Protein AF-A0A418M451-F1 (afdb_monomer)

pLDDT: mean 75.5, std 25.46, range [21.94, 98.69]

Radius of gyration: 44.1 Å; Cα contacts (8 Å, |Δi|>4): 1538; chains: 1; bounding box: 99×135×110 Å

Structure (mmCIF, N/CA/C/O backbone):
data_AF-A0A418M451-F1
#
_entry.id   AF-A0A418M451-F1
#
loop_
_atom_site.group_PDB
_atom_site.id
_atom_site.type_symbol
_atom_site.label_atom_id
_atom_site.label_alt_id
_atom_site.label_comp_id
_atom_site.label_asym_id
_atom_site.label_entity_id
_atom_site.label_seq_id
_atom_site.pdbx_PDB_ins_code
_atom_site.Cartn_x
_atom_site.Cartn_y
_atom_site.Cartn_z
_atom_site.occupancy
_atom_site.B_iso_or_equiv
_atom_site.auth_seq_id
_atom_site.auth_comp_id
_atom_site.auth_asym_id
_atom_site.auth_atom_id
_atom_site.pdbx_PDB_model_num
ATOM 1 N N . MET A 1 1 ? 26.261 6.433 -18.625 1.00 61.38 1 MET A N 1
ATOM 2 C CA . MET A 1 1 ? 25.448 7.580 -18.159 1.00 61.38 1 MET A CA 1
ATOM 3 C C . MET A 1 1 ? 24.841 7.175 -16.823 1.00 61.38 1 MET A C 1
ATOM 5 O O . MET A 1 1 ? 24.803 5.980 -16.575 1.00 61.38 1 MET A O 1
ATOM 9 N N . PRO A 1 2 ? 24.452 8.095 -15.932 1.00 84.25 2 PRO A N 1
ATOM 10 C CA . PRO A 1 2 ? 23.838 7.691 -14.668 1.00 84.25 2 PRO A CA 1
ATOM 11 C C . PRO A 1 2 ? 22.486 6.997 -14.896 1.00 84.25 2 PRO A C 1
ATOM 13 O O . PRO A 1 2 ? 21.772 7.359 -15.830 1.00 84.25 2 PRO A O 1
ATOM 16 N N . VAL A 1 3 ? 22.143 6.040 -14.025 1.00 96.12 3 VAL A N 1
ATOM 17 C CA . VAL A 1 3 ? 20.768 5.531 -13.883 1.00 96.12 3 VAL A CA 1
ATOM 18 C C . VAL A 1 3 ? 19.834 6.716 -13.652 1.00 96.12 3 VAL A C 1
ATOM 20 O O . VAL A 1 3 ? 20.155 7.600 -12.860 1.00 96.12 3 VAL A O 1
ATOM 23 N N . THR A 1 4 ? 18.686 6.740 -14.318 1.00 96.81 4 THR A N 1
ATOM 24 C CA . THR A 1 4 ? 17.632 7.728 -14.075 1.00 96.81 4 THR A CA 1
ATOM 25 C C . THR A 1 4 ? 16.431 7.056 -13.424 1.00 96.81 4 THR A C 1
ATOM 27 O O . THR A 1 4 ? 16.099 5.912 -13.729 1.00 96.81 4 THR A O 1
ATOM 30 N N . VAL A 1 5 ? 15.767 7.751 -12.502 1.00 97.31 5 VAL A N 1
ATOM 31 C CA . VAL A 1 5 ? 14.495 7.280 -11.941 1.00 97.31 5 VAL A CA 1
ATOM 32 C C . VAL A 1 5 ? 13.379 7.733 -12.874 1.00 97.31 5 VAL A C 1
ATOM 34 O O . VAL A 1 5 ? 13.174 8.931 -13.047 1.00 97.31 5 VAL A O 1
ATOM 37 N N . VAL A 1 6 ? 12.690 6.778 -13.493 1.00 97.38 6 VAL A N 1
ATOM 38 C CA . VAL A 1 6 ? 11.566 7.011 -14.413 1.00 97.38 6 VAL A CA 1
ATOM 39 C C . VAL A 1 6 ? 10.290 7.290 -13.631 1.00 97.38 6 VAL A C 1
ATOM 41 O O . VAL A 1 6 ? 9.563 8.227 -13.943 1.00 97.38 6 VAL A O 1
ATOM 44 N N . SER A 1 7 ? 10.032 6.492 -12.593 1.00 96.75 7 SER A N 1
ATOM 45 C CA . SER A 1 7 ? 8.900 6.687 -11.692 1.00 96.75 7 SER A CA 1
ATOM 46 C C . SER A 1 7 ? 9.326 6.454 -10.251 1.00 96.75 7 SER A C 1
ATOM 48 O O . SER A 1 7 ? 10.097 5.540 -9.946 1.00 96.75 7 SER A O 1
ATOM 50 N N . THR A 1 8 ? 8.811 7.285 -9.354 1.00 97.06 8 THR A N 1
ATOM 51 C CA . THR A 1 8 ? 9.012 7.143 -7.913 1.00 97.06 8 THR A CA 1
ATOM 52 C C . THR A 1 8 ? 7.708 6.760 -7.223 1.00 97.06 8 THR A C 1
ATOM 54 O O . THR A 1 8 ? 6.654 7.177 -7.701 1.00 97.06 8 THR A O 1
ATOM 57 N N . PRO A 1 9 ? 7.774 6.087 -6.062 1.00 96.69 9 PRO A N 1
ATOM 58 C CA . PRO A 1 9 ? 6.640 5.953 -5.155 1.00 96.69 9 PRO A CA 1
ATOM 59 C C . PRO A 1 9 ? 6.001 7.288 -4.787 1.00 96.69 9 PRO A C 1
ATOM 61 O O . PRO A 1 9 ? 6.642 8.335 -4.906 1.00 96.69 9 PRO A O 1
ATOM 64 N N . ASP A 1 10 ? 4.807 7.248 -4.206 1.00 97.25 10 ASP A N 1
ATOM 65 C CA . ASP A 1 10 ? 4.225 8.428 -3.564 1.00 97.25 10 ASP A CA 1
ATOM 66 C C . ASP A 1 10 ? 5.082 8.872 -2.368 1.00 97.25 10 ASP A C 1
ATOM 68 O O . ASP A 1 10 ? 5.897 8.123 -1.813 1.00 97.25 10 ASP A O 1
ATOM 72 N N . ARG A 1 11 ? 4.963 10.144 -1.971 1.00 97.12 11 ARG A N 1
ATOM 73 C CA . ARG A 1 11 ? 5.702 10.663 -0.805 1.00 97.12 11 ARG A CA 1
ATOM 74 C C . ARG A 1 11 ? 5.238 10.000 0.495 1.00 97.12 11 ARG A C 1
ATOM 76 O O . ARG A 1 11 ? 6.062 9.746 1.379 1.00 97.12 11 ARG A O 1
ATOM 83 N N . TYR A 1 12 ? 3.939 9.719 0.566 1.00 97.44 12 TYR A N 1
ATOM 84 C CA . TYR A 1 12 ? 3.255 9.048 1.662 1.00 97.44 12 TYR A CA 1
ATOM 85 C C . TYR A 1 12 ? 2.510 7.847 1.091 1.00 97.44 12 TYR A C 1
ATOM 87 O O . TYR A 1 12 ? 1.574 8.027 0.319 1.00 97.44 12 TYR A O 1
ATOM 95 N N . ALA A 1 13 ? 2.924 6.632 1.441 1.00 97.44 13 ALA A N 1
ATOM 96 C CA . ALA A 1 13 ? 2.337 5.427 0.861 1.00 97.44 13 ALA A CA 1
ATOM 97 C C . ALA A 1 13 ? 2.087 4.344 1.912 1.00 97.44 13 ALA A C 1
ATOM 99 O O . ALA A 1 13 ? 2.890 4.153 2.829 1.00 97.44 13 ALA A O 1
ATOM 100 N N . LEU A 1 14 ? 0.981 3.613 1.748 1.00 97.75 14 LEU A N 1
ATOM 101 C CA . LEU A 1 14 ? 0.717 2.386 2.498 1.00 97.75 14 LEU A CA 1
ATOM 102 C C . LEU A 1 14 ? 1.612 1.255 1.976 1.00 97.75 14 LEU A C 1
ATOM 104 O O . LEU A 1 14 ? 1.769 1.072 0.771 1.00 97.75 14 LEU A O 1
ATOM 108 N N . THR A 1 15 ? 2.163 0.465 2.892 1.00 97.38 15 THR A N 1
ATOM 109 C CA . THR A 1 15 ? 3.136 -0.600 2.585 1.00 97.38 15 THR A CA 1
ATOM 110 C C . THR A 1 15 ? 2.572 -1.800 1.830 1.00 97.38 15 THR A C 1
ATOM 112 O O . THR A 1 15 ? 3.328 -2.503 1.163 1.00 97.38 15 THR A O 1
ATOM 115 N N . LYS A 1 16 ? 1.260 -2.048 1.882 1.00 95.25 16 LYS A N 1
ATOM 116 C CA . LYS A 1 16 ? 0.590 -3.046 1.037 1.00 95.25 16 LYS A CA 1
ATOM 117 C C . LYS A 1 16 ? -0.401 -2.352 0.104 1.00 95.25 16 LYS A C 1
ATOM 119 O O . LYS A 1 16 ? -1.303 -1.664 0.554 1.00 95.25 16 LYS A O 1
ATOM 124 N N . GLY A 1 17 ? -0.251 -2.523 -1.207 1.00 88.44 17 GLY A N 1
ATOM 125 C CA . GLY A 1 17 ? -1.197 -1.979 -2.195 1.00 88.44 17 GLY A CA 1
ATOM 126 C C . GLY A 1 17 ? -1.186 -0.450 -2.369 1.00 88.44 17 GLY A C 1
ATOM 127 O O . GLY A 1 17 ? -1.946 0.061 -3.188 1.00 88.44 17 GLY A O 1
ATOM 128 N N . GLY A 1 18 ? -0.330 0.281 -1.645 1.00 92.19 18 GLY A N 1
ATOM 129 C CA . GLY A 1 18 ? 0.005 1.666 -1.974 1.00 92.19 18 GLY A CA 1
ATOM 130 C C . GLY A 1 18 ? 1.012 1.753 -3.125 1.00 92.19 18 GLY A C 1
ATOM 131 O O . GLY A 1 18 ? 1.606 0.751 -3.531 1.00 92.19 18 GLY A O 1
ATOM 132 N N . ARG A 1 19 ? 1.235 2.965 -3.640 1.00 94.62 19 ARG A N 1
ATOM 133 C CA . ARG A 1 19 ? 2.155 3.218 -4.762 1.00 94.62 19 ARG A CA 1
ATOM 134 C C . ARG A 1 19 ? 3.614 3.219 -4.298 1.00 94.62 19 ARG A C 1
ATOM 136 O O . ARG A 1 19 ? 4.198 4.277 -4.076 1.00 94.62 19 ARG A O 1
ATOM 143 N N . MET A 1 20 ? 4.197 2.032 -4.103 1.00 96.06 20 MET A N 1
ATOM 144 C CA . MET A 1 20 ? 5.559 1.842 -3.562 1.00 96.06 20 MET A CA 1
ATOM 145 C C . MET A 1 20 ? 6.593 1.300 -4.562 1.00 96.06 20 MET A C 1
ATOM 147 O O . MET A 1 20 ? 7.683 0.886 -4.165 1.00 96.06 20 MET A O 1
ATOM 151 N N . SER A 1 21 ? 6.297 1.358 -5.863 1.00 96.00 21 SER A N 1
ATOM 152 C CA . SER A 1 21 ? 7.219 0.905 -6.910 1.00 96.00 21 SER A CA 1
ATOM 153 C C . SER A 1 21 ? 8.152 2.015 -7.394 1.00 96.00 21 SER A C 1
ATOM 155 O O . SER A 1 21 ? 7.707 3.097 -7.777 1.00 96.00 21 SER A O 1
ATOM 157 N N . PHE A 1 22 ? 9.449 1.721 -7.455 1.00 97.56 22 PHE A N 1
ATOM 158 C CA . PHE A 1 22 ? 10.409 2.491 -8.243 1.00 97.56 22 PHE A CA 1
ATOM 159 C C . PHE A 1 22 ? 10.547 1.877 -9.631 1.00 97.56 22 PHE A C 1
ATOM 161 O O . PHE A 1 22 ? 10.624 0.655 -9.759 1.00 97.56 22 PHE A O 1
ATOM 168 N N . THR A 1 23 ? 10.639 2.731 -10.647 1.00 97.88 23 THR A N 1
ATOM 169 C CA . THR A 1 23 ? 11.089 2.342 -11.986 1.00 97.88 23 THR A CA 1
ATOM 170 C C . THR A 1 23 ? 12.353 3.116 -12.303 1.00 97.88 23 THR A C 1
ATOM 172 O O . THR A 1 23 ? 12.372 4.344 -12.222 1.00 97.88 23 THR A O 1
ATOM 175 N N . PHE A 1 24 ? 13.404 2.404 -12.673 1.00 98.06 24 PHE A N 1
ATOM 176 C CA . PHE A 1 24 ? 14.688 2.960 -13.067 1.00 98.06 24 PHE A CA 1
ATOM 177 C C . PHE A 1 24 ? 14.929 2.702 -14.550 1.00 98.06 24 PHE A C 1
ATOM 179 O O . PHE A 1 24 ? 14.430 1.718 -15.080 1.00 98.06 24 PHE A O 1
ATOM 186 N N . SER A 1 25 ? 15.718 3.555 -15.195 1.00 97.38 25 SER A N 1
ATOM 187 C CA . SER A 1 25 ? 16.203 3.379 -16.562 1.00 97.38 25 SER A CA 1
ATOM 188 C C . SER A 1 25 ? 17.721 3.481 -16.565 1.00 97.38 25 SER A C 1
ATOM 190 O O . SER A 1 25 ? 18.296 4.462 -16.088 1.00 97.38 25 SER A O 1
ATOM 192 N N . GLY A 1 26 ? 18.378 2.467 -17.114 1.00 95.12 26 GLY A N 1
ATOM 193 C CA . GLY A 1 26 ? 19.825 2.380 -17.227 1.00 95.12 26 GLY A CA 1
ATOM 194 C C . GLY A 1 26 ? 20.256 2.269 -18.684 1.00 95.12 26 GLY A C 1
ATOM 195 O O . GLY A 1 26 ? 19.939 1.297 -19.361 1.00 95.12 26 GLY A O 1
ATOM 196 N N . SER A 1 27 ? 21.014 3.249 -19.182 1.00 91.50 27 SER A N 1
ATOM 197 C CA . SER A 1 27 ? 21.536 3.223 -20.559 1.00 91.50 27 SER A CA 1
ATOM 198 C C . SER A 1 27 ? 22.949 2.646 -20.672 1.00 91.50 27 SER A C 1
ATOM 200 O O . SER A 1 27 ? 23.436 2.417 -21.778 1.00 91.50 27 SER A O 1
ATOM 202 N N . GLY A 1 28 ? 23.625 2.367 -19.551 1.00 92.19 28 GLY A N 1
ATOM 203 C CA . GLY A 1 28 ? 24.959 1.760 -19.531 1.00 92.19 28 GLY A CA 1
ATOM 204 C C . GLY A 1 28 ? 24.997 0.280 -19.911 1.00 92.19 28 GLY A C 1
ATOM 205 O O . GLY A 1 28 ? 26.078 -0.309 -19.898 1.00 92.19 28 GLY A O 1
ATOM 206 N N . ARG A 1 29 ? 23.854 -0.321 -20.270 1.00 92.94 29 ARG A N 1
ATOM 207 C CA . ARG A 1 29 ? 23.762 -1.705 -20.753 1.00 92.94 29 ARG A CA 1
ATOM 208 C C . ARG A 1 29 ? 24.625 -1.934 -21.994 1.00 92.94 29 ARG A C 1
ATOM 210 O O . ARG A 1 29 ? 25.222 -2.998 -22.141 1.00 92.94 29 ARG A O 1
ATOM 217 N N . LEU A 1 30 ? 24.708 -0.933 -22.870 1.00 92.81 30 LEU A N 1
ATOM 218 C CA . LEU A 1 30 ? 25.452 -0.987 -24.125 1.00 92.81 30 LEU A CA 1
ATOM 219 C C . LEU A 1 30 ? 26.903 -0.528 -23.915 1.00 92.81 30 LEU A C 1
ATOM 221 O O . LEU A 1 30 ? 27.163 0.587 -23.465 1.00 92.81 30 LEU A O 1
ATOM 225 N N . ILE A 1 31 ? 27.861 -1.386 -24.264 1.00 92.94 31 ILE A N 1
ATOM 226 C CA . ILE A 1 31 ? 29.283 -1.037 -24.418 1.00 92.94 31 ILE A CA 1
ATOM 227 C C . ILE A 1 31 ? 29.455 -0.235 -25.709 1.00 92.94 31 ILE A C 1
ATOM 229 O O . ILE A 1 31 ? 30.099 0.813 -25.720 1.00 92.94 31 ILE A O 1
ATOM 233 N N . THR A 1 32 ? 28.837 -0.720 -26.785 1.00 92.19 32 THR A N 1
ATOM 234 C CA . THR A 1 32 ? 28.723 -0.040 -28.073 1.00 92.19 32 THR A CA 1
ATOM 235 C C . THR A 1 32 ? 27.266 -0.113 -28.515 1.00 92.19 32 THR A C 1
ATOM 237 O O . THR A 1 32 ? 26.621 -1.152 -28.390 1.00 92.19 32 THR A O 1
ATOM 240 N N . THR A 1 33 ? 26.724 0.988 -29.032 1.00 90.62 33 THR A N 1
ATOM 241 C CA . THR A 1 33 ? 25.330 1.059 -29.511 1.00 90.62 33 THR A CA 1
ATOM 242 C C . THR A 1 33 ? 25.089 0.260 -30.792 1.00 90.62 33 THR A C 1
ATOM 244 O O . THR A 1 33 ? 23.956 0.165 -31.255 1.00 90.62 33 THR A O 1
ATOM 247 N N . GLY A 1 34 ? 26.154 -0.284 -31.384 1.00 94.31 34 GLY A N 1
ATOM 248 C CA . GLY A 1 34 ? 26.144 -0.766 -32.753 1.00 94.31 34 GLY A CA 1
ATOM 249 C C . GLY A 1 34 ? 26.037 0.381 -33.760 1.00 94.31 34 GLY A C 1
ATOM 250 O O . GLY A 1 34 ? 26.023 1.566 -33.409 1.00 94.31 34 GLY A O 1
ATOM 251 N N . SER A 1 35 ? 25.972 0.016 -35.033 1.00 96.75 35 SER A N 1
ATOM 252 C CA . SER A 1 35 ? 25.729 0.933 -36.145 1.00 96.75 35 SER A CA 1
ATOM 253 C C . SER A 1 35 ? 24.732 0.301 -37.111 1.00 96.75 35 SER A C 1
ATOM 255 O O . SER A 1 35 ? 24.754 -0.914 -37.324 1.00 96.75 35 SER A O 1
ATOM 257 N N . SER A 1 36 ? 23.843 1.116 -37.679 1.00 97.62 36 SER A N 1
ATOM 258 C CA . SER A 1 36 ? 22.933 0.675 -38.740 1.00 97.62 36 SER A CA 1
ATOM 259 C C . SER A 1 36 ? 23.718 0.298 -39.988 1.00 97.62 36 SER A C 1
ATOM 261 O O . SER A 1 36 ? 24.638 1.020 -40.387 1.00 97.62 36 SER A O 1
ATOM 263 N N . ALA A 1 37 ? 23.338 -0.811 -40.617 1.00 97.75 37 ALA A N 1
ATOM 264 C CA . ALA A 1 37 ? 23.861 -1.171 -41.924 1.00 97.75 37 ALA A CA 1
ATOM 265 C C . ALA A 1 37 ? 23.380 -0.167 -42.984 1.00 97.75 37 ALA A C 1
ATOM 267 O O . ALA A 1 37 ? 22.233 0.285 -42.948 1.00 97.75 37 ALA A O 1
ATOM 268 N N . ILE A 1 38 ? 24.268 0.192 -43.909 1.00 98.00 38 ILE A N 1
ATOM 269 C CA . ILE A 1 38 ? 23.964 1.026 -45.070 1.00 98.00 38 ILE A CA 1
ATOM 270 C C . ILE A 1 38 ? 24.408 0.261 -46.306 1.00 98.00 38 ILE A C 1
ATOM 272 O O . ILE A 1 38 ? 25.604 0.157 -46.596 1.00 98.00 38 ILE A O 1
ATOM 276 N N . SER A 1 39 ? 23.431 -0.259 -47.037 1.00 98.06 39 SER A N 1
ATOM 277 C CA . SER A 1 39 ? 23.642 -1.010 -48.270 1.00 98.06 39 SER A CA 1
ATOM 278 C C . SER A 1 39 ? 23.220 -0.171 -49.474 1.00 98.06 39 SER A C 1
ATOM 280 O O . SER A 1 39 ? 22.267 0.600 -49.402 1.00 98.06 39 SER A O 1
ATOM 282 N N . LEU A 1 40 ? 23.935 -0.307 -50.585 1.00 97.69 40 LEU A N 1
ATOM 283 C CA . LEU A 1 40 ? 23.710 0.441 -51.816 1.00 97.69 40 LEU A CA 1
ATOM 284 C C . LEU A 1 40 ? 23.403 -0.544 -52.945 1.00 97.69 40 LEU A C 1
ATOM 286 O O . LEU A 1 40 ? 24.225 -1.403 -53.256 1.00 97.69 40 LEU A O 1
ATOM 290 N N . LEU A 1 41 ? 22.243 -0.414 -53.584 1.00 97.50 41 LEU A N 1
ATOM 291 C CA . LEU A 1 41 ? 21.955 -1.063 -54.865 1.00 97.50 41 LEU A CA 1
ATOM 292 C C . LEU A 1 41 ? 22.451 -0.148 -55.977 1.00 97.50 41 LEU A C 1
ATOM 294 O O . LEU A 1 41 ? 21.764 0.799 -56.352 1.00 97.50 41 LEU A O 1
ATOM 298 N N . GLU A 1 42 ? 23.666 -0.401 -56.457 1.00 97.38 42 GLU A N 1
ATOM 299 C CA . GLU A 1 42 ? 24.289 0.364 -57.532 1.00 97.38 42 GLU A CA 1
ATOM 300 C C . GLU A 1 42 ? 23.767 -0.102 -58.888 1.00 97.38 42 GLU A C 1
ATOM 302 O O . GLU A 1 42 ? 23.893 -1.276 -59.239 1.00 97.38 42 GLU A O 1
ATOM 307 N N . LEU A 1 43 ? 23.239 0.837 -59.669 1.00 96.69 43 LEU A N 1
ATOM 308 C CA . LEU A 1 43 ? 22.840 0.643 -61.056 1.00 96.69 43 LEU A CA 1
ATOM 309 C C . LEU A 1 43 ? 23.971 1.156 -61.956 1.00 96.69 43 LEU A C 1
ATOM 311 O O . LEU A 1 43 ? 24.292 2.346 -61.959 1.00 96.69 43 LEU A O 1
ATOM 315 N N . SER A 1 44 ? 24.605 0.245 -62.694 1.00 94.69 44 SER A N 1
ATOM 316 C CA . SER A 1 44 ? 25.699 0.533 -63.634 1.00 94.69 44 SER A CA 1
ATOM 317 C C . SER A 1 44 ? 25.258 0.503 -65.102 1.00 94.69 44 SER A C 1
ATOM 319 O O . SER A 1 44 ? 26.041 0.866 -65.979 1.00 94.69 44 SER A O 1
ATOM 321 N N . GLY A 1 45 ? 24.014 0.103 -65.380 1.00 94.44 45 GLY A N 1
ATOM 322 C CA . GLY A 1 45 ? 23.429 0.097 -66.718 1.00 94.44 45 GLY A CA 1
ATOM 323 C C . GLY A 1 45 ? 21.967 -0.368 -66.727 1.00 94.44 45 GLY A C 1
ATOM 324 O O . GLY A 1 45 ? 21.358 -0.491 -65.661 1.00 94.44 45 GLY A O 1
ATOM 325 N N . PRO A 1 46 ? 21.406 -0.670 -67.912 1.00 96.00 46 PRO A N 1
ATOM 326 C CA . PRO A 1 46 ? 20.007 -1.059 -68.053 1.00 96.00 46 PRO A CA 1
ATOM 327 C C . PRO A 1 46 ? 19.642 -2.344 -67.302 1.00 96.00 46 PRO A C 1
ATOM 329 O O . PRO A 1 46 ? 20.368 -3.343 -67.355 1.00 96.00 46 PRO A O 1
ATOM 332 N N . LEU A 1 47 ? 18.476 -2.341 -66.662 1.00 97.31 47 LEU A N 1
ATOM 333 C CA . LEU A 1 47 ? 17.829 -3.518 -66.093 1.00 97.31 47 LEU A CA 1
ATOM 334 C C . LEU A 1 47 ? 16.762 -4.016 -67.068 1.00 97.31 47 LEU A C 1
ATOM 336 O O . LEU A 1 47 ? 15.658 -3.480 -67.119 1.00 97.31 47 LEU A O 1
ATOM 340 N N . ALA A 1 48 ? 17.118 -5.029 -67.859 1.00 96.44 48 ALA A N 1
ATOM 341 C CA . ALA A 1 48 ? 16.216 -5.645 -68.828 1.00 96.44 48 ALA A CA 1
ATOM 342 C C . ALA A 1 48 ? 15.163 -6.530 -68.142 1.00 96.44 48 ALA A C 1
ATOM 344 O O . ALA A 1 48 ? 15.425 -7.094 -67.069 1.00 96.44 48 ALA A O 1
ATOM 345 N N . GLU A 1 49 ? 14.007 -6.699 -68.793 1.00 97.06 49 GLU A N 1
ATOM 346 C CA . GLU A 1 49 ? 12.977 -7.648 -68.368 1.00 97.06 49 GLU A CA 1
ATOM 347 C C . GLU A 1 49 ? 13.575 -9.042 -68.101 1.00 97.06 49 GLU A C 1
ATOM 349 O O . GLU A 1 49 ? 14.423 -9.546 -68.839 1.00 97.06 49 GLU A O 1
ATOM 354 N N . GLY A 1 50 ? 13.128 -9.669 -67.013 1.00 95.06 50 GLY A N 1
ATOM 355 C CA . GLY A 1 50 ? 13.576 -10.988 -66.582 1.00 95.06 50 GLY A CA 1
ATOM 356 C C . GLY A 1 50 ? 14.841 -10.971 -65.724 1.00 95.06 50 GLY A C 1
ATOM 357 O O . GLY A 1 50 ? 15.224 -12.023 -65.211 1.00 95.06 50 GLY A O 1
ATOM 358 N N . THR A 1 51 ? 15.473 -9.809 -65.507 1.00 97.19 51 THR A N 1
ATOM 359 C CA . THR A 1 51 ? 16.570 -9.688 -64.535 1.00 97.19 51 THR A CA 1
ATOM 360 C C . THR A 1 51 ? 16.060 -10.030 -63.134 1.00 97.19 51 THR A C 1
ATOM 362 O O . THR A 1 51 ? 15.042 -9.503 -62.692 1.00 97.19 51 THR A O 1
ATOM 365 N N . VAL A 1 52 ? 16.776 -10.902 -62.422 1.00 97.00 52 VAL A N 1
ATOM 366 C CA . VAL A 1 52 ? 16.450 -11.293 -61.048 1.00 97.00 52 VAL A CA 1
ATOM 367 C C . VAL A 1 52 ? 17.504 -10.734 -60.098 1.00 97.00 52 VAL A C 1
ATOM 369 O O . VAL A 1 52 ? 18.705 -10.942 -60.291 1.00 97.00 52 VAL A O 1
ATOM 372 N N . ILE A 1 53 ? 17.043 -10.048 -59.055 1.00 97.31 53 ILE A N 1
ATOM 373 C CA . ILE A 1 53 ? 17.862 -9.504 -57.972 1.00 97.31 53 ILE A CA 1
ATOM 374 C C . ILE A 1 53 ? 17.469 -10.250 -56.696 1.00 97.31 53 ILE A C 1
ATOM 376 O O . ILE A 1 53 ? 16.354 -10.097 -56.204 1.00 97.31 53 ILE A O 1
ATOM 380 N N . ASN A 1 54 ? 18.374 -11.069 -56.163 1.00 97.12 54 ASN A N 1
ATOM 381 C CA . ASN A 1 54 ? 18.172 -11.732 -54.878 1.00 97.12 54 ASN A CA 1
ATOM 382 C C . ASN A 1 54 ? 18.907 -10.943 -53.798 1.00 97.12 54 ASN A C 1
ATOM 384 O O . ASN A 1 54 ? 20.134 -10.841 -53.844 1.00 97.12 54 ASN A O 1
ATOM 388 N N . LEU A 1 55 ? 18.164 -10.409 -52.835 1.00 97.62 55 LEU A N 1
ATOM 389 C CA . LEU A 1 55 ? 18.665 -9.634 -51.705 1.00 97.62 55 LEU A CA 1
ATOM 390 C C . LEU A 1 55 ? 18.464 -10.437 -50.420 1.00 97.62 55 LEU A C 1
ATOM 392 O O . LEU A 1 55 ? 17.406 -11.014 -50.209 1.00 97.62 55 LEU A O 1
ATOM 396 N N . ARG A 1 56 ? 19.482 -10.514 -49.568 1.00 97.50 56 ARG A N 1
ATOM 397 C CA . ARG A 1 56 ? 19.494 -11.334 -48.358 1.00 97.50 56 ARG A CA 1
ATOM 398 C C . ARG A 1 56 ? 20.013 -10.539 -47.170 1.00 97.50 56 ARG A C 1
ATOM 400 O O . ARG A 1 56 ? 21.153 -10.080 -47.187 1.00 97.50 56 ARG A O 1
ATOM 407 N N . TRP A 1 57 ? 19.204 -10.460 -46.123 1.00 98.06 57 TRP A N 1
ATOM 408 C CA . TRP A 1 57 ? 19.535 -9.875 -44.822 1.00 98.06 57 TRP A CA 1
ATOM 409 C C . TRP A 1 57 ? 18.716 -10.584 -43.740 1.00 98.06 57 TRP A C 1
ATOM 411 O O . TRP A 1 57 ? 17.684 -11.181 -44.026 1.00 98.06 57 TRP A O 1
ATOM 421 N N . ASN A 1 58 ? 19.187 -10.559 -42.498 1.00 96.56 58 ASN A N 1
ATOM 422 C CA . ASN A 1 58 ? 18.496 -11.063 -41.309 1.00 96.56 58 ASN A CA 1
ATOM 423 C C . ASN A 1 58 ? 17.906 -12.481 -41.483 1.00 96.56 58 ASN A C 1
ATOM 425 O O . ASN A 1 58 ? 16.782 -12.773 -41.086 1.00 96.56 58 ASN A O 1
ATOM 429 N N . GLY A 1 59 ? 18.640 -13.360 -42.178 1.00 95.69 59 GLY A N 1
ATOM 430 C CA . GLY A 1 59 ? 18.195 -14.720 -42.510 1.00 95.69 59 GLY A CA 1
ATOM 431 C C . GLY A 1 59 ? 17.121 -14.828 -43.607 1.00 95.69 59 GLY A C 1
ATOM 432 O O . GLY A 1 59 ? 16.868 -15.936 -44.075 1.00 95.69 59 GLY A O 1
ATOM 433 N N . ARG A 1 60 ? 16.539 -13.715 -44.069 1.00 96.12 60 ARG A N 1
ATOM 434 C CA . ARG A 1 60 ? 15.525 -13.637 -45.134 1.00 96.12 60 ARG A CA 1
ATOM 435 C C . ARG A 1 60 ? 16.171 -13.444 -46.505 1.00 96.12 60 ARG A C 1
ATOM 437 O O . ARG A 1 60 ? 17.240 -12.852 -46.608 1.00 96.12 60 ARG A O 1
ATOM 444 N N . THR A 1 61 ? 15.528 -13.956 -47.557 1.00 97.38 61 THR A N 1
ATOM 445 C CA . THR A 1 61 ? 15.927 -13.734 -48.959 1.00 97.38 61 THR A CA 1
ATOM 446 C C . THR A 1 61 ? 14.733 -13.198 -49.740 1.00 97.38 61 THR A C 1
ATOM 448 O O . THR A 1 61 ? 13.744 -13.905 -49.904 1.00 97.38 61 THR A O 1
ATOM 451 N N . GLU A 1 62 ? 14.842 -11.972 -50.235 1.00 97.69 62 GLU A N 1
ATOM 452 C CA . GLU A 1 62 ? 13.861 -11.312 -51.088 1.00 97.69 62 GLU A CA 1
ATOM 453 C C . GLU A 1 62 ? 14.291 -11.391 -52.550 1.00 97.69 62 GLU A C 1
ATOM 455 O O . GLU A 1 62 ? 15.419 -11.046 -52.910 1.00 97.69 62 GLU A O 1
ATOM 460 N N . LYS A 1 63 ? 13.377 -11.851 -53.404 1.00 97.75 63 LYS A N 1
ATOM 461 C CA . LYS A 1 63 ? 13.612 -12.008 -54.840 1.00 97.75 63 LYS A CA 1
ATOM 462 C C . LYS A 1 63 ? 12.821 -10.958 -55.602 1.00 97.75 63 LYS A C 1
ATOM 464 O O . LYS A 1 63 ? 11.605 -11.093 -55.732 1.00 97.75 63 LYS A O 1
ATOM 469 N N . LEU A 1 64 ? 13.521 -9.982 -56.169 1.00 97.94 64 LEU A N 1
ATOM 470 C CA . LEU A 1 64 ? 12.938 -8.973 -57.046 1.00 97.94 64 LEU A CA 1
ATOM 471 C C . LEU A 1 64 ? 13.104 -9.382 -58.509 1.00 97.94 64 LEU A C 1
ATOM 473 O O . LEU A 1 64 ? 14.187 -9.813 -58.918 1.00 97.94 64 LEU A O 1
ATOM 477 N N . VAL A 1 65 ? 12.040 -9.259 -59.299 1.00 97.81 65 VAL A N 1
ATOM 478 C CA . VAL A 1 65 ? 12.047 -9.589 -60.731 1.00 97.81 65 VAL A CA 1
ATOM 479 C C . VAL A 1 65 ? 11.756 -8.333 -61.542 1.00 97.81 65 VAL A C 1
ATOM 481 O O . VAL A 1 65 ? 10.757 -7.660 -61.329 1.00 97.81 65 VAL A O 1
ATOM 484 N N . VAL A 1 66 ? 12.629 -8.006 -62.486 1.00 98.00 66 VAL A N 1
ATOM 485 C CA . VAL A 1 66 ? 12.456 -6.841 -63.357 1.00 98.00 66 VAL A CA 1
ATOM 486 C C . VAL A 1 66 ? 11.451 -7.169 -64.463 1.00 98.00 66 VAL A C 1
ATOM 488 O O . VAL A 1 66 ? 11.606 -8.180 -65.154 1.00 98.00 66 VAL A O 1
ATOM 491 N N . ARG A 1 67 ? 10.437 -6.322 -64.653 1.00 97.94 67 ARG A N 1
ATOM 492 C CA . ARG A 1 67 ? 9.372 -6.466 -65.659 1.00 97.94 67 ARG A CA 1
ATOM 493 C C . ARG A 1 67 ? 9.064 -5.138 -66.324 1.00 97.94 67 ARG A C 1
ATOM 495 O O . ARG A 1 67 ? 9.038 -4.120 -65.653 1.00 97.94 67 ARG A O 1
ATOM 502 N N . ASP A 1 68 ? 8.716 -5.153 -67.606 1.00 97.19 68 ASP A N 1
ATOM 503 C CA . ASP A 1 68 ? 8.235 -3.939 -68.285 1.00 97.19 68 ASP A CA 1
ATOM 504 C C . ASP A 1 68 ? 6.902 -3.444 -67.694 1.00 97.19 68 ASP A C 1
ATOM 506 O O . ASP A 1 68 ? 6.652 -2.246 -67.618 1.00 97.19 68 ASP A O 1
ATOM 510 N N . ASN A 1 69 ? 6.061 -4.376 -67.227 1.00 96.25 69 ASN A N 1
ATOM 511 C CA . ASN A 1 69 ? 4.786 -4.103 -66.564 1.00 96.25 69 ASN A CA 1
ATOM 512 C C . ASN A 1 69 ? 4.711 -4.913 -65.256 1.00 96.25 69 ASN A C 1
ATOM 514 O O . ASN A 1 69 ? 4.229 -6.046 -65.289 1.00 96.25 69 ASN A O 1
ATOM 518 N N . PRO A 1 70 ? 5.235 -4.401 -64.127 1.00 96.31 70 PRO A N 1
ATOM 519 C CA . PRO A 1 70 ? 5.220 -5.121 -62.855 1.00 96.31 70 PRO A CA 1
ATOM 520 C C . PRO A 1 70 ? 3.781 -5.295 -62.345 1.00 96.31 70 PRO A C 1
ATOM 522 O O . PRO A 1 70 ? 3.039 -4.322 -62.216 1.00 96.31 70 PRO A O 1
ATOM 525 N N . VAL A 1 71 ? 3.379 -6.539 -62.072 1.00 95.75 71 VAL A N 1
ATOM 526 C CA . VAL A 1 71 ? 2.030 -6.897 -61.584 1.00 95.75 71 VAL A CA 1
ATOM 527 C C . VAL A 1 71 ? 2.099 -7.516 -60.190 1.00 95.75 71 VAL A C 1
ATOM 529 O O . VAL A 1 71 ? 1.174 -7.363 -59.392 1.00 95.75 71 VAL A O 1
ATOM 532 N N . GLN A 1 72 ? 3.182 -8.232 -59.887 1.00 96.25 72 GLN A N 1
ATOM 533 C CA . GLN A 1 72 ? 3.391 -8.844 -58.579 1.00 96.25 72 GLN A CA 1
ATOM 534 C C . GLN A 1 72 ? 4.096 -7.873 -57.619 1.00 96.25 72 GLN A C 1
ATOM 536 O O . GLN A 1 72 ? 4.895 -7.047 -58.056 1.00 96.25 72 GLN A O 1
ATOM 541 N N . PRO A 1 73 ? 3.870 -7.990 -56.297 1.00 95.56 73 PRO A N 1
ATOM 542 C CA . PRO A 1 73 ? 4.495 -7.104 -55.313 1.00 95.56 73 PRO A CA 1
ATOM 543 C C . PRO A 1 73 ? 6.027 -7.104 -55.338 1.00 95.56 73 PRO A C 1
ATOM 545 O O . PRO A 1 73 ? 6.639 -6.120 -54.951 1.00 95.56 73 PRO A O 1
ATOM 548 N N . ASN A 1 74 ? 6.652 -8.202 -55.770 1.00 96.62 74 ASN A N 1
ATOM 549 C CA . ASN A 1 74 ? 8.103 -8.351 -55.863 1.00 96.62 74 ASN A CA 1
ATOM 550 C C . ASN A 1 74 ? 8.647 -8.052 -57.273 1.00 96.62 74 ASN A C 1
ATOM 552 O O . ASN A 1 74 ? 9.780 -8.421 -57.591 1.00 96.62 74 ASN A O 1
ATOM 556 N N . GLU A 1 75 ? 7.851 -7.428 -58.139 1.00 98.06 75 GLU A N 1
ATOM 557 C CA . GLU A 1 75 ? 8.280 -7.008 -59.469 1.00 98.06 75 GLU A CA 1
ATOM 558 C C . GLU A 1 75 ? 8.593 -5.509 -59.492 1.00 98.06 75 GLU A C 1
ATOM 560 O O . GLU A 1 75 ? 7.819 -4.697 -58.992 1.00 98.06 75 GLU A O 1
ATOM 565 N N . ILE A 1 76 ? 9.725 -5.139 -60.094 1.00 97.94 76 ILE A N 1
ATOM 566 C CA . ILE A 1 76 ? 10.122 -3.737 -60.314 1.00 97.94 76 ILE A CA 1
ATOM 567 C C . ILE A 1 76 ? 10.078 -3.409 -61.811 1.00 97.94 76 ILE A C 1
ATOM 569 O O . ILE A 1 76 ? 10.325 -4.312 -62.618 1.00 97.94 76 ILE A O 1
ATOM 573 N N . PRO A 1 77 ? 9.770 -2.157 -62.207 1.00 97.56 77 PRO A N 1
ATOM 574 C CA . PRO A 1 77 ? 9.760 -1.774 -63.617 1.00 97.56 77 PRO A CA 1
ATOM 575 C C . PRO A 1 77 ? 11.146 -1.979 -64.241 1.00 97.56 77 PRO A C 1
ATOM 577 O O . PRO A 1 77 ? 12.146 -1.839 -63.547 1.00 97.56 77 PRO A O 1
ATOM 580 N N . SER A 1 78 ? 11.227 -2.312 -65.529 1.00 97.69 78 SER A N 1
ATOM 581 C CA . SER A 1 78 ? 12.483 -2.277 -66.287 1.00 97.69 78 SER A CA 1
ATOM 582 C C . SER A 1 78 ? 12.922 -0.836 -66.548 1.00 97.69 78 SER A C 1
ATOM 584 O O . SER A 1 78 ? 12.121 0.099 -66.504 1.00 97.69 78 SER A O 1
ATOM 586 N N . GLY A 1 79 ? 14.214 -0.630 -66.805 1.00 96.25 79 GLY A N 1
ATOM 587 C CA . GLY A 1 79 ? 14.721 0.715 -67.057 1.00 96.25 79 GLY A CA 1
ATOM 588 C C . GLY A 1 79 ? 16.165 0.773 -67.512 1.00 96.25 79 GLY A C 1
ATOM 589 O O . GLY A 1 79 ? 16.875 -0.229 -67.571 1.00 96.25 79 GLY A O 1
ATOM 590 N N . ASP A 1 80 ? 16.610 1.976 -67.851 1.00 96.06 80 ASP A N 1
ATOM 591 C CA . ASP A 1 80 ? 17.905 2.241 -68.482 1.00 96.06 80 ASP A CA 1
ATOM 592 C C . ASP A 1 80 ? 19.074 2.381 -67.488 1.00 96.06 80 ASP A C 1
ATOM 594 O O . ASP A 1 80 ? 20.224 2.518 -67.904 1.00 96.06 80 ASP A O 1
ATOM 598 N N . GLY A 1 81 ? 18.801 2.319 -66.181 1.00 94.19 81 GLY A N 1
ATOM 599 C CA . GLY A 1 81 ? 19.807 2.535 -65.135 1.00 94.19 81 GLY A CA 1
ATOM 600 C C . GLY A 1 81 ? 20.147 4.012 -64.901 1.00 94.19 81 GLY A C 1
ATOM 601 O O . GLY A 1 81 ? 21.123 4.311 -64.212 1.00 94.19 81 GLY A O 1
ATOM 602 N N . SER A 1 82 ? 19.377 4.944 -65.472 1.00 96.19 82 SER A N 1
ATOM 603 C CA . SER A 1 82 ? 19.570 6.384 -65.291 1.00 96.19 82 SER A CA 1
ATOM 604 C C . SER A 1 82 ? 19.261 6.858 -63.864 1.00 96.19 82 SER A C 1
ATOM 606 O O . SER A 1 82 ? 18.754 6.124 -63.014 1.00 96.19 82 SER A O 1
ATOM 608 N N . ALA A 1 83 ? 19.580 8.127 -63.593 1.00 95.94 83 ALA A N 1
ATOM 609 C CA . ALA A 1 83 ? 19.215 8.782 -62.337 1.00 95.94 83 ALA A CA 1
ATOM 610 C C . ALA A 1 83 ? 17.694 8.827 -62.136 1.00 95.94 83 ALA A C 1
ATOM 612 O O . ALA A 1 83 ? 17.218 8.491 -61.056 1.00 95.94 83 ALA A O 1
ATOM 613 N N . ASP A 1 84 ? 16.949 9.191 -63.181 1.00 96.94 84 ASP A N 1
ATOM 614 C CA . ASP A 1 84 ? 15.489 9.284 -63.134 1.00 96.94 84 ASP A CA 1
ATOM 615 C C . ASP A 1 84 ? 14.863 7.910 -62.890 1.00 96.94 84 ASP A C 1
ATOM 617 O O . ASP A 1 84 ? 13.935 7.778 -62.094 1.00 96.94 84 ASP A O 1
ATOM 621 N N . TYR A 1 85 ? 15.433 6.864 -63.495 1.00 97.38 85 TYR A N 1
ATOM 622 C CA . TYR A 1 85 ? 15.020 5.496 -63.222 1.00 97.38 85 TYR A CA 1
ATOM 623 C C . TYR A 1 85 ? 15.285 5.092 -61.763 1.00 97.38 85 TYR A C 1
ATOM 625 O O . TYR A 1 85 ? 14.379 4.583 -61.106 1.00 97.38 85 TYR A O 1
ATOM 633 N N . ALA A 1 86 ? 16.466 5.380 -61.202 1.00 96.75 86 ALA A N 1
ATOM 634 C CA . ALA A 1 86 ? 16.732 5.126 -59.781 1.00 96.75 86 ALA A CA 1
ATOM 635 C C . ALA A 1 86 ? 15.736 5.867 -58.865 1.00 96.75 86 ALA A C 1
ATOM 637 O O . ALA A 1 86 ? 15.185 5.274 -57.941 1.00 96.75 86 ALA A O 1
ATOM 638 N N . ILE A 1 87 ? 15.436 7.135 -59.160 1.00 97.38 87 ILE A N 1
ATOM 639 C CA . ILE A 1 87 ? 14.430 7.917 -58.424 1.00 97.38 87 ILE A CA 1
ATOM 640 C C . ILE A 1 87 ? 13.042 7.269 -58.540 1.00 97.38 87 ILE A C 1
ATOM 642 O O . ILE A 1 87 ? 12.315 7.198 -57.552 1.00 97.38 87 ILE A O 1
ATOM 646 N N . SER A 1 88 ? 12.685 6.731 -59.709 1.00 97.25 88 SER A N 1
ATOM 647 C CA . SER A 1 88 ? 11.400 6.049 -59.914 1.00 97.25 88 SER A CA 1
ATOM 648 C C . SER A 1 88 ? 11.246 4.747 -59.115 1.00 97.25 88 SER A C 1
ATOM 650 O O . SER A 1 88 ? 10.121 4.343 -58.829 1.00 97.25 88 SER A O 1
ATOM 652 N N . LEU A 1 89 ? 12.353 4.107 -58.713 1.00 97.56 89 LEU A N 1
ATOM 653 C CA . LEU A 1 89 ? 12.336 2.895 -57.887 1.00 97.56 89 LEU A CA 1
ATOM 654 C C . LEU A 1 89 ? 12.176 3.188 -56.387 1.00 97.56 89 LEU A C 1
ATOM 656 O O . LEU A 1 89 ? 11.783 2.302 -55.630 1.00 97.56 89 LEU A O 1
ATOM 660 N N . GLU A 1 90 ? 12.472 4.405 -55.926 1.00 97.69 90 GLU A N 1
ATOM 661 C CA . GLU A 1 90 ? 12.411 4.749 -54.501 1.00 97.69 90 GLU A CA 1
ATOM 662 C C . GLU A 1 90 ? 11.020 4.526 -53.867 1.00 97.69 90 GLU A C 1
ATOM 664 O O . GLU A 1 90 ? 10.972 3.902 -52.801 1.00 97.69 90 GLU A O 1
ATOM 669 N N . PRO A 1 91 ? 9.892 4.961 -54.474 1.00 97.94 91 PRO A N 1
ATOM 670 C CA . PRO A 1 91 ? 8.560 4.706 -53.925 1.00 97.94 91 PRO A CA 1
ATOM 671 C C . PRO A 1 91 ? 8.275 3.215 -53.737 1.00 97.94 91 PRO A C 1
ATOM 673 O O . PRO A 1 91 ? 7.794 2.818 -52.680 1.00 97.94 91 PRO A O 1
ATOM 676 N N . PHE A 1 92 ? 8.669 2.379 -54.705 1.00 97.69 92 PHE A N 1
ATOM 677 C CA . PHE A 1 92 ? 8.516 0.927 -54.608 1.00 97.69 92 PHE A CA 1
ATOM 678 C C . PHE A 1 92 ? 9.220 0.371 -53.364 1.00 97.69 92 PHE A C 1
ATOM 680 O O . PHE A 1 92 ? 8.608 -0.338 -52.570 1.00 97.69 92 PHE A O 1
ATOM 687 N N . PHE A 1 93 ? 10.490 0.728 -53.145 1.00 97.75 93 PHE A N 1
ATOM 688 C CA . PHE A 1 93 ? 11.252 0.229 -51.996 1.00 97.75 93 PHE A CA 1
ATOM 689 C C . PHE A 1 93 ? 10.737 0.761 -50.652 1.00 97.75 93 PHE A C 1
ATOM 691 O O . PHE A 1 93 ? 10.831 0.065 -49.644 1.00 97.75 93 PHE A O 1
ATOM 698 N N . LYS A 1 94 ? 10.167 1.971 -50.622 1.00 97.50 94 LYS A N 1
ATOM 699 C CA . LYS A 1 94 ? 9.501 2.511 -49.426 1.00 97.50 94 LYS A CA 1
ATOM 700 C C . LYS A 1 94 ? 8.182 1.803 -49.110 1.00 97.50 94 LYS A C 1
ATOM 702 O O . LYS A 1 94 ? 7.811 1.711 -47.940 1.00 97.50 94 LYS A O 1
ATOM 707 N N . GLU A 1 95 ? 7.468 1.335 -50.130 1.00 96.56 95 GLU A N 1
ATOM 708 C CA . GLU A 1 95 ? 6.150 0.708 -49.989 1.00 96.56 95 GLU A CA 1
ATOM 709 C C . GLU A 1 95 ? 6.216 -0.817 -49.817 1.00 96.56 95 GLU A C 1
ATOM 711 O O . GLU A 1 95 ? 5.359 -1.390 -49.140 1.00 96.56 95 GLU A O 1
ATOM 716 N N . TYR A 1 96 ? 7.239 -1.481 -50.364 1.00 97.69 96 TYR A N 1
ATOM 717 C CA . TYR A 1 96 ? 7.390 -2.932 -50.273 1.00 97.69 96 TYR A CA 1
ATOM 718 C C . TYR A 1 96 ? 7.643 -3.383 -48.829 1.00 97.69 96 TYR A C 1
ATOM 720 O O . TYR A 1 96 ? 8.625 -2.987 -48.196 1.00 97.69 96 TYR A O 1
ATOM 728 N N . PHE A 1 97 ? 6.755 -4.244 -48.318 1.00 96.81 97 PHE A N 1
ATOM 729 C CA . PHE A 1 97 ? 6.668 -4.620 -46.902 1.00 96.81 97 PHE A CA 1
ATOM 730 C C . PHE A 1 97 ? 8.016 -5.022 -46.289 1.00 96.81 97 PHE A C 1
ATOM 732 O O . PHE A 1 97 ? 8.396 -4.466 -45.259 1.00 96.81 97 PHE A O 1
ATOM 739 N N . SER A 1 98 ? 8.766 -5.916 -46.943 1.00 97.00 98 SER A N 1
ATOM 740 C CA . SER A 1 98 ? 10.030 -6.427 -46.401 1.00 97.00 98 SER A CA 1
ATOM 741 C C . SER A 1 98 ? 11.104 -5.345 -46.256 1.00 97.00 98 SER A C 1
ATOM 743 O O . SER A 1 98 ? 11.898 -5.402 -45.324 1.00 97.00 98 SER A O 1
ATOM 745 N N . PHE A 1 99 ? 11.134 -4.340 -47.140 1.00 97.50 99 PHE A N 1
ATOM 746 C CA . PHE A 1 99 ? 12.080 -3.225 -47.012 1.00 97.50 99 PHE A CA 1
ATOM 747 C C . PHE A 1 99 ? 11.588 -2.181 -46.018 1.00 97.50 99 PHE A C 1
ATOM 749 O O . PHE A 1 99 ? 12.383 -1.690 -45.226 1.00 97.50 99 PHE A O 1
ATOM 756 N N . ARG A 1 100 ? 10.286 -1.877 -46.007 1.00 97.25 100 ARG A N 1
ATOM 757 C CA . ARG A 1 100 ? 9.683 -0.913 -45.078 1.00 97.25 100 ARG A CA 1
ATOM 758 C C . ARG A 1 100 ? 9.851 -1.311 -43.608 1.00 97.25 100 ARG A C 1
ATOM 760 O O . ARG A 1 100 ? 9.988 -0.434 -42.760 1.00 97.25 100 ARG A O 1
ATOM 767 N N . GLU A 1 101 ? 9.790 -2.607 -43.305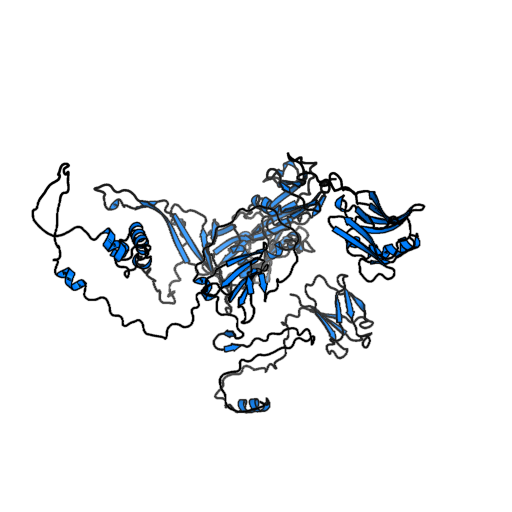 1.00 97.19 101 GLU A N 1
ATOM 768 C CA . GLU A 1 101 ? 9.942 -3.130 -41.940 1.00 97.19 101 GLU A CA 1
ATOM 769 C C . GLU A 1 101 ? 11.358 -2.899 -41.384 1.00 97.19 101 GLU A C 1
ATOM 771 O O . GLU A 1 101 ? 11.513 -2.577 -40.204 1.00 97.19 101 GLU A O 1
ATOM 776 N N . ASP A 1 102 ? 12.375 -3.024 -42.242 1.00 97.88 102 ASP A N 1
ATOM 777 C CA . ASP A 1 102 ? 13.776 -3.112 -41.822 1.00 97.88 102 ASP A CA 1
ATOM 778 C C . ASP A 1 102 ? 14.636 -1.902 -42.238 1.00 97.88 102 ASP A C 1
ATOM 780 O O . ASP A 1 102 ? 15.684 -1.670 -41.632 1.00 97.88 102 ASP A O 1
ATOM 784 N N . PHE A 1 103 ? 14.224 -1.103 -43.230 1.00 98.31 103 PHE A N 1
ATOM 785 C CA . PHE A 1 103 ? 15.054 -0.060 -43.844 1.00 98.31 103 PHE A CA 1
ATOM 786 C C . PHE A 1 103 ? 14.298 1.238 -44.149 1.00 98.31 103 PHE A C 1
ATOM 788 O O . PHE A 1 103 ? 13.127 1.263 -44.520 1.00 98.31 103 PHE A O 1
ATOM 795 N N . THR A 1 104 ? 15.039 2.343 -44.107 1.00 98.00 104 THR A N 1
ATOM 796 C CA . THR A 1 104 ? 14.690 3.569 -44.832 1.00 98.00 104 THR A CA 1
ATOM 797 C C . THR A 1 104 ? 15.387 3.556 -46.187 1.00 98.00 104 THR A C 1
ATOM 799 O O . THR A 1 104 ? 16.600 3.352 -46.268 1.00 98.00 104 THR A O 1
ATOM 802 N N . CYS A 1 105 ? 14.616 3.758 -47.254 1.00 98.12 105 CYS A N 1
ATOM 803 C CA . CYS A 1 105 ? 15.110 3.696 -48.628 1.00 98.12 105 CYS A CA 1
ATOM 804 C C . CYS A 1 105 ? 15.119 5.094 -49.254 1.00 98.12 105 CYS A C 1
ATOM 806 O O . CYS A 1 105 ? 14.146 5.832 -49.095 1.00 98.12 105 CYS A O 1
ATOM 808 N N . HIS A 1 106 ? 16.185 5.465 -49.963 1.00 97.81 106 HIS A N 1
ATOM 809 C CA . HIS A 1 106 ? 16.235 6.697 -50.762 1.00 97.81 106 HIS A CA 1
ATOM 810 C C . HIS A 1 106 ? 17.126 6.525 -51.992 1.00 97.81 106 HIS A C 1
ATOM 812 O O . HIS A 1 106 ? 18.152 5.849 -51.925 1.00 97.81 106 HIS A O 1
ATOM 818 N N . ALA A 1 107 ? 16.760 7.137 -53.115 1.00 97.56 107 ALA A N 1
ATOM 819 C CA . ALA A 1 107 ? 17.642 7.204 -54.268 1.00 97.56 107 ALA A CA 1
ATOM 820 C C . ALA A 1 107 ? 18.757 8.229 -54.011 1.00 97.56 107 ALA A C 1
ATOM 822 O O . ALA A 1 107 ? 18.515 9.329 -53.510 1.00 97.56 107 ALA A O 1
ATOM 823 N N . ALA A 1 108 ? 19.992 7.884 -54.364 1.00 96.81 108 ALA A N 1
ATOM 824 C CA . ALA A 1 108 ? 21.132 8.782 -54.278 1.00 96.81 108 ALA A CA 1
ATOM 825 C C . ALA A 1 108 ? 21.954 8.756 -55.569 1.00 96.81 108 ALA A C 1
ATOM 827 O O . ALA A 1 108 ? 22.027 7.767 -56.302 1.00 96.81 108 ALA A O 1
ATOM 828 N N . ILE A 1 109 ? 22.588 9.892 -55.851 1.00 94.69 109 ILE A N 1
ATOM 829 C CA . ILE A 1 109 ? 23.429 10.080 -57.027 1.00 94.69 109 ILE A CA 1
ATOM 830 C C . ILE A 1 109 ? 24.825 10.471 -56.550 1.00 94.69 109 ILE A C 1
ATOM 832 O O . ILE A 1 109 ? 25.037 11.582 -56.068 1.00 94.69 109 ILE A O 1
ATOM 836 N N . MET A 1 110 ? 25.788 9.560 -56.696 1.00 90.31 110 MET A N 1
ATOM 837 C CA . MET A 1 110 ? 27.176 9.765 -56.270 1.00 90.31 110 MET A CA 1
ATOM 838 C C . MET A 1 110 ? 28.093 9.756 -57.497 1.00 90.31 110 MET A C 1
ATOM 840 O O . MET A 1 110 ? 28.606 8.723 -57.928 1.00 90.31 110 MET A O 1
ATOM 844 N N . GLY A 1 111 ? 28.267 10.929 -58.110 1.00 89.12 111 GLY A N 1
ATOM 845 C CA . GLY A 1 111 ? 29.034 11.073 -59.349 1.00 89.12 111 GLY A CA 1
ATOM 846 C C . GLY A 1 111 ? 28.329 10.405 -60.533 1.00 89.12 111 GLY A C 1
ATOM 847 O O . GLY A 1 111 ? 27.236 10.819 -60.915 1.00 89.12 111 GLY A O 1
ATOM 848 N N . ALA A 1 112 ? 28.956 9.385 -61.126 1.00 89.19 112 ALA A N 1
ATOM 849 C CA . ALA A 1 112 ? 28.366 8.585 -62.205 1.00 89.19 112 ALA A CA 1
ATOM 850 C C . ALA A 1 112 ? 27.539 7.390 -61.695 1.00 89.19 112 ALA A C 1
ATOM 852 O O . ALA A 1 112 ? 26.801 6.793 -62.472 1.00 89.19 112 ALA A O 1
ATOM 853 N N . VAL A 1 113 ? 27.635 7.053 -60.405 1.00 90.19 113 VAL A N 1
ATOM 854 C CA . VAL A 1 113 ? 26.928 5.910 -59.817 1.00 90.19 113 VAL A CA 1
ATOM 855 C C . VAL A 1 113 ? 25.521 6.344 -59.405 1.00 90.19 113 VAL A C 1
ATOM 857 O O . VAL A 1 113 ? 25.342 7.389 -58.770 1.00 90.19 113 VAL A O 1
ATOM 860 N N . ARG A 1 114 ? 24.517 5.560 -59.801 1.00 96.62 114 ARG A N 1
ATOM 861 C CA . ARG A 1 114 ? 23.111 5.727 -59.410 1.00 96.62 114 ARG A CA 1
ATOM 862 C C . ARG A 1 114 ? 22.788 4.642 -58.398 1.00 96.62 114 ARG A C 1
ATOM 864 O O . ARG A 1 114 ? 23.040 3.474 -58.687 1.00 96.62 114 ARG A O 1
ATOM 871 N N . THR A 1 115 ? 22.303 5.003 -57.215 1.00 97.38 115 THR A N 1
ATOM 872 C CA . THR A 1 115 ? 22.100 4.033 -56.135 1.00 97.38 115 THR A CA 1
ATOM 873 C C . THR A 1 115 ? 20.729 4.154 -55.497 1.00 97.38 115 THR A C 1
ATOM 875 O O . THR A 1 115 ? 20.173 5.245 -55.400 1.00 97.38 115 THR A O 1
ATOM 878 N N . ILE A 1 116 ? 20.203 3.027 -55.020 1.00 97.94 116 ILE A N 1
ATOM 879 C CA . ILE A 1 116 ? 19.188 3.015 -53.962 1.00 97.94 116 ILE A CA 1
ATOM 880 C C . ILE A 1 116 ? 19.910 2.709 -52.657 1.00 97.94 116 ILE A C 1
ATOM 882 O O . ILE A 1 116 ? 20.581 1.682 -52.542 1.00 97.94 116 ILE A O 1
ATOM 886 N N . VAL A 1 117 ? 19.813 3.621 -51.700 1.00 98.19 117 VAL A N 1
ATOM 887 C CA . VAL A 1 117 ? 20.436 3.515 -50.384 1.00 98.19 117 VAL A CA 1
ATOM 888 C C . VAL A 1 117 ? 19.429 2.925 -49.410 1.00 98.19 117 VAL A C 1
ATOM 890 O O . VAL A 1 117 ? 18.353 3.488 -49.212 1.00 98.19 117 VAL A O 1
ATOM 893 N N . PHE A 1 118 ? 19.807 1.818 -48.783 1.00 98.31 118 PHE A N 1
ATOM 894 C CA . PHE A 1 118 ? 19.060 1.140 -47.732 1.00 98.31 118 PHE A CA 1
ATOM 895 C C . PHE A 1 118 ? 19.765 1.390 -46.404 1.00 98.31 118 PHE A C 1
ATOM 897 O O . PHE A 1 118 ? 20.832 0.828 -46.160 1.00 98.31 118 PHE A O 1
ATOM 904 N N . THR A 1 119 ? 19.178 2.221 -45.547 1.00 98.31 119 THR A N 1
ATOM 905 C CA . THR A 1 119 ? 19.682 2.459 -44.189 1.00 98.31 119 THR A CA 1
ATOM 906 C C . THR A 1 119 ? 18.825 1.684 -43.200 1.00 98.31 119 THR A C 1
ATOM 908 O O . THR A 1 119 ? 17.635 1.975 -43.061 1.00 98.31 119 THR A O 1
ATOM 911 N N . ALA A 1 120 ? 19.419 0.708 -42.514 1.00 98.19 120 ALA A N 1
ATOM 912 C CA . ALA A 1 120 ? 18.711 -0.151 -41.571 1.00 98.19 120 ALA A CA 1
ATOM 913 C C . ALA A 1 120 ? 18.105 0.653 -40.409 1.00 98.19 120 ALA A C 1
ATOM 915 O O . ALA A 1 120 ? 18.772 1.498 -39.801 1.00 98.19 120 ALA A O 1
ATOM 916 N N . LEU A 1 121 ? 16.849 0.356 -40.073 1.00 97.31 121 LEU A N 1
ATOM 917 C CA . LEU A 1 121 ? 16.124 0.951 -38.947 1.00 97.31 121 LEU A CA 1
ATOM 918 C C . LEU A 1 121 ? 16.678 0.497 -37.592 1.00 97.31 121 LEU A C 1
ATOM 920 O O . LEU A 1 121 ? 16.495 1.184 -36.590 1.00 97.31 121 LEU A O 1
ATOM 924 N N . ARG A 1 122 ? 17.363 -0.650 -37.562 1.00 95.38 122 ARG A N 1
ATOM 925 C CA . ARG A 1 122 ? 17.977 -1.230 -36.364 1.00 95.38 122 ARG A CA 1
ATOM 926 C C . ARG A 1 122 ? 19.481 -1.432 -36.587 1.00 95.38 122 ARG A C 1
ATOM 928 O O . ARG A 1 122 ? 19.888 -1.752 -37.708 1.00 95.38 122 ARG A O 1
ATOM 935 N N . PRO A 1 123 ? 20.319 -1.255 -35.552 1.00 96.19 123 PRO A N 1
ATOM 936 C CA . PRO A 1 123 ? 21.736 -1.576 -35.646 1.00 96.19 123 PRO A CA 1
ATOM 937 C C . PRO A 1 123 ? 21.939 -3.090 -35.760 1.00 96.19 123 PRO A C 1
ATOM 939 O O . PRO A 1 123 ? 21.174 -3.871 -35.194 1.00 96.19 123 PRO A O 1
ATOM 942 N N . GLY A 1 124 ? 22.990 -3.503 -36.467 1.00 95.88 124 GLY A N 1
ATOM 943 C CA . GLY A 1 124 ? 23.409 -4.904 -36.506 1.00 95.88 124 GLY A CA 1
ATOM 944 C C . GLY A 1 124 ? 23.939 -5.370 -37.853 1.00 95.88 124 GLY A C 1
ATOM 945 O O . GLY A 1 124 ? 23.504 -4.911 -38.910 1.00 95.88 124 GLY A O 1
ATOM 946 N N . LYS A 1 125 ? 24.857 -6.339 -37.809 1.00 96.19 125 LYS A N 1
ATOM 947 C CA . LYS A 1 125 ? 25.430 -6.980 -39.002 1.00 96.19 125 LYS A CA 1
ATOM 948 C C . LYS A 1 125 ? 24.402 -7.805 -39.757 1.00 96.19 125 LYS A C 1
ATOM 950 O O . LYS A 1 125 ? 24.497 -7.946 -40.972 1.00 96.19 125 LYS A O 1
ATOM 955 N N . ALA A 1 126 ? 23.401 -8.327 -39.048 1.00 96.50 126 ALA A N 1
ATOM 956 C CA . ALA A 1 126 ? 22.304 -9.071 -39.653 1.00 96.50 126 ALA A CA 1
ATOM 957 C C . ALA A 1 126 ? 21.573 -8.251 -40.730 1.00 96.50 126 ALA A C 1
ATOM 959 O O . ALA A 1 126 ? 21.111 -8.825 -41.708 1.00 96.50 126 ALA A O 1
ATOM 960 N N . PHE A 1 127 ? 21.518 -6.922 -40.605 1.00 97.62 127 PHE A N 1
ATOM 961 C CA . PHE A 1 127 ? 20.820 -6.050 -41.552 1.00 97.62 127 PHE A CA 1
ATOM 962 C C . PHE A 1 127 ? 21.679 -5.608 -42.746 1.00 97.62 127 PHE A C 1
ATOM 964 O O . PHE A 1 127 ? 21.200 -4.865 -43.598 1.00 97.62 127 PHE A O 1
ATOM 971 N N . SER A 1 128 ? 22.922 -6.082 -42.859 1.00 97.38 128 SER A N 1
ATOM 972 C CA . SER A 1 128 ? 23.701 -5.908 -44.086 1.00 97.38 128 SER A CA 1
ATOM 973 C C . SER A 1 128 ? 23.086 -6.692 -45.235 1.00 97.38 128 SER A C 1
ATOM 975 O O . SER A 1 128 ? 23.104 -7.925 -45.240 1.00 97.38 128 SER A O 1
ATOM 977 N N . ILE A 1 129 ? 22.578 -5.982 -46.244 1.00 97.56 129 ILE A N 1
ATOM 978 C CA . ILE A 1 129 ? 22.040 -6.609 -47.451 1.00 97.56 129 ILE A CA 1
ATOM 979 C C . ILE A 1 129 ? 23.181 -7.235 -48.263 1.00 97.56 129 ILE A C 1
ATOM 981 O O . ILE A 1 129 ? 23.969 -6.562 -48.916 1.00 97.56 129 ILE A O 1
ATOM 985 N N . SER A 1 130 ? 23.263 -8.554 -48.280 1.00 96.56 130 SER A N 1
ATOM 986 C CA . SER A 1 130 ? 24.044 -9.275 -49.287 1.00 96.56 130 SER A CA 1
ATOM 987 C C . SER A 1 130 ? 23.158 -9.556 -50.495 1.00 96.56 130 SER A C 1
ATOM 989 O O . SER A 1 130 ? 21.950 -9.706 -50.350 1.00 96.56 130 SER A O 1
ATOM 991 N N . GLY A 1 131 ? 23.706 -9.624 -51.704 1.00 90.75 131 GLY A N 1
ATOM 992 C CA . GLY A 1 131 ? 22.867 -9.915 -52.860 1.00 90.75 131 GLY A CA 1
ATOM 993 C C . GLY A 1 131 ? 23.620 -10.494 -54.038 1.00 90.75 131 GLY A C 1
ATOM 994 O O . GLY A 1 131 ? 24.818 -10.273 -54.198 1.00 90.75 131 GLY A O 1
ATOM 995 N N . THR A 1 132 ? 22.893 -11.242 -54.862 1.00 89.81 132 THR A N 1
ATOM 996 C CA . THR A 1 132 ? 23.363 -11.712 -56.168 1.00 89.81 132 THR A CA 1
ATOM 997 C C . THR A 1 132 ? 22.373 -11.277 -57.234 1.00 89.81 132 THR A C 1
ATOM 999 O O . THR A 1 132 ? 21.156 -11.333 -57.042 1.00 89.81 132 THR A O 1
ATOM 1002 N N . THR A 1 133 ? 22.902 -10.824 -58.360 1.00 84.94 133 THR A N 1
ATOM 1003 C CA . THR A 1 133 ? 22.127 -10.365 -59.509 1.00 84.94 133 THR A CA 1
ATOM 1004 C C . THR A 1 133 ? 22.426 -11.268 -60.695 1.00 84.94 133 THR A C 1
ATOM 1006 O O . THR A 1 133 ? 23.555 -11.723 -60.880 1.00 84.94 133 THR A O 1
ATOM 1009 N N . THR A 1 134 ? 21.422 -11.540 -61.528 1.00 83.56 134 THR A N 1
ATOM 1010 C CA . THR A 1 134 ? 21.646 -12.250 -62.801 1.00 83.56 134 THR A CA 1
ATOM 1011 C C . THR A 1 134 ? 22.249 -11.346 -63.882 1.00 83.56 134 THR A C 1
ATOM 1013 O O . THR A 1 134 ? 22.546 -11.819 -64.974 1.00 83.56 134 THR A O 1
ATOM 1016 N N . SER A 1 135 ? 22.419 -10.051 -63.596 1.00 87.44 135 SER A N 1
ATOM 1017 C CA . SER A 1 135 ? 22.935 -9.029 -64.508 1.00 87.44 135 SER A CA 1
ATOM 1018 C C . SER A 1 135 ? 24.102 -8.275 -63.874 1.00 87.44 135 SER A C 1
ATOM 1020 O O . SER A 1 135 ? 24.021 -7.869 -62.719 1.00 87.44 135 SER A O 1
ATOM 1022 N N . SER A 1 136 ? 25.156 -8.007 -64.650 1.00 90.44 136 SER A N 1
ATOM 1023 C CA . SER A 1 136 ? 26.288 -7.162 -64.236 1.00 90.44 136 SER A CA 1
ATOM 1024 C C . SER A 1 136 ? 25.944 -5.671 -64.135 1.00 90.44 136 SER A C 1
ATOM 1026 O O . SER A 1 136 ? 26.763 -4.889 -63.651 1.00 90.44 136 SER A O 1
ATOM 1028 N N . ASN A 1 137 ? 24.755 -5.272 -64.600 1.00 94.94 137 ASN A N 1
ATOM 1029 C CA . ASN A 1 137 ? 24.292 -3.880 -64.605 1.00 94.94 137 ASN A CA 1
ATOM 1030 C C . ASN A 1 137 ? 23.741 -3.421 -63.249 1.00 94.94 137 ASN A C 1
ATOM 1032 O O . ASN A 1 137 ? 23.338 -2.270 -63.094 1.00 94.94 137 ASN A O 1
ATOM 1036 N N . CYS A 1 138 ? 23.699 -4.323 -62.272 1.00 94.75 138 CYS A N 1
ATOM 1037 C CA . CYS A 1 138 ? 23.339 -4.004 -60.908 1.00 94.75 138 CYS A CA 1
ATOM 1038 C C . CYS A 1 138 ? 24.164 -4.839 -59.936 1.00 94.75 138 CYS A C 1
ATOM 1040 O O . CYS A 1 138 ? 24.384 -6.032 -60.157 1.00 94.75 138 CYS A O 1
ATOM 1042 N N . LYS A 1 139 ? 24.626 -4.208 -58.859 1.00 95.69 139 LYS A N 1
ATOM 1043 C CA . LYS A 1 139 ? 25.332 -4.878 -57.766 1.00 95.69 139 LYS A CA 1
ATOM 1044 C C . LYS A 1 139 ? 24.946 -4.251 -56.435 1.00 95.69 139 LYS A C 1
ATOM 1046 O O . LYS A 1 139 ? 24.630 -3.067 -56.362 1.00 95.69 139 LYS A O 1
ATOM 1051 N N . ILE A 1 140 ? 25.030 -5.047 -55.379 1.00 97.12 140 ILE A N 1
ATOM 1052 C CA . ILE A 1 140 ? 24.904 -4.559 -54.011 1.00 97.12 140 ILE A CA 1
ATOM 1053 C C . ILE A 1 140 ? 26.298 -4.298 -53.454 1.00 97.12 140 ILE A C 1
ATOM 1055 O O . ILE A 1 140 ? 27.162 -5.174 -53.512 1.00 97.12 140 ILE A O 1
ATOM 1059 N N . THR A 1 141 ? 26.514 -3.111 -52.902 1.00 96.56 141 THR A N 1
ATOM 1060 C CA . THR A 1 141 ? 27.721 -2.764 -52.149 1.00 96.56 141 THR A CA 1
ATOM 1061 C C . THR A 1 141 ? 27.350 -2.336 -50.732 1.00 96.56 141 THR A C 1
ATOM 1063 O O . THR A 1 141 ? 26.245 -1.861 -50.475 1.00 96.56 141 THR A O 1
ATOM 1066 N N . GLN A 1 142 ? 28.256 -2.550 -49.780 1.00 96.75 142 GLN A N 1
ATOM 1067 C CA . GLN A 1 142 ? 28.081 -2.101 -48.400 1.00 96.75 142 GLN A CA 1
ATOM 1068 C C . GLN A 1 142 ? 28.845 -0.799 -48.204 1.00 96.75 142 GLN A C 1
ATOM 1070 O O . GLN A 1 142 ? 30.069 -0.776 -48.322 1.00 96.75 142 GLN A O 1
ATOM 1075 N N . SER A 1 143 ? 28.130 0.280 -47.892 1.00 96.62 143 SER A N 1
ATOM 1076 C CA . SER A 1 143 ? 28.764 1.515 -47.427 1.00 96.62 143 SER A CA 1
ATOM 1077 C C . SER A 1 143 ? 29.123 1.422 -45.944 1.00 96.62 143 SER A C 1
ATOM 1079 O O . SER A 1 143 ? 30.104 2.025 -45.516 1.00 96.62 143 SER A O 1
ATOM 1081 N N . ASN A 1 144 ? 28.323 0.694 -45.161 1.00 96.88 144 ASN A N 1
ATOM 1082 C CA . ASN A 1 144 ? 28.573 0.385 -43.759 1.00 96.88 144 ASN A CA 1
ATOM 1083 C C . ASN A 1 144 ? 27.944 -0.979 -43.451 1.00 96.88 144 ASN A C 1
ATOM 1085 O O . ASN A 1 144 ? 26.733 -1.116 -43.575 1.00 96.88 144 ASN A O 1
ATOM 1089 N N . GLU A 1 145 ? 28.726 -1.971 -43.021 1.00 94.81 145 GLU A N 1
ATOM 1090 C CA . GLU A 1 145 ? 28.209 -3.329 -42.755 1.00 94.81 145 GLU A CA 1
ATOM 1091 C C . GLU A 1 145 ? 27.305 -3.416 -41.505 1.00 94.81 145 GLU A C 1
ATOM 1093 O O . GLU A 1 145 ? 26.776 -4.475 -41.156 1.00 94.81 145 GLU A O 1
ATOM 1098 N N . GLY A 1 146 ? 27.118 -2.300 -40.803 1.00 96.31 146 GLY A N 1
ATOM 1099 C CA . GLY A 1 146 ? 26.486 -2.296 -39.498 1.00 96.31 146 GLY A CA 1
ATOM 1100 C C . GLY A 1 146 ? 27.345 -3.029 -38.466 1.00 96.31 146 GLY A C 1
ATOM 1101 O O . GLY A 1 146 ? 28.285 -3.768 -38.765 1.00 96.31 146 GLY A O 1
ATOM 1102 N N . SER A 1 147 ? 27.059 -2.796 -37.199 1.00 96.62 147 SER A N 1
ATOM 1103 C CA . SER A 1 147 ? 27.712 -3.514 -36.108 1.00 96.62 147 SER A CA 1
ATOM 1104 C C . SER A 1 147 ? 26.685 -3.845 -35.048 1.00 96.62 147 SER A C 1
ATOM 1106 O O . SER A 1 147 ? 25.816 -3.022 -34.757 1.00 96.62 147 SER A O 1
ATOM 1108 N N . ASP A 1 148 ? 26.760 -5.065 -34.519 1.00 95.44 148 ASP A N 1
ATOM 1109 C CA . ASP A 1 148 ? 25.844 -5.511 -33.477 1.00 95.44 148 ASP A CA 1
ATOM 1110 C C . ASP A 1 148 ? 26.116 -4.735 -32.182 1.00 95.44 148 ASP A C 1
ATOM 1112 O O . ASP A 1 148 ? 27.287 -4.500 -31.846 1.00 95.44 148 ASP A O 1
ATOM 1116 N N . PRO A 1 149 ? 25.066 -4.324 -31.452 1.00 93.75 149 PRO A N 1
ATOM 1117 C CA . PRO A 1 149 ? 25.238 -3.746 -30.131 1.00 93.75 149 PRO A CA 1
ATOM 1118 C C . PRO A 1 149 ? 25.950 -4.746 -29.213 1.00 93.75 149 PRO A C 1
ATOM 1120 O O . PRO A 1 149 ? 25.568 -5.913 -29.119 1.00 93.75 149 PRO A O 1
ATOM 1123 N N . GLN A 1 150 ? 26.997 -4.292 -28.523 1.00 94.94 150 GLN A N 1
ATOM 1124 C CA . GLN A 1 150 ? 27.669 -5.104 -27.510 1.00 94.94 150 GLN A CA 1
ATOM 1125 C C . GLN A 1 150 ? 27.095 -4.779 -26.139 1.00 94.94 150 GLN A C 1
ATOM 1127 O O . GLN A 1 150 ? 27.166 -3.637 -25.688 1.00 94.94 150 GLN A O 1
ATOM 1132 N N . TYR A 1 151 ? 26.558 -5.787 -25.459 1.00 93.50 151 TYR A N 1
ATOM 1133 C CA . TYR A 1 151 ? 25.963 -5.637 -24.136 1.00 93.50 151 TYR A CA 1
ATOM 1134 C C . TYR A 1 151 ? 26.968 -5.983 -23.037 1.00 93.50 151 TYR A C 1
ATOM 1136 O O . TYR A 1 151 ? 27.770 -6.909 -23.170 1.00 93.50 151 TYR A O 1
ATOM 1144 N N . ARG A 1 152 ? 26.908 -5.257 -21.919 1.00 95.00 152 ARG A N 1
ATOM 1145 C CA . ARG A 1 152 ? 27.614 -5.645 -20.696 1.00 95.00 152 ARG A CA 1
ATOM 1146 C C . ARG A 1 152 ? 26.998 -6.928 -20.147 1.00 95.00 152 ARG A C 1
ATOM 1148 O O . ARG A 1 152 ? 25.781 -7.047 -20.034 1.00 95.00 152 ARG A O 1
ATOM 1155 N N . THR A 1 153 ? 27.847 -7.879 -19.777 1.00 95.88 153 THR A N 1
ATOM 1156 C CA . THR A 1 153 ? 27.421 -9.134 -19.150 1.00 95.88 153 THR A CA 1
ATOM 1157 C C . THR A 1 153 ? 26.746 -8.855 -17.808 1.00 95.88 153 THR A C 1
ATOM 1159 O O . THR A 1 153 ? 27.327 -8.143 -16.986 1.00 95.88 153 THR A O 1
ATOM 1162 N N . GLN A 1 154 ? 25.565 -9.437 -17.576 1.00 94.44 154 GLN A N 1
ATOM 1163 C CA . GLN A 1 154 ? 24.791 -9.290 -16.331 1.00 94.44 154 GLN A CA 1
ATOM 1164 C C . GLN A 1 154 ? 24.536 -7.831 -15.923 1.00 94.44 154 GLN A C 1
ATOM 1166 O O . GLN A 1 154 ? 24.672 -7.461 -14.756 1.00 94.44 154 GLN A O 1
ATOM 1171 N N . TYR A 1 155 ? 24.218 -6.976 -16.896 1.00 96.75 155 TYR A N 1
ATOM 1172 C CA . TYR A 1 155 ? 23.818 -5.611 -16.587 1.00 96.75 155 TYR A CA 1
ATOM 1173 C C . TYR A 1 155 ? 22.527 -5.603 -15.761 1.00 96.75 155 TYR A C 1
ATOM 1175 O O . TYR A 1 155 ? 21.536 -6.233 -16.122 1.00 96.75 155 TYR A O 1
ATOM 1183 N N . SER A 1 156 ? 22.562 -4.884 -14.648 1.00 97.44 156 SER A N 1
ATOM 1184 C CA . SER A 1 156 ? 21.466 -4.739 -13.700 1.00 97.44 156 SER A CA 1
ATOM 1185 C C . SER A 1 156 ? 21.515 -3.353 -13.060 1.00 97.44 156 SER A C 1
ATOM 1187 O O . SER A 1 156 ? 22.509 -2.625 -13.154 1.00 97.44 156 SER A O 1
ATOM 1189 N N . ILE A 1 157 ? 20.434 -2.978 -12.390 1.00 97.94 157 ILE A N 1
ATOM 1190 C CA . ILE A 1 157 ? 20.387 -1.810 -11.518 1.00 97.94 157 ILE A CA 1
ATOM 1191 C C . ILE A 1 157 ? 20.464 -2.323 -10.086 1.00 97.94 157 ILE A C 1
ATOM 1193 O O . ILE A 1 157 ? 19.558 -2.991 -9.594 1.00 97.94 157 ILE A O 1
ATOM 1197 N N . TYR A 1 158 ? 21.580 -2.039 -9.423 1.00 97.94 158 TYR A N 1
ATOM 1198 C CA . TYR A 1 158 ? 21.789 -2.391 -8.029 1.00 97.94 158 TYR A CA 1
ATOM 1199 C C . TYR A 1 158 ? 21.101 -1.365 -7.137 1.00 97.94 158 TYR A C 1
ATOM 1201 O O . TYR A 1 158 ? 21.308 -0.159 -7.286 1.00 97.94 158 TYR A O 1
ATOM 1209 N N . THR A 1 159 ? 20.281 -1.846 -6.210 1.00 98.12 159 THR A N 1
ATOM 1210 C CA . THR A 1 159 ? 19.497 -1.010 -5.299 1.00 98.12 159 THR A CA 1
ATOM 1211 C C . THR A 1 159 ? 19.752 -1.386 -3.847 1.00 98.12 159 THR A C 1
ATOM 1213 O O . THR A 1 159 ? 19.909 -2.552 -3.505 1.00 98.12 159 THR A O 1
ATOM 1216 N N . GLU A 1 160 ? 19.776 -0.396 -2.964 1.00 98.12 160 GLU A N 1
ATOM 1217 C CA . GLU A 1 160 ? 19.841 -0.562 -1.519 1.00 98.12 160 GLU A CA 1
ATOM 1218 C C . GLU A 1 160 ? 18.699 0.216 -0.884 1.00 98.12 160 GLU A C 1
ATOM 1220 O O . GLU A 1 160 ? 18.525 1.409 -1.139 1.00 98.12 160 GLU A O 1
ATOM 1225 N N . ILE A 1 161 ? 17.932 -0.448 -0.028 1.00 98.31 161 ILE A N 1
ATOM 1226 C CA . ILE A 1 161 ? 16.834 0.184 0.698 1.00 98.31 161 ILE A CA 1
ATOM 1227 C C . ILE A 1 161 ? 17.371 0.602 2.062 1.00 98.31 161 ILE A C 1
ATOM 1229 O O . ILE A 1 161 ? 17.905 -0.223 2.801 1.00 98.31 161 ILE A O 1
ATOM 1233 N N . TRP A 1 162 ? 17.230 1.879 2.393 1.00 98.44 162 TRP A N 1
ATOM 1234 C CA . TRP A 1 162 ? 17.670 2.450 3.659 1.00 98.44 162 TRP A CA 1
ATOM 1235 C C . TRP A 1 162 ? 16.454 2.923 4.447 1.00 98.44 162 TRP A C 1
ATOM 1237 O O . TRP A 1 162 ? 15.683 3.744 3.951 1.00 98.44 162 TRP A O 1
ATOM 1247 N N . VAL A 1 163 ? 16.275 2.415 5.665 1.00 98.31 163 VAL A N 1
ATOM 1248 C CA . VAL A 1 163 ? 15.127 2.716 6.533 1.00 98.31 163 VAL A CA 1
ATOM 1249 C C . VAL A 1 163 ? 15.573 3.473 7.776 1.00 98.31 163 VAL A C 1
ATOM 1251 O O . VAL A 1 163 ? 16.674 3.278 8.280 1.00 98.31 163 VAL A O 1
ATOM 1254 N N . GLN A 1 164 ? 14.727 4.372 8.259 1.00 98.12 164 GLN A N 1
ATOM 1255 C CA . GLN A 1 164 ? 14.938 5.119 9.491 1.00 98.12 164 GLN A CA 1
ATOM 1256 C C . GLN A 1 164 ? 15.082 4.171 10.690 1.00 98.12 164 GLN A C 1
ATOM 1258 O O . GLN A 1 164 ? 14.209 3.342 10.942 1.00 98.12 164 GLN A O 1
ATOM 1263 N N . LYS A 1 165 ? 16.139 4.351 11.481 1.00 96.81 165 LYS A N 1
ATOM 1264 C CA . LYS A 1 165 ? 16.339 3.659 12.757 1.00 96.81 165 LYS A CA 1
ATOM 1265 C C . LYS A 1 165 ? 15.272 4.085 13.759 1.00 96.81 165 LYS A C 1
ATOM 1267 O O . LYS A 1 165 ? 14.929 5.271 13.845 1.00 96.81 165 LYS A O 1
ATOM 1272 N N . ALA A 1 166 ? 14.792 3.140 14.561 1.00 92.94 166 ALA A N 1
ATOM 1273 C CA . ALA A 1 166 ? 13.839 3.425 15.629 1.00 92.94 166 ALA A CA 1
ATOM 1274 C C . ALA A 1 166 ? 14.354 4.543 16.562 1.00 92.94 166 ALA A C 1
ATOM 1276 O O . ALA A 1 166 ? 15.527 4.568 16.931 1.00 92.94 166 ALA A O 1
ATOM 1277 N N . GLY A 1 167 ? 13.477 5.485 16.920 1.00 90.44 167 GLY A N 1
ATOM 1278 C CA . GLY A 1 167 ? 13.791 6.597 17.830 1.00 90.44 167 GLY A CA 1
ATOM 1279 C C . GLY A 1 167 ? 14.541 7.789 17.216 1.00 90.44 167 GLY A C 1
ATOM 1280 O O . GLY A 1 167 ? 14.770 8.772 17.912 1.00 90.44 167 GLY A O 1
ATOM 1281 N N . THR A 1 168 ? 14.905 7.746 15.932 1.00 95.12 168 THR A N 1
ATOM 1282 C CA . THR A 1 168 ? 15.514 8.891 15.223 1.00 95.12 168 THR A CA 1
ATOM 1283 C C . THR A 1 168 ? 14.457 9.701 14.463 1.00 95.12 168 THR A C 1
ATOM 1285 O O . THR A 1 168 ? 13.329 9.243 14.320 1.00 95.12 168 THR A O 1
ATOM 1288 N N . ASP A 1 169 ? 14.783 10.886 13.935 1.00 92.81 169 ASP A N 1
ATOM 1289 C CA . ASP A 1 169 ? 13.849 11.737 13.163 1.00 92.81 169 ASP A CA 1
ATOM 1290 C C . ASP A 1 169 ? 13.912 11.514 11.630 1.00 92.81 169 ASP A C 1
ATOM 1292 O O . ASP A 1 169 ? 13.105 12.070 10.873 1.00 92.81 169 ASP A O 1
ATOM 1296 N N . GLY A 1 170 ? 14.885 10.719 11.163 1.00 94.62 170 GLY A N 1
ATOM 1297 C CA . GLY A 1 170 ? 15.161 10.465 9.748 1.00 94.62 170 GLY A CA 1
ATOM 1298 C C . GLY A 1 170 ? 15.553 11.702 8.925 1.00 94.62 170 GLY A C 1
ATOM 1299 O O . GLY A 1 170 ? 15.224 11.753 7.742 1.00 94.62 170 GLY A O 1
ATOM 1300 N N . THR A 1 171 ? 16.193 12.718 9.520 1.00 94.50 171 THR A N 1
ATOM 1301 C CA . THR A 1 171 ? 16.670 13.923 8.804 1.00 94.50 171 THR A CA 1
ATOM 1302 C C . THR A 1 171 ? 18.109 13.820 8.288 1.00 94.50 171 THR A C 1
ATOM 1304 O O . THR A 1 171 ? 18.465 14.524 7.346 1.00 94.50 171 THR A O 1
ATOM 1307 N N . GLN A 1 172 ? 18.929 12.932 8.859 1.00 96.62 172 GLN A N 1
ATOM 1308 C CA . GLN A 1 172 ? 20.348 12.762 8.524 1.00 96.62 172 GLN A CA 1
ATOM 1309 C C . GLN A 1 172 ? 20.654 11.329 8.085 1.00 96.62 172 GLN A C 1
ATOM 1311 O O . GLN A 1 172 ? 20.004 10.394 8.540 1.00 96.62 172 GLN A O 1
ATOM 1316 N N . ASP A 1 173 ? 21.693 11.125 7.274 1.00 96.00 173 ASP A N 1
ATOM 1317 C CA . ASP A 1 173 ? 22.071 9.793 6.768 1.00 96.00 173 ASP A CA 1
ATOM 1318 C C . ASP A 1 173 ? 22.397 8.791 7.887 1.00 96.00 173 ASP A C 1
ATOM 1320 O O . ASP A 1 173 ? 22.033 7.621 7.798 1.00 96.00 173 ASP A O 1
ATOM 1324 N N . ALA A 1 174 ? 22.998 9.252 8.991 1.00 97.56 174 ALA A N 1
ATOM 1325 C CA . ALA A 1 174 ? 23.300 8.414 10.156 1.00 97.56 174 ALA A CA 1
ATOM 1326 C C . ALA A 1 174 ? 22.043 7.829 10.836 1.00 97.56 174 ALA A C 1
ATOM 1328 O O . ALA A 1 174 ? 22.135 6.826 11.558 1.00 97.56 174 ALA A O 1
ATOM 1329 N N . HIS A 1 175 ? 20.876 8.438 10.596 1.00 97.94 175 HIS A N 1
ATOM 1330 C CA . HIS A 1 175 ? 19.581 8.004 11.121 1.00 97.94 175 HIS A CA 1
ATOM 1331 C C . HIS A 1 175 ? 18.981 6.847 10.326 1.00 97.94 175 HIS A C 1
ATOM 1333 O O . HIS A 1 175 ? 17.937 6.338 10.715 1.00 97.94 175 HIS A O 1
ATOM 1339 N N . PHE A 1 176 ? 19.623 6.416 9.241 1.00 98.50 176 PHE A N 1
ATOM 1340 C CA . PHE A 1 176 ? 19.160 5.300 8.434 1.00 98.50 176 PHE A CA 1
ATOM 1341 C C . PHE A 1 176 ? 20.060 4.078 8.607 1.00 98.50 176 PHE A C 1
ATOM 1343 O O . PHE A 1 176 ? 21.254 4.177 8.905 1.00 98.50 176 PHE A O 1
ATOM 1350 N N . GLU A 1 177 ? 19.469 2.907 8.427 1.00 97.81 177 GLU A N 1
ATOM 1351 C CA . GLU A 1 177 ? 20.156 1.628 8.327 1.00 97.81 177 GLU A CA 1
ATOM 1352 C C . GLU A 1 177 ? 19.771 0.920 7.032 1.00 97.81 177 GLU A C 1
ATOM 1354 O O . GLU A 1 177 ? 18.650 1.052 6.535 1.00 97.81 177 GLU A O 1
ATOM 1359 N N . ARG A 1 178 ? 20.729 0.193 6.458 1.00 98.00 178 ARG A N 1
ATOM 1360 C CA . ARG A 1 178 ? 20.528 -0.536 5.211 1.00 98.00 178 ARG A CA 1
ATOM 1361 C C . ARG A 1 178 ? 19.791 -1.843 5.483 1.00 98.00 178 ARG A C 1
ATOM 1363 O O . ARG A 1 178 ? 20.228 -2.642 6.309 1.00 98.00 178 ARG A O 1
ATOM 1370 N N . LEU A 1 179 ? 18.727 -2.095 4.729 1.00 96.75 179 LEU A N 1
ATOM 1371 C CA . LEU A 1 179 ? 18.001 -3.359 4.737 1.00 96.75 179 LEU A CA 1
ATOM 1372 C C . LEU A 1 179 ? 18.643 -4.341 3.748 1.00 96.75 179 LEU A C 1
ATOM 1374 O O . LEU A 1 179 ? 18.458 -4.238 2.534 1.00 96.75 179 LEU A O 1
ATOM 1378 N N . GLY A 1 180 ? 19.389 -5.312 4.276 1.00 93.00 180 GLY A N 1
ATOM 1379 C CA . GLY A 1 180 ? 20.008 -6.387 3.494 1.00 93.00 180 GLY A CA 1
ATOM 1380 C C . GLY A 1 180 ? 21.305 -5.994 2.771 1.00 93.00 180 GLY A C 1
ATOM 1381 O O . GLY A 1 180 ? 21.938 -4.978 3.070 1.00 93.00 180 GLY A O 1
ATOM 1382 N N . ASN A 1 181 ? 21.718 -6.839 1.821 1.00 89.44 181 ASN A N 1
ATOM 1383 C CA . ASN A 1 181 ? 22.976 -6.720 1.066 1.00 89.44 181 ASN A CA 1
ATOM 1384 C C . ASN A 1 181 ? 22.792 -6.101 -0.332 1.00 89.44 181 ASN A C 1
ATOM 1386 O O . ASN A 1 181 ? 23.594 -6.358 -1.225 1.00 89.44 181 ASN A O 1
ATOM 1390 N N . GLY A 1 182 ? 21.743 -5.292 -0.499 1.00 90.19 182 GLY A N 1
ATOM 1391 C CA . GLY A 1 182 ? 21.328 -4.746 -1.787 1.00 90.19 182 GLY A CA 1
ATOM 1392 C C . GLY A 1 182 ? 20.742 -5.795 -2.735 1.00 90.19 182 GLY A C 1
ATOM 1393 O O . GLY A 1 182 ? 20.850 -7.001 -2.516 1.00 90.19 182 GLY A O 1
ATOM 1394 N N . TYR A 1 183 ? 20.076 -5.313 -3.777 1.00 92.94 183 TYR A N 1
ATOM 1395 C CA . TYR A 1 183 ? 19.306 -6.114 -4.720 1.00 92.94 183 TYR A CA 1
ATOM 1396 C C . TYR A 1 183 ? 19.709 -5.711 -6.145 1.00 92.94 183 TYR A C 1
ATOM 1398 O O . TYR A 1 183 ? 19.367 -4.601 -6.570 1.00 92.94 183 TYR A O 1
ATOM 1406 N N . PRO A 1 184 ? 20.462 -6.550 -6.882 1.00 96.75 184 PRO A N 1
ATOM 1407 C CA . PRO A 1 184 ? 20.634 -6.363 -8.315 1.00 96.75 184 PRO A CA 1
ATOM 1408 C C . PRO A 1 184 ? 19.317 -6.711 -9.012 1.00 96.75 184 PRO A C 1
ATOM 1410 O O . PRO A 1 184 ? 18.830 -7.834 -8.905 1.00 96.75 184 PRO A O 1
ATOM 1413 N N . ILE A 1 185 ? 18.731 -5.738 -9.701 1.00 97.31 185 ILE A N 1
ATOM 1414 C CA . ILE A 1 185 ? 17.503 -5.920 -10.472 1.00 97.31 185 ILE A CA 1
ATOM 1415 C C . ILE A 1 185 ? 17.894 -5.952 -11.941 1.00 97.31 185 ILE A C 1
ATOM 1417 O O . ILE A 1 185 ? 18.460 -4.985 -12.456 1.00 97.31 185 ILE A O 1
ATOM 1421 N N . GLU A 1 186 ? 17.625 -7.064 -12.610 1.00 96.06 186 GLU A N 1
ATOM 1422 C CA . GLU A 1 186 ? 17.866 -7.172 -14.045 1.00 96.06 186 GLU A CA 1
ATOM 1423 C C . GLU A 1 186 ? 17.002 -6.164 -14.804 1.00 96.06 186 GLU A C 1
ATOM 1425 O O . GLU A 1 186 ? 15.857 -5.891 -14.434 1.00 96.06 186 GLU A O 1
ATOM 1430 N N . THR A 1 187 ? 17.582 -5.567 -15.842 1.00 96.62 187 THR A N 1
ATOM 1431 C CA . THR A 1 187 ? 16.848 -4.646 -16.707 1.00 96.62 187 THR A CA 1
ATOM 1432 C C . THR A 1 187 ? 16.193 -5.396 -17.854 1.00 96.62 187 THR A C 1
ATOM 1434 O O . THR A 1 187 ? 16.790 -6.332 -18.388 1.00 96.62 187 THR A O 1
ATOM 1437 N N . ASP A 1 188 ? 15.035 -4.925 -18.299 1.00 95.75 188 ASP A N 1
ATOM 1438 C CA . ASP A 1 188 ? 14.409 -5.394 -19.533 1.00 95.75 188 ASP A CA 1
ATOM 1439 C C . ASP A 1 188 ? 15.180 -4.952 -20.799 1.00 95.75 188 ASP A C 1
ATOM 1441 O O . ASP A 1 188 ? 16.303 -4.426 -20.747 1.00 95.75 188 ASP A O 1
ATOM 1445 N N . GLU A 1 189 ? 14.592 -5.207 -21.972 1.00 92.31 189 GLU A N 1
ATOM 1446 C CA . GLU A 1 189 ? 15.205 -4.867 -23.256 1.00 92.31 189 GLU A CA 1
ATOM 1447 C C . GLU A 1 189 ? 15.441 -3.360 -23.433 1.00 92.31 189 GLU A C 1
ATOM 1449 O O . GLU A 1 189 ? 16.457 -2.973 -24.021 1.00 92.31 189 GLU A O 1
ATOM 1454 N N . ASP A 1 190 ? 14.580 -2.536 -22.837 1.00 92.75 190 ASP A N 1
ATOM 1455 C CA . ASP A 1 190 ? 14.640 -1.074 -22.863 1.00 92.75 190 ASP A CA 1
ATOM 1456 C C . ASP A 1 190 ? 15.577 -0.501 -21.785 1.00 92.75 190 ASP A C 1
ATOM 1458 O O . ASP A 1 190 ? 15.814 0.708 -21.723 1.00 92.75 190 ASP A O 1
ATOM 1462 N N . GLY A 1 191 ? 16.157 -1.362 -20.945 1.00 94.31 191 GLY A N 1
ATOM 1463 C CA . GLY A 1 191 ? 17.020 -0.948 -19.845 1.00 94.31 191 GLY A CA 1
ATOM 1464 C C . GLY A 1 191 ? 16.242 -0.505 -18.604 1.00 94.31 191 GLY A C 1
ATOM 1465 O O . GLY A 1 191 ? 16.819 0.165 -17.743 1.00 94.31 191 GLY A O 1
ATOM 1466 N N . LEU A 1 192 ? 14.957 -0.853 -18.490 1.00 97.44 192 LEU A N 1
ATOM 1467 C CA . LEU A 1 192 ? 14.132 -0.531 -17.332 1.00 97.44 192 LEU A CA 1
ATOM 1468 C C . LEU A 1 192 ? 14.238 -1.611 -16.255 1.00 97.44 192 LEU A C 1
ATOM 1470 O O . LEU A 1 192 ? 14.204 -2.803 -16.542 1.00 97.44 192 LEU A O 1
ATOM 1474 N N . ALA A 1 193 ? 14.308 -1.194 -14.994 1.00 97.56 193 ALA A N 1
ATOM 1475 C CA . ALA A 1 193 ? 14.208 -2.079 -13.835 1.00 97.56 193 ALA A CA 1
ATOM 1476 C C . ALA A 1 193 ? 13.114 -1.585 -12.891 1.00 97.56 193 ALA A C 1
ATOM 1478 O O . ALA A 1 193 ? 12.975 -0.377 -12.680 1.00 97.56 193 ALA A O 1
ATOM 1479 N N . ARG A 1 194 ? 12.360 -2.507 -12.286 1.00 97.12 194 ARG A N 1
ATOM 1480 C CA . ARG A 1 194 ? 11.274 -2.183 -11.350 1.00 97.12 194 ARG A CA 1
ATOM 1481 C C . ARG A 1 194 ? 11.466 -2.895 -10.018 1.00 97.12 194 ARG A C 1
ATOM 1483 O O . ARG A 1 194 ? 11.822 -4.068 -9.991 1.00 97.12 194 ARG A O 1
ATOM 1490 N N . ILE A 1 195 ? 11.198 -2.193 -8.921 1.00 96.94 195 ILE A N 1
ATOM 1491 C CA . ILE A 1 195 ? 11.186 -2.769 -7.570 1.00 96.94 195 ILE A CA 1
ATOM 1492 C C . ILE A 1 195 ? 10.064 -2.162 -6.739 1.00 96.94 195 ILE A C 1
ATOM 1494 O O . ILE A 1 195 ? 9.984 -0.944 -6.583 1.00 96.94 195 ILE A O 1
ATOM 1498 N N . ASP A 1 196 ? 9.229 -3.027 -6.169 1.00 95.88 196 ASP A N 1
ATOM 1499 C CA . ASP A 1 196 ? 8.257 -2.662 -5.142 1.00 95.88 196 ASP A CA 1
ATOM 1500 C C . ASP A 1 196 ? 8.882 -2.863 -3.758 1.00 95.88 196 ASP A C 1
ATOM 1502 O O . ASP A 1 196 ? 9.128 -3.988 -3.317 1.00 95.88 196 ASP A O 1
ATOM 1506 N N . VAL A 1 197 ? 9.146 -1.755 -3.066 1.00 97.56 197 VAL A N 1
ATOM 1507 C CA . VAL A 1 197 ? 9.758 -1.780 -1.730 1.00 97.56 197 VAL A C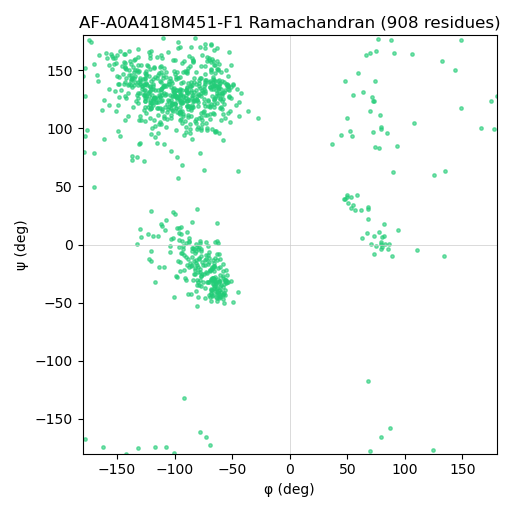A 1
ATOM 1508 C C . VAL A 1 197 ? 8.732 -1.986 -0.610 1.00 97.56 197 VAL A C 1
ATOM 1510 O O . VAL A 1 197 ? 9.118 -2.135 0.550 1.00 97.56 197 VAL A O 1
ATOM 1513 N N . GLY A 1 198 ? 7.432 -2.009 -0.924 1.00 96.56 198 GLY A N 1
ATOM 1514 C CA . GLY A 1 198 ? 6.351 -2.038 0.060 1.00 96.56 198 GLY A CA 1
ATOM 1515 C C . GLY A 1 198 ? 6.384 -3.271 0.960 1.00 96.56 198 GLY A C 1
ATOM 1516 O O . GLY A 1 198 ? 6.319 -3.139 2.180 1.00 96.56 198 GLY A O 1
ATOM 1517 N N . SER A 1 199 ? 6.575 -4.464 0.388 1.00 94.50 199 SER A N 1
ATOM 1518 C CA . SER A 1 199 ? 6.633 -5.722 1.154 1.00 94.50 199 SER A CA 1
ATOM 1519 C C . SER A 1 199 ? 7.831 -5.791 2.110 1.00 94.50 199 SER A C 1
ATOM 1521 O O . SER A 1 199 ? 7.679 -6.224 3.253 1.00 94.50 199 SER A O 1
ATOM 1523 N N . ILE A 1 200 ? 8.994 -5.299 1.668 1.00 96.69 200 ILE A N 1
ATOM 1524 C CA . ILE A 1 200 ? 10.234 -5.240 2.454 1.00 96.69 200 ILE A CA 1
ATOM 1525 C C . ILE A 1 200 ? 10.076 -4.250 3.610 1.00 96.69 200 ILE A C 1
ATOM 1527 O O . ILE A 1 200 ? 10.455 -4.543 4.741 1.00 96.69 200 ILE A O 1
ATOM 1531 N N . LEU A 1 201 ? 9.490 -3.079 3.346 1.00 97.50 201 LEU A N 1
ATOM 1532 C CA . LEU A 1 201 ? 9.259 -2.063 4.371 1.00 97.50 201 LEU A CA 1
ATOM 1533 C C . LEU A 1 201 ? 8.144 -2.469 5.339 1.00 97.50 201 LEU A C 1
ATOM 1535 O O . LEU A 1 201 ? 8.236 -2.150 6.520 1.00 97.50 201 LEU A O 1
ATOM 1539 N N . HIS A 1 202 ? 7.131 -3.216 4.886 1.00 97.44 202 HIS A N 1
ATOM 1540 C CA . HIS A 1 202 ? 6.036 -3.687 5.736 1.00 97.44 202 HIS A CA 1
ATOM 1541 C C . HIS A 1 202 ? 6.539 -4.499 6.933 1.00 97.44 202 HIS A C 1
ATOM 1543 O O . HIS A 1 202 ? 6.016 -4.345 8.032 1.00 97.44 202 HIS A O 1
ATOM 1549 N N . SER A 1 203 ? 7.568 -5.335 6.748 1.00 96.44 203 SER A N 1
ATOM 1550 C CA . SER A 1 203 ? 8.124 -6.153 7.835 1.00 96.44 203 SER A CA 1
ATOM 1551 C C . SER A 1 203 ? 8.884 -5.340 8.888 1.00 96.44 203 SER A C 1
ATOM 1553 O O . SER A 1 203 ? 9.185 -5.868 9.953 1.00 96.44 203 SER A O 1
ATOM 1555 N N . GLN A 1 204 ? 9.228 -4.084 8.587 1.00 97.06 204 GLN A N 1
ATOM 1556 C CA . GLN A 1 204 ? 9.934 -3.171 9.495 1.00 97.06 204 GLN A CA 1
ATOM 1557 C C . GLN A 1 204 ? 8.977 -2.293 10.312 1.00 97.06 204 GLN A C 1
ATOM 1559 O O . GLN A 1 204 ? 9.421 -1.500 11.146 1.00 97.06 204 GLN A O 1
ATOM 1564 N N . LEU A 1 205 ? 7.671 -2.393 10.051 1.00 97.00 205 LEU A N 1
ATOM 1565 C CA . LEU A 1 205 ? 6.638 -1.607 10.712 1.00 97.00 205 LEU A CA 1
ATOM 1566 C C . LEU A 1 205 ? 5.839 -2.473 11.687 1.00 97.00 205 LEU A C 1
ATOM 1568 O O . LEU A 1 205 ? 5.618 -3.660 11.463 1.00 97.00 205 LEU A O 1
ATOM 1572 N N . GLN A 1 206 ? 5.370 -1.852 12.765 1.00 96.06 206 GLN A N 1
ATOM 1573 C CA . GLN A 1 206 ? 4.499 -2.471 13.767 1.00 96.06 206 GLN A CA 1
ATOM 1574 C C . GLN A 1 206 ? 3.311 -1.547 14.068 1.00 96.06 206 GLN A C 1
ATOM 1576 O O . GLN A 1 206 ? 3.419 -0.338 13.858 1.00 96.06 206 GLN A O 1
ATOM 1581 N N . PRO A 1 207 ? 2.161 -2.073 14.524 1.00 94.75 207 PRO A N 1
ATOM 1582 C CA . PRO A 1 207 ? 1.030 -1.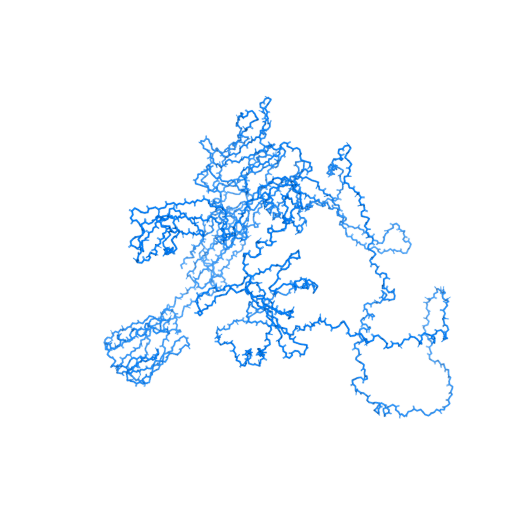236 14.917 1.00 94.75 207 PRO A CA 1
ATOM 1583 C C . PRO A 1 207 ? 1.413 -0.266 16.040 1.00 94.75 207 PRO A C 1
ATOM 1585 O O . PRO A 1 207 ? 2.113 -0.634 16.982 1.00 94.75 207 PRO A O 1
ATOM 1588 N N . ASP A 1 208 ? 0.905 0.964 15.958 1.00 91.75 208 ASP A N 1
ATOM 1589 C CA . ASP A 1 208 ? 0.930 1.905 17.076 1.00 91.75 208 ASP A CA 1
ATOM 1590 C C . ASP A 1 208 ? -0.389 1.797 17.831 1.00 91.75 208 ASP A C 1
ATOM 1592 O O . ASP A 1 208 ? -1.434 2.232 17.345 1.00 91.75 208 ASP A O 1
ATOM 1596 N N . TRP A 1 209 ? -0.340 1.206 19.019 1.00 91.00 209 TRP A N 1
ATOM 1597 C CA . TRP A 1 209 ? -1.493 1.155 19.904 1.00 91.00 209 TRP A CA 1
ATOM 1598 C C . TRP A 1 209 ? -1.603 2.450 20.711 1.00 91.00 209 TRP A C 1
ATOM 1600 O O . TRP A 1 209 ? -0.579 2.973 21.161 1.00 91.00 209 TRP A O 1
ATOM 1610 N N . PRO A 1 210 ? -2.820 2.980 20.922 1.00 86.62 210 PRO A N 1
ATOM 1611 C CA . PRO A 1 210 ? -3.018 4.063 21.870 1.00 86.62 210 PRO A CA 1
ATOM 1612 C C . PRO A 1 210 ? -2.633 3.585 23.273 1.00 86.62 210 PRO A C 1
ATOM 1614 O O . PRO A 1 210 ? -2.764 2.407 23.608 1.00 86.62 210 PRO A O 1
ATOM 1617 N N . THR A 1 211 ? -2.174 4.505 24.114 1.00 81.81 211 THR A N 1
ATOM 1618 C CA . THR A 1 211 ? -1.952 4.195 25.525 1.00 81.81 211 THR A CA 1
ATOM 1619 C C . THR A 1 211 ? -3.309 4.157 26.223 1.00 81.81 211 THR A C 1
ATOM 1621 O O . THR A 1 211 ? -3.901 5.191 26.502 1.00 81.81 211 THR A O 1
ATOM 1624 N N . TRP A 1 212 ? -3.808 2.959 26.511 1.00 80.12 212 TRP A N 1
ATOM 1625 C CA . TRP A 1 212 ? -5.188 2.691 26.949 1.00 80.12 212 TRP A CA 1
ATOM 1626 C C . TRP A 1 212 ? -5.633 3.350 28.262 1.00 80.12 212 TRP A C 1
ATOM 1628 O O . TRP A 1 212 ? -6.821 3.365 28.558 1.00 80.12 212 TRP A O 1
ATOM 1638 N N . GLY A 1 213 ? -4.702 3.903 29.040 1.00 73.25 213 GLY A N 1
ATOM 1639 C CA . GLY A 1 213 ? -4.989 4.657 30.263 1.00 73.25 213 GLY A CA 1
ATOM 1640 C C . GLY A 1 213 ? -4.434 6.079 30.263 1.00 73.25 213 GLY A C 1
ATOM 1641 O O . GLY A 1 213 ? -4.421 6.715 31.312 1.00 73.25 213 GLY A O 1
ATOM 1642 N N . PHE A 1 214 ? -3.917 6.570 29.133 1.00 69.25 214 PHE A N 1
ATOM 1643 C CA . PHE A 1 214 ? -3.285 7.882 29.067 1.00 69.25 214 PHE A CA 1
ATOM 1644 C C . PHE A 1 214 ? -3.926 8.734 27.984 1.00 69.25 214 PHE A C 1
ATOM 1646 O O . PHE A 1 214 ? -4.032 8.331 26.830 1.00 69.25 214 PHE A O 1
ATOM 1653 N N . LEU A 1 215 ? -4.335 9.932 28.385 1.00 70.50 215 LEU A N 1
ATOM 1654 C CA . LEU A 1 215 ? -5.083 10.849 27.543 1.00 70.50 215 LEU A CA 1
ATOM 1655 C C . LEU A 1 215 ? -4.217 11.510 26.466 1.00 70.50 215 LEU A C 1
ATOM 1657 O O . LEU A 1 215 ? -4.757 12.006 25.489 1.00 70.50 215 LEU A O 1
ATOM 1661 N N . ASN A 1 216 ? -2.887 11.505 26.569 1.00 84.25 216 ASN A N 1
ATOM 1662 C CA . ASN A 1 216 ? -2.101 12.267 25.600 1.00 84.25 216 ASN A CA 1
ATOM 1663 C C . ASN A 1 216 ? -2.183 11.669 24.185 1.00 84.25 216 ASN A C 1
ATOM 1665 O O . ASN A 1 216 ? -2.021 10.453 24.029 1.00 84.25 216 ASN A O 1
ATOM 1669 N N . PRO A 1 217 ? -2.356 12.520 23.153 1.00 88.31 217 PRO A N 1
ATOM 1670 C CA . PRO A 1 217 ? -2.271 12.098 21.763 1.00 88.31 217 PRO A CA 1
ATOM 1671 C C . PRO A 1 217 ? -0.972 11.328 21.530 1.00 88.31 217 PRO A C 1
ATOM 1673 O O . PRO A 1 217 ? 0.115 11.806 21.867 1.00 88.31 217 PRO A O 1
ATOM 1676 N N . SER A 1 218 ? -1.070 10.119 20.980 1.00 84.19 218 SER A N 1
ATOM 1677 C CA . SER A 1 218 ? 0.110 9.298 20.731 1.00 84.19 218 SER A CA 1
ATOM 1678 C C . SER A 1 218 ? 0.616 9.527 19.311 1.00 84.19 218 SER A C 1
ATOM 1680 O O . SER A 1 218 ? -0.092 9.333 18.316 1.00 84.19 218 SER A O 1
ATOM 1682 N N . GLY A 1 219 ? 1.875 9.957 19.213 1.00 83.44 219 GLY A N 1
ATOM 1683 C CA . GLY A 1 219 ? 2.607 9.937 17.955 1.00 83.44 219 GLY A CA 1
ATOM 1684 C C . GLY A 1 219 ? 2.783 8.496 17.486 1.00 83.44 219 GLY A C 1
ATOM 1685 O O . GLY A 1 219 ? 3.108 7.607 18.272 1.00 83.44 219 GLY A O 1
ATOM 1686 N N . SER A 1 220 ? 2.561 8.260 16.198 1.00 84.19 220 SER A N 1
ATOM 1687 C CA . SER A 1 220 ? 2.794 6.955 15.591 1.00 84.19 220 SER A CA 1
ATOM 1688 C C . SER A 1 220 ? 4.283 6.796 15.315 1.00 84.19 220 SER A C 1
ATOM 1690 O O . SER A 1 220 ? 4.794 7.377 14.360 1.00 84.19 220 SER A O 1
ATOM 1692 N N . PHE A 1 221 ? 5.017 6.071 16.153 1.00 89.62 221 PHE A N 1
ATOM 1693 C CA . PHE A 1 221 ? 6.447 5.865 15.921 1.00 89.62 221 PHE A CA 1
ATOM 1694 C C . PHE A 1 221 ? 6.727 4.532 15.253 1.00 89.62 221 PHE A C 1
ATOM 1696 O O . PHE A 1 221 ? 7.721 4.440 14.554 1.00 89.62 221 PHE A O 1
ATOM 1703 N N . ASN A 1 222 ? 5.902 3.506 15.426 1.00 94.56 222 ASN A N 1
ATOM 1704 C CA . ASN A 1 222 ? 6.202 2.161 14.935 1.00 94.56 222 ASN A CA 1
ATOM 1705 C C . ASN A 1 222 ? 5.523 1.836 13.604 1.00 94.56 222 ASN A C 1
ATOM 1707 O O . ASN A 1 222 ? 6.044 1.049 12.815 1.00 94.56 222 ASN A O 1
ATOM 1711 N N . SER A 1 223 ? 4.392 2.476 13.328 1.00 96.38 223 SER A N 1
ATOM 1712 C CA . SER A 1 223 ? 3.568 2.240 12.141 1.00 96.38 223 SER A CA 1
ATOM 1713 C C . SER A 1 223 ? 3.887 3.191 10.989 1.00 96.38 223 SER A C 1
ATOM 1715 O O . SER A 1 223 ? 3.167 3.218 9.990 1.00 96.38 223 SER A O 1
ATOM 1717 N N . GLN A 1 224 ? 4.964 3.968 11.118 1.00 96.75 224 GLN A N 1
ATOM 1718 C CA . GLN A 1 224 ? 5.546 4.765 10.046 1.00 96.75 224 GLN A CA 1
ATOM 1719 C C . GLN A 1 224 ? 7.075 4.768 10.135 1.00 96.75 224 GLN A C 1
ATOM 1721 O O . GLN A 1 224 ? 7.649 4.817 11.226 1.00 96.75 224 GLN A O 1
ATOM 1726 N N . ARG A 1 225 ? 7.747 4.755 8.983 1.00 97.25 225 ARG A N 1
ATOM 1727 C CA . ARG A 1 225 ? 9.202 4.938 8.878 1.00 97.25 225 ARG A CA 1
ATOM 1728 C C . ARG A 1 225 ? 9.535 5.745 7.637 1.00 97.25 225 ARG A C 1
ATOM 1730 O O . ARG A 1 225 ? 8.974 5.516 6.565 1.00 97.25 225 ARG A O 1
ATOM 1737 N N . LYS A 1 226 ? 10.493 6.656 7.769 1.00 97.88 226 LYS A N 1
ATOM 1738 C CA . LYS A 1 226 ? 11.136 7.284 6.619 1.00 97.88 226 LYS A CA 1
ATOM 1739 C C . LYS A 1 226 ? 12.082 6.292 5.952 1.00 97.88 226 LYS A C 1
ATOM 1741 O O . LYS A 1 226 ? 12.705 5.473 6.625 1.00 97.88 226 LYS A O 1
ATOM 1746 N N . TYR A 1 227 ? 12.214 6.375 4.638 1.00 98.44 227 TYR A N 1
ATOM 1747 C CA . TYR A 1 227 ? 13.128 5.541 3.871 1.00 98.44 227 TYR A CA 1
ATOM 1748 C C . TYR A 1 227 ? 13.629 6.274 2.626 1.00 98.44 227 TYR A C 1
ATOM 1750 O O . TYR A 1 227 ? 13.039 7.261 2.187 1.00 98.44 227 TYR A O 1
ATOM 1758 N N . PHE A 1 228 ? 14.714 5.781 2.044 1.00 98.38 228 PHE A N 1
ATOM 1759 C CA . PHE A 1 228 ? 15.155 6.148 0.702 1.00 98.38 228 PHE A CA 1
ATOM 1760 C C . PHE A 1 228 ? 15.767 4.926 0.011 1.00 98.38 228 PHE A C 1
ATOM 1762 O O . PHE A 1 228 ? 16.114 3.939 0.663 1.00 98.38 228 PHE A O 1
ATOM 1769 N N . VAL A 1 229 ? 15.907 4.992 -1.310 1.00 98.31 229 VAL A N 1
ATOM 1770 C CA . VAL A 1 229 ? 16.605 3.975 -2.100 1.00 98.31 229 VAL A CA 1
ATOM 1771 C C . VAL A 1 229 ? 17.896 4.578 -2.631 1.00 98.31 229 VAL A C 1
ATOM 1773 O O . VAL A 1 229 ? 17.881 5.621 -3.287 1.00 98.31 229 VAL A O 1
ATOM 1776 N N . ALA A 1 230 ? 19.023 3.938 -2.331 1.00 98.12 230 ALA A N 1
ATOM 1777 C CA . ALA A 1 230 ? 20.269 4.197 -3.035 1.00 98.12 230 ALA A CA 1
ATOM 1778 C C . ALA A 1 230 ? 20.348 3.258 -4.242 1.00 98.12 230 ALA A C 1
ATOM 1780 O O . ALA A 1 230 ? 20.040 2.079 -4.115 1.00 98.12 230 ALA A O 1
ATOM 1781 N N . TYR A 1 231 ? 20.725 3.753 -5.414 1.00 98.25 231 TYR A N 1
ATOM 1782 C CA . TYR A 1 231 ? 20.705 2.969 -6.649 1.00 98.25 231 TYR A CA 1
ATOM 1783 C C . TYR A 1 231 ? 21.882 3.306 -7.561 1.00 98.25 231 TYR A C 1
ATOM 1785 O O . TYR A 1 231 ? 22.386 4.427 -7.550 1.00 98.25 231 TYR A O 1
ATOM 1793 N N . GLY A 1 232 ? 22.322 2.350 -8.370 1.00 97.75 232 GLY A N 1
ATOM 1794 C CA . GLY A 1 232 ? 23.414 2.531 -9.321 1.00 97.75 232 GLY A CA 1
ATOM 1795 C C . GLY A 1 232 ? 23.462 1.405 -10.346 1.00 97.75 232 GLY A C 1
ATOM 1796 O O . GLY A 1 232 ? 22.857 0.354 -10.163 1.00 97.75 232 GLY A O 1
ATOM 1797 N N . GLU A 1 233 ? 24.171 1.627 -11.449 1.00 97.31 233 GLU A N 1
ATOM 1798 C CA . GLU A 1 233 ? 24.404 0.570 -12.440 1.00 97.31 233 GLU A CA 1
ATOM 1799 C C . GLU A 1 233 ? 25.281 -0.528 -11.834 1.00 97.31 233 GLU A C 1
ATOM 1801 O O . GLU A 1 233 ? 26.216 -0.223 -11.094 1.00 97.31 233 GLU A O 1
ATOM 1806 N N . ALA A 1 234 ? 25.038 -1.785 -12.190 1.00 97.31 234 ALA A N 1
ATOM 1807 C CA . ALA A 1 234 ? 25.913 -2.895 -11.845 1.00 97.31 234 ALA A CA 1
ATOM 1808 C C . ALA A 1 234 ? 26.065 -3.873 -13.018 1.00 97.31 234 ALA A C 1
ATOM 1810 O O . ALA A 1 234 ? 25.150 -4.038 -13.821 1.00 97.31 234 ALA A O 1
ATOM 1811 N N . TRP A 1 235 ? 27.243 -4.482 -13.169 1.00 97.19 235 TRP A N 1
ATOM 1812 C CA . TRP A 1 235 ? 27.520 -5.443 -14.247 1.00 97.19 235 TRP A CA 1
ATOM 1813 C C . TRP A 1 235 ? 28.714 -6.354 -13.925 1.00 97.19 235 TRP A C 1
ATOM 1815 O O . TRP A 1 235 ? 29.533 -6.037 -13.067 1.00 97.19 235 TRP A O 1
ATOM 1825 N N . GLY A 1 236 ? 28.869 -7.447 -14.675 1.00 96.44 236 GLY A N 1
ATOM 1826 C CA . GLY A 1 236 ? 30.054 -8.315 -14.645 1.00 96.44 236 GLY A CA 1
ATOM 1827 C C . GLY A 1 236 ? 30.032 -9.439 -13.603 1.00 96.44 236 GLY A C 1
ATOM 1828 O O . GLY A 1 236 ? 29.113 -9.552 -12.798 1.00 96.44 236 GLY A O 1
ATOM 1829 N N . GLN A 1 237 ? 31.074 -10.279 -13.641 1.00 95.25 237 GLN A N 1
ATOM 1830 C CA . GLN A 1 237 ? 31.341 -11.357 -12.682 1.00 95.25 237 GLN A CA 1
ATOM 1831 C C . GLN A 1 237 ? 32.803 -11.266 -12.198 1.00 95.25 237 GLN A C 1
ATOM 1833 O O . GLN A 1 237 ? 33.709 -11.521 -12.995 1.00 95.25 237 GLN A O 1
ATOM 1838 N N . PRO A 1 238 ? 33.074 -10.895 -10.930 1.00 94.81 238 PRO A N 1
ATOM 1839 C CA . PRO A 1 238 ? 32.107 -10.532 -9.889 1.00 94.81 238 PRO A CA 1
ATOM 1840 C C . PRO A 1 238 ? 31.359 -9.228 -10.211 1.00 94.81 238 PRO A C 1
ATOM 1842 O O . PRO A 1 238 ? 31.852 -8.403 -10.980 1.00 94.81 238 PRO A O 1
ATOM 1845 N N . LEU A 1 239 ? 30.182 -9.051 -9.601 1.00 96.50 239 LEU A N 1
ATOM 1846 C CA . LEU A 1 239 ? 29.332 -7.879 -9.808 1.00 96.50 239 LEU A CA 1
ATOM 1847 C C . LEU A 1 239 ? 30.083 -6.593 -9.423 1.00 96.50 239 LEU A C 1
ATOM 1849 O O . LEU A 1 239 ? 30.453 -6.395 -8.266 1.00 96.50 239 LEU A O 1
ATOM 1853 N N . GLN A 1 240 ? 30.306 -5.717 -10.399 1.00 96.69 240 GLN A N 1
ATOM 1854 C CA . GLN A 1 240 ? 30.907 -4.400 -10.219 1.00 96.69 240 GLN A CA 1
ATOM 1855 C C . GLN A 1 240 ? 29.796 -3.368 -10.072 1.00 96.69 240 GLN A C 1
ATOM 1857 O O . GLN A 1 240 ? 29.040 -3.134 -11.012 1.00 96.69 240 GLN A O 1
ATOM 1862 N N . ILE A 1 241 ? 29.705 -2.748 -8.897 1.00 97.00 241 ILE A N 1
ATOM 1863 C CA . ILE A 1 241 ? 28.717 -1.705 -8.616 1.00 97.00 241 ILE A CA 1
ATOM 1864 C C . ILE A 1 241 ? 29.317 -0.355 -9.016 1.00 97.00 241 ILE A C 1
ATOM 1866 O O . ILE A 1 241 ? 30.409 0.017 -8.583 1.00 97.00 241 ILE A O 1
ATOM 1870 N N . GLY A 1 242 ? 28.605 0.367 -9.875 1.00 95.31 242 GLY A N 1
ATOM 1871 C CA . GLY A 1 242 ? 28.945 1.709 -10.315 1.00 95.31 242 GLY A CA 1
ATOM 1872 C C . GLY A 1 242 ? 28.719 2.765 -9.230 1.00 95.31 242 GLY A C 1
ATOM 1873 O O . GLY A 1 242 ? 28.543 2.485 -8.045 1.00 95.31 242 GLY A O 1
ATOM 1874 N N . ARG A 1 243 ? 28.722 4.037 -9.638 1.00 96.31 243 ARG A N 1
ATOM 1875 C CA . ARG A 1 243 ? 28.469 5.143 -8.709 1.00 96.31 243 ARG A CA 1
ATOM 1876 C C . ARG A 1 243 ? 27.008 5.121 -8.254 1.00 96.31 243 ARG A C 1
ATOM 1878 O O . ARG A 1 243 ? 26.113 5.318 -9.070 1.00 96.31 243 ARG A O 1
ATOM 1885 N N . MET A 1 244 ? 26.803 4.965 -6.950 1.00 97.38 244 MET A N 1
ATOM 1886 C CA . MET A 1 244 ? 25.481 5.028 -6.332 1.00 97.38 244 MET A CA 1
ATOM 1887 C C . MET A 1 244 ? 24.961 6.470 -6.266 1.00 97.38 244 MET A C 1
ATOM 1889 O O . MET A 1 244 ? 25.706 7.419 -6.003 1.00 97.38 244 MET A O 1
ATOM 1893 N N . GLN A 1 245 ? 23.664 6.616 -6.491 1.00 97.44 245 GLN A N 1
ATOM 1894 C CA . GLN A 1 245 ? 22.861 7.813 -6.294 1.00 97.44 245 GLN A CA 1
ATOM 1895 C C . GLN A 1 245 ? 21.837 7.551 -5.194 1.00 97.44 245 GLN A C 1
ATOM 1897 O O . GLN A 1 245 ? 21.560 6.405 -4.857 1.00 97.44 245 GLN A O 1
ATOM 1902 N N . LYS A 1 246 ? 21.280 8.617 -4.625 1.00 97.38 246 LYS A N 1
ATOM 1903 C CA . LYS A 1 246 ? 20.310 8.548 -3.532 1.00 97.38 246 LYS A CA 1
ATOM 1904 C C . LYS A 1 246 ? 18.981 9.133 -3.998 1.00 97.38 246 LYS A C 1
ATOM 1906 O O . LYS A 1 246 ? 18.971 10.214 -4.584 1.00 97.38 246 LYS A O 1
ATOM 1911 N N . SER A 1 247 ? 17.873 8.440 -3.743 1.00 97.88 247 SER A N 1
ATOM 1912 C CA . SER A 1 247 ? 16.534 8.997 -3.941 1.00 97.88 247 SER A CA 1
ATOM 1913 C C . SER A 1 247 ? 16.186 10.027 -2.863 1.00 97.88 247 SER A C 1
ATOM 1915 O O . SER A 1 247 ? 16.834 10.123 -1.820 1.00 97.88 247 SER A O 1
ATOM 1917 N N . GLU A 1 248 ? 15.092 10.753 -3.074 1.00 97.38 248 GLU A N 1
ATOM 1918 C CA . GLU A 1 248 ? 14.469 11.540 -2.010 1.00 97.38 248 GLU A CA 1
ATOM 1919 C C . GLU A 1 248 ? 13.987 10.649 -0.856 1.00 97.38 248 GLU A C 1
ATOM 1921 O O . GLU A 1 248 ? 13.703 9.459 -1.045 1.00 97.38 248 GLU A O 1
ATOM 1926 N N . ILE A 1 249 ? 13.891 11.246 0.335 1.00 97.69 249 ILE A N 1
ATOM 1927 C CA . ILE A 1 249 ? 13.347 10.595 1.528 1.00 97.69 249 ILE A CA 1
ATOM 1928 C C . ILE A 1 249 ? 11.820 10.568 1.425 1.00 97.69 249 ILE A C 1
ATOM 1930 O O . ILE A 1 249 ? 11.176 11.601 1.235 1.00 97.69 249 ILE A O 1
ATOM 1934 N N . ARG A 1 250 ? 11.246 9.382 1.601 1.00 97.94 250 ARG A N 1
ATOM 1935 C CA . ARG A 1 250 ? 9.805 9.103 1.567 1.00 97.94 250 ARG A CA 1
ATOM 1936 C C . ARG A 1 250 ? 9.356 8.508 2.891 1.00 97.94 250 ARG A C 1
ATOM 1938 O O . ARG A 1 250 ? 10.198 8.093 3.683 1.00 97.94 250 ARG A O 1
ATOM 1945 N N . THR A 1 251 ? 8.050 8.454 3.137 1.00 98.00 251 THR A N 1
ATOM 1946 C CA . THR A 1 251 ? 7.501 7.848 4.360 1.00 98.00 251 THR A CA 1
ATOM 1947 C C . THR A 1 251 ? 6.599 6.675 4.009 1.00 98.00 251 THR A C 1
ATOM 1949 O O . THR A 1 251 ? 5.660 6.805 3.224 1.00 98.00 251 THR A O 1
ATOM 1952 N N . ALA A 1 252 ? 6.913 5.522 4.589 1.00 98.00 252 ALA A N 1
ATOM 1953 C CA . ALA A 1 252 ? 6.120 4.311 4.498 1.00 98.00 252 ALA A CA 1
ATOM 1954 C C . ALA A 1 252 ? 5.208 4.214 5.721 1.00 98.00 252 ALA A C 1
ATOM 1956 O O . ALA A 1 252 ? 5.681 4.373 6.848 1.00 98.00 252 ALA A O 1
ATOM 1957 N N . TYR A 1 253 ? 3.930 3.921 5.495 1.00 98.12 253 TYR A N 1
ATOM 1958 C CA . TYR A 1 253 ? 2.937 3.706 6.541 1.00 98.12 253 TYR A CA 1
ATOM 1959 C C . TYR A 1 253 ? 2.502 2.246 6.552 1.00 98.12 253 TYR A C 1
ATOM 1961 O O . TYR A 1 253 ? 2.308 1.608 5.511 1.00 98.12 253 TYR A O 1
ATOM 1969 N N . LEU A 1 254 ? 2.336 1.698 7.749 1.00 97.81 254 LEU A N 1
ATOM 1970 C CA . LEU A 1 254 ? 1.707 0.401 7.920 1.00 97.81 254 LEU A CA 1
ATOM 1971 C C . LEU A 1 254 ? 0.272 0.520 7.404 1.00 97.81 254 LEU A C 1
ATOM 1973 O O . LEU A 1 254 ? -0.374 1.525 7.673 1.00 97.81 254 LEU A O 1
ATOM 1977 N N . GLY A 1 255 ? -0.190 -0.456 6.631 1.00 96.44 255 GLY A N 1
ATOM 1978 C CA . GLY A 1 255 ? -1.522 -0.458 6.030 1.00 96.44 255 GLY A CA 1
ATOM 1979 C C . GLY A 1 255 ? -1.546 -1.186 4.689 1.00 96.44 255 GLY A C 1
ATOM 1980 O O . GLY A 1 255 ? -0.514 -1.667 4.213 1.00 96.44 255 GLY A O 1
ATOM 1981 N N . GLY A 1 256 ? -2.740 -1.297 4.124 1.00 93.75 256 GLY A N 1
ATOM 1982 C CA . GLY A 1 256 ? -3.124 -2.145 3.012 1.00 93.75 256 GLY A CA 1
ATOM 1983 C C . GLY A 1 256 ? -4.232 -1.524 2.163 1.00 93.75 256 GLY A C 1
ATOM 1984 O O . GLY A 1 256 ? -5.202 -1.008 2.705 1.00 93.75 256 GLY A O 1
ATOM 1985 N N . ALA A 1 257 ? -4.127 -1.624 0.843 1.00 90.12 257 ALA A N 1
ATOM 1986 C CA . ALA A 1 257 ? -5.254 -1.439 -0.066 1.00 90.12 257 ALA A CA 1
ATOM 1987 C C . ALA A 1 257 ? -5.823 -2.794 -0.509 1.00 90.12 257 ALA A C 1
ATOM 1989 O O . ALA A 1 257 ? -5.142 -3.824 -0.432 1.00 90.12 257 ALA A O 1
ATOM 1990 N N . ASP A 1 258 ? -7.073 -2.798 -0.971 1.00 87.56 258 ASP A N 1
ATOM 1991 C CA . ASP A 1 258 ? -7.673 -3.994 -1.556 1.00 87.56 258 ASP A CA 1
ATOM 1992 C C . ASP A 1 258 ? -7.026 -4.363 -2.908 1.00 87.56 258 ASP A C 1
ATOM 1994 O O . ASP A 1 258 ? -6.183 -3.649 -3.456 1.00 87.56 258 ASP A O 1
ATOM 1998 N N . TYR A 1 259 ? -7.407 -5.525 -3.444 1.00 83.25 259 TYR A N 1
ATOM 1999 C CA . TYR A 1 259 ? -6.838 -6.032 -4.692 1.00 83.25 259 TYR A CA 1
ATOM 2000 C C . TYR A 1 259 ? -7.152 -5.137 -5.900 1.00 83.25 259 TYR A C 1
ATOM 2002 O O . TYR A 1 259 ? -6.307 -4.997 -6.778 1.00 83.25 259 TYR A O 1
ATOM 2010 N N . VAL A 1 260 ? -8.332 -4.510 -5.933 1.00 82.94 260 VAL A N 1
ATOM 2011 C CA . VAL A 1 260 ? -8.765 -3.662 -7.054 1.00 82.94 260 VAL A CA 1
ATOM 2012 C C . VAL A 1 260 ? -7.918 -2.397 -7.110 1.00 82.94 260 VAL A C 1
ATOM 2014 O O . VAL A 1 260 ? -7.346 -2.087 -8.150 1.00 82.94 260 VAL A O 1
ATOM 2017 N N . HIS A 1 261 ? -7.751 -1.720 -5.975 1.00 81.69 261 HIS A N 1
ATOM 2018 C CA . HIS A 1 261 ? -6.894 -0.542 -5.882 1.00 81.69 261 HIS A CA 1
ATOM 2019 C C . HIS A 1 261 ? -5.421 -0.892 -6.111 1.00 81.69 261 HIS A C 1
ATOM 2021 O O . HIS A 1 261 ? -4.678 -0.063 -6.630 1.00 81.69 261 HIS A O 1
ATOM 2027 N N . LYS A 1 262 ? -4.990 -2.114 -5.767 1.00 81.94 262 LYS A N 1
ATOM 2028 C CA . LYS A 1 262 ? -3.634 -2.603 -6.054 1.00 81.94 262 LYS A CA 1
ATOM 2029 C C . LYS A 1 262 ? -3.390 -2.880 -7.546 1.00 81.94 262 LYS A C 1
ATOM 2031 O O . LYS A 1 262 ? -2.248 -2.761 -7.976 1.00 81.94 262 LYS A O 1
ATOM 2036 N N . ALA A 1 263 ? -4.408 -3.299 -8.299 1.00 77.25 263 ALA A N 1
ATOM 2037 C CA . ALA A 1 263 ? -4.261 -3.720 -9.695 1.00 77.25 263 ALA A CA 1
ATOM 2038 C C . ALA A 1 263 ? -4.050 -2.555 -10.676 1.00 77.25 263 ALA A C 1
ATOM 2040 O O . ALA A 1 263 ? -3.473 -2.763 -11.740 1.00 77.25 263 ALA A O 1
ATOM 2041 N N . ASP A 1 264 ? -4.514 -1.357 -10.323 1.00 80.44 264 ASP A N 1
ATOM 2042 C CA . ASP A 1 264 ? -4.337 -0.147 -11.126 1.00 80.44 264 ASP A CA 1
ATOM 2043 C C . ASP A 1 264 ? -3.055 0.610 -10.712 1.00 80.44 264 ASP A C 1
ATOM 2045 O O . ASP A 1 264 ? -1.993 0.008 -10.543 1.00 80.44 264 ASP A O 1
ATOM 2049 N N . ALA A 1 265 ? -3.114 1.927 -10.499 1.00 84.88 265 ALA A N 1
ATOM 2050 C CA . ALA A 1 265 ? -1.954 2.715 -10.098 1.00 84.88 265 ALA A CA 1
ATOM 2051 C C . ALA A 1 265 ? -1.525 2.488 -8.635 1.00 84.88 265 ALA A C 1
ATOM 2053 O O . ALA A 1 265 ? -0.479 2.993 -8.237 1.00 84.88 265 ALA A O 1
ATOM 2054 N N . GLY A 1 266 ? -2.312 1.775 -7.823 1.00 89.44 266 GLY A N 1
ATOM 2055 C CA . GLY A 1 266 ? -2.157 1.686 -6.367 1.00 89.44 266 GLY A CA 1
ATOM 2056 C C . GLY A 1 266 ? -2.956 2.762 -5.619 1.00 89.44 266 GLY A C 1
ATOM 2057 O O . GLY A 1 266 ? -3.394 3.758 -6.203 1.00 89.44 266 GLY A O 1
ATOM 2058 N N . PHE A 1 267 ? -3.135 2.570 -4.308 1.00 94.19 267 PHE A N 1
ATOM 2059 C CA . PHE A 1 267 ? -3.884 3.491 -3.444 1.00 94.19 267 PHE A CA 1
ATOM 2060 C C . PHE A 1 267 ? -3.102 4.772 -3.130 1.00 94.19 267 PHE A C 1
ATOM 2062 O O . PHE A 1 267 ? -1.997 4.713 -2.581 1.00 94.19 267 PHE A O 1
ATOM 2069 N N . ASP A 1 268 ? -3.714 5.919 -3.428 1.00 95.50 268 ASP A N 1
ATOM 2070 C CA . ASP A 1 268 ? -3.168 7.252 -3.171 1.00 95.50 268 ASP A CA 1
ATOM 2071 C C . ASP A 1 268 ? -3.582 7.749 -1.778 1.00 95.50 268 ASP A C 1
ATOM 2073 O O . ASP A 1 268 ? -4.686 8.259 -1.558 1.00 95.50 268 ASP A O 1
ATOM 2077 N N . LEU A 1 269 ? -2.685 7.567 -0.808 1.00 96.38 269 LEU A N 1
ATOM 2078 C CA . LEU A 1 269 ? -2.936 7.954 0.580 1.00 96.38 269 LEU A CA 1
ATOM 2079 C C . LEU A 1 269 ? -3.055 9.473 0.741 1.00 96.38 269 LEU A C 1
ATOM 2081 O O . LEU A 1 269 ? -3.827 9.944 1.579 1.00 96.38 269 LEU A O 1
ATOM 2085 N N . GLN A 1 270 ? -2.301 10.243 -0.046 1.00 96.12 270 GLN A N 1
ATOM 2086 C CA . GLN A 1 270 ? -2.326 11.695 0.050 1.00 96.12 270 GLN A CA 1
ATOM 2087 C C . GLN A 1 270 ? -3.667 12.238 -0.437 1.00 96.12 270 GLN A C 1
ATOM 2089 O O . GLN A 1 270 ? -4.261 13.043 0.270 1.00 96.12 270 GLN A O 1
ATOM 2094 N N . LEU A 1 271 ? -4.179 11.756 -1.572 1.00 95.31 271 LEU A N 1
ATOM 2095 C CA . LEU A 1 271 ? -5.493 12.141 -2.094 1.00 95.31 271 LEU A CA 1
ATOM 2096 C C . LEU A 1 271 ? -6.648 11.695 -1.183 1.00 95.31 271 LEU A C 1
ATOM 2098 O O . LEU A 1 271 ? -7.691 12.349 -1.109 1.00 95.31 271 LEU A O 1
ATOM 2102 N N . PHE A 1 272 ? -6.482 10.575 -0.473 1.00 96.06 272 PHE A N 1
ATOM 2103 C CA . PHE A 1 272 ? -7.476 10.120 0.496 1.00 96.06 272 PHE A CA 1
ATOM 2104 C C . PHE A 1 272 ? -7.641 11.119 1.655 1.00 96.06 272 PHE A C 1
ATOM 2106 O O . PHE A 1 272 ? -8.777 11.494 1.984 1.00 96.06 272 PHE A O 1
ATOM 2113 N N . VAL A 1 273 ? -6.511 11.542 2.239 1.00 96.50 273 VAL A N 1
ATOM 2114 C CA . VAL A 1 273 ? -6.427 12.405 3.431 1.00 96.50 273 VAL A CA 1
ATOM 2115 C C . VAL A 1 273 ? -6.619 13.880 3.092 1.00 96.50 273 VAL A C 1
ATOM 2117 O O . VAL A 1 273 ? -7.451 14.543 3.709 1.00 96.50 273 VAL A O 1
ATOM 2120 N N . GLN A 1 274 ? -5.840 14.384 2.135 1.00 96.56 274 GLN A N 1
ATOM 2121 C CA . GLN A 1 274 ? -5.731 15.801 1.818 1.00 96.56 274 GLN A CA 1
ATOM 2122 C C . GLN A 1 274 ? -6.870 16.235 0.897 1.00 96.56 274 GLN A C 1
ATOM 2124 O O . GLN A 1 274 ? -7.041 15.694 -0.196 1.00 96.56 274 GLN A O 1
ATOM 2129 N N . ARG A 1 275 ? -7.627 17.245 1.324 1.00 95.88 275 ARG A N 1
ATOM 2130 C CA . ARG A 1 275 ? -8.659 17.903 0.511 1.00 95.88 275 ARG A CA 1
ATOM 2131 C C . ARG A 1 275 ? -8.208 19.299 0.089 1.00 95.88 275 ARG A C 1
ATOM 2133 O O . ARG A 1 275 ? -7.058 19.693 0.305 1.00 95.88 275 ARG A O 1
ATOM 2140 N N . ASP A 1 276 ? -9.099 20.048 -0.548 1.00 96.19 276 ASP A N 1
ATOM 2141 C CA . ASP A 1 276 ? -8.779 21.377 -1.072 1.00 96.19 276 ASP A CA 1
ATOM 2142 C C . ASP A 1 276 ? -8.338 22.335 0.047 1.00 96.19 276 ASP A C 1
ATOM 2144 O O . ASP A 1 276 ? -7.362 23.073 -0.114 1.00 96.19 276 ASP A O 1
ATOM 2148 N N . SER A 1 277 ? -8.977 22.258 1.221 1.00 97.12 277 SER A N 1
ATOM 2149 C CA . SER A 1 277 ? -8.633 23.053 2.404 1.00 97.12 277 SER A CA 1
ATOM 2150 C C . SER A 1 277 ? -8.201 22.179 3.596 1.00 97.12 277 SER A C 1
ATOM 2152 O O . SER A 1 277 ? -8.669 21.047 3.713 1.00 97.12 277 SER A O 1
ATOM 2154 N N . PRO A 1 278 ? -7.338 22.677 4.511 1.00 97.06 278 PRO A N 1
ATOM 2155 C CA . PRO A 1 278 ? -7.001 21.954 5.743 1.00 97.06 278 PRO A CA 1
ATOM 2156 C C . PRO A 1 278 ? -8.228 21.615 6.601 1.00 97.06 278 PRO A C 1
ATOM 2158 O O . PRO A 1 278 ? -8.278 20.554 7.208 1.00 97.06 278 PRO A O 1
ATOM 2161 N N . ALA A 1 279 ? -9.251 22.475 6.608 1.00 97.50 279 ALA A N 1
ATOM 2162 C CA . ALA A 1 279 ? -10.496 22.246 7.342 1.00 97.50 279 ALA A CA 1
ATOM 2163 C C . ALA A 1 279 ? -11.321 21.063 6.796 1.00 97.50 279 ALA A C 1
ATOM 2165 O O . ALA A 1 279 ? -12.238 20.600 7.469 1.00 97.50 279 ALA A O 1
ATOM 2166 N N . ASP A 1 280 ? -10.993 20.565 5.601 1.00 97.31 280 ASP A N 1
ATOM 2167 C CA . ASP A 1 280 ? -11.643 19.416 4.969 1.00 97.31 280 ASP A CA 1
ATOM 2168 C C . ASP A 1 280 ? -10.788 18.137 5.039 1.00 97.31 280 ASP A C 1
ATOM 2170 O O . ASP A 1 280 ? -11.220 17.082 4.564 1.00 97.31 280 ASP A O 1
ATOM 2174 N N . ASP A 1 281 ? -9.579 18.198 5.609 1.00 97.62 281 ASP A N 1
ATOM 2175 C CA . ASP A 1 281 ? -8.699 17.033 5.707 1.00 97.62 281 ASP A CA 1
ATOM 2176 C C . ASP A 1 281 ? -9.321 15.951 6.606 1.00 97.62 281 ASP A C 1
ATOM 2178 O O . ASP A 1 281 ? -9.946 16.229 7.639 1.00 97.62 281 ASP A O 1
ATOM 2182 N N . LYS A 1 282 ? -9.154 14.691 6.191 1.00 97.75 282 LYS A N 1
ATOM 2183 C CA . LYS A 1 282 ? -9.826 13.534 6.798 1.00 97.75 282 LYS A CA 1
ATOM 2184 C C . LYS A 1 282 ? -8.931 12.776 7.772 1.00 97.75 282 LYS A C 1
ATOM 2186 O O . LYS A 1 282 ? -7.732 12.609 7.551 1.00 97.75 282 LYS A O 1
ATOM 2191 N N . ALA A 1 283 ? -9.541 12.214 8.810 1.00 97.75 283 ALA A N 1
ATOM 2192 C CA . ALA A 1 283 ? -8.949 11.127 9.574 1.00 97.75 283 ALA A CA 1
ATOM 2193 C C . ALA A 1 283 ? -8.815 9.867 8.700 1.00 97.75 283 ALA A C 1
ATOM 2195 O O . ALA A 1 283 ? -9.578 9.640 7.759 1.00 97.75 283 ALA A O 1
ATOM 2196 N N . LEU A 1 284 ? -7.865 9.005 9.053 1.00 97.31 284 LEU A N 1
ATOM 2197 C CA . LEU A 1 284 ? -7.619 7.710 8.423 1.00 97.31 284 LEU A CA 1
ATOM 2198 C C . LEU A 1 284 ? -8.689 6.682 8.822 1.00 97.31 284 LEU A C 1
ATOM 2200 O O . LEU A 1 284 ? -8.407 5.681 9.470 1.00 97.31 284 LEU A O 1
ATOM 2204 N N . ARG A 1 285 ? -9.944 6.922 8.447 1.00 95.81 285 ARG A N 1
ATOM 2205 C CA . ARG A 1 285 ? -11.082 6.083 8.827 1.00 95.81 285 ARG A CA 1
ATOM 2206 C C . ARG A 1 285 ? -11.991 5.794 7.639 1.00 95.81 285 ARG A C 1
ATOM 2208 O O . ARG A 1 285 ? -12.208 6.658 6.792 1.00 95.81 285 ARG A O 1
ATOM 2215 N N . PHE A 1 286 ? -12.566 4.593 7.612 1.00 95.00 286 PHE A N 1
ATOM 2216 C CA . PHE A 1 286 ? -13.612 4.233 6.659 1.00 95.00 286 PHE A CA 1
ATOM 2217 C C . PHE A 1 286 ? -15.020 4.462 7.221 1.00 95.00 286 PHE A C 1
ATOM 2219 O O . PHE A 1 286 ? -15.258 4.431 8.428 1.00 95.00 286 PHE A O 1
ATOM 2226 N N . GLY A 1 287 ? -15.982 4.642 6.316 1.00 94.31 287 GLY A N 1
ATOM 2227 C CA . GLY A 1 287 ? -17.395 4.764 6.659 1.00 94.31 287 GLY A CA 1
ATOM 2228 C C . GLY A 1 287 ? -17.841 6.187 6.995 1.00 94.31 287 GLY A C 1
ATOM 2229 O O . GLY A 1 287 ? -17.253 7.177 6.562 1.00 94.31 287 GLY A O 1
ATOM 2230 N N . SER A 1 288 ? -18.949 6.279 7.729 1.00 95.31 288 SER A N 1
ATOM 2231 C CA . SER A 1 288 ? -19.592 7.553 8.052 1.00 95.31 288 SER A CA 1
ATOM 2232 C C . SER A 1 288 ? -18.803 8.361 9.086 1.00 95.31 288 SER A C 1
ATOM 2234 O O . SER A 1 288 ? -18.321 7.830 10.090 1.00 95.31 288 SER A O 1
ATOM 2236 N N . LYS A 1 289 ? -18.778 9.685 8.892 1.00 96.69 289 LYS A N 1
ATOM 2237 C CA . LYS A 1 289 ? -18.292 10.659 9.886 1.00 96.69 289 LYS A CA 1
ATOM 2238 C C . LYS A 1 289 ? -19.187 10.733 11.123 1.00 96.69 289 LYS A C 1
ATOM 2240 O O . LYS A 1 289 ? -18.761 11.251 12.150 1.00 96.69 289 LYS A O 1
ATOM 2245 N N . THR A 1 290 ? -20.432 10.264 11.009 1.00 97.44 290 THR A N 1
ATOM 2246 C CA . THR A 1 290 ? -21.382 10.177 12.121 1.00 97.44 290 THR A CA 1
ATOM 2247 C C . THR A 1 290 ? -21.386 8.763 12.682 1.00 97.44 290 THR A C 1
ATOM 2249 O O . THR A 1 290 ? -21.596 7.807 11.936 1.00 97.44 290 THR A O 1
ATOM 2252 N N . ARG A 1 291 ? -21.194 8.628 13.995 1.00 96.50 291 ARG A N 1
ATOM 2253 C CA . ARG A 1 291 ? -21.216 7.340 14.695 1.00 96.50 291 ARG A CA 1
ATOM 2254 C C . ARG A 1 291 ? -22.093 7.414 15.941 1.00 96.50 291 ARG A C 1
ATOM 2256 O O . ARG A 1 291 ? -22.042 8.392 16.680 1.00 96.50 291 ARG A O 1
ATOM 2263 N N . TYR A 1 292 ? -22.852 6.355 16.193 1.00 96.75 292 TYR A N 1
ATOM 2264 C CA . TYR A 1 292 ? -23.503 6.135 17.481 1.00 96.75 292 TYR A CA 1
ATOM 2265 C C . TYR A 1 292 ? -22.508 5.479 18.431 1.00 96.75 292 TYR A C 1
ATOM 2267 O O . TYR A 1 292 ? -21.942 4.439 18.095 1.00 96.75 292 TYR A O 1
ATOM 2275 N N . VAL A 1 293 ? -22.275 6.099 19.584 1.00 97.56 293 VAL A N 1
ATOM 2276 C CA . VAL A 1 293 ? -21.298 5.629 20.572 1.00 97.56 293 VAL A CA 1
ATOM 2277 C C . VAL A 1 293 ? -21.929 5.492 21.939 1.00 97.56 293 VAL A C 1
ATOM 2279 O O . VAL A 1 293 ? -22.765 6.303 22.338 1.00 97.56 293 VAL A O 1
ATOM 2282 N N . ARG A 1 294 ? -21.525 4.466 22.679 1.00 96.25 294 ARG A N 1
ATOM 2283 C CA . ARG A 1 294 ? -21.973 4.283 24.064 1.00 96.25 294 ARG A CA 1
ATOM 2284 C C . ARG A 1 294 ? -21.118 5.114 25.029 1.00 96.25 294 ARG A C 1
ATOM 2286 O O . ARG A 1 294 ? -19.972 5.413 24.701 1.00 96.25 294 ARG A O 1
ATOM 2293 N N . PRO A 1 295 ? -21.629 5.449 26.229 1.00 96.31 295 PRO A N 1
ATOM 2294 C CA . PRO A 1 295 ? -20.872 6.222 27.220 1.00 96.31 295 PRO A CA 1
ATOM 2295 C C . PRO A 1 295 ? -19.501 5.627 27.582 1.00 96.31 295 PRO A C 1
ATOM 2297 O O . PRO A 1 295 ? -18.561 6.360 27.859 1.00 96.31 295 PRO A O 1
ATOM 2300 N N . ASP A 1 296 ? -19.389 4.303 27.548 1.00 94.25 296 ASP A N 1
ATOM 2301 C CA . ASP A 1 296 ? -18.192 3.524 27.864 1.00 94.25 296 ASP A CA 1
ATOM 2302 C C . ASP A 1 296 ? -17.432 3.030 26.617 1.00 94.25 296 ASP A C 1
ATOM 2304 O O . ASP A 1 296 ? -16.481 2.264 26.744 1.00 94.25 296 ASP A O 1
ATOM 2308 N N . GLU A 1 297 ? -17.839 3.429 25.405 1.00 95.81 297 GLU A N 1
ATOM 2309 C CA . GLU A 1 297 ? -17.218 2.950 24.166 1.00 95.81 297 GLU A CA 1
ATOM 2310 C C . GLU A 1 297 ? -15.897 3.683 23.872 1.00 95.81 297 GLU A C 1
ATOM 2312 O O . GLU A 1 297 ? -15.897 4.895 23.625 1.00 95.81 297 GLU A O 1
ATOM 2317 N N . PRO A 1 298 ? -14.760 2.971 23.811 1.00 95.25 298 PRO A N 1
ATOM 2318 C CA . PRO A 1 298 ? -13.498 3.574 23.416 1.00 95.25 298 PRO A CA 1
ATOM 2319 C C . PRO A 1 298 ? -13.548 3.924 21.928 1.00 95.25 298 PRO A C 1
ATOM 2321 O O . PRO A 1 298 ? -13.989 3.116 21.114 1.00 95.25 298 PRO A O 1
ATOM 2324 N N . GLN A 1 299 ? -13.086 5.112 21.549 1.00 96.12 299 GLN A N 1
ATOM 2325 C CA . GLN A 1 299 ? -12.983 5.541 20.153 1.00 96.12 299 GLN A CA 1
ATOM 2326 C C . GLN A 1 299 ? -11.632 6.182 19.902 1.00 96.12 299 GLN A C 1
ATOM 2328 O O . GLN A 1 299 ? -11.072 6.821 20.792 1.00 96.12 299 GLN A O 1
ATOM 2333 N N . PHE A 1 300 ? -11.159 6.049 18.668 1.00 96.25 300 PHE A N 1
ATOM 2334 C CA . PHE A 1 300 ? -9.892 6.602 18.223 1.00 96.25 300 PHE A CA 1
ATOM 2335 C C . PHE A 1 300 ? -10.081 7.276 16.869 1.00 96.25 300 PHE A C 1
ATOM 2337 O O . PHE A 1 300 ? -10.806 6.770 16.011 1.00 96.25 300 PHE A O 1
ATOM 2344 N N . LEU A 1 301 ? -9.441 8.428 16.692 1.00 97.12 301 LEU A N 1
ATOM 2345 C CA . LEU A 1 301 ? -9.289 9.070 15.393 1.00 97.12 301 LEU A CA 1
ATOM 2346 C C . LEU A 1 301 ? -7.812 9.330 15.164 1.00 97.12 301 LEU A C 1
ATOM 2348 O O . LEU A 1 301 ? -7.151 9.992 15.963 1.00 97.12 301 LEU A O 1
ATOM 2352 N N . THR A 1 302 ? -7.304 8.796 14.062 1.00 97.31 302 THR A N 1
ATOM 2353 C CA . THR A 1 302 ? -5.919 8.983 13.657 1.00 97.31 302 THR A CA 1
ATOM 2354 C C . THR A 1 302 ? -5.875 9.873 12.438 1.00 97.31 302 THR A C 1
ATOM 2356 O O . THR A 1 302 ? -6.557 9.611 11.450 1.00 97.31 302 THR A O 1
ATOM 2359 N N . PHE A 1 303 ? -5.040 10.897 12.488 1.00 97.38 303 PHE A N 1
ATOM 2360 C CA . PHE A 1 303 ? -4.857 11.823 11.388 1.00 97.38 303 PHE A CA 1
ATOM 2361 C C . PHE A 1 303 ? -3.416 11.762 10.884 1.00 97.38 303 PHE A C 1
ATOM 2363 O O . PHE A 1 303 ? -2.490 11.459 11.642 1.00 97.38 303 PHE A O 1
ATOM 2370 N N . LEU A 1 304 ? -3.224 12.081 9.605 1.00 97.56 304 LEU A N 1
ATOM 2371 C CA . LEU A 1 304 ? -1.918 12.154 8.955 1.00 97.56 304 LEU A CA 1
ATOM 2372 C C . LEU A 1 304 ? -1.676 13.572 8.433 1.00 97.56 304 LEU A C 1
ATOM 2374 O O . LEU A 1 304 ? -2.436 14.042 7.593 1.00 97.56 304 LEU A O 1
ATOM 2378 N N . ASN A 1 305 ? -0.601 14.232 8.873 1.00 97.31 305 ASN A N 1
ATOM 2379 C CA . ASN A 1 305 ? -0.240 15.531 8.311 1.00 97.31 305 ASN A CA 1
ATOM 2380 C C . ASN A 1 305 ? 0.511 15.342 6.992 1.00 97.31 305 ASN A C 1
ATOM 2382 O O . ASN A 1 305 ? 1.691 14.998 6.986 1.00 97.31 305 ASN A O 1
ATOM 2386 N N . THR A 1 306 ? -0.148 15.585 5.866 1.00 97.00 306 THR A N 1
ATOM 2387 C CA . THR A 1 306 ? 0.503 15.608 4.545 1.00 97.00 306 THR A CA 1
ATOM 2388 C C . THR A 1 306 ? 0.983 17.009 4.148 1.00 97.00 306 THR A C 1
ATOM 2390 O O . THR A 1 306 ? 1.722 17.147 3.167 1.00 97.00 306 THR A O 1
ATOM 2393 N N . ARG A 1 307 ? 0.605 18.036 4.921 1.00 96.19 307 ARG A N 1
ATOM 2394 C CA . ARG A 1 307 ? 0.931 19.455 4.732 1.00 96.19 307 ARG A CA 1
ATOM 2395 C C . ARG A 1 307 ? 2.131 19.864 5.587 1.00 96.19 307 ARG A C 1
ATOM 2397 O O . ARG A 1 307 ? 2.661 19.081 6.370 1.00 96.19 307 ARG A O 1
ATOM 2404 N N . ALA A 1 308 ? 2.595 21.102 5.408 1.00 96.75 308 ALA A N 1
ATOM 2405 C CA . ALA A 1 308 ? 3.705 21.655 6.184 1.00 96.75 308 ALA A CA 1
ATOM 2406 C C . ALA A 1 308 ? 3.495 21.478 7.702 1.00 96.75 308 ALA A C 1
ATOM 2408 O O . ALA A 1 308 ? 2.365 21.372 8.174 1.00 96.75 308 ALA A O 1
ATOM 2409 N N . THR A 1 309 ? 4.594 21.443 8.458 1.00 96.56 309 THR A N 1
ATOM 2410 C CA . THR A 1 309 ? 4.549 21.346 9.922 1.00 96.56 309 THR A CA 1
ATOM 2411 C C . THR A 1 309 ? 3.678 22.454 10.514 1.00 96.56 309 THR A C 1
ATOM 2413 O O . THR A 1 309 ? 3.825 23.615 10.133 1.00 96.56 309 THR A O 1
ATOM 2416 N N . VAL A 1 310 ? 2.806 22.088 11.454 1.00 96.06 310 VAL A N 1
ATOM 2417 C CA . VAL A 1 310 ? 1.904 23.010 12.159 1.00 96.06 310 VAL A CA 1
ATOM 2418 C C . VAL A 1 310 ? 2.165 22.956 13.658 1.00 96.06 310 VAL A C 1
ATOM 2420 O O . VAL A 1 310 ? 2.420 21.889 14.211 1.00 96.06 310 VAL A O 1
ATOM 2423 N N . GLU A 1 311 ? 2.109 24.108 14.314 1.00 96.12 311 GLU A N 1
ATOM 2424 C CA . GLU A 1 311 ? 2.211 24.261 15.768 1.00 96.12 311 GLU A CA 1
ATOM 2425 C C . GLU A 1 311 ? 0.863 24.715 16.344 1.00 96.12 311 GLU A C 1
ATOM 2427 O O . GLU A 1 311 ? 0.005 25.194 15.602 1.00 96.12 311 GLU A O 1
ATOM 2432 N N . GLY A 1 312 ? 0.671 24.564 17.658 1.00 94.75 312 GLY A N 1
ATOM 2433 C CA . GLY A 1 312 ? -0.564 24.998 18.323 1.00 94.75 312 GLY A CA 1
ATOM 2434 C C . GLY A 1 312 ? -1.787 24.168 17.928 1.00 94.75 312 GLY A C 1
ATOM 2435 O O . GLY A 1 312 ? -2.890 24.697 17.834 1.00 94.75 312 GLY A O 1
ATOM 2436 N N . LEU A 1 313 ? -1.585 22.887 17.609 1.00 95.31 313 LEU A N 1
ATOM 2437 C CA . LEU A 1 313 ? -2.655 22.001 17.180 1.00 95.31 313 LEU A CA 1
ATOM 2438 C C . LEU A 1 313 ? -3.451 21.502 18.384 1.00 95.31 313 LEU A C 1
ATOM 2440 O O . LEU A 1 313 ? -2.895 20.839 19.259 1.00 95.31 313 LEU A O 1
ATOM 2444 N N . GLN A 1 314 ? -4.752 21.742 18.388 1.00 95.88 314 GLN A N 1
ATOM 2445 C CA . GLN A 1 314 ? -5.641 21.364 19.473 1.00 95.88 314 GLN A CA 1
ATOM 2446 C C . GLN A 1 314 ? -6.795 20.502 18.958 1.00 95.88 314 GLN A C 1
ATOM 2448 O O . GLN A 1 314 ? -7.269 20.663 17.831 1.00 95.88 314 GLN A O 1
ATOM 2453 N N . LEU A 1 315 ? -7.247 19.561 19.788 1.00 96.94 315 LEU A N 1
ATOM 2454 C CA . LEU A 1 315 ? -8.483 18.831 19.538 1.00 96.94 315 LEU A CA 1
ATOM 2455 C C . LEU A 1 315 ? -9.632 19.546 20.248 1.00 96.94 315 LEU A C 1
ATOM 2457 O O . LEU A 1 315 ? -9.700 19.534 21.477 1.00 96.94 315 LEU A O 1
ATOM 2461 N N . ASP A 1 316 ? -10.544 20.112 19.471 1.00 97.25 316 ASP A N 1
ATOM 2462 C CA . ASP A 1 316 ? -11.747 20.748 19.990 1.00 97.25 316 ASP A CA 1
ATOM 2463 C C . ASP A 1 316 ? -12.911 19.760 20.005 1.00 97.25 316 ASP A C 1
ATOM 2465 O O . ASP A 1 316 ? -13.204 19.084 19.011 1.00 97.25 316 ASP A O 1
ATOM 2469 N N . VAL A 1 317 ? -13.610 19.725 21.138 1.00 98.00 317 VAL A N 1
ATOM 2470 C CA . VAL A 1 317 ? -14.793 18.903 21.370 1.00 98.00 317 VAL A CA 1
ATOM 2471 C C . VAL A 1 317 ? -15.984 19.817 21.621 1.00 98.00 317 VAL A C 1
ATOM 2473 O O . VAL A 1 317 ? -16.163 20.360 22.710 1.00 98.00 317 VAL A O 1
ATOM 2476 N N . PHE A 1 318 ? -16.819 19.985 20.603 1.00 98.06 318 PHE A N 1
ATOM 2477 C CA . PHE A 1 318 ? -18.062 20.741 20.708 1.00 98.06 318 PHE A CA 1
ATOM 2478 C C . PHE A 1 318 ? -19.174 19.824 21.216 1.00 98.06 318 PHE A C 1
ATOM 2480 O O . PHE A 1 318 ? -19.514 18.845 20.550 1.00 98.06 318 PHE A O 1
ATOM 2487 N N . ARG A 1 319 ? -19.747 20.123 22.383 1.00 98.31 319 ARG A N 1
ATOM 2488 C CA . ARG A 1 319 ? -20.797 19.312 23.014 1.00 98.31 319 ARG A CA 1
ATOM 2489 C C . ARG A 1 319 ? -22.156 19.962 22.798 1.00 98.31 319 ARG A C 1
ATOM 2491 O O . ARG A 1 319 ? -22.291 21.178 22.914 1.00 98.31 319 ARG A O 1
ATOM 2498 N N . LYS A 1 320 ? -23.170 19.147 22.514 1.00 98.44 320 LYS A N 1
ATOM 2499 C CA . LYS A 1 320 ? -24.563 19.580 22.379 1.00 98.44 320 LYS A CA 1
ATOM 2500 C C . LYS A 1 320 ? -25.446 18.827 23.365 1.00 98.44 320 LYS A C 1
ATOM 2502 O O . LYS A 1 320 ? -25.442 17.593 23.408 1.00 98.44 320 LYS A O 1
ATOM 2507 N N . PHE A 1 321 ? -26.220 19.584 24.127 1.00 98.44 321 PHE A N 1
ATOM 2508 C CA . PHE A 1 321 ? -27.108 19.071 25.160 1.00 98.44 321 PHE A CA 1
ATOM 2509 C C . PHE A 1 321 ? -28.551 18.922 24.653 1.00 98.44 321 PHE A C 1
ATOM 2511 O O . PHE A 1 321 ? -28.911 19.377 23.565 1.00 98.44 321 PHE A O 1
ATOM 2518 N N . ASP A 1 322 ? -29.377 18.250 25.444 1.00 98.00 322 ASP A N 1
ATOM 2519 C CA . ASP A 1 322 ? -30.792 17.977 25.182 1.00 98.00 322 ASP A CA 1
ATOM 2520 C C . ASP A 1 322 ? -31.680 19.226 25.137 1.00 98.00 322 ASP A C 1
ATOM 2522 O O . ASP A 1 322 ? -32.658 19.247 24.392 1.00 98.00 322 ASP A O 1
ATOM 2526 N N . ASP A 1 323 ? -31.305 20.291 25.844 1.00 97.56 323 ASP A N 1
ATOM 2527 C CA . ASP A 1 323 ? -31.945 21.612 25.756 1.00 97.56 323 ASP A CA 1
ATOM 2528 C C . ASP A 1 323 ? -31.526 22.425 24.512 1.00 97.56 323 ASP A C 1
ATOM 2530 O O . ASP A 1 323 ? -31.946 23.570 24.336 1.00 97.56 323 ASP A O 1
ATOM 2534 N N . GLY A 1 324 ? -30.678 21.853 23.650 1.00 97.38 324 GLY A N 1
ATOM 2535 C CA . GLY A 1 324 ? -30.130 22.500 22.460 1.00 97.38 324 GLY A CA 1
ATOM 2536 C C . GLY A 1 324 ? -28.970 23.459 22.733 1.00 97.38 324 GLY A C 1
ATOM 2537 O O . GLY A 1 324 ? -28.384 23.965 21.774 1.00 97.38 324 GLY A O 1
ATOM 2538 N N . SER A 1 325 ? -28.607 23.695 23.999 1.00 97.75 325 SER A N 1
ATOM 2539 C CA . SER A 1 325 ? -27.417 24.470 24.346 1.00 97.75 325 SER A CA 1
ATOM 2540 C C . SER A 1 325 ? -26.137 23.707 24.013 1.00 97.75 325 SER A C 1
ATOM 2542 O O . SER A 1 325 ? -26.133 22.485 23.830 1.00 97.75 325 SER A O 1
ATOM 2544 N N . THR A 1 326 ? -25.038 24.449 23.904 1.00 97.88 326 THR A N 1
ATOM 2545 C CA . THR A 1 326 ? -23.756 23.919 23.443 1.00 97.88 326 THR A CA 1
ATOM 2546 C C . THR A 1 326 ? -22.608 24.540 24.215 1.00 97.88 326 THR A C 1
ATOM 2548 O O . THR A 1 326 ? -22.690 25.704 24.609 1.00 97.88 326 THR A O 1
ATOM 2551 N N . ASP A 1 327 ? -21.517 23.803 24.360 1.00 97.31 327 ASP A N 1
ATOM 2552 C CA . ASP A 1 327 ? -20.238 24.342 24.811 1.00 97.31 327 ASP A CA 1
ATOM 2553 C C . ASP A 1 327 ? -19.073 23.680 24.059 1.00 97.31 327 ASP A C 1
ATOM 2555 O O . ASP A 1 327 ? -19.267 22.882 23.136 1.00 97.31 327 ASP A O 1
ATOM 2559 N N . THR A 1 328 ? -17.845 24.077 24.375 1.00 96.94 328 THR A N 1
ATOM 2560 C CA . THR A 1 328 ? -16.640 23.492 23.784 1.00 96.94 328 THR A CA 1
ATOM 2561 C C . THR A 1 328 ? -15.611 23.272 24.871 1.00 96.94 328 THR A C 1
ATOM 2563 O O . THR A 1 328 ? -15.395 24.142 25.713 1.00 96.94 328 THR A O 1
ATOM 2566 N N . ILE A 1 329 ? -14.992 22.100 24.837 1.00 96.25 329 ILE A N 1
ATOM 2567 C CA . ILE A 1 329 ? -13.841 21.753 25.661 1.00 96.25 329 ILE A CA 1
ATOM 2568 C C . ILE A 1 329 ? -12.707 21.314 24.744 1.00 96.25 329 ILE A C 1
ATOM 2570 O O . ILE A 1 329 ? -12.949 20.802 23.651 1.00 96.25 329 ILE A O 1
ATOM 2574 N N . SER A 1 330 ? -11.481 21.468 25.219 1.00 95.44 330 SER A N 1
ATOM 2575 C CA . SER A 1 330 ? -10.295 21.055 24.481 1.00 95.44 330 SER A CA 1
ATOM 2576 C C . SER A 1 330 ? -9.427 20.221 25.426 1.00 95.44 330 SER A C 1
ATOM 2578 O O . SER A 1 330 ? -8.610 20.772 26.165 1.00 95.44 330 SER A O 1
ATOM 2580 N N . PRO A 1 331 ? -9.676 18.899 25.504 1.00 93.25 331 PRO A N 1
ATOM 2581 C CA . PRO A 1 331 ? -9.163 18.057 26.588 1.00 93.25 331 PRO A CA 1
ATOM 2582 C C . PRO A 1 331 ? -7.659 17.786 26.490 1.00 93.25 331 PRO A C 1
ATOM 2584 O O . PRO A 1 331 ? -7.053 17.304 27.445 1.00 93.2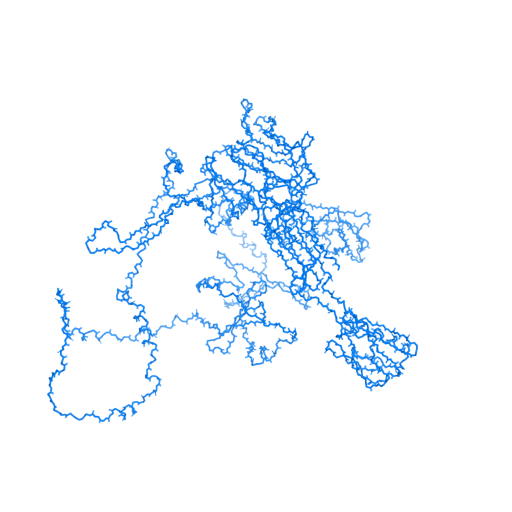5 331 PRO A O 1
ATOM 2587 N N . TYR A 1 332 ? -7.043 18.098 25.350 1.00 92.88 332 TYR A N 1
ATOM 2588 C CA . TYR A 1 332 ? -5.622 17.885 25.112 1.00 92.88 332 TYR A CA 1
ATOM 2589 C C . TYR A 1 332 ? -4.858 19.201 25.053 1.00 92.88 332 TYR A C 1
ATOM 2591 O O . TYR A 1 332 ? -5.357 20.209 24.552 1.00 92.88 332 TYR A O 1
ATOM 2599 N N . ALA A 1 333 ? -3.618 19.154 25.541 1.00 92.81 333 ALA A N 1
ATOM 2600 C CA . ALA A 1 333 ? -2.656 20.230 25.356 1.00 92.81 333 ALA A CA 1
ATOM 2601 C C . ALA A 1 333 ? -2.296 20.391 23.873 1.00 92.81 333 ALA A C 1
ATOM 2603 O O . ALA A 1 333 ? -2.336 19.417 23.113 1.00 92.81 333 ALA A O 1
ATOM 2604 N N . ASP A 1 334 ? -1.878 21.596 23.501 1.00 93.56 334 ASP A N 1
ATOM 2605 C CA . ASP A 1 334 ? -1.422 21.913 22.152 1.00 93.56 334 ASP A CA 1
ATOM 2606 C C . ASP A 1 334 ? -0.297 20.975 21.704 1.00 93.56 334 ASP A C 1
ATOM 2608 O O . ASP A 1 334 ? 0.638 20.672 22.451 1.00 93.56 334 ASP A O 1
ATOM 2612 N N . GLN A 1 335 ? -0.390 20.516 20.461 1.00 94.25 335 GLN A N 1
ATOM 2613 C CA . GLN A 1 335 ? 0.570 19.620 19.836 1.00 94.25 335 GLN A CA 1
ATOM 2614 C C . GLN A 1 335 ? 1.297 20.329 18.690 1.00 94.25 335 GLN A C 1
ATOM 2616 O O . GLN A 1 335 ? 0.731 21.153 17.969 1.00 94.25 335 GLN A O 1
ATOM 2621 N N . THR A 1 336 ? 2.557 19.961 18.473 1.00 94.69 336 THR A N 1
ATOM 2622 C CA . THR A 1 336 ? 3.238 20.212 17.199 1.00 94.69 336 THR A CA 1
ATOM 2623 C C . THR A 1 336 ? 3.005 19.013 16.296 1.00 94.69 336 THR A C 1
ATOM 2625 O O . THR A 1 336 ? 3.206 17.871 16.712 1.00 94.69 336 THR A O 1
ATOM 2628 N N . TRP A 1 337 ? 2.624 19.259 15.046 1.00 94.19 337 TRP A N 1
ATOM 2629 C CA . TRP A 1 337 ? 2.330 18.225 14.066 1.00 94.19 337 TRP A CA 1
ATOM 2630 C C . TRP A 1 337 ? 3.297 18.293 12.877 1.00 94.19 337 TRP A C 1
ATOM 2632 O O . TRP A 1 337 ? 3.054 19.027 11.914 1.00 94.19 337 TRP A O 1
ATOM 2642 N N . PRO A 1 338 ? 4.419 17.547 12.917 1.00 95.38 338 PRO A N 1
ATOM 2643 C CA . PRO A 1 338 ? 5.401 17.544 11.837 1.00 95.38 338 PRO A CA 1
ATOM 2644 C C . PRO A 1 338 ? 4.835 17.039 10.504 1.00 95.38 338 PRO A C 1
ATOM 2646 O O . PRO A 1 338 ? 3.971 16.163 10.481 1.00 95.38 338 PRO A O 1
ATOM 2649 N N . LEU A 1 339 ? 5.390 17.526 9.390 1.00 96.12 339 LEU A N 1
ATOM 2650 C CA . LEU A 1 339 ? 5.130 16.990 8.047 1.00 96.12 339 LEU A CA 1
ATOM 2651 C C . LEU A 1 339 ? 5.363 15.469 8.004 1.00 96.12 339 LEU A C 1
ATOM 2653 O O . LEU A 1 339 ? 6.442 14.978 8.346 1.00 96.12 339 LEU A O 1
ATOM 2657 N N . GLY A 1 340 ? 4.359 14.733 7.536 1.00 96.25 340 GLY A N 1
ATOM 2658 C CA . GLY A 1 340 ? 4.347 13.277 7.439 1.00 96.25 340 GLY A CA 1
ATOM 2659 C C . GLY A 1 340 ? 4.054 12.556 8.754 1.00 96.25 340 GLY A C 1
ATOM 2660 O O . GLY A 1 340 ? 4.040 11.329 8.759 1.00 96.25 340 GLY A O 1
ATOM 2661 N N . ALA A 1 341 ? 3.832 13.254 9.870 1.00 95.69 341 ALA A N 1
ATOM 2662 C CA . ALA A 1 341 ? 3.550 12.595 11.138 1.00 95.69 341 ALA A CA 1
ATOM 2663 C C . ALA A 1 341 ? 2.094 12.119 11.221 1.00 95.69 341 ALA A C 1
ATOM 2665 O O . ALA A 1 341 ? 1.154 12.835 10.868 1.00 95.69 341 ALA A O 1
ATOM 2666 N N . LYS A 1 342 ? 1.915 10.916 11.765 1.00 95.38 342 LYS A N 1
ATOM 2667 C CA . LYS A 1 342 ? 0.616 10.342 12.107 1.00 95.38 342 LYS A CA 1
ATOM 2668 C C . LYS A 1 342 ? 0.362 10.458 13.618 1.00 95.38 342 LYS A C 1
ATOM 2670 O O . LYS A 1 342 ? 1.223 10.064 14.408 1.00 95.38 342 LYS A O 1
ATOM 2675 N N . ILE A 1 343 ? -0.785 11.013 14.018 1.00 95.00 343 ILE A N 1
ATOM 2676 C CA . ILE A 1 343 ? -1.172 11.228 15.428 1.00 95.00 343 ILE A CA 1
ATOM 2677 C C . ILE A 1 343 ? -2.538 10.599 15.683 1.00 95.00 343 ILE A C 1
ATOM 2679 O O . ILE A 1 343 ? -3.472 10.816 14.912 1.00 95.00 343 ILE A O 1
ATOM 2683 N N . THR A 1 344 ? -2.653 9.842 16.774 1.00 95.62 344 THR A N 1
ATOM 2684 C CA . THR A 1 344 ? -3.905 9.213 17.209 1.00 95.62 344 THR A CA 1
ATOM 2685 C C . THR A 1 344 ? -4.449 9.901 18.455 1.00 95.62 344 THR A C 1
ATOM 2687 O O . THR A 1 344 ? -3.747 10.030 19.456 1.00 95.62 344 THR A O 1
ATOM 2690 N N . PHE A 1 345 ? -5.720 10.292 18.402 1.00 95.75 345 PHE A N 1
ATOM 2691 C CA . PHE A 1 345 ? -6.471 10.869 19.513 1.00 95.75 345 PHE A CA 1
ATOM 2692 C C . PHE A 1 345 ? -7.493 9.862 20.047 1.00 95.75 345 PHE A C 1
ATOM 2694 O O . PHE A 1 345 ? -8.202 9.223 19.264 1.00 95.75 345 PHE A O 1
ATOM 2701 N N . ALA A 1 346 ? -7.601 9.741 21.372 1.00 95.56 346 ALA A N 1
ATOM 2702 C CA . ALA A 1 346 ? -8.602 8.906 22.030 1.00 95.56 346 ALA A CA 1
ATOM 2703 C C . ALA A 1 346 ? -9.919 9.681 22.192 1.00 95.56 346 ALA A C 1
ATOM 2705 O O . ALA A 1 346 ? -10.161 10.355 23.181 1.00 95.56 346 ALA A O 1
ATOM 2706 N N . VAL A 1 347 ? -10.808 9.584 21.211 1.00 96.88 347 VAL A N 1
ATOM 2707 C CA . VAL A 1 347 ? -12.025 10.409 21.133 1.00 96.88 347 VAL A CA 1
ATOM 2708 C C . VAL A 1 347 ? -13.277 9.758 21.735 1.00 96.88 347 VAL A C 1
ATOM 2710 O O . VAL A 1 347 ? -14.405 10.168 21.449 1.00 96.88 347 VAL A O 1
ATOM 2713 N N . GLY A 1 348 ? -13.098 8.695 22.523 1.00 96.00 348 GLY A N 1
ATOM 2714 C CA . GLY A 1 348 ? -14.204 8.014 23.209 1.00 96.00 348 GLY A CA 1
ATOM 2715 C C . GLY A 1 348 ? -14.812 8.902 24.300 1.00 96.00 348 GLY A C 1
ATOM 2716 O O . GLY A 1 348 ? -14.074 9.695 24.884 1.00 96.00 348 GLY A O 1
ATOM 2717 N N . PRO A 1 349 ? -16.111 8.772 24.632 1.00 96.38 349 PRO A N 1
ATOM 2718 C CA . PRO A 1 349 ? -16.749 9.660 25.604 1.00 96.38 349 PRO A CA 1
ATOM 2719 C C . PRO A 1 349 ? -16.043 9.675 26.969 1.00 96.38 349 PRO A C 1
ATOM 2721 O O . PRO A 1 349 ? -15.785 10.745 27.510 1.00 96.38 349 PRO A O 1
ATOM 2724 N N . GLY A 1 350 ? -15.658 8.500 27.480 1.00 93.56 350 GLY A N 1
ATOM 2725 C CA . GLY A 1 350 ? -14.894 8.381 28.726 1.00 93.56 350 GLY A CA 1
ATOM 2726 C C . GLY A 1 350 ? -13.416 8.787 28.636 1.00 93.56 350 GLY A C 1
ATOM 2727 O O . GLY A 1 350 ? -12.788 8.928 29.669 1.00 93.56 350 GLY A O 1
ATOM 2728 N N . HIS A 1 351 ? -12.846 8.962 27.438 1.00 93.44 351 HIS A N 1
ATOM 2729 C CA . HIS A 1 351 ? -11.474 9.474 27.272 1.00 93.44 351 HIS A CA 1
ATOM 2730 C C . HIS A 1 351 ? -11.437 11.000 27.150 1.00 93.44 351 HIS A C 1
ATOM 2732 O O . HIS A 1 351 ? -10.452 11.639 27.483 1.00 93.44 351 HIS A O 1
ATOM 2738 N N . LEU A 1 352 ? -12.493 11.592 26.605 1.00 95.06 352 LEU A N 1
ATOM 2739 C CA . LEU A 1 352 ? -12.601 13.039 26.443 1.00 95.06 352 LEU A CA 1
ATOM 2740 C C . LEU A 1 352 ? -13.247 13.710 27.664 1.00 95.06 352 LEU A C 1
ATOM 2742 O O . LEU A 1 352 ? -13.500 14.912 27.611 1.00 95.06 352 LEU A O 1
ATOM 2746 N N . ASP A 1 353 ? -13.589 12.931 28.697 1.00 94.06 353 ASP A N 1
ATOM 2747 C CA . ASP A 1 353 ? -14.336 13.368 29.877 1.00 94.06 353 ASP A CA 1
ATOM 2748 C C . ASP A 1 353 ? -15.573 14.205 29.499 1.00 94.06 353 ASP A C 1
ATOM 2750 O O . ASP A 1 353 ? -15.920 15.197 30.138 1.00 94.06 353 ASP A O 1
ATOM 2754 N N . VAL A 1 354 ? -16.281 13.827 28.422 1.00 96.00 354 VAL A N 1
ATOM 2755 C CA . VAL A 1 354 ? -17.396 14.652 27.901 1.00 96.00 354 VAL A CA 1
ATOM 2756 C C . VAL A 1 354 ? -18.569 14.739 28.870 1.00 96.00 354 VAL A C 1
ATOM 2758 O O . VAL A 1 354 ? -19.394 15.649 28.746 1.00 96.00 354 VAL A O 1
ATOM 2761 N N . PHE A 1 355 ? -18.642 13.800 29.816 1.00 96.19 355 PHE A N 1
ATOM 2762 C CA . PHE A 1 355 ? -19.633 13.778 30.884 1.00 96.19 355 PHE A CA 1
ATOM 2763 C C . PHE A 1 355 ? -19.238 14.617 32.103 1.00 96.19 355 PHE A C 1
ATOM 2765 O O . PHE A 1 355 ? -20.095 14.887 32.948 1.00 96.19 355 PHE A O 1
ATOM 2772 N N . ASP A 1 356 ? -17.995 15.089 32.166 1.00 93.69 356 ASP A N 1
ATOM 2773 C CA . ASP A 1 356 ? -17.536 15.936 33.252 1.00 93.69 356 ASP A CA 1
ATOM 2774 C C . ASP A 1 356 ? -18.012 17.373 33.050 1.00 93.6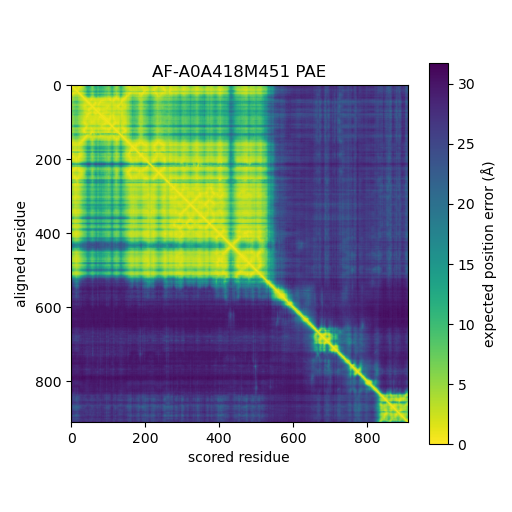9 356 ASP A C 1
ATOM 2776 O O . ASP A 1 356 ? -18.052 17.923 31.941 1.00 93.69 356 ASP A O 1
ATOM 2780 N N . ASN A 1 357 ? -18.387 18.000 34.165 1.00 90.75 357 ASN A N 1
ATOM 2781 C CA . ASN A 1 357 ? -18.885 19.372 34.206 1.00 90.75 357 ASN A CA 1
ATOM 2782 C C . ASN A 1 357 ? -20.115 19.617 33.309 1.00 90.75 357 ASN A C 1
ATOM 2784 O O . ASN A 1 357 ? -20.310 20.736 32.831 1.00 90.75 357 ASN A O 1
ATOM 2788 N N . ILE A 1 358 ? -20.961 18.601 33.082 1.00 94.31 358 ILE A N 1
ATOM 2789 C CA . ILE A 1 358 ? -22.268 18.821 32.449 1.00 94.31 358 ILE A CA 1
ATOM 2790 C C . ILE A 1 358 ? -23.078 19.777 33.343 1.00 94.31 358 ILE A C 1
ATOM 2792 O O . ILE A 1 358 ? -23.250 19.493 34.534 1.00 94.31 358 ILE A O 1
ATOM 2796 N N . PRO A 1 359 ? -23.601 20.897 32.806 1.00 93.88 359 PRO A N 1
ATOM 2797 C CA . PRO A 1 359 ? -24.445 21.799 33.578 1.00 93.88 359 PRO A CA 1
ATOM 2798 C C . PRO A 1 359 ? -25.640 21.061 34.193 1.00 93.88 359 PRO A C 1
ATOM 2800 O O . PRO A 1 359 ? -26.279 20.235 33.539 1.00 93.88 359 PRO A O 1
ATOM 2803 N N . GLY A 1 360 ? -25.962 21.370 35.451 1.00 95.00 360 GLY A N 1
ATOM 2804 C CA . GLY A 1 360 ? -27.019 20.676 36.187 1.00 95.00 360 GLY A CA 1
ATOM 2805 C C . GLY A 1 360 ? -28.354 20.650 35.432 1.00 95.00 360 GLY A C 1
ATOM 2806 O O . GLY A 1 360 ? -28.809 21.673 34.924 1.00 95.00 360 GLY A O 1
ATOM 2807 N N . GLY A 1 361 ? -28.978 19.470 35.371 1.00 95.00 361 GLY A N 1
ATOM 2808 C CA . GLY A 1 361 ? -30.264 19.258 34.698 1.00 95.00 361 GLY A CA 1
ATOM 2809 C C . GLY A 1 361 ? -30.185 19.053 33.183 1.00 95.00 361 GLY A C 1
ATOM 2810 O O . GLY A 1 361 ? -31.229 18.848 32.573 1.00 95.00 361 GLY A O 1
ATOM 2811 N N . LYS A 1 362 ? -28.987 19.078 32.586 1.00 97.19 362 LYS A N 1
ATOM 2812 C CA . LYS A 1 362 ? -28.780 18.803 31.159 1.00 97.19 362 LYS A CA 1
ATOM 2813 C C . LYS A 1 362 ? -28.248 17.399 30.927 1.00 97.19 362 LYS A C 1
ATOM 2815 O O . LYS A 1 362 ? -27.623 16.797 31.802 1.00 97.19 362 LYS A O 1
ATOM 2820 N N . ARG A 1 363 ? -28.435 16.900 29.710 1.00 97.00 363 ARG A N 1
ATOM 2821 C CA . ARG A 1 363 ? -27.876 15.627 29.251 1.00 97.00 363 ARG A CA 1
ATOM 2822 C C . ARG A 1 363 ? -27.147 15.818 27.933 1.00 97.00 363 ARG A C 1
ATOM 2824 O O . ARG A 1 363 ? -27.673 16.431 27.010 1.00 97.00 363 ARG A O 1
ATOM 2831 N N . LEU A 1 364 ? -25.943 15.262 27.827 1.00 98.06 364 LEU A N 1
ATOM 2832 C CA . LEU A 1 364 ? -25.189 15.257 26.576 1.00 98.06 364 LEU A CA 1
ATOM 2833 C C . LEU A 1 364 ? -25.919 14.408 25.527 1.00 98.06 364 LEU A C 1
ATOM 2835 O O . LEU A 1 364 ? -26.192 13.241 25.769 1.00 98.06 364 LEU A O 1
ATOM 2839 N N . VAL A 1 365 ? -26.224 14.966 24.358 1.00 98.31 365 VAL A N 1
ATOM 2840 C CA . VAL A 1 365 ? -26.884 14.225 23.266 1.00 98.31 365 VAL A CA 1
ATOM 2841 C C . VAL A 1 365 ? -25.871 13.788 22.221 1.00 98.31 365 VAL A C 1
ATOM 2843 O O . VAL A 1 365 ? -25.880 12.644 21.768 1.00 98.31 365 VAL A O 1
ATOM 2846 N N . GLU A 1 366 ? -24.981 14.695 21.842 1.00 98.50 366 GLU A N 1
ATOM 2847 C CA . GLU A 1 366 ? -23.948 14.449 20.847 1.00 98.50 366 GLU A CA 1
ATOM 2848 C C . GLU A 1 366 ? -22.748 15.359 21.081 1.00 98.50 366 GLU A C 1
ATOM 2850 O O . GLU A 1 366 ? -22.851 16.402 21.731 1.00 98.50 366 GLU A O 1
ATOM 2855 N N . TYR A 1 367 ? -21.611 14.971 20.524 1.00 98.69 367 TYR A N 1
ATOM 2856 C CA . TYR A 1 367 ? -20.421 15.800 20.479 1.00 98.69 367 TYR A CA 1
ATOM 2857 C C . TYR A 1 367 ? -19.747 15.704 19.111 1.00 98.69 367 TYR A C 1
ATOM 2859 O O . TYR A 1 367 ? -19.918 14.731 18.373 1.00 98.69 367 TYR A O 1
ATOM 2867 N N . TYR A 1 368 ? -19.003 16.743 18.760 1.00 98.44 368 TYR A N 1
ATOM 2868 C CA . TYR A 1 368 ? -18.263 16.849 17.513 1.00 98.44 368 TYR A CA 1
ATOM 2869 C C . TYR A 1 368 ? -16.799 17.020 17.853 1.00 98.44 368 TYR A C 1
ATOM 2871 O O . TYR A 1 368 ? -16.457 17.838 18.702 1.00 98.44 368 TYR A O 1
ATOM 2879 N N . VAL A 1 369 ? -15.954 16.266 17.170 1.00 98.25 369 VAL A N 1
ATOM 2880 C CA . VAL A 1 369 ? -14.511 16.326 17.343 1.00 98.25 369 VAL A CA 1
ATOM 2881 C C . VAL A 1 369 ? -13.895 16.855 16.064 1.00 98.25 369 VAL A C 1
ATOM 2883 O O . VAL A 1 369 ? -14.183 16.339 14.982 1.00 98.25 369 VAL A O 1
ATOM 2886 N N . LYS A 1 370 ? -13.049 17.874 16.185 1.00 97.75 370 LYS A N 1
ATOM 2887 C CA . LYS A 1 370 ? -12.239 18.381 15.078 1.00 97.75 370 LYS A CA 1
ATOM 2888 C C . LYS A 1 370 ? -10.892 18.874 15.572 1.00 97.75 370 LYS A C 1
ATOM 2890 O O . LYS A 1 370 ? -10.754 19.291 16.719 1.00 97.75 370 LYS A O 1
ATOM 2895 N N . ILE A 1 371 ? -9.914 18.840 14.683 1.00 97.75 371 ILE A N 1
ATOM 2896 C CA . ILE A 1 371 ? -8.618 19.456 14.908 1.00 97.75 371 ILE A CA 1
ATOM 2897 C C . ILE A 1 371 ? -8.710 20.932 14.524 1.00 97.75 371 ILE A C 1
ATOM 2899 O O . ILE A 1 371 ? -9.277 21.276 13.484 1.00 97.75 371 ILE A O 1
ATOM 2903 N N . LYS A 1 372 ? -8.131 21.799 15.350 1.00 97.12 372 LYS A N 1
ATOM 2904 C CA . LYS A 1 372 ? -7.948 23.219 15.060 1.00 97.12 372 LYS A CA 1
ATOM 2905 C C . LYS A 1 372 ? -6.527 23.674 15.352 1.00 97.12 372 LYS A C 1
ATOM 2907 O O . LYS A 1 372 ? -5.789 23.026 16.090 1.00 97.12 372 LYS A O 1
ATOM 2912 N N . THR A 1 373 ? -6.170 24.810 14.779 1.00 96.06 373 THR A N 1
ATOM 2913 C CA . THR A 1 373 ? -5.098 25.677 15.269 1.00 96.06 373 THR A CA 1
ATOM 2914 C C . THR A 1 373 ? -5.708 26.840 16.055 1.00 96.06 373 THR A C 1
ATOM 2916 O O . THR A 1 373 ? -6.931 26.946 16.159 1.00 96.06 373 THR A O 1
ATOM 2919 N N . SER A 1 374 ? -4.877 27.752 16.566 1.00 90.69 374 SER A N 1
ATOM 2920 C CA . SER A 1 374 ? -5.338 28.992 17.214 1.00 90.69 374 SER A CA 1
ATOM 2921 C C . SER A 1 374 ? -6.346 29.791 16.381 1.00 90.69 374 SER A C 1
ATOM 2923 O O . SER A 1 374 ? -7.224 30.441 16.944 1.00 90.69 374 SER A O 1
ATOM 2925 N N . ASP A 1 375 ? -6.234 29.730 15.050 1.00 89.81 375 ASP A N 1
ATOM 2926 C CA . ASP A 1 375 ? -6.923 30.653 14.144 1.00 89.81 375 ASP A CA 1
ATOM 2927 C C . ASP A 1 375 ? -7.836 29.966 13.114 1.00 89.81 375 ASP A C 1
ATOM 2929 O O . ASP A 1 375 ? -8.622 30.647 12.452 1.00 89.81 375 ASP A O 1
ATOM 2933 N N . ALA A 1 376 ? -7.748 28.641 12.936 1.00 95.25 376 ALA A N 1
ATOM 2934 C CA . ALA A 1 376 ? -8.474 27.944 11.874 1.00 95.25 376 ALA A CA 1
ATOM 2935 C C . ALA A 1 376 ? -8.790 26.475 12.190 1.00 95.25 376 ALA A C 1
ATOM 2937 O O . ALA A 1 376 ? -8.088 25.802 12.941 1.00 95.25 376 ALA A O 1
ATOM 2938 N N . ASP A 1 377 ? -9.834 25.958 11.541 1.00 96.88 377 ASP A N 1
ATOM 2939 C CA . ASP A 1 377 ? -10.107 24.522 11.496 1.00 96.88 377 ASP A CA 1
ATOM 2940 C C . ASP A 1 377 ? -9.045 23.805 10.641 1.00 96.88 377 ASP A C 1
ATOM 2942 O O . ASP A 1 377 ? -8.615 24.310 9.602 1.00 96.88 377 ASP A O 1
ATOM 2946 N N . TYR A 1 378 ? -8.628 22.619 11.084 1.00 96.62 378 TYR A N 1
ATOM 2947 C CA . TYR A 1 378 ? -7.563 21.822 10.462 1.00 96.62 378 TYR A CA 1
ATOM 2948 C C . TYR A 1 378 ? -7.977 20.361 10.206 1.00 96.62 378 TYR A C 1
ATOM 2950 O O . TYR A 1 378 ? -7.168 19.519 9.826 1.00 96.62 378 TYR A O 1
ATOM 2958 N N . SER A 1 379 ? -9.244 20.034 10.437 1.00 98.06 379 SER A N 1
ATOM 2959 C CA . SER A 1 379 ? -9.840 18.793 9.962 1.00 98.06 379 SER A CA 1
ATOM 2960 C C . SER A 1 379 ? -11.340 18.953 9.812 1.00 98.06 379 SER A C 1
ATOM 2962 O O . SER A 1 379 ? -11.962 19.794 10.471 1.00 98.06 379 SER A O 1
ATOM 2964 N N . GLU A 1 380 ? -11.940 18.043 9.054 1.00 97.56 380 GLU A N 1
ATOM 2965 C CA . GLU A 1 380 ? -13.391 17.921 9.039 1.00 97.56 380 GLU A CA 1
ATOM 2966 C C . GLU A 1 380 ? -13.926 17.505 10.430 1.00 97.56 380 GLU A C 1
ATOM 2968 O O . GLU A 1 380 ? -13.224 16.825 11.192 1.00 97.56 380 GLU A O 1
ATOM 2973 N N . PRO A 1 381 ? -15.165 17.887 10.793 1.00 98.12 381 PRO A N 1
ATOM 2974 C CA . PRO A 1 381 ? -15.767 17.475 12.055 1.00 98.12 381 PRO A CA 1
ATOM 2975 C C . PRO A 1 381 ? -16.296 16.034 12.000 1.00 98.12 381 PRO A C 1
ATOM 2977 O O . PRO A 1 381 ? -17.023 15.648 11.079 1.00 98.12 381 PRO A O 1
ATOM 2980 N N . TYR A 1 382 ? -16.004 15.264 13.048 1.00 98.50 382 TYR A N 1
ATOM 2981 C CA . TYR A 1 382 ? -16.532 13.918 13.285 1.00 98.50 382 TYR A CA 1
ATOM 2982 C C . TYR A 1 382 ? -17.617 13.965 14.354 1.00 98.50 382 TYR A C 1
ATOM 2984 O O . TYR A 1 382 ? -17.379 14.448 15.459 1.00 98.50 382 TYR A O 1
ATOM 2992 N N . ARG A 1 383 ? -18.813 13.470 14.029 1.00 98.56 383 ARG A N 1
ATOM 2993 C CA . ARG A 1 383 ? -19.999 13.556 14.886 1.00 98.56 383 ARG A CA 1
ATOM 2994 C C . ARG A 1 383 ? -20.217 12.249 15.637 1.00 98.56 383 ARG A C 1
ATOM 2996 O O . ARG A 1 383 ? -20.333 11.183 15.035 1.00 98.56 383 ARG A O 1
ATOM 3003 N N . PHE A 1 384 ? -20.369 12.345 16.946 1.00 98.56 384 PHE A N 1
ATOM 3004 C CA . PHE A 1 384 ? -20.613 11.219 17.832 1.00 98.56 384 PHE A CA 1
ATOM 3005 C C . PHE A 1 384 ? -21.927 11.430 18.581 1.00 98.56 384 PHE A C 1
ATOM 3007 O O . PHE A 1 384 ? -22.073 12.380 19.345 1.00 98.56 384 PHE A O 1
ATOM 3014 N N . ILE A 1 385 ? -22.900 10.552 18.347 1.00 98.50 385 ILE A N 1
ATOM 3015 C CA . ILE A 1 385 ? -24.221 10.597 18.985 1.00 98.50 385 ILE A CA 1
ATOM 3016 C C . ILE A 1 385 ? -24.215 9.621 20.159 1.00 98.50 385 ILE A C 1
ATOM 3018 O O . ILE A 1 385 ? -23.927 8.438 19.968 1.00 98.50 385 ILE A O 1
ATOM 3022 N N . ILE A 1 386 ? -24.550 10.093 21.363 1.00 98.31 386 ILE A N 1
ATOM 3023 C CA . ILE A 1 386 ? -24.531 9.247 22.557 1.00 98.31 386 ILE A CA 1
ATOM 3024 C C . ILE A 1 386 ? -25.734 8.301 22.549 1.00 98.31 386 ILE A C 1
ATOM 3026 O O . ILE A 1 386 ? -26.892 8.701 22.689 1.00 98.31 386 ILE A O 1
ATOM 3030 N N . TRP A 1 387 ? -25.450 7.011 22.425 1.00 96.94 387 TRP A N 1
ATOM 3031 C CA . TRP A 1 387 ? -26.429 5.939 22.470 1.00 96.94 387 TRP A CA 1
ATOM 3032 C C . TRP A 1 387 ? -26.578 5.418 23.897 1.00 96.94 387 TRP A C 1
ATOM 3034 O O . TRP A 1 387 ? -25.839 4.553 24.362 1.00 96.94 387 TRP A O 1
ATOM 3044 N N . TYR A 1 388 ? -27.561 5.958 24.610 1.00 96.00 388 TYR A N 1
ATOM 3045 C CA . TYR A 1 388 ? -27.832 5.594 26.003 1.00 96.00 388 TYR A CA 1
ATOM 3046 C C . TYR A 1 388 ? -28.671 4.329 26.185 1.00 96.00 388 TYR A C 1
ATOM 3048 O O . TYR A 1 388 ? -28.948 3.933 27.319 1.00 96.00 388 TYR A O 1
ATOM 3056 N N . ARG A 1 389 ? -29.142 3.718 25.096 1.00 94.06 389 ARG A N 1
ATOM 3057 C CA . ARG A 1 389 ? -29.926 2.490 25.191 1.00 94.06 389 ARG A CA 1
ATOM 3058 C C . ARG A 1 389 ? -29.044 1.389 25.777 1.00 94.06 389 ARG A C 1
ATOM 3060 O O . ARG A 1 389 ? -27.955 1.124 25.274 1.00 94.06 389 ARG A O 1
ATOM 3067 N N . HIS A 1 390 ? -29.536 0.733 26.824 1.00 90.31 390 HIS A N 1
ATOM 3068 C CA . HIS A 1 390 ? -28.874 -0.446 27.359 1.00 90.31 390 HIS A CA 1
ATOM 3069 C C . HIS A 1 390 ? -28.987 -1.595 26.352 1.00 90.31 390 HIS A C 1
ATOM 3071 O O . HIS A 1 390 ? -30.083 -2.018 25.985 1.00 90.31 390 HIS A O 1
ATOM 3077 N N . GLU A 1 391 ? -27.840 -2.092 25.912 1.00 91.44 391 GLU A N 1
ATOM 3078 C CA . GLU A 1 391 ? -27.713 -3.264 25.056 1.00 91.44 391 GLU A CA 1
ATOM 3079 C C . GLU A 1 391 ? -26.905 -4.285 25.856 1.00 91.44 391 GLU A C 1
ATOM 3081 O O . GLU A 1 391 ? -25.811 -3.947 26.294 1.00 91.44 391 GLU A O 1
ATOM 3086 N N . PRO A 1 392 ? -27.426 -5.483 26.146 1.00 88.56 392 PRO A N 1
ATOM 3087 C CA . PRO A 1 392 ? -26.714 -6.448 26.977 1.00 88.56 392 PRO A CA 1
ATOM 3088 C C . PRO A 1 392 ? -25.583 -7.145 26.197 1.00 88.56 392 PRO A C 1
ATOM 3090 O O . PRO A 1 392 ? -25.565 -7.136 24.961 1.00 88.56 392 PRO A O 1
ATOM 3093 N N . TYR A 1 393 ? -24.657 -7.780 26.927 1.00 91.19 393 TYR A N 1
ATOM 3094 C CA . TYR A 1 393 ? -23.555 -8.595 26.375 1.00 91.19 393 TYR A CA 1
ATOM 3095 C C . TYR A 1 393 ? -22.633 -7.831 25.412 1.00 91.19 393 TYR A C 1
ATOM 3097 O O . TYR A 1 393 ? -22.275 -8.296 24.329 1.00 91.19 393 TYR A O 1
ATOM 3105 N N . ARG A 1 394 ? -22.292 -6.600 25.790 1.00 94.44 394 ARG A N 1
ATOM 3106 C CA . ARG A 1 394 ? -21.478 -5.696 24.974 1.00 94.44 394 ARG A CA 1
ATOM 3107 C C . ARG A 1 394 ? -20.028 -6.137 25.001 1.00 94.44 394 ARG A C 1
ATOM 3109 O O . ARG A 1 394 ? -19.484 -6.366 26.076 1.00 94.44 394 ARG A O 1
ATOM 3116 N N . ARG A 1 395 ? -19.397 -6.181 23.833 1.00 96.25 395 ARG A N 1
ATOM 3117 C CA . ARG A 1 395 ? -17.955 -6.402 23.718 1.00 96.25 395 ARG A CA 1
ATOM 3118 C C . ARG A 1 395 ? -17.345 -5.323 22.836 1.00 96.25 395 ARG A C 1
ATOM 3120 O O . ARG A 1 395 ? -17.919 -4.946 21.809 1.00 96.25 395 ARG A O 1
ATOM 3127 N N . TYR A 1 396 ? -16.203 -4.811 23.278 1.00 97.00 396 TYR A N 1
ATOM 3128 C CA . TYR A 1 396 ? -15.421 -3.809 22.569 1.00 97.00 396 TYR A CA 1
ATOM 3129 C C . TYR A 1 396 ? -14.197 -4.498 21.986 1.00 97.00 396 TYR A C 1
ATOM 3131 O O . TYR A 1 396 ? -13.353 -5.011 22.716 1.00 97.00 396 TYR A O 1
ATOM 3139 N N . PHE A 1 397 ? -14.110 -4.511 20.666 1.00 97.81 397 PHE A N 1
ATOM 3140 C CA . PHE A 1 397 ? -12.946 -4.989 19.945 1.00 97.81 397 PHE A CA 1
ATOM 3141 C C . PHE A 1 397 ? -12.192 -3.793 19.406 1.00 97.81 397 PHE A C 1
ATOM 3143 O O . PHE A 1 397 ? -12.796 -2.869 18.867 1.00 97.81 397 PHE A O 1
ATOM 3150 N N . VAL A 1 398 ? -10.875 -3.821 19.506 1.00 97.12 398 VAL A N 1
ATOM 3151 C CA . VAL A 1 398 ? -10.022 -2.841 18.852 1.00 97.12 398 VAL A CA 1
ATOM 3152 C C . VAL A 1 398 ? -9.078 -3.554 17.914 1.00 97.12 398 VAL A C 1
ATOM 3154 O O . VAL A 1 398 ? -8.527 -4.598 18.243 1.00 97.12 398 VAL A O 1
ATOM 3157 N N . TYR A 1 399 ? -8.922 -3.018 16.717 1.00 97.94 399 TYR A N 1
ATOM 3158 C CA . TYR A 1 399 ? -8.135 -3.640 15.672 1.00 97.94 399 TYR A CA 1
ATOM 3159 C C . TYR A 1 399 ? -7.395 -2.593 14.859 1.00 97.94 399 TYR A C 1
ATOM 3161 O O . TYR A 1 399 ? -7.716 -1.404 14.913 1.00 97.94 399 TYR A O 1
ATOM 3169 N N . GLN A 1 400 ? -6.400 -3.045 14.102 1.00 97.44 400 GLN A N 1
ATOM 3170 C CA . GLN A 1 400 ? -5.771 -2.200 13.100 1.00 97.44 400 GLN A CA 1
ATOM 3171 C C . GLN A 1 400 ? -6.526 -2.324 11.777 1.00 97.44 400 GLN A C 1
ATOM 3173 O O . GLN A 1 400 ? -6.576 -3.405 11.190 1.00 97.44 400 GLN A O 1
ATOM 3178 N N . ASN A 1 401 ? -7.107 -1.225 11.319 1.00 97.25 401 ASN A N 1
ATOM 3179 C CA . ASN A 1 401 ? -7.833 -1.150 10.060 1.00 97.25 401 ASN A CA 1
ATOM 3180 C C . ASN A 1 401 ? -6.863 -1.178 8.855 1.00 97.25 401 ASN A C 1
ATOM 3182 O O . ASN A 1 401 ? -5.638 -1.118 9.013 1.00 97.25 401 ASN A O 1
ATOM 3186 N N . SER A 1 402 ? -7.384 -1.265 7.633 1.00 97.00 402 SER A N 1
ATOM 3187 C CA . SER A 1 402 ? -6.575 -1.351 6.412 1.00 97.00 402 SER A CA 1
ATOM 3188 C C . SER A 1 402 ? -5.795 -0.059 6.135 1.00 97.00 402 SER A C 1
ATOM 3190 O O . SER A 1 402 ? -4.741 -0.109 5.517 1.00 97.00 402 SER A O 1
ATOM 3192 N N . LEU A 1 403 ? -6.188 1.092 6.687 1.00 97.06 403 LEU A N 1
ATOM 3193 C CA . LEU A 1 403 ? -5.367 2.319 6.655 1.00 97.06 403 LEU A CA 1
ATOM 3194 C C . LEU A 1 403 ? -4.222 2.294 7.684 1.00 97.06 403 LEU A C 1
ATOM 3196 O O . LEU A 1 403 ? -3.480 3.265 7.834 1.00 97.06 403 LEU A O 1
ATOM 3200 N N . GLY A 1 404 ? -4.081 1.178 8.402 1.00 96.44 404 GLY A N 1
ATOM 3201 C CA . GLY A 1 404 ? -3.059 0.941 9.403 1.00 96.44 404 GLY A CA 1
ATOM 3202 C C . GLY A 1 404 ? -3.206 1.803 10.642 1.00 96.44 404 GLY A C 1
ATOM 3203 O O . GLY A 1 404 ? -2.195 2.156 11.265 1.00 96.44 404 GLY A O 1
ATOM 3204 N N . VAL A 1 405 ? -4.439 2.137 11.006 1.00 96.62 405 VAL A N 1
ATOM 3205 C CA . VAL A 1 405 ? -4.749 2.865 12.234 1.00 96.62 405 VAL A CA 1
ATOM 3206 C C . VAL A 1 405 ? -5.701 2.084 13.115 1.00 96.62 405 VAL A C 1
ATOM 3208 O O . VAL A 1 405 ? -6.286 1.086 12.702 1.00 96.62 405 VAL A O 1
ATOM 3211 N N . VAL A 1 406 ? -5.807 2.518 14.361 1.00 95.94 406 VAL A N 1
ATOM 3212 C CA . VAL A 1 406 ? -6.580 1.820 15.378 1.00 95.94 406 VAL A CA 1
ATOM 3213 C C . VAL A 1 406 ? -8.046 2.221 15.275 1.00 95.94 406 VAL A C 1
ATOM 3215 O O . VAL A 1 406 ? -8.370 3.406 15.275 1.00 95.94 406 VAL A O 1
ATOM 3218 N N . GLU A 1 407 ? -8.934 1.234 15.215 1.00 96.56 407 GLU A N 1
ATOM 3219 C CA . GLU A 1 407 ? -10.378 1.442 15.153 1.00 96.56 407 GLU A CA 1
ATOM 3220 C C . GLU A 1 407 ? -11.110 0.503 16.115 1.00 96.56 407 GLU A C 1
ATOM 3222 O O . GLU A 1 407 ? -10.673 -0.617 16.382 1.00 96.56 407 GLU A O 1
ATOM 3227 N N . THR A 1 408 ? -12.241 0.967 16.648 1.00 96.88 408 THR A N 1
ATOM 3228 C CA . THR A 1 408 ? -13.074 0.182 17.564 1.00 96.88 408 THR A CA 1
ATOM 3229 C C . THR A 1 408 ? -14.266 -0.409 16.827 1.00 96.88 408 THR A C 1
ATOM 3231 O O . THR A 1 408 ? -15.025 0.309 16.167 1.00 96.88 408 THR A O 1
ATOM 3234 N N . LEU A 1 409 ? -14.493 -1.701 17.019 1.00 97.12 409 LEU A N 1
ATOM 3235 C CA . LEU A 1 409 ? -15.693 -2.428 16.638 1.00 97.12 409 LEU A CA 1
ATOM 3236 C C . LEU A 1 409 ? -16.475 -2.814 17.893 1.00 97.12 409 LEU A C 1
ATOM 3238 O O . LEU A 1 409 ? -15.915 -3.266 18.887 1.00 97.12 409 LEU A O 1
ATOM 3242 N N . VAL A 1 410 ? -17.791 -2.635 17.840 1.00 97.19 410 VAL A N 1
ATOM 3243 C CA . VAL A 1 410 ? -18.677 -2.928 18.968 1.00 97.19 410 VAL A CA 1
ATOM 3244 C C . VAL A 1 410 ? -19.662 -4.000 18.582 1.00 97.19 410 VAL A C 1
ATOM 3246 O O . VAL A 1 410 ? -20.300 -3.921 17.533 1.00 97.19 410 VAL A O 1
ATOM 3249 N N . THR A 1 411 ? -19.828 -4.971 19.463 1.00 97.31 411 THR A N 1
ATOM 3250 C CA . THR A 1 411 ? -20.855 -5.995 19.328 1.00 97.31 411 THR A CA 1
ATOM 3251 C C . THR A 1 411 ? -21.778 -5.989 20.539 1.00 97.31 411 THR A C 1
ATOM 3253 O O . THR A 1 411 ? -21.498 -5.369 21.575 1.00 97.31 411 THR A O 1
ATOM 3256 N N . TRP A 1 412 ? -22.934 -6.620 20.379 1.00 95.38 412 TRP A N 1
ATOM 3257 C CA . TRP A 1 412 ? -23.890 -6.864 21.450 1.00 95.38 412 TRP A CA 1
ATOM 3258 C C . TRP A 1 412 ? -24.813 -8.006 21.074 1.00 95.38 412 TRP A C 1
ATOM 3260 O O . TRP A 1 412 ? -25.013 -8.296 19.897 1.00 95.38 412 TRP A O 1
ATOM 3270 N N . GLY A 1 413 ? -25.443 -8.585 22.087 1.00 92.25 413 GLY A N 1
ATOM 3271 C CA . GLY A 1 413 ? -26.269 -9.769 21.933 1.00 92.25 413 GLY A CA 1
ATOM 3272 C C . GLY A 1 413 ? -25.583 -11.005 22.493 1.00 92.25 413 GLY A C 1
ATOM 3273 O O . GLY A 1 413 ? -24.390 -11.010 22.794 1.00 92.25 413 GLY A O 1
ATOM 3274 N N . LYS A 1 414 ? -26.389 -12.044 22.689 1.00 90.69 414 LYS A N 1
ATOM 3275 C CA . LYS A 1 414 ? -25.954 -13.270 23.352 1.00 90.69 414 LYS A CA 1
ATOM 3276 C C . LYS A 1 414 ? -24.836 -13.933 22.552 1.00 90.69 414 LYS A C 1
ATOM 3278 O O . LYS A 1 414 ? -24.935 -14.049 21.331 1.00 90.69 414 LYS A O 1
ATOM 3283 N N . GLY A 1 415 ? -23.802 -14.337 23.271 1.00 90.19 415 GLY A N 1
ATOM 3284 C CA . GLY A 1 415 ? -22.761 -15.225 22.782 1.00 90.19 415 GLY A CA 1
ATOM 3285 C C . GLY A 1 415 ? -22.865 -16.578 23.469 1.00 90.19 415 GLY A C 1
ATOM 3286 O O . GLY A 1 415 ? -23.706 -16.769 24.347 1.00 90.19 415 GLY A O 1
ATOM 3287 N N . SER A 1 416 ? -21.997 -17.497 23.087 1.00 92.00 416 SER A N 1
ATOM 3288 C CA . SER A 1 416 ? -21.721 -18.718 23.840 1.00 92.00 416 SER A CA 1
ATOM 3289 C C . SER A 1 416 ? -20.224 -18.789 24.102 1.00 92.00 416 SER A C 1
ATOM 3291 O O . SER A 1 416 ? -19.427 -18.274 23.318 1.00 92.00 416 SER A O 1
ATOM 3293 N N . SER A 1 417 ? -19.837 -19.398 25.215 1.00 91.25 417 SER A N 1
ATOM 3294 C CA . SER A 1 417 ? -18.449 -19.733 25.501 1.00 91.25 417 SER A CA 1
ATOM 3295 C C . SER A 1 417 ? -18.298 -21.250 25.530 1.00 91.25 417 SER A C 1
ATOM 3297 O O . SER A 1 417 ? -19.100 -21.963 26.131 1.00 91.25 417 SER A O 1
ATOM 3299 N N . GLU A 1 418 ? -17.278 -21.745 24.845 1.00 91.62 418 GLU A N 1
ATOM 3300 C CA . GLU A 1 418 ? -16.929 -23.155 24.757 1.00 91.62 418 GLU A CA 1
ATOM 3301 C C . GLU A 1 418 ? -15.485 -23.329 25.232 1.00 91.62 418 GLU A C 1
ATOM 3303 O O . GLU A 1 418 ? -14.585 -22.600 24.814 1.00 91.62 418 GLU A O 1
ATOM 3308 N N . LEU A 1 419 ? -15.253 -24.283 26.135 1.00 90.50 419 LEU A N 1
ATOM 3309 C CA . LEU A 1 419 ? -13.911 -24.625 26.597 1.00 90.50 419 LEU A CA 1
ATOM 3310 C C . LEU A 1 419 ? -13.369 -25.782 25.763 1.00 90.50 419 LEU A C 1
ATOM 3312 O O . LEU A 1 419 ? -13.868 -26.904 25.838 1.00 90.50 419 LEU A O 1
ATOM 3316 N N . GLN A 1 420 ? -12.308 -25.514 25.010 1.00 89.88 420 GLN A N 1
ATOM 3317 C CA . GLN A 1 420 ? -11.563 -26.529 24.278 1.00 89.88 420 GLN A CA 1
ATOM 3318 C C . GLN A 1 420 ? -10.366 -26.979 25.111 1.00 89.88 420 GLN A C 1
ATOM 3320 O O . GLN A 1 420 ? -9.521 -26.176 25.508 1.00 89.88 420 GLN A O 1
ATOM 3325 N N . ARG A 1 421 ? -10.300 -28.284 25.393 1.00 91.06 421 ARG A N 1
ATOM 3326 C CA . ARG A 1 421 ? -9.185 -28.911 26.109 1.00 91.06 421 ARG A CA 1
ATOM 3327 C C . ARG A 1 421 ? -8.208 -29.506 25.104 1.00 91.06 421 ARG A C 1
ATOM 3329 O O . ARG A 1 421 ? -8.527 -30.494 24.448 1.00 91.06 421 ARG A O 1
ATOM 3336 N N . PHE A 1 422 ? -7.010 -28.940 25.038 1.00 89.06 422 PHE A N 1
ATOM 3337 C CA . PHE A 1 422 ? -5.884 -29.500 24.300 1.00 89.06 422 PHE A CA 1
ATOM 3338 C C . PHE A 1 422 ? -4.980 -30.244 25.276 1.00 89.06 422 PHE A C 1
ATOM 3340 O O . PHE A 1 422 ? -4.689 -29.747 26.361 1.00 89.06 422 PHE A O 1
ATOM 3347 N N . TYR A 1 423 ? -4.567 -31.453 24.925 1.00 91.81 423 TYR A N 1
ATOM 3348 C CA . TYR A 1 423 ? -3.631 -32.240 25.719 1.00 91.81 423 TYR A CA 1
ATOM 3349 C C . TYR A 1 423 ? -2.892 -33.209 24.806 1.00 91.81 423 TYR A C 1
ATOM 3351 O O . TYR A 1 423 ? -3.429 -33.643 23.784 1.00 91.81 423 TYR A O 1
ATOM 3359 N N . GLU A 1 424 ? -1.669 -33.550 25.186 1.00 92.56 424 GLU A N 1
ATOM 3360 C CA . GLU A 1 424 ? -0.957 -34.685 24.616 1.00 92.56 424 GLU A CA 1
ATOM 3361 C C . GLU A 1 424 ? -1.109 -35.881 25.558 1.00 92.56 424 GLU A C 1
ATOM 3363 O O . GLU A 1 424 ? -1.240 -35.719 26.771 1.00 92.56 424 GLU A O 1
ATOM 3368 N N . GLN A 1 425 ? -1.131 -37.093 25.009 1.00 95.38 425 GLN A N 1
ATOM 3369 C CA . GLN A 1 425 ? -1.316 -38.312 25.790 1.00 95.38 425 GLN A CA 1
ATOM 3370 C C . GLN A 1 425 ? -0.124 -39.243 25.581 1.00 95.38 425 GLN A C 1
ATOM 3372 O O . GLN A 1 425 ? 0.181 -39.631 24.454 1.00 95.38 425 GLN A O 1
ATOM 3377 N N . ALA A 1 426 ? 0.545 -39.607 26.675 1.00 92.44 426 ALA A N 1
ATOM 3378 C CA . ALA A 1 426 ? 1.627 -40.585 26.684 1.00 92.44 426 ALA A CA 1
ATOM 3379 C C . ALA A 1 426 ? 1.142 -41.918 27.254 1.00 92.44 426 ALA A C 1
ATOM 3381 O O . ALA A 1 426 ? 0.385 -41.960 28.225 1.00 92.44 426 ALA A O 1
ATOM 3382 N N . GLU A 1 427 ? 1.637 -43.013 26.685 1.00 95.81 427 GLU A N 1
ATOM 3383 C CA . GLU A 1 427 ? 1.445 -44.355 27.223 1.00 95.81 427 GLU A CA 1
ATOM 3384 C C . GLU A 1 427 ? 2.610 -44.721 28.157 1.00 95.81 427 GLU A C 1
ATOM 3386 O O . GLU A 1 427 ? 3.780 -44.683 27.770 1.00 95.81 427 GLU A O 1
ATOM 3391 N N . ARG A 1 428 ? 2.300 -45.093 29.401 1.00 91.75 428 ARG A N 1
ATOM 3392 C CA . ARG A 1 428 ? 3.252 -45.597 30.392 1.00 91.75 428 ARG A CA 1
ATOM 3393 C C . ARG A 1 428 ? 3.195 -47.119 30.428 1.00 91.75 428 ARG A C 1
ATOM 3395 O O . ARG A 1 428 ? 2.143 -47.706 30.662 1.00 91.75 428 ARG A O 1
ATOM 3402 N N . TYR A 1 429 ? 4.350 -47.768 30.301 1.00 93.00 429 TYR A N 1
ATOM 3403 C CA . TYR A 1 429 ? 4.448 -49.206 30.544 1.00 93.00 429 TYR A CA 1
ATOM 3404 C C . TYR A 1 429 ? 4.179 -49.512 32.026 1.00 93.00 429 TYR A C 1
ATOM 3406 O O . TYR A 1 429 ? 4.908 -49.047 32.908 1.00 93.00 429 TYR A O 1
ATOM 3414 N N . LEU A 1 430 ? 3.129 -50.289 32.303 1.00 93.31 430 LEU A N 1
ATOM 3415 C CA . LEU A 1 430 ? 2.754 -50.681 33.660 1.00 93.31 430 LEU A CA 1
ATOM 3416 C C . LEU A 1 430 ? 3.406 -52.027 34.032 1.00 93.31 430 LEU A C 1
ATOM 3418 O O . LEU A 1 430 ? 3.199 -53.019 33.332 1.00 93.31 430 LEU A O 1
ATOM 3422 N N . PRO A 1 431 ? 4.196 -52.103 35.120 1.00 89.94 431 PRO A N 1
ATOM 3423 C CA . PRO A 1 431 ? 4.811 -53.353 35.555 1.00 89.94 431 PRO A CA 1
ATOM 3424 C C . PRO A 1 431 ? 3.780 -54.320 36.159 1.00 89.94 431 PRO A C 1
ATOM 3426 O O . PRO A 1 431 ? 2.696 -53.930 36.594 1.00 89.94 431 PRO A O 1
ATOM 3429 N N . VAL A 1 432 ? 4.134 -55.606 36.240 1.00 88.44 432 VAL A N 1
ATOM 3430 C CA . VAL A 1 432 ? 3.304 -56.621 36.910 1.00 88.44 432 VAL A CA 1
ATOM 3431 C C . VAL A 1 432 ? 3.133 -56.246 38.388 1.00 88.44 432 VAL A C 1
ATOM 3433 O O . VAL A 1 432 ? 4.120 -56.040 39.090 1.00 88.44 432 VAL A O 1
ATOM 3436 N N . GLY A 1 433 ? 1.883 -56.158 38.853 1.00 90.00 433 GLY A N 1
ATOM 3437 C CA . GLY A 1 433 ? 1.541 -55.688 40.203 1.00 90.00 433 GLY A CA 1
ATOM 3438 C C . GLY A 1 433 ? 1.210 -54.193 40.307 1.00 90.00 433 GLY A C 1
ATOM 3439 O O . GLY A 1 433 ? 1.142 -53.681 41.424 1.00 90.00 433 GLY A O 1
ATOM 3440 N N . TYR A 1 434 ? 1.011 -53.496 39.179 1.00 87.88 434 TYR A N 1
ATOM 3441 C CA . TYR A 1 434 ? 0.551 -52.103 39.165 1.00 87.88 434 TYR A CA 1
ATOM 3442 C C . TYR A 1 434 ? -0.771 -51.916 39.929 1.00 87.88 434 TYR A C 1
ATOM 3444 O O . TYR A 1 434 ? -1.611 -52.818 39.993 1.00 87.88 434 TYR A O 1
ATOM 3452 N N . GLN A 1 435 ? -0.965 -50.728 40.502 1.00 89.12 435 GLN A N 1
ATOM 3453 C CA . GLN A 1 435 ? -2.237 -50.352 41.112 1.00 89.12 435 GLN A CA 1
ATOM 3454 C C . GLN A 1 435 ? -3.149 -49.795 40.023 1.00 89.12 435 GLN A C 1
ATOM 3456 O O . GLN A 1 435 ? -2.709 -49.015 39.191 1.00 89.12 435 GLN A O 1
ATOM 3461 N N . VAL A 1 436 ? -4.443 -50.116 40.031 1.00 84.88 436 VAL A N 1
ATOM 3462 C CA . VAL A 1 436 ? -5.395 -49.616 39.009 1.00 84.88 436 VAL A CA 1
ATOM 3463 C C . VAL A 1 436 ? -5.390 -48.077 38.896 1.00 84.88 436 VAL A C 1
ATOM 3465 O O . VAL A 1 436 ? -5.658 -47.533 37.831 1.00 84.88 436 VAL A O 1
ATOM 3468 N N . GLN A 1 437 ? -5.022 -47.385 39.978 1.00 90.31 437 GLN A N 1
ATOM 3469 C CA . GLN A 1 437 ? -4.894 -45.926 40.064 1.00 90.31 437 GLN A CA 1
ATOM 3470 C C . GLN A 1 437 ? -3.751 -45.352 39.211 1.00 90.31 437 GLN A C 1
ATOM 3472 O O . GLN A 1 437 ? -3.757 -44.163 38.919 1.00 90.31 437 GLN A O 1
ATOM 3477 N N . ASP A 1 438 ? -2.774 -46.179 38.832 1.00 86.69 438 ASP A N 1
ATOM 3478 C CA . ASP A 1 438 ? -1.568 -45.743 38.131 1.00 86.69 438 ASP A CA 1
ATOM 3479 C C . ASP A 1 438 ? -1.842 -45.212 36.721 1.00 86.69 438 ASP A C 1
ATOM 3481 O O . ASP A 1 438 ? -1.087 -44.359 36.264 1.00 86.69 438 ASP A O 1
ATOM 3485 N N . GLY A 1 439 ? -2.897 -45.701 36.056 1.00 89.94 439 GLY A N 1
ATOM 3486 C CA . GLY A 1 439 ? -3.257 -45.328 34.686 1.00 89.94 439 GLY A CA 1
ATOM 3487 C C . GLY A 1 439 ? -2.203 -45.730 33.641 1.00 89.94 439 GLY A C 1
ATOM 3488 O O . GLY A 1 439 ? -1.012 -45.471 33.779 1.00 89.94 439 GLY A O 1
ATOM 3489 N N . GLN A 1 440 ? -2.622 -46.376 32.551 1.00 93.81 440 GLN A N 1
ATOM 3490 C CA . GLN A 1 440 ? -1.700 -46.663 31.439 1.00 93.81 440 GLN A CA 1
ATOM 3491 C C . GLN A 1 440 ? -1.449 -45.422 30.577 1.00 93.81 440 GLN A C 1
ATOM 3493 O O . GLN A 1 440 ? -0.385 -45.296 29.984 1.00 93.81 440 GLN A O 1
ATOM 3498 N N . PHE A 1 441 ? -2.401 -44.492 30.535 1.00 93.19 441 PHE A N 1
ATOM 3499 C CA . PHE A 1 441 ? -2.288 -43.245 29.791 1.00 93.19 441 PHE A CA 1
ATOM 3500 C C . PHE A 1 441 ? -2.177 -42.073 30.757 1.00 93.19 441 PHE A C 1
ATOM 3502 O O . PHE A 1 441 ? -2.925 -41.996 31.733 1.00 93.19 441 PHE A O 1
ATOM 3509 N N . VAL A 1 442 ? -1.242 -41.174 30.475 1.00 93.38 442 VAL A N 1
ATOM 3510 C CA . VAL A 1 442 ? -1.052 -39.928 31.211 1.00 93.38 442 VAL A CA 1
ATOM 3511 C C . VAL A 1 442 ? -1.203 -38.785 30.221 1.00 93.38 442 VAL A C 1
ATOM 3513 O O . VAL A 1 442 ? -0.453 -38.698 29.249 1.00 93.38 442 VAL A O 1
ATOM 3516 N N . ASP A 1 443 ? -2.174 -37.917 30.484 1.00 94.25 443 ASP A N 1
ATOM 3517 C CA . ASP A 1 443 ? -2.312 -36.657 29.766 1.00 94.25 443 ASP A CA 1
ATOM 3518 C C . ASP A 1 443 ? -1.263 -35.671 30.30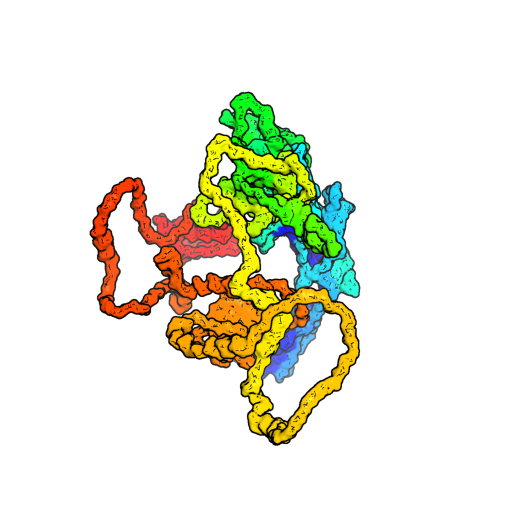6 1.00 94.25 443 ASP A C 1
ATOM 3520 O O . ASP A 1 443 ? -1.143 -35.483 31.520 1.00 94.25 443 ASP A O 1
ATOM 3524 N N . TYR A 1 444 ? -0.511 -35.028 29.421 1.00 91.12 444 TYR A N 1
ATOM 3525 C CA . TYR A 1 444 ? 0.447 -33.973 29.748 1.00 91.12 444 TYR A CA 1
ATOM 3526 C C . TYR A 1 444 ? 0.249 -32.771 28.811 1.00 91.12 444 TYR A C 1
ATOM 3528 O O . TYR A 1 444 ? -0.536 -32.831 27.864 1.00 91.12 444 TYR A O 1
ATOM 3536 N N . ASP A 1 445 ? 0.877 -31.637 29.141 1.00 89.44 445 ASP A N 1
ATOM 3537 C CA . ASP A 1 445 ? 0.687 -30.358 28.434 1.00 89.44 445 ASP A CA 1
ATOM 3538 C C . ASP A 1 445 ? -0.789 -29.952 28.265 1.00 89.44 445 ASP A C 1
ATOM 3540 O O . ASP A 1 445 ? -1.200 -29.355 27.268 1.00 89.44 445 ASP A O 1
ATOM 3544 N N . ILE A 1 446 ? -1.602 -30.260 29.280 1.00 90.00 446 ILE A N 1
ATOM 3545 C CA . ILE A 1 446 ? -3.020 -29.916 29.290 1.00 90.00 446 ILE A CA 1
ATOM 3546 C C . ILE A 1 446 ? -3.151 -28.393 29.274 1.00 90.00 446 ILE A C 1
ATOM 3548 O O . ILE A 1 446 ? -2.669 -27.699 30.167 1.00 90.00 446 ILE A O 1
ATOM 3552 N N . THR A 1 447 ? -3.841 -27.879 28.266 1.00 89.81 447 THR A N 1
ATOM 3553 C CA . THR A 1 447 ? -4.183 -26.468 28.128 1.00 89.81 447 THR A CA 1
ATOM 3554 C C . THR A 1 447 ? -5.669 -26.335 27.843 1.00 89.81 447 THR A C 1
ATOM 3556 O O . THR A 1 447 ? -6.271 -27.150 27.140 1.00 89.81 447 THR A O 1
ATOM 3559 N N . LEU A 1 448 ? -6.281 -25.315 28.434 1.00 90.31 448 LEU A N 1
ATOM 3560 C CA . LEU A 1 448 ? -7.660 -24.940 28.159 1.00 90.31 448 LEU A CA 1
ATOM 3561 C C . LEU A 1 448 ? -7.643 -23.651 27.348 1.00 90.31 448 LEU A C 1
ATOM 3563 O O . LEU A 1 448 ? -6.993 -22.681 27.736 1.00 90.31 448 LEU A O 1
ATOM 3567 N N . GLN A 1 449 ? -8.368 -23.640 26.236 1.00 91.38 449 GLN A N 1
ATOM 3568 C CA . GLN A 1 449 ? -8.614 -22.436 25.458 1.00 91.38 449 GLN A CA 1
ATOM 3569 C C . GLN A 1 449 ? -10.112 -22.174 25.412 1.00 91.38 449 GLN A C 1
ATOM 3571 O O . GLN A 1 449 ? -10.899 -23.057 25.076 1.00 91.38 449 GLN A O 1
ATOM 3576 N N . GLN A 1 450 ? -10.508 -20.953 25.750 1.00 91.81 450 GLN A N 1
ATOM 3577 C CA . GLN A 1 450 ? -11.895 -20.530 25.656 1.00 91.81 450 GLN A CA 1
ATOM 3578 C C . GLN A 1 450 ? -12.161 -19.968 24.257 1.00 91.81 450 GLN A C 1
ATOM 3580 O O . GLN A 1 450 ? -11.540 -18.987 23.842 1.00 91.81 450 GLN A O 1
ATOM 3585 N N . GLN A 1 451 ? -13.085 -20.598 23.540 1.00 95.38 451 GLN A N 1
ATOM 3586 C CA . GLN A 1 451 ? -13.658 -20.099 22.298 1.00 95.38 451 GLN A CA 1
ATOM 3587 C C . GLN A 1 451 ? -14.972 -19.382 22.616 1.00 95.38 451 GLN A C 1
ATOM 3589 O O . GLN A 1 451 ? -15.804 -19.903 23.353 1.00 95.38 451 GLN A O 1
ATOM 3594 N N . VAL A 1 452 ? -15.164 -18.178 22.082 1.00 95.75 452 VAL A N 1
ATOM 3595 C CA . VAL A 1 452 ? -16.347 -17.350 22.358 1.00 95.75 452 VAL A CA 1
ATOM 3596 C C . VAL A 1 452 ? -17.054 -17.001 21.050 1.00 95.75 452 VAL A C 1
ATOM 3598 O O . VAL A 1 452 ? -16.473 -16.319 20.204 1.00 95.75 452 VAL A O 1
ATOM 3601 N N . GLU A 1 453 ? -18.312 -17.428 20.892 1.00 97.06 453 GLU A N 1
ATOM 3602 C CA . GLU A 1 453 ? -19.214 -16.974 19.824 1.00 97.06 453 GLU A CA 1
ATOM 3603 C C . GLU A 1 453 ? -19.735 -15.574 20.157 1.00 97.06 453 GLU A C 1
ATOM 3605 O O . GLU A 1 453 ? -20.217 -15.301 21.257 1.00 97.06 453 GLU A O 1
ATOM 3610 N N . VAL A 1 454 ? -19.691 -14.678 19.177 1.00 96.88 454 VAL A N 1
ATOM 3611 C CA . VAL A 1 454 ? -20.193 -13.311 19.274 1.00 96.88 454 VAL A CA 1
ATOM 3612 C C . VAL A 1 454 ? -21.090 -13.000 18.089 1.00 96.88 454 VAL A C 1
ATOM 3614 O O . VAL A 1 454 ? -20.777 -13.300 16.937 1.00 96.88 454 VAL A O 1
ATOM 3617 N N . THR A 1 455 ? -22.195 -12.313 18.368 1.00 96.81 455 THR A N 1
ATOM 3618 C CA . THR A 1 455 ? -23.043 -11.695 17.348 1.00 96.81 455 THR A CA 1
ATOM 3619 C C . THR A 1 455 ? -22.810 -10.189 17.292 1.00 96.81 455 THR A C 1
ATOM 3621 O O . THR A 1 455 ? -22.647 -9.539 18.321 1.00 96.81 455 THR A O 1
ATOM 3624 N N . SER A 1 456 ? -22.797 -9.607 16.091 1.00 96.56 456 SER A N 1
ATOM 3625 C CA . SER A 1 456 ? -22.631 -8.160 15.888 1.00 96.56 456 SER A CA 1
ATOM 3626 C C . SER A 1 456 ? -23.789 -7.317 16.429 1.00 96.56 456 SER A C 1
ATOM 3628 O O . SER A 1 456 ? -23.647 -6.096 16.523 1.00 96.56 456 SER A O 1
ATOM 3630 N N . GLY A 1 457 ? -24.933 -7.950 16.707 1.00 95.12 457 GLY A N 1
ATOM 3631 C CA . GLY A 1 457 ? -26.227 -7.286 16.801 1.00 95.12 457 GLY A CA 1
ATOM 3632 C C . GLY A 1 457 ? -26.779 -6.910 15.422 1.00 95.12 457 GLY A C 1
ATOM 3633 O O . GLY A 1 457 ? -26.060 -6.957 14.417 1.00 95.12 457 GLY A O 1
ATOM 3634 N N . PHE A 1 458 ? -28.066 -6.555 15.368 1.00 94.88 458 PHE A N 1
ATOM 3635 C CA . PHE A 1 458 ? -28.700 -6.097 14.131 1.00 94.88 458 PHE A CA 1
ATOM 3636 C C . PHE A 1 458 ? -28.201 -4.705 13.748 1.00 94.88 458 PHE A C 1
ATOM 3638 O O . PHE A 1 458 ? -28.295 -3.771 14.546 1.00 94.88 458 PHE A O 1
ATOM 3645 N N . ARG A 1 459 ? -27.678 -4.573 12.528 1.00 94.50 459 ARG A N 1
ATOM 3646 C CA . ARG A 1 459 ? -27.066 -3.344 12.009 1.00 94.50 459 ARG A CA 1
ATOM 3647 C C . ARG A 1 459 ? -27.443 -3.113 10.552 1.00 94.50 459 ARG A C 1
ATOM 3649 O O . ARG A 1 459 ? -27.953 -4.004 9.874 1.00 94.50 459 ARG A O 1
ATOM 3656 N N . ARG A 1 460 ? -27.176 -1.901 10.066 1.00 92.94 460 ARG A N 1
ATOM 3657 C CA . ARG A 1 460 ? -27.287 -1.596 8.638 1.00 92.94 460 ARG A CA 1
ATOM 3658 C C . ARG A 1 460 ? -26.198 -2.335 7.856 1.00 92.94 460 ARG A C 1
ATOM 3660 O O . ARG A 1 460 ? -25.110 -2.599 8.371 1.00 92.94 460 ARG A O 1
ATOM 3667 N N . LEU A 1 461 ? -26.503 -2.676 6.607 1.00 93.69 461 LEU A N 1
ATOM 3668 C CA . LEU A 1 461 ? -25.613 -3.470 5.759 1.00 93.69 461 LEU A CA 1
ATOM 3669 C C . LEU A 1 461 ? -24.281 -2.760 5.469 1.00 93.69 461 LEU A C 1
ATOM 3671 O O . LEU A 1 461 ? -23.237 -3.402 5.416 1.00 93.69 461 LEU A O 1
ATOM 3675 N N . ASP A 1 462 ? -24.303 -1.442 5.287 1.00 93.44 462 ASP A N 1
ATOM 3676 C CA . ASP A 1 462 ? -23.113 -0.615 5.080 1.00 93.44 462 ASP A CA 1
ATOM 3677 C C . ASP A 1 462 ? -22.163 -0.646 6.287 1.00 93.44 462 ASP A C 1
ATOM 3679 O O . ASP A 1 462 ? -20.959 -0.813 6.104 1.00 93.44 462 ASP A O 1
ATOM 3683 N N . GLU A 1 463 ? -22.686 -0.592 7.516 1.00 93.38 463 GLU A N 1
ATOM 3684 C CA . GLU A 1 463 ? -21.880 -0.763 8.733 1.00 93.38 463 GLU A CA 1
ATOM 3685 C C . GLU A 1 463 ? -21.255 -2.160 8.820 1.00 93.38 463 GLU A C 1
ATOM 3687 O O . GLU A 1 463 ? -20.080 -2.299 9.157 1.00 93.38 463 GLU A O 1
ATOM 3692 N N . LEU A 1 464 ? -22.020 -3.206 8.494 1.00 95.44 464 LEU A N 1
ATOM 3693 C CA . LEU A 1 464 ? -21.521 -4.583 8.523 1.00 95.44 464 LEU A CA 1
ATOM 3694 C C . LEU A 1 464 ? -20.466 -4.849 7.449 1.00 95.44 464 LEU A C 1
ATOM 3696 O O . LEU A 1 464 ? -19.539 -5.621 7.686 1.00 95.44 464 LEU A O 1
ATOM 3700 N N . LYS A 1 465 ? -20.532 -4.177 6.295 1.00 95.19 465 LYS A N 1
ATOM 3701 C CA . LYS A 1 465 ? -19.469 -4.251 5.281 1.00 95.19 465 LYS A CA 1
ATOM 3702 C C . LYS A 1 465 ? -18.126 -3.746 5.813 1.00 95.19 465 LYS A C 1
ATOM 3704 O O . LYS A 1 465 ? -17.095 -4.281 5.410 1.00 95.19 465 LYS A O 1
ATOM 3709 N N . LEU A 1 466 ? -18.119 -2.786 6.743 1.00 94.88 466 LEU A N 1
ATOM 3710 C CA . LEU A 1 466 ? -16.887 -2.304 7.381 1.00 94.88 466 LEU A CA 1
ATOM 3711 C C . LEU A 1 466 ? -16.257 -3.358 8.307 1.00 94.88 466 LEU A C 1
ATOM 3713 O O . LEU A 1 466 ? -15.048 -3.336 8.519 1.00 94.88 466 LEU A O 1
ATOM 3717 N N . PHE A 1 467 ? -17.026 -4.343 8.793 1.00 96.94 467 PHE A N 1
ATOM 3718 C CA . PHE A 1 467 ? -16.482 -5.432 9.620 1.00 96.94 467 PHE A CA 1
ATOM 3719 C C . PHE A 1 467 ? -15.508 -6.318 8.833 1.00 96.94 467 PHE A C 1
ATOM 3721 O O . PHE A 1 467 ? -14.683 -7.000 9.436 1.00 96.94 467 PHE A O 1
ATOM 3728 N N . ASN A 1 468 ? -15.546 -6.280 7.495 1.00 96.44 468 ASN A N 1
ATOM 3729 C CA . ASN A 1 468 ? -14.563 -6.967 6.657 1.00 96.44 468 ASN A CA 1
ATOM 3730 C C . ASN A 1 468 ? -13.127 -6.560 6.987 1.00 96.44 468 ASN A C 1
ATOM 3732 O O . ASN A 1 468 ? -12.226 -7.393 6.894 1.00 96.44 468 ASN A O 1
ATOM 3736 N N . ASP A 1 469 ? -12.919 -5.310 7.395 1.00 96.38 469 ASP A N 1
ATOM 3737 C CA . ASP A 1 469 ? -11.601 -4.832 7.781 1.00 96.38 469 ASP A CA 1
ATOM 3738 C C . ASP A 1 469 ? -11.144 -5.463 9.107 1.00 96.38 469 ASP A C 1
ATOM 3740 O O . ASP A 1 469 ? -10.049 -6.012 9.203 1.00 96.38 469 ASP A O 1
ATOM 3744 N N . PHE A 1 470 ? -12.042 -5.537 10.096 1.00 97.69 470 PHE A N 1
ATOM 3745 C CA . PHE A 1 470 ? -11.803 -6.266 11.346 1.00 97.69 470 PHE A CA 1
ATOM 3746 C C . PHE A 1 470 ? -11.494 -7.750 11.112 1.00 97.69 470 PHE A C 1
ATOM 3748 O O . PHE A 1 470 ? -10.567 -8.294 11.714 1.00 97.69 470 PHE A O 1
ATOM 3755 N N . TYR A 1 471 ? -12.225 -8.411 10.212 1.00 97.50 471 TYR A N 1
ATOM 3756 C CA . TYR A 1 471 ? -12.000 -9.825 9.907 1.00 97.50 471 TYR A CA 1
ATOM 3757 C C . TYR A 1 471 ? -10.648 -10.087 9.236 1.00 97.50 471 TYR A C 1
ATOM 3759 O O . TYR A 1 471 ? -10.039 -11.128 9.483 1.00 97.50 471 TYR A O 1
ATOM 3767 N N . ARG A 1 472 ? -10.165 -9.140 8.423 1.00 95.81 472 ARG A N 1
ATOM 3768 C CA . ARG A 1 472 ? -8.872 -9.216 7.724 1.00 95.81 472 ARG A CA 1
ATOM 3769 C C . ARG A 1 472 ? -7.700 -8.698 8.552 1.00 95.81 472 ARG A C 1
ATOM 3771 O O . ARG A 1 472 ? -6.553 -8.979 8.209 1.00 95.81 472 ARG A O 1
ATOM 3778 N N . SER A 1 473 ? -7.973 -7.959 9.622 1.00 96.94 473 SER A N 1
ATOM 3779 C CA . SER A 1 473 ? -6.938 -7.399 10.477 1.00 96.94 473 SER A CA 1
ATOM 3780 C C . SER A 1 473 ? -6.142 -8.508 11.174 1.00 96.94 473 SER A C 1
ATOM 3782 O O . SER A 1 473 ? -6.732 -9.348 11.864 1.00 96.94 473 SER A O 1
ATOM 3784 N N . PRO A 1 474 ? -4.803 -8.520 11.052 1.00 95.44 474 PRO A N 1
ATOM 3785 C CA . PRO A 1 474 ? -3.983 -9.472 11.789 1.00 95.44 474 PRO A CA 1
ATOM 3786 C C . PRO A 1 474 ? -3.777 -9.043 13.250 1.00 95.44 474 PRO A C 1
ATOM 3788 O O . PRO A 1 474 ? -3.341 -9.854 14.063 1.00 95.44 474 PRO A O 1
ATOM 3791 N N . TRP A 1 475 ? -4.133 -7.805 13.605 1.00 97.06 475 TRP A N 1
ATOM 3792 C CA . TRP A 1 475 ? -3.967 -7.243 14.941 1.00 97.06 475 TRP A CA 1
ATOM 3793 C C . TRP A 1 475 ? -5.319 -6.888 15.546 1.00 97.06 475 TRP A C 1
ATOM 3795 O O . TRP A 1 475 ? -5.950 -5.911 15.145 1.00 97.06 475 TRP A O 1
ATOM 3805 N N . ARG A 1 476 ? -5.762 -7.685 16.519 1.00 97.81 476 ARG A N 1
ATOM 3806 C CA . ARG A 1 476 ? -7.075 -7.557 17.159 1.00 97.81 476 ARG A CA 1
ATOM 3807 C C . ARG A 1 476 ? -6.939 -7.745 18.663 1.00 97.81 476 ARG A C 1
ATOM 3809 O O . ARG A 1 476 ? -6.242 -8.650 19.118 1.00 97.81 476 ARG A O 1
ATOM 3816 N N . LEU A 1 477 ? -7.633 -6.904 19.409 1.00 97.38 477 LEU A N 1
ATOM 3817 C CA . LEU A 1 477 ? -7.664 -6.864 20.860 1.00 97.38 477 LEU A CA 1
ATOM 3818 C C . LEU A 1 477 ? -9.126 -6.873 21.317 1.00 97.38 477 LEU A C 1
ATOM 3820 O O . LEU A 1 477 ? -9.957 -6.152 20.768 1.00 97.38 477 LEU A O 1
ATOM 3824 N N . LEU A 1 478 ? -9.439 -7.661 22.336 1.00 96.69 478 LEU A N 1
ATOM 3825 C CA . LEU A 1 478 ? -10.652 -7.536 23.131 1.00 96.69 478 LEU A CA 1
ATOM 3826 C C . LEU A 1 478 ? -10.360 -6.592 24.299 1.00 96.69 478 LEU A C 1
ATOM 3828 O O . LEU A 1 478 ? -9.391 -6.792 25.032 1.00 96.69 478 LEU A O 1
ATOM 3832 N N . LEU A 1 479 ? -11.196 -5.575 24.487 1.00 94.12 479 LEU A N 1
ATOM 3833 C CA . LEU A 1 479 ? -11.118 -4.698 25.649 1.00 94.12 479 LEU A CA 1
ATOM 3834 C C . LEU A 1 479 ? -12.086 -5.174 26.730 1.00 94.12 479 LEU A C 1
ATOM 3836 O O . LEU A 1 479 ? -13.302 -5.195 26.523 1.00 94.12 479 LEU A O 1
ATOM 3840 N N . ARG A 1 480 ? -11.539 -5.530 27.894 1.00 89.56 480 ARG A N 1
ATOM 3841 C CA . ARG A 1 480 ? -12.287 -6.047 29.047 1.00 89.56 480 ARG A CA 1
ATOM 3842 C C . ARG A 1 480 ? -11.784 -5.394 30.328 1.00 89.56 480 ARG A C 1
ATOM 3844 O O . ARG A 1 480 ? -10.624 -5.564 30.681 1.00 89.56 480 ARG A O 1
ATOM 3851 N N . ASN A 1 481 ? -12.647 -4.658 31.033 1.00 86.44 481 ASN A N 1
ATOM 3852 C CA . ASN A 1 481 ? -12.326 -4.013 32.319 1.00 86.44 481 ASN A CA 1
ATOM 3853 C C . ASN A 1 481 ? -11.019 -3.192 32.288 1.00 86.44 481 ASN A C 1
ATOM 3855 O O . ASN A 1 481 ? -10.184 -3.297 33.183 1.00 86.44 481 ASN A O 1
ATOM 3859 N N . GLY A 1 482 ? -10.802 -2.429 31.212 1.00 85.06 482 GLY A N 1
ATOM 3860 C CA . GLY A 1 482 ? -9.577 -1.644 31.007 1.00 85.06 482 GLY A CA 1
ATOM 3861 C C . GLY A 1 482 ? -8.334 -2.457 30.615 1.00 85.06 482 GLY A C 1
ATOM 3862 O O . GLY A 1 482 ? -7.283 -1.870 30.379 1.00 85.06 482 GLY A O 1
ATOM 3863 N N . ARG A 1 483 ? -8.430 -3.788 30.510 1.00 89.38 483 ARG A N 1
ATOM 3864 C CA . ARG A 1 483 ? -7.374 -4.662 29.982 1.00 89.38 483 ARG A CA 1
ATOM 3865 C C . ARG A 1 483 ? -7.560 -4.892 28.485 1.00 89.38 483 ARG A C 1
ATOM 3867 O O . ARG A 1 483 ? -8.685 -4.956 27.990 1.00 89.38 483 ARG A O 1
ATOM 3874 N N . GLN A 1 484 ? -6.441 -5.073 27.791 1.00 92.69 484 GLN A N 1
ATOM 3875 C CA . GLN A 1 484 ? -6.383 -5.440 26.378 1.00 92.69 484 GLN A CA 1
ATOM 3876 C C . GLN A 1 484 ? -5.945 -6.901 26.241 1.00 92.69 484 GLN A C 1
ATOM 3878 O O . GLN A 1 484 ? -4.869 -7.285 26.699 1.00 92.69 484 GLN A O 1
ATOM 3883 N N . LEU A 1 485 ? -6.776 -7.723 25.617 1.00 94.50 485 LEU A N 1
ATOM 3884 C CA . LEU A 1 485 ? -6.511 -9.147 25.443 1.00 94.50 485 LEU A CA 1
ATOM 3885 C C . LEU A 1 485 ? -6.341 -9.422 23.948 1.00 94.50 485 LEU A C 1
ATOM 3887 O O . LEU A 1 485 ? -7.274 -9.159 23.191 1.00 94.50 485 LEU A O 1
ATOM 3891 N N . PRO A 1 486 ? -5.174 -9.885 23.472 1.00 96.88 486 PRO A N 1
ATOM 3892 C CA . PRO A 1 486 ? -4.999 -10.202 22.060 1.00 96.88 486 PRO A CA 1
ATOM 3893 C C . PRO A 1 486 ? -5.880 -11.388 21.668 1.00 96.88 486 PRO A C 1
ATOM 3895 O O . PRO A 1 486 ? -5.955 -12.373 22.400 1.00 96.88 486 PRO A O 1
ATOM 3898 N N . ILE A 1 487 ? -6.542 -11.301 20.513 1.00 97.81 487 ILE A N 1
ATOM 3899 C CA . ILE A 1 487 ? -7.485 -12.328 20.051 1.00 97.81 487 ILE A CA 1
ATOM 3900 C C . ILE A 1 487 ? -7.212 -12.789 18.618 1.00 97.81 487 ILE A C 1
ATOM 3902 O O . ILE A 1 487 ? -6.696 -12.054 17.773 1.00 97.81 487 ILE A O 1
ATOM 3906 N N . SER A 1 488 ? -7.629 -14.017 18.324 1.00 97.44 488 SER A N 1
ATOM 3907 C CA . SER A 1 488 ? -7.716 -14.577 16.974 1.00 97.44 488 SER A CA 1
ATOM 3908 C C . SER A 1 488 ? -9.145 -14.949 16.639 1.00 97.44 488 SER A C 1
ATOM 3910 O O . SER A 1 488 ? -9.833 -15.537 17.462 1.00 97.44 488 SER A O 1
ATOM 3912 N N . ILE A 1 489 ? -9.580 -14.644 15.419 1.00 97.88 489 ILE A N 1
ATOM 3913 C CA . ILE A 1 489 ? -10.868 -15.118 14.903 1.00 97.88 489 ILE A CA 1
ATOM 3914 C C . ILE A 1 489 ? -10.676 -16.545 14.393 1.00 97.88 489 ILE A C 1
ATOM 3916 O O . ILE A 1 489 ? -9.796 -16.781 13.564 1.00 97.88 489 ILE A O 1
ATOM 3920 N N . VAL A 1 490 ? -11.489 -17.474 14.895 1.00 97.25 490 VAL A N 1
ATOM 3921 C CA . VAL A 1 490 ? -11.426 -18.907 14.551 1.00 97.25 490 VAL A CA 1
ATOM 3922 C C . VAL A 1 490 ? -12.418 -19.257 13.442 1.00 97.25 490 VAL A C 1
ATOM 3924 O O . VAL A 1 490 ? -12.214 -20.215 12.693 1.00 97.25 490 VAL A O 1
ATOM 3927 N N . SER A 1 491 ? -13.465 -18.446 13.270 1.00 96.56 491 SER A N 1
ATOM 3928 C CA . SER A 1 491 ? -14.458 -18.658 12.219 1.00 96.56 491 SER A CA 1
ATOM 3929 C C . SER A 1 491 ? -13.835 -18.635 10.825 1.00 96.56 491 SER A C 1
ATOM 3931 O O . SER A 1 491 ? -13.328 -17.614 10.363 1.00 96.56 491 SER A O 1
ATOM 3933 N N . LYS A 1 492 ? -13.946 -19.765 10.122 1.00 96.00 492 LYS A N 1
ATOM 3934 C CA . LYS A 1 492 ? -13.472 -19.930 8.737 1.00 96.00 492 LYS A CA 1
ATOM 3935 C C . LYS A 1 492 ? -14.406 -19.304 7.701 1.00 96.00 492 LYS A C 1
ATOM 3937 O O . LYS A 1 492 ? -13.979 -18.991 6.596 1.00 96.00 492 LYS A O 1
ATOM 3942 N N . SER A 1 493 ? -15.680 -19.135 8.047 1.00 95.62 493 SER A N 1
ATOM 3943 C CA . SER A 1 493 ? -16.702 -18.559 7.174 1.00 95.62 493 SER A CA 1
ATOM 3944 C C . SER A 1 493 ? -17.618 -17.644 7.973 1.00 95.62 493 SER A C 1
ATOM 3946 O O . SER A 1 493 ? -18.037 -18.013 9.069 1.00 95.62 493 SER A O 1
ATOM 3948 N N . ILE A 1 494 ? -17.962 -16.486 7.412 1.00 96.06 494 ILE A N 1
ATOM 3949 C CA . ILE A 1 494 ? -18.866 -15.508 8.024 1.00 96.06 494 ILE A CA 1
ATOM 3950 C C . ILE A 1 494 ? -19.973 -15.221 7.016 1.00 96.06 494 ILE A C 1
ATOM 3952 O O . ILE A 1 494 ? -19.709 -14.760 5.905 1.00 96.06 494 ILE A O 1
ATOM 3956 N N . ARG A 1 495 ? -21.219 -15.521 7.388 1.00 93.94 495 ARG A N 1
ATOM 3957 C CA . ARG A 1 495 ? -22.389 -15.260 6.539 1.00 93.94 495 ARG A CA 1
ATOM 3958 C C . ARG A 1 495 ? -22.724 -13.771 6.614 1.00 93.94 495 ARG A C 1
ATOM 3960 O O . ARG A 1 495 ? -23.094 -13.293 7.681 1.00 93.94 495 ARG A O 1
ATOM 3967 N N . GLN A 1 496 ? -22.561 -13.054 5.502 1.00 92.06 496 GLN A N 1
ATOM 3968 C CA . GLN A 1 496 ? -22.781 -11.601 5.459 1.00 92.06 496 GLN A CA 1
ATOM 3969 C C . GLN A 1 496 ? -24.228 -11.224 5.154 1.00 92.06 496 GLN A C 1
ATOM 3971 O O . GLN A 1 496 ? -24.783 -10.307 5.750 1.00 92.06 496 GLN A O 1
ATOM 3976 N N . LEU A 1 497 ? -24.830 -11.935 4.205 1.00 91.56 497 LEU A N 1
ATOM 3977 C CA . LEU A 1 497 ? -26.157 -11.643 3.697 1.00 91.56 497 LEU A CA 1
ATOM 3978 C C . LEU A 1 497 ? -26.868 -12.949 3.367 1.00 91.56 497 LEU A C 1
ATOM 3980 O O . LEU A 1 497 ? -26.244 -13.920 2.930 1.00 91.56 497 LEU A O 1
ATOM 3984 N N . LYS A 1 498 ? -28.181 -12.939 3.559 1.00 91.00 498 LYS A N 1
ATOM 3985 C CA . LYS A 1 498 ? -29.098 -13.915 2.998 1.00 91.00 498 LYS A CA 1
ATOM 3986 C C . LYS A 1 498 ? -30.176 -13.144 2.245 1.00 91.00 498 LYS A C 1
ATOM 3988 O O . LYS A 1 498 ? -30.741 -12.193 2.784 1.00 91.00 498 LYS A O 1
ATOM 3993 N N . ASP A 1 499 ? -30.425 -13.533 1.001 1.00 89.50 499 ASP A N 1
ATOM 3994 C CA . ASP A 1 499 ? -31.423 -12.871 0.165 1.00 89.50 499 ASP A CA 1
ATOM 3995 C C . ASP A 1 499 ? -32.809 -12.943 0.822 1.00 89.50 499 ASP A C 1
ATOM 3997 O O . ASP A 1 499 ? -33.228 -13.998 1.303 1.00 89.50 499 ASP A O 1
ATOM 4001 N N . GLY A 1 500 ? -33.511 -11.807 0.842 1.00 89.75 500 GLY A N 1
ATOM 4002 C CA . GLY A 1 500 ? -34.832 -11.660 1.460 1.00 89.75 500 GLY A CA 1
ATOM 4003 C C . GLY A 1 500 ? -34.824 -11.278 2.944 1.00 89.75 500 GLY A C 1
ATOM 4004 O O . GLY A 1 500 ? -35.874 -10.899 3.459 1.00 89.75 500 GLY A O 1
ATOM 4005 N N . ASP A 1 501 ? -33.673 -11.306 3.624 1.00 90.69 501 ASP A N 1
ATOM 4006 C CA . ASP A 1 501 ? -33.580 -10.843 5.012 1.00 90.69 501 ASP A CA 1
ATOM 4007 C C . ASP A 1 501 ? -33.419 -9.311 5.058 1.00 90.69 501 ASP A C 1
ATOM 4009 O O . ASP A 1 501 ? -32.576 -8.731 4.375 1.00 90.69 501 ASP A O 1
ATOM 4013 N N . THR A 1 502 ? -34.220 -8.637 5.890 1.00 90.12 502 THR A N 1
ATOM 4014 C CA . THR A 1 502 ? -34.148 -7.177 6.119 1.00 90.12 502 THR A CA 1
ATOM 4015 C C . THR A 1 502 ? -33.342 -6.803 7.365 1.00 90.12 502 THR A C 1
ATOM 4017 O O . THR A 1 502 ? -32.980 -5.641 7.555 1.00 90.12 502 THR A O 1
ATOM 4020 N N . LEU A 1 503 ? -33.060 -7.786 8.224 1.00 91.88 503 LEU A N 1
ATOM 4021 C CA . LEU A 1 503 ? -32.293 -7.633 9.453 1.00 91.88 503 LEU A CA 1
ATOM 4022 C C . LEU A 1 503 ? -30.936 -8.314 9.297 1.00 91.88 503 LEU A C 1
ATOM 4024 O O . LEU A 1 503 ? -30.840 -9.539 9.268 1.00 91.88 503 LEU A O 1
ATOM 4028 N N . PHE A 1 504 ? -29.878 -7.512 9.236 1.00 94.88 504 PHE A N 1
ATOM 4029 C CA . PHE A 1 504 ? -28.525 -8.013 9.025 1.00 94.88 504 PHE A CA 1
ATOM 4030 C C . PHE A 1 504 ? -27.780 -8.137 10.351 1.00 94.88 504 PHE A C 1
ATOM 4032 O O . PHE A 1 504 ? -27.777 -7.214 11.167 1.00 94.88 504 PHE A O 1
ATOM 4039 N N . SER A 1 505 ? -27.123 -9.275 10.561 1.00 96.25 505 SER A N 1
ATOM 4040 C CA . SER A 1 505 ? -26.194 -9.485 11.671 1.00 96.25 505 SER A CA 1
ATOM 4041 C C . SER A 1 505 ? -25.124 -10.488 11.258 1.00 96.25 505 SER A C 1
ATOM 4043 O O . SER A 1 505 ? -25.404 -11.425 10.512 1.00 96.25 505 SER A O 1
ATOM 4045 N N . HIS A 1 506 ? -23.904 -10.303 11.747 1.00 97.38 506 HIS A N 1
ATOM 4046 C CA . HIS A 1 506 ? -22.832 -11.276 11.608 1.00 97.38 506 HIS A CA 1
ATOM 4047 C C . HIS A 1 506 ? -22.686 -12.080 12.898 1.00 97.38 506 HIS A C 1
ATOM 4049 O O . HIS A 1 506 ? -22.903 -11.569 14.001 1.00 97.38 506 HIS A O 1
ATOM 4055 N N . LYS A 1 507 ? -22.260 -13.331 12.750 1.00 97.25 507 LYS A N 1
ATOM 4056 C CA . LYS A 1 507 ? -21.783 -14.177 13.842 1.00 97.25 507 LYS A CA 1
ATOM 4057 C C . LYS A 1 507 ? -20.354 -14.604 13.550 1.00 97.25 507 LYS A C 1
ATOM 4059 O O . LYS A 1 507 ? -20.047 -14.941 12.407 1.00 97.25 507 LYS A O 1
ATOM 4064 N N . PHE A 1 508 ? -19.501 -14.558 14.561 1.00 98.06 508 PHE A N 1
ATOM 4065 C CA . PHE A 1 508 ? -18.124 -15.025 14.477 1.00 98.06 508 PHE A CA 1
ATOM 4066 C C . PHE A 1 508 ? -17.640 -15.480 15.851 1.00 98.06 508 PHE A C 1
ATOM 4068 O O . PHE A 1 508 ? -18.184 -15.088 16.877 1.00 98.06 508 PHE A O 1
ATOM 4075 N N . GLU A 1 509 ? -16.592 -16.280 15.856 1.00 97.75 509 GLU A N 1
ATOM 4076 C CA . GLU A 1 509 ? -15.987 -16.876 17.034 1.00 97.75 509 GLU A CA 1
ATOM 4077 C C . GLU A 1 509 ? -14.548 -16.403 17.146 1.00 97.75 509 GLU A C 1
ATOM 4079 O O . GLU A 1 509 ? -13.836 -16.271 16.139 1.00 97.75 509 GLU A O 1
ATOM 4084 N N . PHE A 1 510 ? -14.104 -16.166 18.373 1.00 97.69 510 PHE A N 1
ATOM 4085 C CA . PHE A 1 510 ? -12.724 -15.811 18.651 1.00 97.69 510 PHE A CA 1
ATOM 4086 C C . PHE A 1 510 ? -12.168 -16.608 19.829 1.00 97.69 510 PHE A C 1
ATOM 4088 O O . PHE A 1 510 ? -12.914 -17.127 20.654 1.00 97.69 510 PHE A O 1
ATOM 4095 N N . VAL A 1 511 ? -10.843 -16.674 19.895 1.00 96.44 511 VAL A N 1
ATOM 4096 C CA . VAL A 1 511 ? -10.075 -17.198 21.028 1.00 96.44 511 VAL A CA 1
ATOM 4097 C C . VAL A 1 511 ? -9.064 -16.150 21.469 1.00 96.44 511 VAL A C 1
ATOM 4099 O O . VAL A 1 511 ? -8.541 -15.391 20.647 1.00 96.44 511 VAL A O 1
ATOM 4102 N N . GLU A 1 512 ? -8.769 -16.106 22.762 1.00 95.94 512 GLU A N 1
ATOM 4103 C CA . GLU A 1 512 ? -7.658 -15.310 23.282 1.00 95.94 512 GLU A CA 1
ATOM 4104 C C . GLU A 1 512 ? -6.319 -15.948 22.851 1.00 95.94 512 GLU A C 1
ATOM 4106 O O . GLU A 1 512 ? -6.167 -17.171 22.832 1.00 95.94 512 GLU A O 1
ATOM 4111 N N . GLN A 1 513 ? -5.340 -15.121 22.466 1.00 94.69 513 GLN A N 1
ATOM 4112 C CA . GLN A 1 513 ? -3.978 -15.546 22.092 1.00 94.69 513 GLN A CA 1
ATOM 4113 C C . GLN A 1 513 ? -3.053 -15.704 23.314 1.00 94.69 513 GLN A C 1
ATOM 4115 O O . GLN A 1 513 ? -1.829 -15.666 23.188 1.00 94.69 513 GLN A O 1
ATOM 4120 N N . LEU A 1 514 ? -3.630 -15.842 24.506 1.00 89.12 514 LEU A N 1
ATOM 4121 C CA . LEU A 1 514 ? -2.909 -16.058 25.753 1.00 89.12 514 LEU A CA 1
ATOM 4122 C C . LEU A 1 514 ? -3.028 -17.533 26.142 1.00 89.12 514 LEU A C 1
ATOM 4124 O O . LEU A 1 514 ? -4.106 -18.120 26.063 1.00 89.12 514 LEU A O 1
ATOM 4128 N N . ARG A 1 515 ? -1.911 -18.139 26.553 1.00 83.75 515 ARG A N 1
ATOM 4129 C CA . ARG A 1 515 ? -1.904 -19.481 27.140 1.00 83.75 515 ARG A CA 1
ATOM 4130 C C . ARG A 1 515 ? -2.117 -19.332 28.641 1.00 83.75 515 ARG A C 1
ATOM 4132 O O . ARG A 1 515 ? -1.216 -18.873 29.337 1.00 83.75 515 ARG A O 1
ATOM 4139 N N . ASN A 1 516 ? -3.285 -19.738 29.126 1.00 81.12 516 ASN A N 1
ATOM 4140 C CA . ASN A 1 516 ? -3.546 -19.815 30.558 1.00 81.12 516 ASN A CA 1
ATOM 4141 C C . ASN A 1 516 ? -3.110 -21.195 31.057 1.00 81.12 516 ASN A C 1
ATOM 4143 O O . ASN A 1 516 ? -3.689 -22.214 30.685 1.00 81.12 516 ASN A O 1
ATOM 4147 N N . GLU A 1 517 ? -2.054 -21.229 31.865 1.00 82.56 517 GLU A N 1
ATOM 4148 C CA . GLU A 1 517 ? -1.555 -22.467 32.483 1.00 82.56 517 GLU A CA 1
ATOM 4149 C C . GLU A 1 517 ? -2.321 -22.823 33.760 1.00 82.56 517 GLU A C 1
ATOM 4151 O O . GLU A 1 517 ? -2.408 -23.989 34.137 1.00 82.56 517 GLU A O 1
ATOM 4156 N N . PHE A 1 518 ? -2.903 -21.818 34.414 1.00 81.69 518 PHE A N 1
ATOM 4157 C CA . PHE A 1 518 ? -3.599 -21.962 35.682 1.00 81.69 518 PHE A CA 1
ATOM 4158 C C . PHE A 1 518 ? -4.962 -21.285 35.619 1.00 81.69 518 PHE A C 1
ATOM 4160 O O . PHE A 1 518 ? -5.147 -20.296 34.912 1.00 81.69 518 PHE A O 1
ATOM 4167 N N . TYR A 1 519 ? -5.908 -21.842 36.370 1.00 82.56 519 TYR A N 1
ATOM 4168 C CA . TYR A 1 519 ? -7.218 -21.248 36.588 1.00 82.56 519 TYR A CA 1
ATOM 4169 C C . TYR A 1 519 ? -7.176 -20.322 37.807 1.00 82.56 519 TYR A C 1
ATOM 4171 O O . TYR A 1 519 ? -6.660 -20.693 38.865 1.00 82.56 519 TYR A O 1
ATOM 4179 N N . THR A 1 520 ? -7.771 -19.147 37.657 1.00 79.88 520 THR A N 1
ATOM 4180 C CA . THR A 1 520 ? -7.923 -18.117 38.683 1.00 79.88 520 THR A CA 1
ATOM 4181 C C . THR A 1 520 ? -9.380 -17.670 38.676 1.00 79.88 520 THR A C 1
ATOM 4183 O O . THR A 1 520 ? -9.884 -17.225 37.652 1.00 79.88 520 THR A O 1
ATOM 4186 N N . GLU A 1 521 ? -10.067 -17.791 39.816 1.00 79.00 521 GLU A N 1
ATOM 4187 C CA . GLU A 1 521 ? -11.493 -17.432 39.956 1.00 79.00 521 GLU A CA 1
ATOM 4188 C C . GLU A 1 521 ? -11.759 -15.960 39.592 1.00 79.00 521 GLU A C 1
ATOM 4190 O O . GLU A 1 521 ? -12.811 -15.620 39.064 1.00 79.00 521 GLU A O 1
ATOM 4195 N N . GLU A 1 522 ? -10.769 -15.085 39.790 1.00 74.44 522 GLU A N 1
ATOM 4196 C CA . GLU A 1 522 ? -10.835 -13.668 39.409 1.00 74.44 522 GLU A CA 1
ATOM 4197 C C . GLU A 1 522 ? -10.911 -13.430 37.889 1.00 74.44 522 GLU A C 1
ATOM 4199 O O . GLU A 1 522 ? -11.291 -12.336 37.464 1.00 74.44 522 GLU A O 1
ATOM 4204 N N . ASP A 1 523 ? -10.543 -14.424 37.074 1.00 65.62 523 ASP A N 1
ATOM 4205 C CA . ASP A 1 523 ? -10.553 -14.331 35.613 1.00 65.62 523 ASP A CA 1
ATOM 4206 C C . ASP A 1 523 ? -11.827 -14.897 34.976 1.00 65.62 523 ASP A C 1
ATOM 4208 O O . ASP A 1 523 ? -11.983 -14.776 33.755 1.00 65.62 523 ASP A O 1
ATOM 4212 N N . GLU A 1 524 ? -12.759 -15.453 35.765 1.00 64.00 524 GLU A N 1
ATOM 4213 C CA . GLU A 1 524 ? -14.083 -15.779 35.243 1.00 64.00 524 GLU A CA 1
ATOM 4214 C C . GLU A 1 524 ? -14.744 -14.487 34.747 1.00 64.00 524 GLU A C 1
ATOM 4216 O O . GLU A 1 524 ? -14.979 -13.536 35.500 1.00 64.00 524 GLU A O 1
ATOM 4221 N N . GLU A 1 525 ? -15.026 -14.444 33.436 1.00 63.62 525 GLU A N 1
ATOM 4222 C CA . GLU A 1 525 ? -15.963 -13.480 32.861 1.00 63.62 525 GLU A CA 1
ATOM 4223 C C . GLU A 1 525 ? -17.186 -13.532 33.783 1.00 63.62 525 GLU A C 1
ATOM 4225 O O . GLU A 1 525 ? -17.687 -14.643 33.964 1.00 63.62 525 GLU A O 1
ATOM 4230 N N . PRO A 1 526 ? -17.600 -12.427 34.446 1.00 57.09 526 PRO A N 1
ATOM 4231 C CA . PRO A 1 526 ? -18.681 -12.468 35.423 1.00 57.09 526 PRO A CA 1
ATOM 4232 C C . PRO A 1 526 ? -19.846 -13.141 34.725 1.00 57.09 526 PRO A C 1
ATOM 4234 O O . PRO A 1 526 ? -20.389 -12.558 33.781 1.00 57.09 526 PRO A O 1
ATOM 4237 N N . GLY A 1 527 ? -20.088 -14.405 35.101 1.00 55.12 527 GLY A N 1
ATOM 4238 C CA . GLY A 1 527 ? -20.847 -15.326 34.265 1.00 55.12 527 GLY A CA 1
ATOM 4239 C C . GLY A 1 527 ? -22.136 -14.643 33.872 1.00 55.12 527 GLY A C 1
ATOM 4240 O O . GLY A 1 527 ? -22.697 -13.949 34.727 1.00 55.12 527 GLY A O 1
ATOM 4241 N N . ASP A 1 528 ? -22.517 -14.755 32.588 1.00 58.03 528 ASP A N 1
ATOM 4242 C CA . ASP A 1 528 ? -23.661 -14.057 31.992 1.00 58.03 528 ASP A CA 1
ATOM 4243 C C . ASP A 1 528 ? -24.701 -13.785 33.068 1.00 58.03 528 ASP A C 1
ATOM 4245 O O . ASP A 1 528 ? -25.263 -14.743 33.610 1.00 58.03 528 ASP A O 1
ATOM 4249 N N . ALA A 1 529 ? -24.849 -12.502 33.446 1.00 57.66 529 ALA A N 1
ATOM 4250 C CA . ALA A 1 529 ? -25.636 -12.123 34.613 1.00 57.66 529 ALA A CA 1
ATOM 4251 C C . ALA A 1 529 ? -26.924 -12.937 34.589 1.00 57.66 529 ALA A C 1
ATOM 4253 O O . ALA A 1 529 ? -27.607 -12.931 33.554 1.00 57.66 529 ALA A O 1
ATOM 4254 N N . LEU A 1 530 ? -27.172 -13.692 35.673 1.00 61.03 530 LEU A N 1
ATOM 4255 C CA . LEU A 1 530 ? -28.285 -14.638 35.734 1.00 61.03 530 LEU A CA 1
ATOM 4256 C C . LEU A 1 530 ? -29.505 -13.967 35.106 1.00 61.03 530 LEU A C 1
ATOM 4258 O O . LEU A 1 530 ? -29.770 -12.799 35.429 1.00 61.03 530 LEU A O 1
ATOM 4262 N N . PRO A 1 531 ? -30.203 -14.646 34.174 1.00 61.31 531 PRO A N 1
ATOM 4263 C CA . PRO A 1 531 ? -31.316 -14.033 33.474 1.00 61.31 531 PRO A CA 1
ATOM 4264 C C . PRO A 1 531 ? -32.241 -13.380 34.509 1.00 61.31 531 PRO A C 1
ATOM 4266 O O . PRO A 1 531 ? -32.449 -13.977 35.572 1.00 61.31 531 PRO A O 1
ATOM 4269 N N . PRO A 1 532 ? -32.755 -12.160 34.247 1.00 69.31 532 PRO A N 1
ATOM 4270 C CA . PRO A 1 532 ? -33.560 -11.430 35.216 1.00 69.31 532 PRO A CA 1
ATOM 4271 C C . PRO A 1 532 ? -34.602 -12.345 35.855 1.00 69.31 532 PRO A C 1
ATOM 4273 O O . PRO A 1 532 ? -35.248 -13.132 35.159 1.00 69.31 532 PRO A O 1
ATOM 4276 N N . GLN A 1 533 ? -34.734 -12.275 37.180 1.00 68.12 533 GLN A N 1
ATOM 4277 C CA . GLN A 1 533 ? -35.599 -13.170 37.945 1.00 68.12 533 GLN A CA 1
ATOM 4278 C C . GLN A 1 533 ? -37.020 -13.162 37.339 1.00 68.12 533 GLN A C 1
ATOM 4280 O O . GLN A 1 533 ? -37.675 -12.123 37.309 1.00 68.12 533 GLN A O 1
ATOM 4285 N N . GLY A 1 534 ? -37.468 -14.303 36.793 1.00 75.81 534 GLY A N 1
ATOM 4286 C CA . GLY A 1 534 ? -38.748 -14.434 36.074 1.00 75.81 534 GLY A CA 1
ATOM 4287 C C . GLY A 1 534 ? -38.649 -14.669 34.558 1.00 75.81 534 GLY A C 1
ATOM 4288 O O . GLY A 1 534 ? -39.674 -14.921 33.925 1.00 75.81 534 GLY A O 1
ATOM 4289 N N . PHE A 1 535 ? -37.453 -14.647 33.960 1.00 63.25 535 PHE A N 1
ATOM 4290 C CA . PHE A 1 535 ? -37.278 -15.019 32.553 1.00 63.25 535 PHE A CA 1
ATOM 4291 C C . PHE A 1 535 ? -37.431 -16.540 32.379 1.00 63.25 535 PHE A C 1
ATOM 4293 O O . PHE A 1 535 ? -36.541 -17.314 32.728 1.00 63.25 535 PHE A O 1
ATOM 4300 N N . THR A 1 536 ? -38.568 -16.984 31.844 1.00 73.69 536 THR A N 1
ATOM 4301 C CA . THR A 1 536 ? -38.755 -18.374 31.407 1.00 73.69 536 THR A CA 1
ATOM 4302 C C . THR A 1 536 ? -38.110 -18.536 30.027 1.00 73.69 536 THR A C 1
ATOM 4304 O O . THR A 1 536 ? -38.418 -17.755 29.125 1.00 73.69 536 THR A O 1
ATOM 4307 N N . PRO A 1 537 ? -37.178 -19.487 29.830 1.00 62.06 537 PRO A N 1
ATOM 4308 C CA . PRO A 1 537 ? -36.597 -19.721 28.514 1.00 62.06 537 PRO A CA 1
ATOM 4309 C C . PRO A 1 537 ? -37.710 -20.080 27.523 1.00 62.06 537 PRO A C 1
ATOM 4311 O O . PRO A 1 537 ? -38.490 -21.004 27.747 1.00 62.06 537 PRO A O 1
ATOM 4314 N N . ALA A 1 538 ? -37.811 -19.312 26.438 1.00 55.00 538 ALA A N 1
ATOM 4315 C CA . ALA A 1 538 ? -38.765 -19.573 25.372 1.00 55.00 538 ALA A CA 1
ATOM 4316 C C . ALA A 1 538 ? -38.246 -20.734 24.513 1.00 55.00 538 ALA A C 1
ATOM 4318 O O . ALA A 1 538 ? -37.365 -20.545 23.676 1.00 55.00 538 ALA A O 1
ATOM 4319 N N . GLY A 1 539 ? -38.777 -21.932 24.748 1.00 67.94 539 GLY A N 1
ATOM 4320 C CA . GLY A 1 539 ? -38.477 -23.132 23.969 1.00 67.94 539 GLY A CA 1
ATOM 4321 C C . GLY A 1 539 ? -38.158 -24.346 24.837 1.00 67.94 539 GLY A C 1
ATOM 4322 O O . GLY A 1 539 ? -37.771 -24.226 25.999 1.00 67.94 539 GLY A O 1
ATOM 4323 N N . ASN A 1 540 ? -38.319 -25.535 24.260 1.00 63.12 540 ASN A N 1
ATOM 4324 C CA . ASN A 1 540 ? -37.885 -26.771 24.898 1.00 63.12 540 ASN A CA 1
ATOM 4325 C C . ASN A 1 540 ? -36.352 -26.794 24.922 1.00 63.12 540 ASN A C 1
ATOM 4327 O O . ASN A 1 540 ? -35.715 -26.790 23.868 1.00 63.12 540 ASN A O 1
ATOM 4331 N N . ILE A 1 541 ? -35.761 -26.828 26.119 1.00 48.25 541 ILE A N 1
ATOM 4332 C CA . ILE A 1 541 ? -34.337 -27.126 26.285 1.00 48.25 541 ILE A CA 1
ATOM 4333 C C . ILE A 1 541 ? -34.158 -28.587 25.873 1.00 48.25 541 ILE A C 1
ATOM 4335 O O . ILE A 1 541 ? -34.475 -29.503 26.630 1.00 48.25 541 ILE A O 1
ATOM 4339 N N . THR A 1 542 ? -33.700 -28.802 24.645 1.00 54.44 542 THR A N 1
ATOM 4340 C CA . THR A 1 542 ? -33.342 -30.134 24.167 1.00 54.44 542 THR A CA 1
ATOM 4341 C C . THR A 1 542 ? -31.874 -30.311 24.511 1.00 54.44 542 THR A C 1
ATOM 4343 O O . THR A 1 542 ? -31.009 -29.720 23.873 1.00 54.44 542 THR A O 1
ATOM 4346 N N . ILE A 1 543 ? -31.588 -31.043 25.588 1.00 55.19 543 ILE A N 1
ATOM 4347 C CA . ILE A 1 543 ? -30.221 -31.477 25.872 1.00 55.19 543 ILE A CA 1
ATOM 4348 C C . ILE A 1 543 ? -29.921 -32.547 24.827 1.00 55.19 543 ILE A C 1
ATOM 4350 O O . ILE A 1 543 ? -30.360 -33.690 24.967 1.00 55.19 543 ILE A O 1
ATOM 4354 N N . GLU A 1 544 ? -29.231 -32.170 23.754 1.00 45.00 544 GLU A N 1
ATOM 4355 C CA . GLU A 1 544 ? -28.637 -33.147 22.850 1.00 45.00 544 GLU A CA 1
ATOM 4356 C C . GLU A 1 544 ? -27.566 -33.889 23.650 1.00 45.00 544 GLU A C 1
ATOM 4358 O O . GLU A 1 544 ? -26.466 -33.388 23.879 1.00 45.00 544 GLU A O 1
ATOM 4363 N N . GLN A 1 545 ? -27.915 -35.069 24.171 1.00 49.50 545 GLN A N 1
ATOM 4364 C CA . GLN A 1 545 ? -26.902 -35.964 24.706 1.00 49.50 545 GLN A CA 1
ATOM 4365 C C . GLN A 1 545 ? -25.938 -36.264 23.559 1.00 49.50 545 GLN A C 1
ATOM 4367 O O . GLN A 1 545 ? -26.417 -36.608 22.474 1.00 49.50 545 GLN A O 1
ATOM 4372 N N . PRO A 1 546 ? -24.613 -36.134 23.759 1.00 46.09 546 PRO A N 1
ATOM 4373 C CA . PRO A 1 546 ? -23.659 -36.496 22.730 1.00 46.09 546 PRO A CA 1
ATOM 4374 C C . PRO A 1 546 ? -23.971 -37.928 22.318 1.00 46.09 546 PRO A C 1
ATOM 4376 O O . PRO A 1 546 ? -23.871 -38.856 23.127 1.00 46.09 546 PRO A O 1
ATOM 4379 N N . THR A 1 547 ? -24.432 -38.094 21.079 1.00 49.25 547 THR A N 1
ATOM 4380 C CA . THR A 1 547 ? -24.675 -39.415 20.519 1.00 49.25 547 THR A CA 1
ATOM 4381 C C . THR A 1 547 ? -23.340 -40.125 20.610 1.00 49.25 547 THR A C 1
ATOM 4383 O O . THR A 1 547 ? -22.376 -39.698 19.975 1.00 49.25 547 THR A O 1
ATOM 4386 N N . VAL A 1 548 ? -23.244 -41.147 21.462 1.00 45.00 548 VAL A N 1
ATOM 4387 C CA . VAL A 1 548 ? -22.047 -41.978 21.539 1.00 45.00 548 VAL A CA 1
ATOM 4388 C C . VAL A 1 548 ? -21.920 -42.615 20.166 1.00 45.00 548 VAL A C 1
ATOM 4390 O O . VAL A 1 548 ? -22.598 -43.596 19.863 1.00 45.00 548 VAL A O 1
ATOM 4393 N N . VAL A 1 549 ? -21.102 -42.012 19.304 1.00 45.69 549 VAL A N 1
ATOM 4394 C CA . VAL A 1 549 ? -20.709 -42.614 18.041 1.00 45.69 549 VAL A CA 1
ATOM 4395 C C . VAL A 1 549 ? -19.904 -43.830 18.455 1.00 45.69 549 VAL A C 1
ATOM 4397 O O . VAL A 1 549 ? -18.734 -43.728 18.824 1.00 45.69 549 VAL A O 1
ATOM 4400 N N . GLN A 1 550 ? -20.557 -44.990 18.490 1.00 47.69 550 GLN A N 1
ATOM 4401 C CA . GLN A 1 550 ? -19.837 -46.241 18.591 1.00 47.69 550 GLN A CA 1
ATOM 4402 C C . GLN A 1 550 ? -18.940 -46.281 17.356 1.00 47.69 550 GLN A C 1
ATOM 4404 O O . GLN A 1 550 ? -19.413 -46.486 16.245 1.00 47.69 550 GLN A O 1
ATOM 4409 N N . SER A 1 551 ? -17.633 -46.088 17.540 1.00 57.06 551 SER A N 1
ATOM 4410 C CA . SER A 1 551 ? -16.623 -46.232 16.481 1.00 57.06 551 SER A CA 1
ATOM 4411 C C . SER A 1 551 ? -16.535 -47.667 15.935 1.00 57.06 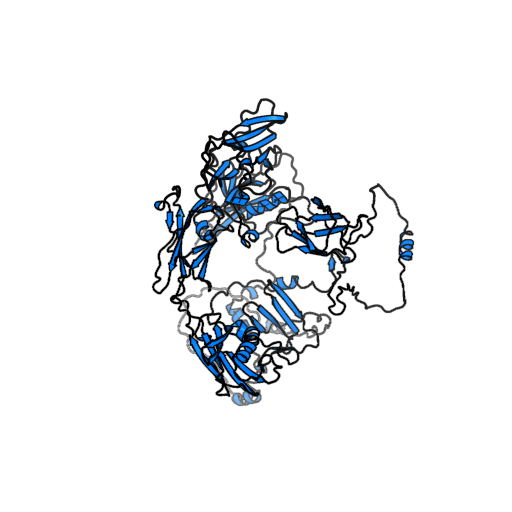551 SER A C 1
ATOM 4413 O O . SER A 1 551 ? -15.696 -47.975 15.091 1.00 57.06 551 SER A O 1
ATOM 4415 N N . ARG A 1 552 ? -17.399 -48.562 16.430 1.00 60.72 552 ARG A N 1
ATOM 4416 C CA . ARG A 1 552 ? -17.572 -49.940 15.999 1.00 60.72 552 ARG A CA 1
ATOM 4417 C C . ARG A 1 552 ? -18.830 -50.042 15.148 1.00 60.72 552 ARG A C 1
ATOM 4419 O O . ARG A 1 552 ? -19.944 -49.996 15.663 1.00 60.72 552 ARG A O 1
ATOM 4426 N N . ASP A 1 553 ? -18.634 -50.237 13.850 1.00 68.81 553 ASP A N 1
ATOM 4427 C CA . ASP A 1 553 ? -19.702 -50.665 12.955 1.00 68.81 553 ASP A CA 1
ATOM 4428 C C . ASP A 1 553 ? -20.041 -52.130 13.245 1.00 68.81 553 ASP A C 1
ATOM 4430 O O . ASP A 1 553 ? -19.339 -53.050 12.814 1.00 68.81 553 ASP A O 1
ATOM 4434 N N . ASN A 1 554 ? -21.117 -52.341 14.003 1.00 77.00 554 ASN A N 1
ATOM 4435 C CA . ASN A 1 554 ? -21.591 -53.651 14.448 1.00 77.00 554 ASN A CA 1
ATOM 4436 C C . ASN A 1 554 ? -22.017 -54.582 13.298 1.00 77.00 554 ASN A C 1
ATOM 4438 O O . ASN A 1 554 ? -22.250 -55.762 13.548 1.00 77.00 554 ASN A O 1
ATOM 4442 N N . THR A 1 555 ? -22.081 -54.089 12.056 1.00 76.00 555 THR A N 1
ATOM 4443 C CA . THR A 1 555 ? -22.384 -54.910 10.877 1.00 76.00 555 THR A CA 1
ATOM 4444 C C . THR A 1 555 ? -21.177 -55.696 10.358 1.00 76.00 555 THR A C 1
ATOM 4446 O O . THR A 1 555 ? -21.360 -56.683 9.648 1.00 76.00 555 THR A O 1
ATOM 4449 N N . VAL A 1 556 ? -19.947 -55.326 10.744 1.00 74.06 556 VAL A N 1
ATOM 4450 C CA . VAL A 1 556 ? -18.726 -56.048 10.354 1.00 74.06 556 VAL A CA 1
ATOM 4451 C C . VAL A 1 556 ? -18.479 -57.229 11.307 1.00 74.06 556 VAL A C 1
ATOM 4453 O O . VAL A 1 556 ? -18.251 -56.993 12.495 1.00 74.06 556 VAL A O 1
ATOM 4456 N N . PRO A 1 557 ? -18.462 -58.490 10.829 1.00 80.12 557 PRO A N 1
ATOM 4457 C CA . PRO A 1 557 ? -18.139 -59.657 11.650 1.00 80.12 557 PRO A CA 1
ATOM 4458 C C . PRO A 1 557 ? -16.763 -59.547 12.319 1.00 80.12 557 PRO A C 1
ATOM 4460 O O . PRO A 1 557 ? -15.790 -59.148 11.678 1.00 80.12 557 PRO A O 1
ATOM 4463 N N . ASP A 1 558 ? -16.647 -59.981 13.577 1.00 75.38 558 ASP A N 1
ATOM 4464 C CA . ASP A 1 558 ? -15.401 -59.888 14.360 1.00 75.38 558 ASP A CA 1
ATOM 4465 C C . ASP A 1 558 ? -14.198 -60.567 13.688 1.00 75.38 558 ASP A C 1
ATOM 4467 O O . ASP A 1 558 ? -13.074 -60.075 13.779 1.00 75.38 558 ASP A O 1
ATOM 4471 N N . ILE A 1 559 ? -14.439 -61.637 12.927 1.00 74.12 559 ILE A N 1
ATOM 4472 C CA . ILE A 1 559 ? -13.412 -62.319 12.129 1.00 74.12 559 ILE A CA 1
ATOM 4473 C C . ILE A 1 559 ? -12.766 -61.384 11.101 1.00 74.12 559 ILE A C 1
ATOM 4475 O O . ILE A 1 559 ? -11.547 -61.407 10.949 1.00 74.12 559 ILE A O 1
ATOM 4479 N N . LEU A 1 560 ? -13.547 -60.525 10.435 1.00 68.94 560 LEU A N 1
ATOM 4480 C CA . LEU A 1 560 ? -13.014 -59.561 9.467 1.00 68.94 560 LEU A CA 1
ATOM 4481 C C . LEU A 1 560 ? -12.260 -58.418 10.154 1.00 68.94 560 LEU A C 1
ATOM 4483 O O . LEU A 1 560 ? -11.358 -57.840 9.555 1.00 68.94 560 LEU A O 1
ATOM 4487 N N . ARG A 1 561 ? -12.571 -58.139 11.425 1.00 71.94 561 ARG A N 1
ATOM 4488 C CA . ARG A 1 561 ? -11.860 -57.140 12.238 1.00 71.94 561 ARG A CA 1
ATOM 4489 C C . ARG A 1 561 ? -10.502 -57.639 12.731 1.00 71.94 561 ARG A C 1
ATOM 4491 O O . ARG A 1 561 ? -9.622 -56.824 12.982 1.00 71.94 561 ARG A O 1
ATOM 4498 N N . SER A 1 562 ? -10.323 -58.956 12.859 1.00 79.38 562 SER A N 1
ATOM 4499 C CA . SER A 1 562 ? -9.033 -59.563 13.216 1.00 79.38 562 SER A CA 1
ATOM 4500 C C . SER A 1 562 ? -8.071 -59.738 12.039 1.00 79.38 562 SER A C 1
ATOM 4502 O O . SER A 1 562 ? -6.920 -60.098 12.268 1.00 79.38 562 SER A O 1
ATOM 4504 N N . VAL A 1 563 ? -8.513 -59.477 10.800 1.00 81.69 563 VAL A N 1
ATOM 4505 C CA . VAL A 1 563 ? -7.659 -59.607 9.612 1.00 81.69 563 VAL A CA 1
ATOM 4506 C C . VAL A 1 563 ? -6.640 -58.474 9.599 1.00 81.69 563 VAL A C 1
ATOM 4508 O O . VAL A 1 563 ? -6.962 -57.304 9.399 1.00 81.69 563 VAL A O 1
ATOM 4511 N N . THR A 1 564 ? -5.382 -58.832 9.797 1.00 83.81 564 THR A N 1
ATOM 4512 C CA . THR A 1 564 ? -4.254 -57.909 9.715 1.00 83.81 564 THR A CA 1
ATOM 4513 C C . THR A 1 564 ? -4.034 -57.441 8.274 1.00 83.81 564 THR A C 1
ATOM 4515 O O . THR A 1 564 ? -4.355 -58.137 7.306 1.00 83.81 564 THR A O 1
ATOM 4518 N N . THR A 1 565 ? -3.392 -56.284 8.091 1.00 77.81 565 THR A N 1
ATOM 4519 C CA . THR A 1 565 ? -2.996 -55.789 6.759 1.00 77.81 565 THR A CA 1
ATOM 4520 C C . THR A 1 565 ? -2.167 -56.821 5.982 1.00 77.81 565 THR A C 1
ATOM 4522 O O . THR A 1 565 ? -2.273 -56.918 4.761 1.00 77.81 565 THR A O 1
ATOM 4525 N N . ALA A 1 566 ? -1.369 -57.635 6.685 1.00 81.88 566 ALA A N 1
ATOM 4526 C CA . ALA A 1 566 ? -0.587 -58.717 6.092 1.00 81.88 566 ALA A CA 1
ATOM 4527 C C . ALA A 1 566 ? -1.474 -59.835 5.522 1.00 81.88 566 ALA A C 1
ATOM 4529 O O . ALA A 1 566 ? -1.242 -60.288 4.402 1.00 81.88 566 ALA A O 1
ATOM 4530 N N . GLU A 1 567 ? -2.515 -60.248 6.245 1.00 81.81 567 GLU A N 1
ATOM 4531 C CA . GLU A 1 567 ? -3.475 -61.255 5.783 1.00 81.81 567 GLU A CA 1
ATOM 4532 C C . GLU A 1 567 ? -4.318 -60.735 4.617 1.00 81.81 567 GLU A C 1
ATOM 4534 O O . GLU A 1 567 ? -4.512 -61.454 3.638 1.00 81.81 567 GLU A O 1
ATOM 4539 N N . PHE A 1 568 ? -4.729 -59.464 4.657 1.00 79.06 568 PHE A N 1
ATOM 4540 C CA . PHE A 1 568 ? -5.459 -58.833 3.556 1.00 79.06 568 PHE A CA 1
ATOM 4541 C C . PHE A 1 568 ? -4.612 -58.752 2.277 1.00 79.06 568 PHE A C 1
ATOM 4543 O O . PHE A 1 568 ? -5.088 -59.059 1.180 1.00 79.06 568 PHE A O 1
ATOM 4550 N N . ASN A 1 569 ? -3.326 -58.417 2.411 1.00 78.38 569 ASN A N 1
ATOM 4551 C CA . ASN A 1 569 ? -2.375 -58.440 1.300 1.00 78.38 569 ASN A CA 1
ATOM 4552 C C . ASN A 1 569 ? -2.144 -59.860 0.770 1.00 78.38 569 ASN A C 1
ATOM 4554 O O . ASN A 1 569 ? -2.025 -60.040 -0.438 1.00 78.38 569 ASN A O 1
ATOM 4558 N N . ASN A 1 570 ? -2.148 -60.874 1.638 1.00 78.56 570 ASN A N 1
ATOM 4559 C CA . ASN A 1 570 ? -2.037 -62.277 1.236 1.00 78.56 570 ASN A CA 1
ATOM 4560 C C . ASN A 1 570 ? -3.281 -62.760 0.472 1.00 78.56 570 ASN A C 1
ATOM 4562 O O . ASN A 1 570 ? -3.160 -63.477 -0.520 1.00 78.56 570 ASN A O 1
ATOM 4566 N N . ILE A 1 571 ? -4.479 -62.339 0.893 1.00 78.44 571 ILE A N 1
ATOM 4567 C CA . ILE A 1 571 ? -5.735 -62.616 0.181 1.00 78.44 571 ILE A CA 1
ATOM 4568 C C . ILE A 1 571 ? -5.724 -61.934 -1.190 1.00 78.44 571 ILE A C 1
ATOM 4570 O O . ILE A 1 571 ? -6.026 -62.587 -2.185 1.00 78.44 571 ILE A O 1
ATOM 4574 N N . ARG A 1 572 ? -5.304 -60.662 -1.274 1.00 78.81 572 ARG A N 1
ATOM 4575 C CA . ARG A 1 572 ? -5.123 -59.961 -2.557 1.00 78.81 572 ARG A CA 1
ATOM 4576 C C . ARG A 1 572 ? -4.098 -60.644 -3.452 1.00 78.81 572 ARG A C 1
ATOM 4578 O O . ARG A 1 572 ? -4.366 -60.809 -4.634 1.00 78.81 572 ARG A O 1
ATOM 4585 N N . ALA A 1 573 ? -2.961 -61.063 -2.900 1.00 80.94 573 ALA A N 1
ATOM 4586 C CA . ALA A 1 573 ? -1.930 -61.765 -3.654 1.00 80.94 573 ALA A CA 1
ATOM 4587 C C . ALA A 1 573 ? -2.460 -63.088 -4.215 1.00 80.94 573 ALA A C 1
ATOM 4589 O O . ALA A 1 573 ? -2.231 -63.370 -5.382 1.00 80.94 573 ALA A O 1
ATOM 4590 N N . LYS A 1 574 ? -3.228 -63.855 -3.429 1.00 76.19 574 LYS A N 1
ATOM 4591 C CA . LYS A 1 574 ? -3.868 -65.099 -3.886 1.00 76.19 574 LYS A CA 1
ATOM 4592 C C . LYS A 1 574 ? -4.984 -64.865 -4.904 1.00 76.19 574 LYS A C 1
ATOM 4594 O O . LYS A 1 574 ? -5.095 -65.638 -5.844 1.00 76.19 574 LYS A O 1
ATOM 4599 N N . ALA A 1 575 ? -5.784 -63.813 -4.738 1.00 76.25 575 ALA A N 1
ATOM 4600 C CA . ALA A 1 575 ? -6.841 -63.445 -5.681 1.00 76.25 575 ALA A CA 1
ATOM 4601 C C . ALA A 1 575 ? -6.291 -62.865 -6.997 1.00 76.25 575 ALA A C 1
ATOM 4603 O O . ALA A 1 575 ? -6.955 -62.943 -8.025 1.00 76.25 575 ALA A O 1
ATOM 4604 N N . ALA A 1 576 ? -5.081 -62.296 -6.969 1.00 76.50 576 ALA A N 1
ATOM 4605 C CA . ALA A 1 576 ? -4.374 -61.795 -8.143 1.00 76.50 576 ALA A CA 1
ATOM 4606 C C . ALA A 1 576 ? -3.645 -62.895 -8.931 1.00 76.50 576 ALA A C 1
ATOM 4608 O O . ALA A 1 576 ? -3.106 -62.598 -9.993 1.00 76.50 576 ALA A O 1
ATOM 4609 N N . ILE A 1 577 ? -3.615 -64.141 -8.439 1.00 72.00 577 ILE A N 1
ATOM 4610 C CA . ILE A 1 577 ? -3.134 -65.279 -9.224 1.00 72.00 577 ILE A CA 1
ATOM 4611 C C . ILE A 1 577 ? -4.219 -65.593 -10.269 1.00 72.00 577 ILE A C 1
ATOM 4613 O O . ILE A 1 577 ? -5.309 -66.020 -9.880 1.00 72.00 577 ILE A O 1
ATOM 4617 N N . PRO A 1 578 ? -3.970 -65.373 -11.573 1.00 67.25 578 PRO A N 1
ATOM 4618 C CA . PRO A 1 578 ? -4.939 -65.705 -12.609 1.00 67.25 578 PRO A CA 1
ATOM 4619 C C . PRO A 1 578 ? -5.221 -67.210 -12.597 1.00 67.25 578 PRO A C 1
ATOM 4621 O O . PRO A 1 578 ? -4.316 -68.019 -12.377 1.00 67.25 578 PRO A O 1
ATOM 4624 N N . ASP A 1 579 ? -6.484 -67.591 -12.814 1.00 63.38 579 ASP A N 1
ATOM 4625 C CA . ASP A 1 579 ? -6.890 -68.997 -12.879 1.00 63.38 579 ASP A CA 1
ATOM 4626 C C . ASP A 1 579 ? -6.059 -69.714 -13.950 1.00 63.38 579 ASP A C 1
ATOM 4628 O O . ASP A 1 579 ? -6.234 -69.501 -15.152 1.00 63.38 579 ASP A O 1
ATOM 4632 N N . HIS A 1 580 ? -5.142 -70.574 -13.504 1.00 61.09 580 HIS A N 1
ATOM 4633 C CA . HIS A 1 580 ? -4.188 -71.285 -14.352 1.00 61.09 580 HIS A CA 1
ATOM 4634 C C . HIS A 1 580 ? -4.863 -72.137 -15.439 1.00 61.09 580 HIS A C 1
ATOM 4636 O O . HIS A 1 580 ? -4.214 -72.520 -16.413 1.00 61.09 580 HIS A O 1
ATOM 4642 N N . ARG A 1 581 ? -6.168 -72.422 -15.303 1.00 55.94 581 ARG A N 1
ATOM 4643 C CA . ARG A 1 581 ? -6.978 -73.089 -16.333 1.00 55.94 581 ARG A CA 1
ATOM 4644 C C . ARG A 1 581 ? -7.141 -72.241 -17.596 1.00 55.94 581 ARG A C 1
ATOM 4646 O O . ARG A 1 581 ? -7.240 -72.806 -18.682 1.00 55.94 581 ARG A O 1
ATOM 4653 N N . ASN A 1 582 ? -7.120 -70.914 -17.471 1.00 60.19 582 ASN A N 1
ATOM 4654 C CA . ASN A 1 582 ? -7.322 -69.983 -18.583 1.00 60.19 582 ASN A CA 1
ATOM 4655 C C . ASN A 1 582 ? -6.018 -69.604 -19.300 1.00 60.19 582 ASN A C 1
ATOM 4657 O O . ASN A 1 582 ? -6.065 -69.158 -20.443 1.00 60.19 582 ASN A O 1
ATOM 4661 N N . GLU A 1 583 ? -4.855 -69.820 -18.679 1.00 59.44 583 GLU A N 1
ATOM 4662 C CA . GLU A 1 583 ? -3.559 -69.419 -19.248 1.00 59.44 583 GLU A CA 1
ATOM 4663 C C . GLU A 1 583 ? -2.851 -70.517 -20.064 1.00 59.44 583 GLU A C 1
ATOM 4665 O O . GLU A 1 583 ? -1.765 -70.306 -20.593 1.00 59.44 583 GLU A O 1
ATOM 4670 N N . GLY A 1 584 ? -3.466 -71.692 -20.239 1.00 58.31 584 GLY A N 1
ATOM 4671 C CA . GLY A 1 584 ? -3.059 -72.661 -21.268 1.00 58.31 584 GLY A CA 1
ATOM 4672 C C . GLY A 1 584 ? -1.687 -73.329 -21.089 1.00 58.31 584 GLY A C 1
ATOM 4673 O O . GLY A 1 584 ? -1.248 -74.040 -21.995 1.00 58.31 584 GLY A O 1
ATOM 4674 N N . TYR A 1 585 ? -1.021 -73.164 -19.942 1.00 57.38 585 TYR A N 1
ATOM 4675 C CA . TYR A 1 585 ? 0.363 -73.618 -19.761 1.00 57.38 585 TYR A CA 1
ATOM 4676 C C . TYR A 1 585 ? 0.549 -75.129 -19.546 1.00 57.38 585 TYR A C 1
ATOM 4678 O O . TYR A 1 585 ? 1.675 -75.601 -19.655 1.00 57.38 585 TYR A O 1
ATOM 4686 N N . LEU A 1 586 ? -0.512 -75.918 -19.336 1.00 56.19 586 LEU A N 1
ATOM 4687 C CA . LEU A 1 586 ? -0.441 -77.387 -19.258 1.00 56.19 586 LEU A CA 1
ATOM 4688 C C . LEU A 1 586 ? -1.752 -78.009 -19.763 1.00 56.19 586 LEU A C 1
ATOM 4690 O O . LEU A 1 586 ? -2.734 -78.111 -19.031 1.00 56.19 586 LEU A O 1
ATOM 4694 N N . LYS A 1 587 ? -1.790 -78.446 -21.027 1.00 66.00 587 LYS A N 1
ATOM 4695 C CA . LYS A 1 587 ? -2.906 -79.269 -21.525 1.00 66.00 587 LYS A CA 1
ATOM 4696 C C . LYS A 1 587 ? -2.877 -80.615 -20.790 1.00 66.00 587 LYS A C 1
ATOM 4698 O O . LYS A 1 587 ? -1.802 -81.191 -20.651 1.00 66.00 587 LYS A O 1
ATOM 4703 N N . GLN A 1 588 ? -4.036 -81.124 -20.358 1.00 59.12 588 GLN A N 1
ATOM 4704 C CA . GLN A 1 588 ? -4.185 -82.377 -19.591 1.00 59.12 588 GLN A CA 1
ATOM 4705 C C . GLN A 1 588 ? -3.337 -83.530 -20.165 1.00 59.12 588 GLN A C 1
ATOM 4707 O O . GLN A 1 588 ? -2.639 -84.208 -19.425 1.00 59.12 588 GLN A O 1
ATOM 4712 N N . GLY A 1 589 ? -3.284 -83.668 -21.497 1.00 67.62 589 GLY A N 1
ATOM 4713 C CA . GLY A 1 589 ? -2.466 -84.692 -22.157 1.00 67.62 589 GLY A CA 1
ATOM 4714 C C . GLY A 1 589 ? -0.953 -84.574 -21.910 1.00 67.62 589 GLY A C 1
ATOM 4715 O O . GLY A 1 589 ? -0.265 -85.588 -21.879 1.00 67.62 589 GLY A O 1
ATOM 4716 N N . THR A 1 590 ? -0.428 -83.366 -21.690 1.00 63.44 590 THR A N 1
ATOM 4717 C CA . THR A 1 590 ? 0.980 -83.128 -21.331 1.00 63.44 590 THR A CA 1
ATOM 4718 C C . THR A 1 590 ? 1.234 -83.422 -19.850 1.00 63.44 590 THR A C 1
ATOM 4720 O O . THR A 1 590 ? 2.288 -83.951 -19.504 1.00 63.44 590 THR A O 1
ATOM 4723 N N . ALA A 1 591 ? 0.263 -83.138 -18.975 1.00 57.75 591 ALA A N 1
ATOM 4724 C CA . ALA A 1 591 ? 0.336 -83.486 -17.555 1.00 57.75 591 ALA A CA 1
ATOM 4725 C C . ALA A 1 591 ? 0.264 -85.010 -17.345 1.00 57.75 591 ALA A C 1
ATOM 4727 O O . ALA A 1 591 ? 1.067 -85.567 -16.600 1.00 57.75 591 ALA A O 1
ATOM 4728 N N . ASP A 1 592 ? -0.608 -85.701 -18.079 1.00 64.19 592 ASP A N 1
ATOM 4729 C CA . ASP A 1 592 ? -0.730 -87.160 -18.032 1.00 64.19 592 ASP A CA 1
ATOM 4730 C C . ASP A 1 592 ? 0.526 -87.858 -18.593 1.00 64.19 592 ASP A C 1
ATOM 4732 O O . ASP A 1 592 ? 0.891 -88.940 -18.137 1.00 64.19 592 ASP A O 1
ATOM 4736 N N . GLN A 1 593 ? 1.250 -87.225 -19.527 1.00 63.38 593 GLN A N 1
ATOM 4737 C CA . GLN A 1 593 ? 2.551 -87.710 -20.011 1.00 63.38 593 GLN A CA 1
ATOM 4738 C C . GLN A 1 593 ? 3.709 -87.444 -19.038 1.00 63.38 593 GLN A C 1
ATOM 4740 O O . GLN A 1 593 ? 4.613 -88.272 -18.943 1.00 63.38 593 GLN A O 1
ATOM 4745 N N . LEU A 1 594 ? 3.698 -86.316 -18.321 1.00 59.44 594 LEU A N 1
ATOM 4746 C CA . LEU A 1 594 ? 4.741 -85.968 -17.347 1.00 59.44 594 LEU A CA 1
ATOM 4747 C C . LEU A 1 594 ? 4.590 -86.719 -16.019 1.00 59.44 594 LEU A C 1
ATOM 4749 O O . LEU A 1 594 ? 5.594 -87.010 -15.372 1.00 59.44 594 LEU A O 1
ATOM 4753 N N . TYR A 1 595 ? 3.359 -87.048 -15.623 1.00 62.12 595 TYR A N 1
ATOM 4754 C CA . TYR A 1 595 ? 3.063 -87.596 -14.295 1.00 62.12 595 TYR A CA 1
ATOM 4755 C C . TYR A 1 595 ? 2.406 -88.984 -14.312 1.00 62.12 595 TYR A C 1
ATOM 4757 O O . TYR A 1 595 ? 2.261 -89.611 -13.263 1.00 62.12 595 TYR A O 1
ATOM 4765 N N . GLY A 1 596 ? 2.054 -89.524 -15.479 1.00 48.72 596 GLY A N 1
ATOM 4766 C CA . GLY A 1 596 ? 1.379 -90.814 -15.596 1.00 48.72 596 GLY A CA 1
ATOM 4767 C C . GLY A 1 596 ? 2.318 -91.995 -15.815 1.00 48.72 596 GLY A C 1
ATOM 4768 O O . GLY A 1 596 ? 2.265 -92.585 -16.892 1.00 48.72 596 GLY A O 1
ATOM 4769 N N . LYS A 1 597 ? 3.139 -92.385 -14.819 1.00 48.38 597 LYS A N 1
ATOM 4770 C CA . LYS A 1 597 ? 3.641 -93.780 -14.724 1.00 48.38 597 LYS A CA 1
ATOM 4771 C C . LYS A 1 597 ? 4.384 -94.191 -13.445 1.00 48.38 597 LYS A C 1
ATOM 4773 O O . LYS A 1 597 ? 5.414 -94.844 -13.541 1.00 48.38 597 LYS A O 1
ATOM 4778 N N . ILE A 1 598 ? 3.864 -93.943 -12.246 1.00 44.25 598 ILE A N 1
ATOM 4779 C CA . ILE A 1 598 ? 4.225 -94.793 -11.095 1.00 44.25 598 ILE A CA 1
ATOM 4780 C C . ILE A 1 598 ? 2.982 -94.955 -10.231 1.00 44.25 598 ILE A C 1
ATOM 4782 O O . ILE A 1 598 ? 2.551 -93.986 -9.630 1.00 44.25 598 ILE A O 1
ATOM 4786 N N . TYR A 1 599 ? 2.381 -96.143 -10.260 1.00 35.09 599 TYR A N 1
ATOM 4787 C CA . TYR A 1 599 ? 1.857 -96.888 -9.107 1.00 35.09 599 TYR A CA 1
ATOM 4788 C C . TYR A 1 599 ? 0.948 -98.009 -9.626 1.00 35.09 599 TYR A C 1
ATOM 4790 O O . TYR A 1 599 ? -0.215 -97.796 -9.958 1.00 35.09 599 TYR A O 1
ATOM 4798 N N . THR A 1 600 ? 1.491 -99.224 -9.679 1.00 35.88 600 THR A N 1
ATOM 4799 C CA . THR A 1 600 ? 0.689 -100.425 -9.423 1.00 35.88 600 THR A CA 1
ATOM 4800 C C . THR A 1 600 ? 0.854 -100.793 -7.947 1.00 35.88 600 THR A C 1
ATOM 4802 O O . THR A 1 600 ? 1.958 -100.646 -7.419 1.00 35.88 600 THR A O 1
ATOM 4805 N N . PRO A 1 601 ? -0.229 -101.204 -7.273 1.00 54.00 601 PRO A N 1
ATOM 4806 C CA . PRO A 1 601 ? -0.294 -101.302 -5.823 1.00 54.00 601 PRO A CA 1
ATOM 4807 C C . PRO A 1 601 ? 0.169 -102.681 -5.358 1.00 54.00 601 PRO A C 1
ATOM 4809 O O . PRO A 1 601 ? -0.332 -103.672 -5.873 1.00 54.00 601 PRO A O 1
ATOM 4812 N N . ASP A 1 602 ? 1.070 -102.749 -4.377 1.00 35.41 602 ASP A N 1
ATOM 4813 C CA . ASP A 1 602 ? 1.120 -103.882 -3.448 1.00 35.41 602 ASP A CA 1
ATOM 4814 C C . ASP A 1 602 ? 2.007 -103.602 -2.221 1.00 35.41 602 ASP A C 1
ATOM 4816 O O . ASP A 1 602 ? 3.098 -103.046 -2.321 1.00 35.41 602 ASP A O 1
ATOM 4820 N N . SER A 1 603 ? 1.527 -104.081 -1.069 1.00 35.38 603 SER A N 1
ATOM 4821 C CA . SER A 1 603 ? 2.230 -104.334 0.206 1.00 35.38 603 SER A CA 1
ATOM 4822 C C . SER A 1 603 ? 2.690 -103.159 1.109 1.00 35.38 603 SER A C 1
ATOM 4824 O O . SER A 1 603 ? 3.771 -102.614 0.964 1.00 35.38 603 SER A O 1
ATOM 4826 N N . ALA A 1 604 ? 1.841 -102.866 2.108 1.00 35.66 604 ALA A N 1
ATOM 4827 C CA . ALA A 1 604 ? 2.064 -102.996 3.566 1.00 35.66 604 ALA A CA 1
ATOM 4828 C C . ALA A 1 604 ? 3.206 -102.252 4.328 1.00 35.66 604 ALA A C 1
ATOM 4830 O O . ALA A 1 604 ? 4.337 -102.175 3.875 1.00 35.66 604 ALA A O 1
ATOM 4831 N N . VAL A 1 605 ? 2.885 -101.917 5.601 1.00 32.09 605 VAL A N 1
ATOM 4832 C CA . VAL A 1 605 ? 3.784 -101.691 6.779 1.00 32.09 605 VAL A CA 1
ATOM 4833 C C . VAL A 1 605 ? 4.378 -100.265 6.892 1.00 32.09 605 VAL A C 1
ATOM 4835 O O . VAL A 1 605 ? 5.206 -99.876 6.084 1.00 32.09 605 VAL A O 1
ATOM 4838 N N . THR A 1 606 ? 3.793 -99.333 7.666 1.00 36.09 606 THR A N 1
ATOM 4839 C CA . THR A 1 606 ? 3.871 -99.019 9.128 1.00 36.09 606 THR A CA 1
ATOM 4840 C C . THR A 1 606 ? 5.157 -98.339 9.643 1.00 36.09 606 THR A C 1
ATOM 4842 O O . THR A 1 606 ? 6.262 -98.736 9.304 1.00 36.09 606 THR A O 1
ATOM 4845 N N . THR A 1 607 ? 4.915 -97.393 10.568 1.00 35.59 607 THR A N 1
ATOM 4846 C CA . THR A 1 607 ? 5.712 -96.960 11.742 1.00 35.59 607 THR A CA 1
ATOM 4847 C C . THR A 1 607 ? 7.015 -96.152 11.590 1.00 35.59 607 THR A C 1
ATOM 4849 O O . THR A 1 607 ? 8.001 -96.598 11.028 1.00 35.59 607 THR A O 1
ATOM 4852 N N . GLU A 1 608 ? 6.980 -94.994 12.266 1.00 35.62 608 GLU A N 1
ATOM 4853 C CA . GLU A 1 608 ? 7.967 -94.486 13.238 1.00 35.62 608 GLU A CA 1
ATOM 4854 C C . GLU A 1 608 ? 9.372 -93.992 12.824 1.00 35.62 608 GLU A C 1
ATOM 4856 O O . GLU A 1 608 ? 10.209 -94.694 12.276 1.00 35.62 608 GLU A O 1
ATOM 4861 N N . GLU A 1 609 ? 9.612 -92.762 13.301 1.00 37.53 609 GLU A N 1
ATOM 4862 C CA . GLU A 1 609 ? 10.841 -92.249 13.922 1.00 37.53 609 GLU A CA 1
ATOM 4863 C C . GLU A 1 609 ? 12.037 -91.823 13.056 1.00 37.53 609 GLU A C 1
ATOM 4865 O O . GLU A 1 609 ? 12.981 -92.563 12.797 1.00 37.53 609 GLU A O 1
ATOM 4870 N N . ILE A 1 610 ? 12.111 -90.500 12.860 1.00 33.22 610 ILE A N 1
ATOM 4871 C CA . ILE A 1 610 ? 13.338 -89.749 13.150 1.00 33.22 610 ILE A CA 1
ATOM 4872 C C . ILE A 1 610 ? 13.023 -88.695 14.228 1.00 33.22 610 ILE A C 1
ATOM 4874 O O . ILE A 1 610 ? 12.471 -87.636 13.948 1.00 33.22 610 ILE A O 1
ATOM 4878 N N . GLY A 1 611 ? 13.382 -89.022 15.474 1.00 33.59 611 GLY A N 1
ATOM 4879 C CA . GLY A 1 611 ? 14.279 -88.190 16.285 1.00 33.59 611 GLY A CA 1
ATOM 4880 C C . GLY A 1 611 ? 13.745 -86.924 16.960 1.00 33.59 611 GLY A C 1
ATOM 4881 O O . GLY A 1 611 ? 14.050 -85.813 16.540 1.00 33.59 611 GLY A O 1
ATOM 4882 N N . LEU A 1 612 ? 13.118 -87.102 18.126 1.00 34.44 612 LEU A N 1
ATOM 4883 C CA . LEU A 1 612 ? 13.215 -86.176 19.259 1.00 34.44 612 LEU A CA 1
ATOM 4884 C C . LEU A 1 612 ? 14.681 -86.009 19.706 1.00 34.44 612 LEU A C 1
ATOM 4886 O O . LEU A 1 612 ? 15.286 -86.985 20.137 1.00 34.44 612 LEU A O 1
ATOM 4890 N N . GLN A 1 613 ? 15.195 -84.779 19.759 1.00 32.41 613 GLN A N 1
ATOM 4891 C CA . GLN A 1 613 ? 16.049 -84.308 20.860 1.00 32.41 613 GLN A CA 1
ATOM 4892 C C . GLN A 1 613 ? 16.117 -82.774 20.853 1.00 32.41 613 GLN A C 1
ATOM 4894 O O . GLN A 1 613 ? 16.600 -82.183 19.893 1.00 32.41 613 GLN A O 1
ATOM 4899 N N . ASN A 1 614 ? 15.591 -82.190 21.939 1.00 34.72 614 ASN A N 1
ATOM 4900 C CA . ASN A 1 614 ? 15.507 -80.778 22.368 1.00 34.72 614 ASN A CA 1
ATOM 4901 C C . ASN A 1 614 ? 14.035 -80.411 22.655 1.00 34.72 614 ASN A C 1
ATOM 4903 O O . ASN A 1 614 ? 13.387 -79.694 21.903 1.00 34.72 614 ASN A O 1
ATOM 4907 N N . LEU A 1 615 ? 13.372 -81.090 23.604 1.00 29.44 615 LEU A N 1
ATOM 4908 C CA . LEU A 1 615 ? 13.282 -80.659 25.018 1.00 29.44 615 LEU A CA 1
ATOM 4909 C C . LEU A 1 615 ? 12.983 -79.152 25.120 1.00 29.44 615 LEU A C 1
ATOM 4911 O O . LEU A 1 615 ? 13.863 -78.323 24.947 1.00 29.44 615 LEU A O 1
ATOM 4915 N N . LYS A 1 616 ? 11.710 -78.763 25.244 1.00 32.19 616 LYS A N 1
ATOM 4916 C CA . LYS A 1 616 ? 10.969 -78.681 26.520 1.00 32.19 616 LYS A CA 1
ATOM 4917 C C . LYS A 1 616 ? 11.710 -77.865 27.584 1.00 32.19 616 LYS A C 1
ATOM 4919 O O . LYS A 1 616 ? 12.437 -78.449 28.378 1.00 32.19 616 LYS A O 1
ATOM 4924 N N . THR A 1 617 ? 11.324 -76.597 27.717 1.00 32.72 617 THR A N 1
ATOM 4925 C CA . THR A 1 617 ? 11.080 -76.013 29.042 1.00 32.72 617 THR A CA 1
ATOM 4926 C C . THR A 1 617 ? 9.856 -75.099 28.969 1.00 32.72 617 THR A C 1
ATOM 4928 O O . THR A 1 617 ? 9.887 -74.044 28.353 1.00 32.72 617 THR A O 1
ATOM 4931 N N . TYR A 1 618 ? 8.790 -75.561 29.624 1.00 25.80 618 TYR A N 1
ATOM 4932 C CA . TYR A 1 618 ? 7.657 -74.803 30.156 1.00 25.80 618 TYR A CA 1
ATOM 4933 C C . TYR A 1 618 ? 6.590 -74.234 29.214 1.00 25.80 618 TYR A C 1
ATOM 4935 O O . TYR A 1 618 ? 6.500 -73.047 28.927 1.00 25.80 618 TYR A O 1
ATOM 4943 N N . ASN A 1 619 ? 5.656 -75.131 28.902 1.00 37.16 619 ASN A N 1
ATOM 4944 C CA . ASN A 1 619 ? 4.232 -74.839 28.892 1.00 37.16 619 ASN A CA 1
ATOM 4945 C C . ASN A 1 619 ? 3.645 -75.385 30.213 1.00 37.16 619 ASN A C 1
ATOM 4947 O O . ASN A 1 619 ? 3.917 -76.538 30.553 1.00 37.16 619 ASN A O 1
ATOM 4951 N N . SER A 1 620 ? 2.855 -74.603 30.950 1.00 34.44 620 SER A N 1
ATOM 4952 C CA . SER A 1 620 ? 1.940 -75.109 31.989 1.00 34.44 620 SER A CA 1
ATOM 4953 C C . SER A 1 620 ? 0.876 -74.047 32.290 1.00 34.44 620 SER A C 1
ATOM 4955 O O . SER A 1 620 ? 1.244 -72.941 32.659 1.00 34.44 620 SER A O 1
ATOM 4957 N N . ALA A 1 621 ? -0.431 -74.283 32.213 1.00 31.84 621 ALA A N 1
ATOM 4958 C CA . ALA A 1 621 ? -1.173 -75.483 31.863 1.00 31.84 621 ALA A CA 1
ATOM 4959 C C . ALA A 1 621 ? -2.663 -75.118 31.637 1.00 31.84 621 ALA A C 1
ATOM 4961 O O . ALA A 1 621 ? -3.191 -74.298 32.377 1.00 31.84 621 ALA A O 1
ATOM 4962 N N . THR A 1 622 ? -3.309 -75.822 30.687 1.00 34.78 622 THR A N 1
ATOM 4963 C CA . THR A 1 622 ? -4.699 -76.379 30.694 1.00 34.78 622 THR A CA 1
ATOM 4964 C C . THR A 1 622 ? -5.900 -75.453 30.963 1.00 34.78 622 THR A C 1
ATOM 4966 O O . THR A 1 622 ? -5.962 -74.793 31.988 1.00 34.78 622 THR A O 1
ATOM 4969 N N . LYS A 1 623 ? -6.958 -75.420 30.138 1.00 30.03 623 LYS A N 1
ATOM 4970 C CA . LYS A 1 623 ? -7.826 -76.497 29.581 1.00 30.03 623 LYS A CA 1
ATOM 4971 C C . LYS A 1 623 ? -8.334 -76.062 28.185 1.00 30.03 623 LYS A C 1
ATOM 4973 O O . LYS A 1 623 ? -8.576 -74.877 28.023 1.00 30.03 623 LYS A O 1
ATOM 4978 N N . LYS A 1 624 ? -8.420 -76.836 27.092 1.00 32.72 624 LYS A N 1
ATOM 4979 C CA . LYS A 1 624 ? -9.003 -78.162 26.767 1.00 32.72 624 LYS A CA 1
ATOM 4980 C C . LYS A 1 624 ? -10.491 -78.301 27.127 1.00 32.72 624 LYS A C 1
ATOM 4982 O O . LYS A 1 624 ? -10.774 -78.631 28.268 1.00 32.72 624 LYS A O 1
ATOM 4987 N N . ASP A 1 625 ? -11.380 -78.026 26.165 1.00 33.06 625 ASP A N 1
ATOM 4988 C CA . ASP A 1 625 ? -12.463 -78.920 25.711 1.00 33.06 625 ASP A CA 1
ATOM 4989 C C . ASP A 1 625 ? -13.143 -78.375 24.428 1.00 33.06 625 ASP A C 1
ATOM 4991 O O . ASP A 1 625 ? -13.088 -77.179 24.162 1.00 33.06 625 ASP A O 1
ATOM 4995 N N . GLU A 1 626 ? -13.741 -79.299 23.657 1.00 34.16 626 GLU A N 1
ATOM 4996 C CA . GLU A 1 626 ? -14.579 -79.157 22.440 1.00 34.16 626 GLU A CA 1
ATOM 4997 C C . GLU A 1 626 ? -13.897 -79.224 21.051 1.00 34.16 626 GLU A C 1
ATOM 4999 O O . GLU A 1 626 ? -13.603 -78.232 20.391 1.00 34.16 626 GLU A O 1
ATOM 5004 N N . LEU A 1 627 ? -13.719 -80.463 20.565 1.00 35.16 627 LEU A N 1
ATOM 5005 C CA . LEU A 1 627 ? -13.538 -80.814 19.150 1.00 35.16 627 LEU A CA 1
ATOM 5006 C C . LEU A 1 627 ? -14.855 -81.404 18.614 1.00 35.16 627 LEU A C 1
ATOM 5008 O O . LEU A 1 627 ? -15.292 -82.458 19.077 1.00 35.16 627 LEU A O 1
ATOM 5012 N N . ALA A 1 628 ? -15.461 -80.733 17.634 1.00 37.12 628 ALA A N 1
ATOM 5013 C CA . ALA A 1 628 ? -16.599 -81.225 16.857 1.00 37.12 628 ALA A CA 1
ATOM 5014 C C . ALA A 1 628 ? -16.206 -82.437 15.986 1.00 37.12 628 ALA A C 1
ATOM 5016 O O . ALA A 1 628 ? -15.099 -82.503 15.445 1.00 37.12 628 ALA A O 1
ATOM 5017 N N . THR A 1 629 ? -17.109 -83.410 15.854 1.00 50.72 629 THR A N 1
ATOM 5018 C CA . THR A 1 629 ? -16.903 -84.655 15.099 1.00 50.72 629 THR A CA 1
ATOM 5019 C C . THR A 1 629 ? -17.029 -84.445 13.585 1.00 50.72 629 THR A C 1
ATOM 5021 O O . THR A 1 629 ? -17.749 -83.569 13.108 1.00 50.72 629 THR A O 1
ATOM 5024 N N . ALA A 1 630 ? -16.360 -85.301 12.803 1.00 38.28 630 ALA A N 1
ATOM 5025 C CA . ALA A 1 630 ? -16.323 -85.260 11.334 1.00 38.28 630 ALA A CA 1
ATOM 5026 C C . ALA A 1 630 ? -17.695 -85.435 10.634 1.00 38.28 630 ALA A C 1
ATOM 5028 O O . ALA A 1 630 ? -17.794 -85.224 9.426 1.00 38.28 630 ALA A O 1
ATOM 5029 N N . GLU A 1 631 ? -18.759 -85.768 11.370 1.00 37.66 631 GLU A N 1
ATOM 5030 C CA . GLU A 1 631 ? -20.137 -85.781 10.865 1.00 37.66 631 GLU A CA 1
ATOM 5031 C C . GLU A 1 631 ? -20.719 -84.358 10.717 1.00 37.66 631 GLU A C 1
ATOM 5033 O O . GLU A 1 631 ? -21.456 -84.097 9.771 1.00 37.66 631 GLU A O 1
ATOM 5038 N N . GLN A 1 632 ? -20.332 -83.402 11.573 1.00 44.31 632 GLN A N 1
ATOM 5039 C CA . GLN A 1 632 ? -20.879 -82.031 11.564 1.00 44.31 632 GLN A CA 1
ATOM 5040 C C . GLN A 1 632 ? -20.322 -81.153 10.430 1.00 44.31 632 GLN A C 1
ATOM 5042 O O . GLN A 1 632 ? -20.901 -80.126 10.089 1.00 44.31 632 GLN A O 1
ATOM 5047 N N . VAL A 1 633 ? -19.232 -81.579 9.787 1.00 43.25 633 VAL A N 1
ATOM 5048 C CA . VAL A 1 633 ? -18.644 -80.892 8.622 1.00 43.25 633 VAL A CA 1
ATOM 5049 C C . VAL A 1 633 ? -19.327 -81.316 7.310 1.00 43.25 633 VAL A C 1
ATOM 5051 O O . VAL A 1 633 ? -19.250 -80.604 6.310 1.00 43.25 633 VAL A O 1
ATOM 5054 N N . LYS A 1 634 ? -20.052 -82.445 7.296 1.00 36.00 634 LYS A N 1
ATOM 5055 C CA . LYS A 1 634 ? -20.686 -82.982 6.080 1.00 36.00 634 LYS A CA 1
ATOM 5056 C C . LYS A 1 634 ? -22.037 -82.345 5.738 1.00 36.00 634 LYS A C 1
ATOM 5058 O O . LYS A 1 634 ? -22.372 -82.287 4.557 1.00 36.00 634 LYS A O 1
ATOM 5063 N N . ASP A 1 635 ? -22.755 -81.797 6.717 1.00 36.75 635 ASP A N 1
ATOM 5064 C CA . ASP A 1 635 ? -24.024 -81.085 6.484 1.00 36.75 635 ASP A CA 1
ATOM 5065 C C . ASP A 1 635 ? -23.834 -79.613 6.069 1.00 36.75 635 ASP A C 1
ATOM 5067 O O . ASP A 1 635 ? -24.740 -79.002 5.505 1.00 36.75 635 ASP A O 1
ATOM 5071 N N . PHE A 1 636 ? -22.631 -79.053 6.241 1.00 37.53 636 PHE A N 1
ATOM 5072 C CA . PHE A 1 636 ? -22.329 -77.659 5.890 1.00 37.53 636 PHE A CA 1
ATOM 5073 C C . PHE A 1 636 ? -22.037 -77.441 4.390 1.00 37.53 636 PHE A C 1
ATOM 5075 O O . PHE A 1 636 ? -22.042 -76.313 3.909 1.00 37.53 636 PHE A O 1
ATOM 5082 N N . LEU A 1 637 ? -21.818 -78.513 3.619 1.00 35.62 637 LEU A N 1
ATOM 5083 C CA . LEU A 1 637 ? -21.457 -78.450 2.193 1.00 35.62 637 LEU A CA 1
ATOM 5084 C C . LEU A 1 637 ? -22.643 -78.653 1.229 1.00 35.62 637 LEU A C 1
ATOM 5086 O O . LEU A 1 637 ? -22.428 -78.880 0.040 1.00 35.62 637 LEU A O 1
ATOM 5090 N N . LYS A 1 638 ? -23.894 -78.577 1.709 1.00 35.75 638 LYS A N 1
ATOM 5091 C CA . LYS A 1 638 ? -25.090 -78.901 0.903 1.00 35.75 638 LYS A CA 1
ATOM 5092 C C . LYS A 1 638 ? -26.048 -77.738 0.590 1.00 35.75 638 LYS A C 1
ATOM 5094 O O . LYS A 1 638 ? -27.087 -77.992 -0.008 1.00 35.75 638 LYS A O 1
ATOM 5099 N N . TYR A 1 639 ? -25.710 -76.485 0.911 1.00 34.75 639 TYR A N 1
ATOM 5100 C CA . TYR A 1 639 ? -26.552 -75.316 0.589 1.00 34.75 639 TYR A CA 1
ATOM 5101 C C . TYR A 1 639 ? -25.760 -74.119 0.053 1.00 34.75 639 TYR A C 1
ATOM 5103 O O . TYR A 1 639 ? -25.559 -73.121 0.738 1.00 34.75 639 TYR A O 1
ATOM 5111 N N . GLY A 1 640 ? -25.349 -74.189 -1.210 1.00 30.52 640 GLY A N 1
ATOM 5112 C CA . GLY A 1 640 ? -24.808 -73.025 -1.901 1.00 30.52 640 GLY A CA 1
ATOM 5113 C C . GLY A 1 640 ? -24.640 -73.278 -3.385 1.00 30.52 640 GLY A C 1
ATOM 5114 O O . GLY A 1 640 ? -23.537 -73.593 -3.789 1.00 30.52 640 GLY A O 1
ATOM 5115 N N . PHE A 1 641 ? -25.734 -73.202 -4.146 1.00 31.84 641 PHE A N 1
ATOM 5116 C CA . PHE A 1 641 ? -25.807 -72.802 -5.560 1.00 31.84 641 PHE A CA 1
ATOM 5117 C C . PHE A 1 641 ? -27.296 -72.823 -5.949 1.00 31.84 641 PHE A C 1
ATOM 5119 O O . PHE A 1 641 ? -27.838 -73.873 -6.285 1.00 31.84 641 PHE A O 1
ATOM 5126 N N . ASP A 1 642 ? -27.969 -71.676 -5.836 1.00 29.75 642 ASP A N 1
ATOM 5127 C CA . ASP A 1 642 ? -29.250 -71.433 -6.509 1.00 29.75 642 ASP A CA 1
ATOM 5128 C C . ASP A 1 642 ? -29.037 -70.284 -7.502 1.00 29.75 642 ASP A C 1
ATOM 5130 O O . ASP A 1 642 ? -28.540 -69.211 -7.157 1.00 29.75 642 ASP A O 1
ATOM 5134 N N . GLU A 1 643 ? -29.339 -70.575 -8.761 1.00 36.66 643 GLU A N 1
ATOM 5135 C CA . GLU A 1 643 ? -28.941 -69.859 -9.975 1.00 36.66 643 GLU A CA 1
ATOM 5136 C C . GLU A 1 643 ? -30.080 -68.969 -10.514 1.00 36.66 643 GLU A C 1
ATOM 5138 O O . GLU A 1 643 ? -30.184 -68.709 -11.710 1.00 36.66 643 GLU A O 1
ATOM 5143 N N . THR A 1 644 ? -30.971 -68.486 -9.644 1.00 34.81 644 THR A N 1
ATOM 5144 C CA . THR A 1 644 ? -32.255 -67.890 -10.060 1.00 34.81 644 THR A CA 1
ATOM 5145 C C . THR A 1 644 ? -32.385 -66.363 -9.905 1.00 34.81 644 THR A C 1
ATOM 5147 O O . THR A 1 644 ? -33.471 -65.827 -10.111 1.00 34.81 644 THR A O 1
ATOM 5150 N N . LEU A 1 645 ? -31.301 -65.606 -9.663 1.00 31.78 645 LEU A N 1
ATOM 5151 C CA . LEU A 1 645 ? -31.346 -64.128 -9.526 1.00 31.78 645 LEU A CA 1
ATOM 5152 C C . LEU A 1 645 ? -30.658 -63.305 -10.640 1.00 31.78 645 LEU A C 1
ATOM 5154 O O . LEU A 1 645 ? -30.424 -62.111 -10.464 1.00 31.78 645 LEU A O 1
ATOM 5158 N N . LEU A 1 646 ? -30.392 -63.891 -11.813 1.00 31.95 646 LEU A N 1
ATOM 5159 C CA . LEU A 1 646 ? -29.695 -63.220 -12.930 1.00 31.95 646 LEU A CA 1
ATOM 5160 C C . LEU A 1 646 ? -30.570 -62.833 -14.142 1.00 31.95 646 LEU A C 1
ATOM 5162 O O . LEU A 1 646 ? -30.034 -62.587 -15.214 1.00 31.95 646 LEU A O 1
ATOM 5166 N N . ASN A 1 647 ? -31.898 -62.709 -13.998 1.00 35.81 647 ASN A N 1
ATOM 5167 C CA . ASN A 1 647 ? -32.782 -62.273 -15.097 1.00 35.81 647 ASN A CA 1
ATOM 5168 C C . ASN A 1 647 ? -33.858 -61.252 -14.669 1.00 35.81 647 ASN A C 1
ATOM 5170 O O . ASN A 1 647 ? -35.047 -61.564 -14.641 1.00 35.81 647 ASN A O 1
ATOM 5174 N N . ASN A 1 648 ? -33.460 -60.002 -14.399 1.00 29.55 648 ASN A N 1
ATOM 5175 C CA . ASN A 1 648 ? -34.390 -58.862 -14.340 1.00 29.55 648 ASN A CA 1
ATOM 5176 C C . ASN A 1 648 ? -33.889 -57.685 -15.217 1.00 29.55 648 ASN A C 1
ATOM 5178 O O . ASN A 1 648 ? -32.927 -57.016 -14.836 1.00 29.55 648 ASN A O 1
ATOM 5182 N N . PRO A 1 649 ? -34.506 -57.407 -16.386 1.00 34.03 649 PRO A N 1
ATOM 5183 C CA . PRO A 1 649 ? -34.020 -56.426 -17.357 1.00 34.03 649 PRO A CA 1
ATOM 5184 C C . PRO A 1 649 ? -34.709 -55.053 -17.220 1.00 34.03 649 PRO A C 1
ATOM 5186 O O . PRO A 1 649 ? -35.306 -54.563 -18.178 1.00 34.03 649 PRO A O 1
ATOM 5189 N N . VAL A 1 650 ? -34.652 -54.419 -16.040 1.00 29.88 650 VAL A N 1
ATOM 5190 C CA . VAL A 1 650 ? -35.254 -53.076 -15.824 1.00 29.88 650 VAL A CA 1
ATOM 5191 C C . VAL A 1 650 ? -34.323 -52.073 -15.109 1.00 29.88 650 VAL A C 1
ATOM 5193 O O . VAL A 1 650 ? -34.673 -50.909 -14.968 1.00 29.88 650 VAL A O 1
ATOM 5196 N N . ALA A 1 651 ? -33.090 -52.446 -14.746 1.00 31.38 651 ALA A N 1
ATOM 5197 C CA . ALA A 1 651 ? -32.165 -51.561 -14.012 1.00 31.38 651 ALA A CA 1
ATOM 5198 C C . ALA A 1 651 ? -30.828 -51.270 -14.731 1.00 31.38 651 ALA A C 1
ATOM 5200 O O . ALA A 1 651 ? -29.815 -51.020 -14.087 1.00 31.38 651 ALA A O 1
ATOM 5201 N N . GLN A 1 652 ? -30.810 -51.284 -16.068 1.00 29.22 652 GLN A N 1
ATOM 5202 C CA . GLN A 1 652 ? -29.659 -50.848 -16.873 1.00 29.22 652 GLN A CA 1
ATOM 5203 C C . GLN A 1 652 ? -30.102 -49.908 -17.996 1.00 29.22 652 GLN A C 1
ATOM 5205 O O . GLN A 1 652 ? -30.156 -50.293 -19.161 1.00 29.22 652 GLN A O 1
ATOM 5210 N N . ARG A 1 653 ? -30.410 -48.658 -17.654 1.00 33.12 653 ARG A N 1
ATOM 5211 C CA . ARG A 1 653 ? -30.258 -47.527 -18.575 1.00 33.12 653 ARG A CA 1
ATOM 5212 C C . ARG A 1 653 ? -29.797 -46.314 -17.773 1.00 33.12 653 ARG A C 1
ATOM 5214 O O . ARG A 1 653 ? -30.413 -45.978 -16.772 1.00 33.12 653 ARG A O 1
ATOM 5221 N N . ASP A 1 654 ? -28.711 -45.720 -18.259 1.00 31.33 654 ASP A N 1
ATOM 5222 C CA . ASP A 1 654 ? -28.136 -44.422 -17.883 1.00 31.33 654 ASP A CA 1
ATOM 5223 C C . ASP A 1 654 ? -27.106 -44.404 -16.739 1.00 31.33 654 ASP A C 1
ATOM 5225 O O . ASP A 1 654 ? -27.248 -43.713 -15.737 1.00 31.33 654 ASP A O 1
ATOM 5229 N N . ALA A 1 655 ? -25.983 -45.092 -16.961 1.00 26.31 655 ALA A N 1
ATOM 5230 C CA . ALA A 1 655 ? -24.677 -44.674 -16.445 1.00 26.31 655 ALA A CA 1
ATOM 5231 C C . ALA A 1 655 ? -23.586 -45.104 -17.442 1.00 26.31 655 ALA A C 1
ATOM 5233 O O . ALA A 1 655 ? -23.125 -46.243 -17.427 1.00 26.31 655 ALA A O 1
ATOM 5234 N N . VAL A 1 656 ? -23.213 -44.212 -18.365 1.00 31.41 656 VAL A N 1
ATOM 5235 C CA . VAL A 1 656 ? -22.065 -44.423 -19.263 1.00 31.41 656 VAL A CA 1
ATOM 5236 C C . VAL A 1 656 ? -20.804 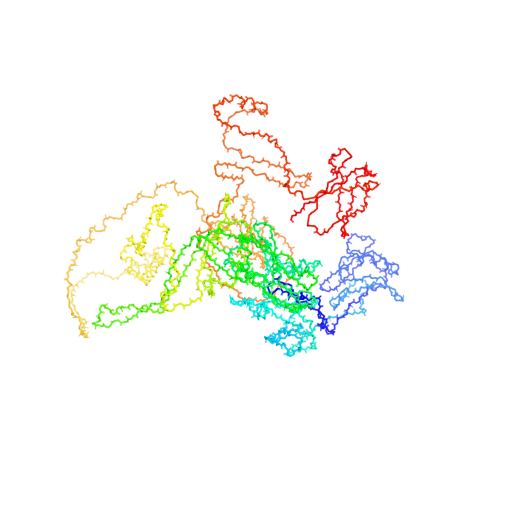-44.049 -18.487 1.00 31.41 656 VAL A C 1
ATOM 5238 O O . VAL A 1 656 ? -20.563 -42.870 -18.231 1.00 31.41 656 VAL A O 1
ATOM 5241 N N . PHE A 1 657 ? -20.005 -45.040 -18.095 1.00 30.06 657 PHE A N 1
ATOM 5242 C CA . PHE A 1 657 ? -18.689 -44.806 -17.503 1.00 30.06 657 PHE A CA 1
ATOM 5243 C C . PHE A 1 657 ? -17.697 -44.422 -18.612 1.00 30.06 657 PHE A C 1
ATOM 5245 O O . PHE A 1 657 ? -17.297 -45.254 -19.421 1.00 30.06 657 PHE A O 1
ATOM 5252 N N . LEU A 1 658 ? -17.302 -43.147 -18.674 1.00 34.72 658 LEU A N 1
ATOM 5253 C CA . LEU A 1 658 ? -16.272 -42.661 -19.599 1.00 34.72 658 LEU A CA 1
ATOM 5254 C C . LEU A 1 658 ? -14.880 -42.861 -18.985 1.00 34.72 658 LEU A C 1
ATOM 5256 O O . LEU A 1 658 ? -14.619 -42.408 -17.870 1.00 34.72 658 LEU A O 1
ATOM 5260 N N . LYS A 1 659 ? -13.961 -43.497 -19.720 1.00 37.28 659 LYS A N 1
ATOM 5261 C CA . LYS A 1 659 ? -12.536 -43.525 -19.361 1.00 37.28 659 LYS A CA 1
ATOM 5262 C C . LYS A 1 659 ? -11.851 -42.250 -19.865 1.00 37.28 659 LYS A C 1
ATOM 5264 O O . LYS A 1 659 ? -11.880 -41.953 -21.059 1.00 37.28 659 LYS A O 1
ATOM 5269 N N . ALA A 1 660 ? -11.211 -41.507 -18.964 1.00 37.94 660 ALA A N 1
ATOM 5270 C CA . ALA A 1 660 ? -10.295 -40.430 -19.334 1.00 37.94 660 ALA A CA 1
ATOM 5271 C C . ALA A 1 660 ? -8.967 -41.056 -19.781 1.00 37.94 660 ALA A C 1
ATOM 5273 O O . ALA A 1 660 ? -8.260 -41.634 -18.959 1.00 37.94 660 ALA A O 1
ATOM 5274 N N . ASN A 1 661 ? -8.653 -40.984 -21.077 1.00 47.72 661 ASN A N 1
ATOM 5275 C CA . ASN A 1 661 ? -7.539 -41.755 -21.639 1.00 47.72 661 ASN A CA 1
ATOM 5276 C C . ASN A 1 661 ? -6.316 -40.915 -22.044 1.00 47.72 661 ASN A C 1
ATOM 5278 O O . ASN A 1 661 ? -5.237 -41.489 -22.146 1.00 47.72 661 ASN A O 1
ATOM 5282 N N . VAL A 1 662 ? -6.418 -39.592 -22.251 1.00 45.91 662 VAL A N 1
ATOM 5283 C CA . VAL A 1 662 ? -5.259 -38.772 -22.671 1.00 45.91 662 VAL A CA 1
ATOM 5284 C C . VAL A 1 662 ? -5.341 -37.341 -22.122 1.00 45.91 662 VAL A C 1
ATOM 5286 O O . VAL A 1 662 ? -6.336 -36.645 -22.332 1.00 45.91 662 VAL A O 1
ATOM 5289 N N . VAL A 1 663 ? -4.273 -36.903 -21.446 1.00 43.19 663 VAL A N 1
ATOM 5290 C CA . VAL A 1 663 ? -4.017 -35.503 -21.060 1.00 43.19 663 VAL A CA 1
ATOM 5291 C C . VAL A 1 663 ? -3.000 -34.935 -22.042 1.00 43.19 663 VAL A C 1
ATOM 5293 O O . VAL A 1 663 ? -1.978 -35.571 -22.293 1.00 43.19 663 VAL A O 1
ATOM 5296 N N . PHE A 1 664 ? -3.261 -33.752 -22.590 1.00 45.41 664 PHE A N 1
ATOM 5297 C CA . PHE A 1 664 ? -2.329 -33.071 -23.487 1.00 45.41 664 PHE A CA 1
ATOM 5298 C C . PHE A 1 664 ? -2.210 -31.588 -23.123 1.00 45.41 664 PHE A C 1
ATOM 5300 O O . PHE A 1 664 ? -3.082 -31.012 -22.466 1.00 45.41 664 PHE A O 1
ATOM 5307 N N . GLN A 1 665 ? -1.106 -30.989 -23.560 1.00 42.97 665 GLN A N 1
ATOM 5308 C CA . GLN A 1 665 ? -0.778 -29.582 -23.379 1.00 42.97 665 GLN A CA 1
ATOM 5309 C C . GLN A 1 665 ? -0.621 -28.959 -24.769 1.00 42.97 665 GLN A C 1
ATOM 5311 O O . GLN A 1 665 ? 0.212 -29.420 -25.549 1.00 42.97 665 GLN A O 1
ATOM 5316 N N . ALA A 1 666 ? -1.472 -27.986 -25.103 1.00 41.34 666 ALA A N 1
ATOM 5317 C CA . ALA A 1 666 ? -1.446 -27.326 -26.411 1.00 41.34 666 ALA A CA 1
ATOM 5318 C C . ALA A 1 666 ? -0.415 -26.178 -26.454 1.00 41.34 666 ALA A C 1
ATOM 5320 O O . ALA A 1 666 ? 0.187 -25.952 -27.501 1.00 41.34 666 ALA A O 1
ATOM 5321 N N . ASP A 1 667 ? -0.177 -25.519 -25.310 1.00 46.97 667 ASP A N 1
ATOM 5322 C CA . ASP A 1 667 ? 0.834 -24.480 -25.053 1.00 46.97 667 ASP A CA 1
ATOM 5323 C C . ASP A 1 667 ? 1.072 -24.300 -23.525 1.00 46.97 667 ASP A C 1
ATOM 5325 O O . ASP A 1 667 ? 0.572 -25.082 -22.711 1.00 46.97 667 ASP A O 1
ATOM 5329 N N . GLU A 1 668 ? 1.871 -23.312 -23.096 1.00 42.44 668 GLU A N 1
ATOM 5330 C CA . GLU A 1 668 ? 2.194 -23.074 -21.672 1.00 42.44 668 GLU A CA 1
ATOM 5331 C C . GLU A 1 668 ? 0.979 -22.710 -20.791 1.00 42.44 668 GLU A C 1
ATOM 5333 O O . GLU A 1 668 ? 1.084 -22.798 -19.566 1.00 42.44 668 GLU A O 1
ATOM 5338 N N . LEU A 1 669 ? -0.180 -22.368 -21.370 1.00 43.47 669 LEU A N 1
ATOM 5339 C CA . LEU A 1 669 ? -1.336 -21.855 -20.624 1.00 43.47 669 LEU A CA 1
ATOM 5340 C C . LEU A 1 669 ? -2.605 -22.712 -20.757 1.00 43.47 669 LEU A C 1
ATOM 5342 O O . LEU A 1 669 ? -3.497 -22.593 -19.916 1.00 43.47 669 LEU A O 1
ATOM 5346 N N . GLN A 1 670 ? -2.675 -23.639 -21.719 1.00 49.31 670 GLN A N 1
ATOM 5347 C CA . GLN A 1 670 ? -3.877 -24.439 -21.971 1.00 49.31 670 GLN A CA 1
ATOM 5348 C C . GLN A 1 670 ? -3.671 -25.933 -21.695 1.00 49.31 670 GLN A C 1
ATOM 5350 O O . GLN A 1 670 ? -2.900 -26.637 -22.356 1.00 49.31 670 GLN A O 1
ATOM 5355 N N . ARG A 1 671 ? -4.434 -26.449 -20.721 1.00 50.00 671 ARG A N 1
ATOM 5356 C CA . ARG A 1 671 ? -4.533 -27.882 -20.395 1.00 50.00 671 ARG A CA 1
ATOM 5357 C C . ARG A 1 671 ? -5.924 -28.403 -20.747 1.00 50.00 671 ARG A C 1
ATOM 5359 O O . ARG A 1 671 ? -6.929 -27.776 -20.401 1.00 50.00 671 ARG A O 1
ATOM 5366 N N . GLY A 1 672 ? -5.982 -29.562 -21.405 1.00 66.50 672 GLY A N 1
ATOM 5367 C CA . GLY A 1 672 ? -7.240 -30.195 -21.802 1.00 66.50 672 GLY A CA 1
ATOM 5368 C C . GLY A 1 672 ? -7.267 -31.712 -21.605 1.00 66.50 672 GLY A C 1
ATOM 5369 O O . GLY A 1 672 ? -6.229 -32.371 -21.539 1.00 66.50 672 GLY A O 1
ATOM 5370 N N . ILE A 1 673 ? -8.481 -32.263 -21.501 1.00 68.81 673 ILE A N 1
ATOM 5371 C CA . ILE A 1 673 ? -8.760 -33.702 -21.381 1.00 68.81 673 ILE A CA 1
ATOM 5372 C C . ILE A 1 673 ? -9.746 -34.101 -22.480 1.00 68.81 673 ILE A C 1
ATOM 5374 O O . ILE A 1 673 ? -10.772 -33.444 -22.664 1.00 68.81 673 ILE A O 1
ATOM 5378 N N . PHE A 1 674 ? -9.457 -35.195 -23.186 1.00 64.38 674 PHE A N 1
ATOM 5379 C CA . PHE A 1 674 ? -10.400 -35.825 -24.111 1.00 64.38 674 PHE A CA 1
ATOM 5380 C C . PHE A 1 674 ? -11.124 -36.998 -23.450 1.00 64.38 674 PHE A C 1
ATOM 5382 O O . PHE A 1 674 ? -10.534 -37.784 -22.705 1.00 64.38 674 PHE A O 1
ATOM 5389 N N . PHE A 1 675 ? -12.401 -37.147 -23.784 1.00 61.47 675 PHE A N 1
ATOM 5390 C CA . PHE A 1 675 ? -13.209 -38.303 -23.424 1.00 61.47 675 PHE A CA 1
ATOM 5391 C C . PHE A 1 675 ? -13.332 -39.196 -24.650 1.00 61.47 675 PHE A C 1
ATOM 5393 O O . PHE A 1 675 ? -13.732 -38.720 -25.714 1.00 61.47 675 PHE A O 1
ATOM 5400 N N . ALA A 1 676 ? -13.007 -40.477 -24.502 1.00 66.75 676 ALA A N 1
ATOM 5401 C CA . ALA A 1 676 ? -13.216 -41.479 -25.539 1.00 66.75 676 ALA A CA 1
ATOM 5402 C C . ALA A 1 676 ? -14.323 -42.463 -25.130 1.00 66.75 676 ALA A C 1
ATOM 5404 O O . ALA A 1 676 ? -14.669 -42.571 -23.951 1.00 66.75 676 ALA A O 1
ATOM 5405 N N . ASN A 1 677 ? -14.894 -43.165 -26.106 1.00 64.88 677 ASN A N 1
ATOM 5406 C CA . ASN A 1 677 ? -15.744 -44.333 -25.860 1.00 64.88 677 ASN A CA 1
ATOM 5407 C C . ASN A 1 677 ? -14.955 -45.479 -25.176 1.00 64.88 677 ASN A C 1
ATOM 5409 O O . ASN A 1 677 ? -13.733 -45.417 -25.045 1.00 64.88 677 ASN A O 1
ATOM 5413 N N . GLU A 1 678 ? -15.654 -46.519 -24.700 1.00 55.69 678 GLU A N 1
ATOM 5414 C CA . GLU A 1 678 ? -15.076 -47.581 -23.847 1.00 55.69 678 GLU A CA 1
ATOM 5415 C C . GLU A 1 678 ? -13.857 -48.304 -24.443 1.00 55.69 678 GLU A C 1
ATOM 5417 O O . GLU A 1 678 ? -12.974 -48.726 -23.691 1.00 55.69 678 GLU A O 1
ATOM 5422 N N . ASP A 1 679 ? -13.785 -48.425 -25.769 1.00 62.72 679 ASP A N 1
ATOM 5423 C CA . ASP A 1 679 ? -12.681 -49.070 -26.489 1.00 62.72 679 ASP A CA 1
ATOM 5424 C C . ASP A 1 679 ? -11.572 -48.092 -26.925 1.00 62.72 679 ASP A C 1
ATOM 5426 O O . ASP A 1 679 ? -10.568 -48.513 -27.497 1.00 62.72 679 ASP A O 1
ATOM 5430 N N . GLY A 1 680 ? -11.723 -46.794 -26.636 1.00 55.25 680 GLY A N 1
ATOM 5431 C CA . GLY A 1 680 ? -10.756 -45.751 -26.977 1.00 55.25 680 GLY A CA 1
ATOM 5432 C C . GLY A 1 680 ? -10.701 -45.386 -28.463 1.00 55.25 680 GLY A C 1
ATOM 5433 O O . GLY A 1 680 ? -9.827 -44.614 -28.853 1.00 55.25 680 GLY A O 1
ATOM 5434 N N . SER A 1 681 ? -11.603 -45.916 -29.293 1.00 60.72 681 SER A N 1
ATOM 5435 C CA . SER A 1 681 ? -11.562 -45.749 -30.752 1.00 60.72 681 SER A CA 1
ATOM 5436 C C . SER A 1 681 ? -12.097 -44.402 -31.251 1.00 60.72 681 SER A C 1
ATOM 5438 O O . SER A 1 681 ? -11.799 -44.008 -32.379 1.00 60.72 681 SER A O 1
ATOM 5440 N N . GLN A 1 682 ? -12.894 -43.686 -30.450 1.00 64.06 682 GLN A N 1
ATOM 5441 C CA . GLN A 1 682 ? -13.525 -42.421 -30.839 1.00 64.06 682 GLN A CA 1
ATOM 5442 C C . GLN A 1 682 ? -13.528 -41.404 -29.698 1.00 64.06 682 GLN A C 1
ATOM 5444 O O . GLN A 1 682 ? -13.999 -41.696 -28.599 1.00 64.06 682 GLN A O 1
ATOM 5449 N N . ILE A 1 683 ? -13.090 -40.173 -29.984 1.00 63.41 683 ILE A N 1
ATOM 5450 C CA . ILE A 1 683 ? -13.239 -39.032 -29.071 1.00 63.41 683 ILE A CA 1
ATOM 5451 C C . ILE A 1 683 ? -14.703 -38.574 -29.092 1.00 63.41 683 ILE A C 1
ATOM 5453 O O . ILE A 1 683 ? -15.215 -38.083 -30.102 1.00 63.41 683 ILE A O 1
ATOM 5457 N N . VAL A 1 684 ? -15.373 -38.723 -27.953 1.00 70.50 684 VAL A N 1
ATOM 5458 C CA . VAL A 1 684 ? -16.784 -38.368 -27.749 1.00 70.50 684 VAL A CA 1
ATOM 5459 C C . VAL A 1 684 ? -16.959 -36.974 -27.139 1.00 70.50 684 VAL A C 1
ATOM 5461 O O . VAL A 1 684 ? -18.039 -36.388 -27.232 1.00 70.50 684 VAL A O 1
ATOM 5464 N N . GLY A 1 685 ? -15.893 -36.392 -26.584 1.00 75.12 685 GLY A N 1
ATOM 5465 C CA . GLY A 1 685 ? -15.897 -35.010 -26.113 1.00 75.12 685 GLY A CA 1
ATOM 5466 C C . GLY A 1 685 ? -14.531 -34.519 -25.650 1.00 75.12 685 GLY A C 1
ATOM 5467 O O . GLY A 1 685 ? -13.563 -35.277 -25.605 1.00 75.12 685 GLY A O 1
ATOM 5468 N N . TYR A 1 686 ? -14.465 -33.244 -25.283 1.00 78.81 686 TYR A N 1
ATOM 5469 C CA . TYR A 1 686 ? -13.272 -32.621 -24.717 1.00 78.81 686 TYR A CA 1
ATOM 5470 C C . TYR A 1 686 ? -13.632 -31.588 -23.650 1.00 78.81 686 TYR A C 1
ATOM 5472 O O . TYR A 1 686 ? -14.734 -31.033 -23.647 1.00 78.81 686 TYR A O 1
ATOM 5480 N N . MET A 1 687 ? -12.680 -31.324 -22.761 1.00 67.06 687 MET A N 1
ATOM 5481 C CA . MET A 1 687 ? -12.728 -30.279 -21.746 1.00 67.06 687 MET A CA 1
ATOM 5482 C C . MET A 1 687 ? -11.417 -29.492 -21.788 1.00 67.06 687 MET A C 1
ATOM 5484 O O . MET A 1 687 ? -10.352 -30.104 -21.782 1.00 67.06 687 MET A O 1
ATOM 5488 N N . MET A 1 688 ? -11.480 -28.160 -21.830 1.00 72.75 688 MET A N 1
ATOM 5489 C CA . MET A 1 688 ? -10.299 -27.285 -21.806 1.00 72.75 688 MET A CA 1
ATOM 5490 C C . MET A 1 688 ? -10.494 -26.110 -20.846 1.00 72.75 688 MET A C 1
ATOM 5492 O O . MET A 1 688 ? -11.596 -25.567 -20.757 1.00 72.75 688 MET A O 1
ATOM 5496 N N . MET A 1 689 ? -9.427 -25.710 -20.155 1.00 53.12 689 MET A N 1
ATOM 5497 C CA . MET A 1 689 ? -9.385 -24.472 -19.374 1.00 53.12 689 MET A CA 1
ATOM 5498 C C . MET A 1 689 ? -8.827 -23.352 -20.255 1.00 53.12 689 MET A C 1
ATOM 5500 O O . MET A 1 689 ? -7.788 -23.530 -20.889 1.00 53.12 689 MET A O 1
ATOM 5504 N N . ARG A 1 690 ? -9.553 -22.239 -20.344 1.00 58.03 690 ARG A N 1
ATOM 5505 C CA . ARG A 1 690 ? -9.154 -21.042 -21.090 1.00 58.03 690 ARG A CA 1
ATOM 5506 C C . ARG A 1 690 ? -8.311 -20.118 -20.216 1.00 58.03 690 ARG A C 1
ATOM 5508 O O . ARG A 1 690 ? -8.379 -20.182 -18.991 1.00 58.03 690 ARG A O 1
ATOM 5515 N N . ASP A 1 691 ? -7.598 -19.204 -20.863 1.00 46.00 691 ASP A N 1
ATOM 5516 C CA . ASP A 1 691 ? -6.714 -18.217 -20.227 1.00 46.00 691 ASP A CA 1
ATOM 5517 C C . ASP A 1 691 ? -7.458 -17.272 -19.257 1.00 46.00 691 ASP A C 1
ATOM 5519 O O . ASP A 1 691 ? -6.850 -16.673 -18.373 1.00 46.00 691 ASP A O 1
ATOM 5523 N N . ASP A 1 692 ? -8.785 -17.163 -19.383 1.00 47.62 692 ASP A N 1
ATOM 5524 C CA . ASP A 1 692 ? -9.663 -16.398 -18.487 1.00 47.62 692 ASP A CA 1
ATOM 5525 C C . ASP A 1 692 ? -10.158 -17.199 -17.263 1.00 47.62 692 ASP A C 1
ATOM 5527 O O . ASP A 1 692 ? -10.987 -16.714 -16.491 1.00 47.62 692 ASP A O 1
ATOM 5531 N N . GLY A 1 693 ? -9.673 -18.432 -17.080 1.00 40.25 693 GLY A N 1
ATOM 5532 C CA . GLY A 1 693 ? -10.068 -19.334 -15.997 1.00 40.25 693 GLY A CA 1
ATOM 5533 C C . GLY A 1 693 ? -11.398 -20.062 -16.223 1.00 40.25 693 GLY A C 1
ATOM 5534 O O . GLY A 1 693 ? -11.824 -20.828 -15.357 1.00 40.25 693 GLY A O 1
ATOM 5535 N N . SER A 1 694 ? -12.062 -19.867 -17.368 1.00 48.38 694 SER A N 1
ATOM 5536 C CA . SER A 1 694 ? -13.298 -20.580 -17.699 1.00 48.38 694 SER A CA 1
ATOM 5537 C C . SER A 1 694 ? -13.029 -21.981 -18.262 1.00 48.38 694 SER A C 1
ATOM 5539 O O . SER A 1 694 ? -12.029 -22.233 -18.936 1.00 48.38 694 SER A O 1
ATOM 5541 N N . ILE A 1 695 ? -13.942 -22.920 -17.992 1.00 47.59 695 ILE A N 1
ATOM 5542 C CA . ILE A 1 695 ? -13.878 -24.293 -18.508 1.00 47.59 695 ILE A CA 1
ATOM 5543 C C . ILE A 1 695 ? -14.855 -24.425 -19.678 1.00 47.59 695 ILE A C 1
ATOM 5545 O O . ILE A 1 695 ? -16.061 -24.235 -19.521 1.00 47.59 695 ILE A O 1
ATOM 5549 N N . ALA A 1 696 ? -14.341 -24.786 -20.852 1.00 54.03 696 ALA A N 1
ATOM 5550 C CA . ALA A 1 696 ? -15.146 -25.105 -22.024 1.00 54.03 696 ALA A CA 1
ATOM 5551 C C . ALA A 1 696 ? -15.271 -26.626 -22.183 1.00 54.03 696 ALA A C 1
ATOM 5553 O O . ALA A 1 696 ? -14.264 -27.333 -22.224 1.00 54.03 696 ALA A O 1
ATOM 5554 N N . ILE A 1 697 ? -16.508 -27.119 -22.305 1.00 56.72 697 ILE A N 1
ATOM 5555 C CA . ILE A 1 697 ? -16.821 -28.535 -22.537 1.00 56.72 697 ILE A CA 1
ATOM 5556 C C . ILE A 1 697 ? -17.564 -28.654 -23.867 1.00 56.72 697 ILE A C 1
ATOM 5558 O O . ILE A 1 697 ? -18.597 -28.013 -24.068 1.00 56.72 697 ILE A O 1
ATOM 5562 N N . GLY A 1 698 ? -17.042 -29.477 -24.775 1.00 65.00 698 GLY A N 1
ATOM 5563 C CA . GLY A 1 698 ? -17.651 -29.752 -26.074 1.00 65.00 698 GLY A CA 1
ATOM 5564 C C . GLY A 1 698 ? -17.943 -31.23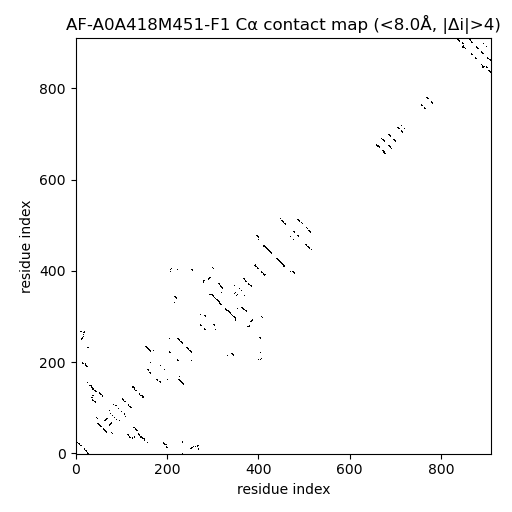9 -26.249 1.00 65.00 698 GLY A C 1
ATOM 5565 O O . GLY A 1 698 ? -17.038 -32.065 -26.154 1.00 65.00 698 GLY A O 1
ATOM 5566 N N . SER A 1 699 ? -19.197 -31.596 -26.538 1.00 57.44 699 SER A N 1
ATOM 5567 C CA . SER A 1 699 ? -19.551 -32.932 -27.040 1.00 57.44 699 SER A CA 1
ATOM 5568 C C . SER A 1 699 ? -19.392 -32.963 -28.557 1.00 57.44 699 SER A C 1
ATOM 5570 O O . SER A 1 699 ? -19.917 -32.066 -29.219 1.00 57.44 699 SER A O 1
ATOM 5572 N N . ASN A 1 700 ? -18.740 -33.983 -29.116 1.00 57.31 700 ASN A N 1
ATOM 5573 C CA . ASN A 1 700 ? -18.593 -34.113 -30.568 1.00 57.31 700 ASN A CA 1
ATOM 5574 C C . ASN A 1 700 ? -19.977 -34.356 -31.220 1.00 57.31 700 ASN A C 1
ATOM 5576 O O . ASN A 1 700 ? -20.588 -35.401 -30.966 1.00 57.31 700 ASN A O 1
ATOM 5580 N N . PRO A 1 701 ? -20.541 -33.422 -32.014 1.00 45.41 701 PRO A N 1
ATOM 5581 C CA . PRO A 1 701 ? -21.797 -33.678 -32.703 1.00 45.41 701 PRO A CA 1
ATOM 5582 C C . PRO A 1 701 ? -21.565 -34.742 -33.784 1.00 45.41 701 PRO A C 1
ATOM 5584 O O . PRO A 1 701 ? -20.599 -34.670 -34.540 1.00 45.41 701 PRO A O 1
ATOM 5587 N N . LYS A 1 702 ? -22.459 -35.740 -33.861 1.00 43.66 702 LYS A N 1
ATOM 5588 C CA . LYS A 1 702 ? -22.416 -36.813 -34.872 1.00 43.66 702 LYS A CA 1
ATOM 5589 C C . LYS A 1 702 ? -22.111 -36.235 -36.265 1.00 43.66 702 LYS A C 1
ATOM 5591 O O . LYS A 1 702 ? -22.967 -35.564 -36.835 1.00 43.66 702 LYS A O 1
ATOM 5596 N N . GLY A 1 703 ? -20.922 -36.525 -36.801 1.00 48.78 703 GLY A N 1
ATOM 5597 C CA . GLY A 1 703 ? -20.533 -36.166 -38.171 1.00 48.78 703 GLY A CA 1
ATOM 5598 C C . GLY A 1 703 ? -19.143 -35.543 -38.351 1.00 48.78 703 GLY A C 1
ATOM 5599 O O . GLY A 1 703 ? -18.708 -35.433 -39.491 1.00 48.78 703 GLY A O 1
ATOM 5600 N N . LEU A 1 704 ? -18.434 -35.167 -37.280 1.00 49.47 704 LEU A N 1
ATOM 5601 C CA . LEU A 1 704 ? -17.043 -34.692 -37.357 1.00 49.47 704 LEU A CA 1
ATOM 5602 C C . LEU A 1 704 ? -16.061 -35.840 -37.083 1.00 49.47 704 LEU A C 1
ATOM 5604 O O . LEU A 1 704 ? -16.006 -36.372 -35.970 1.00 49.47 704 LEU A O 1
ATOM 5608 N N . ALA A 1 705 ? -15.282 -36.219 -38.101 1.00 51.78 705 ALA A N 1
ATOM 5609 C CA . ALA A 1 705 ? -14.183 -37.168 -37.952 1.00 51.78 705 ALA A CA 1
ATOM 5610 C C . ALA A 1 705 ? -12.971 -36.417 -37.388 1.00 51.78 705 ALA A C 1
ATOM 5612 O O . ALA A 1 705 ? -12.277 -35.699 -38.109 1.00 51.78 705 ALA A O 1
ATOM 5613 N N . ILE A 1 706 ? -12.759 -36.545 -36.081 1.00 50.44 706 ILE A N 1
ATOM 5614 C CA . ILE A 1 706 ? -11.593 -35.998 -35.387 1.00 50.44 706 ILE A CA 1
ATOM 5615 C C . ILE A 1 706 ? -10.636 -37.164 -35.167 1.00 50.44 706 ILE A C 1
ATOM 5617 O O . ILE A 1 706 ? -10.980 -38.111 -34.459 1.00 50.44 706 ILE A O 1
ATOM 5621 N N . ALA A 1 707 ? -9.467 -37.106 -35.799 1.00 55.53 707 ALA A N 1
ATOM 5622 C CA . ALA A 1 707 ? -8.442 -38.135 -35.691 1.00 55.53 707 ALA A CA 1
ATOM 5623 C C . ALA A 1 707 ? -7.130 -37.512 -35.210 1.00 55.53 707 ALA A C 1
ATOM 5625 O O . ALA A 1 707 ? -6.732 -36.428 -35.647 1.00 55.53 707 ALA A O 1
ATOM 5626 N N . LEU A 1 708 ? -6.472 -38.215 -34.292 1.00 41.19 708 LEU A N 1
ATOM 5627 C CA . LEU A 1 708 ? -5.089 -37.961 -33.930 1.00 41.19 708 LEU A CA 1
ATOM 5628 C C . LEU A 1 708 ? -4.240 -38.931 -34.758 1.00 41.19 708 LEU A C 1
ATOM 5630 O O . LEU A 1 708 ? -4.290 -40.136 -34.527 1.00 41.19 708 LEU A O 1
ATOM 5634 N N . GLU A 1 709 ? -3.536 -38.414 -35.760 1.00 64.25 709 GLU A N 1
ATOM 5635 C CA . GLU A 1 709 ? -2.631 -39.192 -36.615 1.00 64.25 709 GLU A CA 1
ATOM 5636 C C . GLU A 1 709 ? -1.170 -38.891 -36.247 1.00 64.25 709 GLU A C 1
ATOM 5638 O O . GLU A 1 709 ? -0.888 -37.892 -35.578 1.00 64.25 709 GLU A O 1
ATOM 5643 N N . ASP A 1 710 ? -0.230 -39.724 -36.710 1.00 52.25 710 ASP A N 1
ATOM 5644 C CA . ASP A 1 710 ? 1.209 -39.600 -36.415 1.00 52.25 710 ASP A CA 1
ATOM 5645 C C . ASP A 1 710 ? 1.799 -38.223 -36.788 1.00 52.25 710 ASP A C 1
ATOM 5647 O O . ASP A 1 710 ? 2.832 -37.822 -36.252 1.00 52.25 710 ASP A O 1
ATOM 5651 N N . ASP A 1 711 ? 1.154 -37.479 -37.697 1.00 44.53 711 ASP A N 1
ATOM 5652 C CA . ASP A 1 711 ? 1.597 -36.160 -38.149 1.00 44.53 711 ASP A CA 1
ATOM 5653 C C . ASP A 1 711 ? 0.819 -34.975 -37.544 1.00 44.53 711 ASP A C 1
ATOM 5655 O O . ASP A 1 711 ? 1.096 -33.828 -37.907 1.00 44.53 711 ASP A O 1
ATOM 5659 N N . GLY A 1 712 ? -0.106 -35.218 -36.612 1.00 49.09 712 GLY A N 1
ATOM 5660 C CA . GLY A 1 712 ? -0.805 -34.193 -35.835 1.00 49.09 712 GLY A CA 1
ATOM 5661 C C . GLY A 1 712 ? -2.333 -34.251 -35.924 1.00 49.09 712 GLY A C 1
ATOM 5662 O O . GLY A 1 712 ? -2.932 -35.133 -36.533 1.00 49.09 712 GLY A O 1
ATOM 5663 N N . PHE A 1 713 ? -2.972 -33.282 -35.271 1.00 47.62 713 PHE A N 1
ATOM 5664 C CA . PHE A 1 713 ? -4.426 -33.174 -35.157 1.00 47.62 713 PHE A CA 1
ATOM 5665 C C . PHE A 1 713 ? -5.085 -32.861 -36.511 1.00 47.62 713 PHE A C 1
ATOM 5667 O O . PHE A 1 713 ? -4.698 -31.895 -37.174 1.00 47.62 713 PHE A O 1
ATOM 5674 N N . LYS A 1 714 ? -6.092 -33.652 -36.911 1.00 58.69 714 LYS A N 1
ATOM 5675 C CA . LYS A 1 714 ? -6.878 -33.424 -38.135 1.00 58.69 714 LYS A CA 1
ATOM 5676 C C . LYS A 1 714 ? -8.374 -33.384 -37.847 1.00 58.69 714 LYS A C 1
ATOM 5678 O O . LYS A 1 714 ? -8.908 -34.224 -37.121 1.00 58.69 714 LYS A O 1
ATOM 5683 N N . ILE A 1 715 ? -9.057 -32.432 -38.480 1.00 53.91 715 ILE A N 1
ATOM 5684 C CA . ILE A 1 715 ? -10.520 -32.364 -38.522 1.00 53.91 715 ILE A CA 1
ATOM 5685 C C . ILE A 1 715 ? -10.937 -32.665 -39.959 1.00 53.91 715 ILE A C 1
ATOM 5687 O O . ILE A 1 715 ? -10.571 -31.934 -40.875 1.00 53.91 715 ILE A O 1
ATOM 5691 N N . ASN A 1 716 ? -11.674 -33.759 -40.164 1.00 65.62 716 ASN A N 1
ATOM 5692 C CA . ASN A 1 716 ? -12.085 -34.245 -41.487 1.00 65.62 716 ASN A CA 1
ATOM 5693 C C . ASN A 1 716 ? -10.912 -34.464 -42.471 1.00 65.62 716 ASN A C 1
ATOM 5695 O O . ASN A 1 716 ? -11.062 -34.259 -43.672 1.00 65.62 716 ASN A O 1
ATOM 5699 N N . GLY A 1 717 ? -9.747 -34.889 -41.971 1.00 57.53 717 GLY A N 1
ATOM 5700 C CA . GLY A 1 717 ? -8.566 -35.179 -42.796 1.00 57.53 717 GLY A CA 1
ATOM 5701 C C . GLY A 1 717 ? -7.669 -33.974 -43.107 1.00 57.53 717 GLY A C 1
ATOM 5702 O O . GLY A 1 717 ? -6.635 -34.152 -43.748 1.00 57.53 717 GLY A O 1
ATOM 5703 N N . GLU A 1 718 ? -7.995 -32.774 -42.616 1.00 44.97 718 GLU A N 1
ATOM 5704 C CA . GLU A 1 718 ? -7.181 -31.566 -42.805 1.00 44.97 718 GLU A CA 1
ATOM 5705 C C . GLU A 1 718 ? -6.573 -31.071 -41.484 1.00 44.97 718 GLU A C 1
ATOM 5707 O O . GLU A 1 718 ? -7.221 -31.097 -40.434 1.00 44.97 718 GLU A O 1
ATOM 5712 N N . LYS A 1 719 ? -5.312 -30.612 -41.531 1.00 44.84 719 LYS A N 1
ATOM 5713 C CA . LYS A 1 719 ? -4.631 -29.976 -40.392 1.00 44.84 719 LYS A CA 1
ATOM 5714 C C . LYS A 1 719 ? -5.200 -28.571 -40.180 1.00 44.84 719 LYS A C 1
ATOM 5716 O O . LYS A 1 719 ? -5.056 -27.736 -41.078 1.00 44.84 719 LYS A O 1
ATOM 5721 N N . PRO A 1 720 ? -5.791 -28.255 -39.018 1.00 39.78 720 PRO A N 1
ATOM 5722 C CA . PRO A 1 720 ? -6.265 -26.911 -38.756 1.00 39.78 720 PRO A CA 1
ATOM 5723 C C . PRO A 1 720 ? -5.063 -26.014 -38.414 1.00 39.78 720 PRO A C 1
ATOM 5725 O O . PRO A 1 720 ? -4.597 -25.983 -37.283 1.00 39.78 720 PRO A O 1
ATOM 5728 N N . TYR A 1 721 ? -4.602 -25.278 -39.427 1.00 33.03 721 TYR A N 1
ATOM 5729 C CA . TYR A 1 721 ? -3.672 -24.138 -39.394 1.00 33.03 721 TYR A CA 1
ATOM 5730 C C . TYR A 1 721 ? -2.174 -24.396 -39.127 1.00 33.03 721 TYR A C 1
ATOM 5732 O O . TYR A 1 721 ? -1.741 -24.873 -38.086 1.00 33.03 721 TYR A O 1
ATOM 5740 N N . THR A 1 722 ? -1.358 -23.934 -40.081 1.00 31.08 722 THR A N 1
ATOM 5741 C CA . THR A 1 722 ? 0.092 -23.710 -39.978 1.00 31.08 722 THR A CA 1
ATOM 5742 C C . THR A 1 722 ? 0.397 -22.252 -39.625 1.00 31.08 722 THR A C 1
ATOM 5744 O O . THR A 1 722 ? 0.215 -21.361 -40.457 1.00 31.08 722 THR A O 1
ATOM 5747 N N . ARG A 1 723 ? 0.952 -22.014 -38.434 1.00 25.11 723 ARG A N 1
ATOM 5748 C CA . ARG A 1 723 ? 1.870 -20.899 -38.141 1.00 25.11 723 ARG A CA 1
ATOM 5749 C C . ARG A 1 723 ? 2.805 -21.341 -37.013 1.00 25.11 723 ARG A C 1
ATOM 5751 O O . ARG A 1 723 ? 2.349 -21.605 -35.912 1.00 25.11 723 ARG A O 1
ATOM 5758 N N . VAL A 1 724 ? 4.097 -21.451 -37.312 1.00 25.33 724 VAL A N 1
ATOM 5759 C CA . VAL A 1 724 ? 5.161 -21.845 -36.372 1.00 25.33 724 VAL A CA 1
ATOM 5760 C C . VAL A 1 724 ? 6.312 -20.859 -36.526 1.00 25.33 724 VAL A C 1
ATOM 5762 O O . VAL A 1 724 ? 6.733 -20.671 -37.660 1.00 25.33 724 VAL A O 1
ATOM 5765 N N . PHE A 1 725 ? 6.797 -20.275 -35.419 1.00 25.62 725 PHE A N 1
ATOM 5766 C CA . PHE A 1 725 ? 8.176 -19.801 -35.148 1.00 25.62 725 PHE A CA 1
ATOM 5767 C C . PHE A 1 725 ? 8.260 -19.240 -33.705 1.00 25.62 725 PHE A C 1
ATOM 5769 O O . PHE A 1 725 ? 7.294 -18.593 -33.302 1.00 25.62 725 PHE A O 1
ATOM 5776 N N . PRO A 1 726 ? 9.419 -19.271 -33.001 1.00 30.59 726 PRO A N 1
ATOM 5777 C CA . PRO A 1 726 ? 10.466 -20.300 -32.844 1.00 30.59 726 PRO A CA 1
ATOM 5778 C C . PRO A 1 726 ? 10.561 -20.773 -31.342 1.00 30.59 726 PRO A C 1
ATOM 5780 O O . PRO A 1 726 ? 9.683 -20.414 -30.562 1.00 30.59 726 PRO A O 1
ATOM 5783 N N . PRO A 1 727 ? 11.524 -21.626 -30.909 1.00 29.64 727 PRO A N 1
ATOM 5784 C CA . PRO A 1 727 ? 11.389 -22.485 -29.717 1.00 29.64 727 PRO A CA 1
ATOM 5785 C C . PRO A 1 727 ? 11.791 -21.804 -28.389 1.00 29.64 727 PRO A C 1
ATOM 5787 O O . PRO A 1 727 ? 12.686 -20.955 -28.415 1.00 29.64 727 PRO A O 1
ATOM 5790 N N . PRO A 1 728 ? 11.247 -22.221 -27.225 1.00 25.88 728 PRO A N 1
ATOM 5791 C CA . PRO A 1 728 ? 11.803 -21.878 -25.920 1.00 25.88 728 PRO A CA 1
ATOM 5792 C C . PRO A 1 728 ? 12.813 -22.930 -25.408 1.00 25.88 728 PRO A C 1
ATOM 5794 O O . PRO A 1 728 ? 12.790 -24.080 -25.857 1.00 25.88 728 PRO A O 1
ATOM 5797 N N . PRO A 1 729 ? 13.714 -22.541 -24.486 1.00 28.02 729 PRO A N 1
ATOM 5798 C CA . PRO A 1 729 ? 14.817 -23.356 -23.989 1.00 28.02 729 PRO A CA 1
ATOM 5799 C C . PRO A 1 729 ? 14.412 -24.279 -22.833 1.00 28.02 729 PRO A C 1
ATOM 5801 O O . PRO A 1 729 ? 13.440 -24.039 -22.120 1.00 28.02 729 PRO A O 1
ATOM 5804 N N . ASP A 1 730 ? 15.234 -25.306 -22.625 1.00 37.91 730 ASP A N 1
ATOM 5805 C CA . ASP A 1 730 ? 15.187 -26.231 -21.495 1.00 37.91 730 ASP A CA 1
ATOM 5806 C C . ASP A 1 730 ? 15.187 -25.500 -20.141 1.00 37.91 730 ASP A C 1
ATOM 5808 O O . ASP A 1 730 ? 16.079 -24.696 -19.872 1.00 37.91 730 ASP A O 1
ATOM 5812 N N . THR A 1 731 ? 14.233 -25.810 -19.257 1.00 29.73 731 THR A N 1
ATOM 5813 C CA . THR A 1 731 ? 14.481 -26.222 -17.857 1.00 29.73 731 THR A CA 1
ATOM 5814 C C . THR A 1 731 ? 13.166 -26.503 -17.117 1.00 29.73 731 THR A C 1
ATOM 5816 O O . THR A 1 731 ? 12.246 -25.694 -17.081 1.00 29.73 731 THR A O 1
ATOM 5819 N N . TYR A 1 732 ? 13.096 -27.687 -16.511 1.00 24.03 732 TYR A N 1
ATOM 5820 C CA . TYR A 1 732 ? 12.017 -28.181 -15.658 1.00 24.03 732 TYR A CA 1
ATOM 5821 C C . TYR A 1 732 ? 12.502 -28.094 -14.206 1.00 24.03 732 TYR A C 1
ATOM 5823 O O . TYR A 1 732 ? 13.591 -28.593 -13.941 1.00 24.03 732 TYR A O 1
ATOM 5831 N N . ASP A 1 733 ? 11.738 -27.485 -13.289 1.00 24.75 733 ASP A N 1
ATOM 5832 C CA . ASP A 1 733 ? 11.473 -28.064 -11.960 1.00 24.75 733 ASP A CA 1
ATOM 5833 C C . ASP A 1 733 ? 10.565 -27.203 -11.057 1.00 24.75 733 ASP A C 1
ATOM 5835 O O . ASP A 1 733 ? 10.670 -25.982 -10.994 1.00 24.75 733 ASP A O 1
ATOM 5839 N N . ALA A 1 734 ? 9.751 -27.928 -10.278 1.00 23.34 734 ALA A N 1
ATOM 5840 C CA . ALA A 1 734 ? 8.966 -27.534 -9.100 1.00 23.34 734 ALA A CA 1
ATOM 5841 C C . ALA A 1 734 ? 7.621 -26.798 -9.317 1.00 23.34 734 ALA A C 1
ATOM 5843 O O . ALA A 1 734 ? 7.553 -25.588 -9.473 1.00 23.34 734 ALA A O 1
ATOM 5844 N N . VAL A 1 735 ? 6.506 -27.537 -9.203 1.00 22.09 735 VAL A N 1
ATOM 5845 C CA . VAL A 1 735 ? 5.681 -27.656 -7.975 1.00 22.09 735 VAL A CA 1
ATOM 5846 C C . VAL A 1 735 ? 4.562 -28.674 -8.264 1.00 22.09 735 VAL A C 1
ATOM 5848 O O . VAL A 1 735 ? 3.528 -28.372 -8.851 1.00 22.09 735 VAL A O 1
ATOM 5851 N N . VAL A 1 736 ? 4.774 -29.918 -7.827 1.00 23.98 736 VAL A N 1
ATOM 5852 C CA . VAL A 1 736 ? 3.716 -30.920 -7.640 1.00 23.98 736 VAL A CA 1
ATOM 5853 C C . VAL A 1 736 ? 3.607 -31.162 -6.142 1.00 23.98 736 VAL A C 1
ATOM 5855 O O . VAL A 1 736 ? 4.460 -31.840 -5.575 1.00 23.98 736 VAL A O 1
ATOM 5858 N N . LYS A 1 737 ? 2.571 -30.603 -5.505 1.00 26.16 737 LYS A N 1
ATOM 5859 C CA . LYS A 1 737 ? 1.847 -31.209 -4.369 1.00 26.16 737 LYS A CA 1
ATOM 5860 C C . LYS A 1 737 ? 0.764 -30.264 -3.843 1.00 26.16 737 LYS A C 1
ATOM 5862 O O . LYS A 1 737 ? 1.051 -29.395 -3.033 1.00 26.16 737 LYS A O 1
ATOM 5867 N N . ALA A 1 738 ? -0.475 -30.508 -4.261 1.00 24.52 738 ALA A N 1
ATOM 5868 C CA . ALA A 1 738 ? -1.652 -30.568 -3.386 1.00 24.52 738 ALA A CA 1
ATOM 5869 C C . ALA A 1 738 ? -2.887 -30.894 -4.241 1.00 24.52 738 ALA A C 1
ATOM 5871 O O . ALA A 1 738 ? -3.656 -30.018 -4.611 1.00 24.52 738 ALA A O 1
ATOM 5872 N N . GLY A 1 739 ? -3.057 -32.171 -4.583 1.00 24.66 739 GLY A N 1
ATOM 5873 C CA . GLY A 1 739 ? -4.362 -32.695 -4.974 1.00 24.66 739 GLY A CA 1
ATOM 5874 C C . GLY A 1 739 ? -4.970 -33.405 -3.774 1.00 24.66 739 GLY A C 1
ATOM 5875 O O . GLY A 1 739 ? -4.336 -34.333 -3.272 1.00 24.66 739 GLY A O 1
ATOM 5876 N N . ARG A 1 740 ? -6.157 -32.975 -3.332 1.00 28.48 740 ARG A N 1
ATOM 5877 C CA . ARG A 1 740 ? -7.146 -33.783 -2.598 1.00 28.48 740 ARG A CA 1
ATOM 5878 C C . ARG A 1 740 ? -8.520 -33.112 -2.679 1.00 28.48 740 ARG A C 1
ATOM 5880 O O . ARG A 1 740 ? -8.853 -32.348 -1.788 1.00 28.48 740 ARG A O 1
ATOM 5887 N N . GLU A 1 741 ? -9.312 -33.463 -3.685 1.00 28.41 741 GLU A N 1
ATOM 5888 C CA . GLU A 1 741 ? -10.777 -33.420 -3.592 1.00 28.41 741 GLU A CA 1
ATOM 5889 C C . GLU A 1 741 ? -11.328 -34.720 -4.193 1.00 28.41 741 GLU A C 1
ATOM 5891 O O . GLU A 1 741 ? -10.793 -35.266 -5.163 1.00 28.41 741 GLU A O 1
ATOM 5896 N N . THR A 1 742 ? -12.312 -35.290 -3.507 1.00 32.97 742 THR A N 1
ATOM 5897 C CA . THR A 1 742 ? -12.914 -36.604 -3.751 1.00 32.97 742 THR A CA 1
ATOM 5898 C C . THR A 1 742 ? -13.985 -36.527 -4.839 1.00 32.97 742 THR A C 1
ATOM 5900 O O . THR A 1 742 ? -14.750 -35.571 -4.895 1.00 32.97 742 THR A O 1
ATOM 5903 N N . GLY A 1 743 ? -14.088 -37.563 -5.681 1.00 30.02 743 GLY A N 1
ATOM 5904 C CA . GLY A 1 743 ? -14.965 -37.610 -6.865 1.00 30.02 743 GLY A CA 1
ATOM 5905 C C . GLY A 1 743 ? -16.482 -37.500 -6.634 1.00 30.02 743 GLY A C 1
ATOM 5906 O O . GLY A 1 743 ? -17.229 -37.530 -7.606 1.00 30.02 743 GLY A O 1
ATOM 5907 N N . GLU A 1 744 ? -16.951 -37.340 -5.396 1.00 29.56 744 GLU A N 1
ATOM 5908 C CA . GLU A 1 744 ? -18.372 -37.131 -5.078 1.00 29.56 744 GLU A CA 1
ATOM 5909 C C . GLU A 1 744 ? -18.801 -35.650 -5.122 1.00 29.56 744 GLU A C 1
ATOM 5911 O O . GLU A 1 744 ? -19.978 -35.372 -5.343 1.00 29.56 744 GLU A O 1
ATOM 5916 N N . GLU A 1 745 ? -17.875 -34.683 -5.047 1.00 32.59 745 GLU A N 1
ATOM 5917 C CA . GLU A 1 745 ? -18.213 -33.247 -5.156 1.00 32.59 745 GLU A CA 1
ATOM 5918 C C . GLU A 1 745 ? -18.382 -32.764 -6.610 1.00 32.59 745 GLU A C 1
ATOM 5920 O O . GLU A 1 745 ? -19.032 -31.752 -6.869 1.00 32.59 745 GLU A O 1
ATOM 5925 N N . VAL A 1 746 ? -17.905 -33.536 -7.591 1.00 32.50 746 VAL A N 1
ATOM 5926 C CA . VAL A 1 746 ? -18.030 -33.210 -9.025 1.00 32.50 746 VAL A CA 1
ATOM 5927 C C . VAL A 1 746 ? -19.436 -33.516 -9.572 1.00 32.50 746 VAL A C 1
ATOM 5929 O O . VAL A 1 746 ? -19.867 -32.928 -10.564 1.00 32.50 746 VAL A O 1
ATOM 5932 N N . ILE A 1 747 ? -20.207 -34.388 -8.913 1.00 29.92 747 ILE A N 1
ATOM 5933 C CA . ILE A 1 747 ? -21.497 -34.878 -9.437 1.00 29.92 747 ILE A CA 1
ATOM 5934 C C . ILE A 1 747 ? -22.674 -33.938 -9.098 1.00 29.92 747 ILE A C 1
ATOM 5936 O O . ILE A 1 747 ? -23.683 -33.929 -9.802 1.00 29.92 747 ILE A O 1
ATOM 5940 N N . SER A 1 748 ? -22.526 -33.045 -8.115 1.00 28.08 748 SER A N 1
ATOM 5941 C CA . SER A 1 748 ? -23.541 -32.027 -7.778 1.00 28.08 748 SER A CA 1
ATOM 5942 C C . SER A 1 748 ? -23.593 -30.847 -8.776 1.00 28.08 748 SER A C 1
ATOM 5944 O O . SER A 1 748 ? -24.596 -30.143 -8.874 1.00 28.08 748 SER A O 1
ATOM 5946 N N . GLY A 1 749 ? -22.551 -30.657 -9.598 1.00 31.36 749 GLY A N 1
ATOM 5947 C CA . GLY A 1 749 ? -22.470 -29.580 -10.600 1.00 31.36 749 GLY A CA 1
ATOM 5948 C C . GLY A 1 749 ? -23.075 -29.892 -11.979 1.00 31.36 749 GLY A C 1
ATOM 5949 O O . GLY A 1 749 ? -22.996 -29.061 -12.882 1.00 31.36 749 GLY A O 1
ATOM 5950 N N . LEU A 1 750 ? -23.667 -31.075 -12.180 1.00 27.48 750 LEU A N 1
ATOM 5951 C CA . LEU A 1 750 ? -23.913 -31.646 -13.516 1.00 27.48 750 LEU A CA 1
ATOM 5952 C C . LEU A 1 750 ? -25.314 -31.429 -14.126 1.00 27.48 750 LEU A C 1
ATOM 5954 O O . LEU A 1 750 ? -25.599 -31.972 -15.191 1.00 27.48 750 LEU A O 1
ATOM 5958 N N . TYR A 1 751 ? -26.170 -30.581 -13.546 1.00 28.06 751 TYR A N 1
ATOM 5959 C CA . TYR A 1 751 ? -27.457 -30.211 -14.161 1.00 28.06 751 TYR A CA 1
ATOM 5960 C C . TYR A 1 751 ? -27.648 -28.699 -14.289 1.00 28.06 751 TYR A C 1
ATOM 5962 O O . TYR A 1 751 ? -28.502 -28.091 -13.651 1.00 28.06 751 TYR A O 1
ATOM 5970 N N . SER A 1 752 ? -26.915 -28.074 -15.206 1.00 27.70 752 SER A N 1
ATOM 5971 C CA . SER A 1 752 ? -27.455 -26.921 -15.925 1.00 27.70 752 SER A CA 1
ATOM 5972 C C . SER A 1 752 ? -26.809 -26.829 -17.300 1.00 27.70 752 SER A C 1
ATOM 5974 O O . SER A 1 752 ? -25.593 -26.917 -17.400 1.00 27.70 752 SER A O 1
ATOM 5976 N N . HIS A 1 753 ? -27.643 -26.643 -18.325 1.00 28.27 753 HIS A N 1
ATOM 5977 C CA . HIS A 1 753 ? -27.368 -26.129 -19.681 1.00 28.27 753 HIS A CA 1
ATOM 5978 C C . HIS A 1 753 ? -28.039 -26.959 -20.782 1.00 28.27 753 HIS A C 1
ATOM 5980 O O . HIS A 1 753 ? -27.396 -27.480 -21.688 1.00 28.27 753 HIS A O 1
ATOM 5986 N N . ARG A 1 754 ? -29.377 -26.983 -20.758 1.00 29.92 754 ARG A N 1
ATOM 5987 C CA . ARG A 1 754 ? -30.198 -26.765 -21.961 1.00 29.92 754 ARG A CA 1
ATOM 5988 C C . ARG A 1 754 ? -31.381 -25.871 -21.587 1.00 29.92 754 ARG A C 1
ATOM 5990 O O . ARG A 1 754 ? -31.887 -25.963 -20.478 1.00 29.92 754 ARG A O 1
ATOM 5997 N N . SER A 1 755 ? -31.740 -24.983 -22.507 1.00 36.09 755 SER A N 1
ATOM 5998 C CA . SER A 1 755 ? -32.658 -23.833 -22.466 1.00 36.09 755 SER A CA 1
ATOM 5999 C C . SER A 1 755 ? -34.034 -24.022 -21.791 1.00 36.09 755 SER A C 1
ATOM 6001 O O . SER A 1 755 ? -35.068 -23.869 -22.438 1.00 36.09 755 SER A O 1
ATOM 6003 N N . LEU A 1 756 ? -34.065 -24.311 -20.490 1.00 29.59 756 LEU A N 1
ATOM 6004 C CA . LEU A 1 756 ? -35.252 -24.254 -19.637 1.00 29.59 756 LEU A CA 1
ATOM 6005 C C . LEU A 1 756 ? -34.798 -24.080 -18.180 1.00 29.59 756 LEU A C 1
ATOM 6007 O O . LEU A 1 756 ? -34.081 -24.931 -17.654 1.00 29.59 756 LEU A O 1
ATOM 6011 N N . ARG A 1 757 ? -35.199 -22.992 -17.516 1.00 36.03 757 ARG A N 1
ATOM 6012 C CA . ARG A 1 757 ? -34.964 -22.809 -16.075 1.00 36.03 757 ARG A CA 1
ATOM 6013 C C . ARG A 1 757 ? -36.276 -23.080 -15.346 1.00 36.03 757 ARG A C 1
ATOM 6015 O O . ARG A 1 757 ? -37.264 -22.399 -15.613 1.00 36.03 757 ARG A O 1
ATOM 6022 N N . ILE A 1 758 ? -36.293 -24.071 -14.455 1.00 33.66 758 ILE A N 1
ATOM 6023 C CA . ILE A 1 758 ? -37.406 -24.298 -13.526 1.00 33.66 758 ILE A CA 1
ATOM 6024 C C . ILE A 1 758 ? -36.928 -23.862 -12.145 1.00 33.66 758 ILE A C 1
ATOM 6026 O O . ILE A 1 758 ? -36.011 -24.460 -11.588 1.00 33.66 758 ILE A O 1
ATOM 6030 N N . LEU A 1 759 ? -37.541 -22.811 -11.608 1.00 33.59 759 LEU A N 1
ATOM 6031 C CA . LEU A 1 759 ? -37.357 -22.373 -10.227 1.00 33.59 759 LEU A CA 1
ATOM 6032 C C . LEU A 1 759 ? -38.717 -22.477 -9.533 1.00 33.59 759 LEU A C 1
ATOM 6034 O O . LEU A 1 759 ? -39.709 -21.960 -10.044 1.00 33.59 759 LEU A O 1
ATOM 6038 N N . ASN A 1 760 ? -38.776 -23.180 -8.400 1.00 32.94 760 ASN A N 1
ATOM 6039 C CA . ASN A 1 760 ? -39.986 -23.342 -7.580 1.00 32.94 760 ASN A CA 1
ATOM 6040 C C . ASN A 1 760 ? -41.242 -23.780 -8.368 1.00 32.94 760 ASN A C 1
ATOM 6042 O O . ASN A 1 760 ? -42.339 -23.275 -8.146 1.00 32.94 760 ASN A O 1
ATOM 6046 N N . GLY A 1 761 ? -41.085 -24.708 -9.320 1.00 29.55 761 GLY A N 1
ATOM 6047 C CA . GLY A 1 761 ? -42.206 -25.302 -10.060 1.00 29.55 761 GLY A CA 1
ATOM 6048 C C . GLY A 1 761 ? -42.783 -24.464 -11.208 1.00 29.55 761 GLY A C 1
ATOM 6049 O O . GLY A 1 761 ? -43.772 -24.884 -11.803 1.00 29.55 761 GLY A O 1
ATOM 6050 N N . LYS A 1 762 ? -42.181 -23.322 -11.576 1.00 28.70 762 LYS A N 1
ATOM 6051 C CA . LYS A 1 762 ? -42.559 -22.560 -12.783 1.00 28.70 762 LYS A CA 1
ATOM 6052 C C . LYS A 1 762 ? -41.391 -22.460 -13.768 1.00 28.70 762 LYS A C 1
ATOM 6054 O O . LYS A 1 762 ? -40.252 -22.216 -13.371 1.00 28.70 762 LYS A O 1
ATOM 6059 N N . ALA A 1 763 ? -41.680 -22.670 -15.054 1.00 32.88 763 ALA A N 1
ATOM 6060 C CA . ALA A 1 763 ? -40.700 -22.608 -16.137 1.00 32.88 763 ALA A CA 1
ATOM 6061 C C . ALA A 1 763 ? -40.599 -21.184 -16.711 1.00 32.88 763 ALA A C 1
ATOM 6063 O O . ALA A 1 763 ? -41.620 -20.572 -17.019 1.00 32.88 763 ALA A O 1
ATOM 6064 N N . GLN A 1 764 ? -39.376 -20.678 -16.892 1.00 36.34 764 GLN A N 1
ATOM 6065 C CA . GLN A 1 764 ? -39.104 -19.413 -17.588 1.00 36.34 764 GLN A CA 1
ATOM 6066 C C . GLN A 1 764 ? -38.300 -19.640 -18.877 1.00 36.34 764 GLN A C 1
ATOM 6068 O O . GLN A 1 764 ? -37.411 -20.496 -18.931 1.00 36.34 764 GLN A O 1
ATOM 6073 N N . LEU A 1 765 ? -38.622 -18.852 -19.911 1.00 31.86 765 LEU A N 1
ATOM 6074 C CA . LEU A 1 765 ? -38.009 -18.886 -21.243 1.00 31.86 765 LEU A CA 1
ATOM 6075 C C . LEU A 1 765 ? -36.976 -17.755 -21.373 1.00 31.86 765 LEU A C 1
ATOM 6077 O O . LEU A 1 765 ? -37.264 -16.620 -21.006 1.00 31.86 765 LEU A O 1
ATOM 6081 N N . ILE A 1 766 ? -35.792 -18.048 -21.915 1.00 34.62 766 ILE A N 1
ATOM 6082 C CA . ILE A 1 766 ? -34.721 -17.059 -22.127 1.00 34.62 766 ILE A CA 1
ATOM 6083 C C . ILE A 1 766 ? -34.534 -16.855 -23.634 1.00 34.62 766 ILE A C 1
ATOM 6085 O O . ILE A 1 766 ? -34.358 -17.826 -24.371 1.00 34.62 766 ILE A O 1
ATOM 6089 N N . ALA A 1 767 ? -34.581 -15.600 -24.089 1.00 29.86 767 ALA A N 1
ATOM 6090 C CA . ALA A 1 767 ? -34.301 -15.224 -25.472 1.00 29.86 767 ALA A CA 1
ATOM 6091 C C . ALA A 1 767 ? -32.786 -15.180 -25.720 1.00 29.86 767 ALA A C 1
ATOM 6093 O O . ALA A 1 767 ? -32.039 -14.639 -24.908 1.00 29.86 767 ALA A O 1
ATOM 6094 N N . ILE A 1 768 ? -32.338 -15.727 -26.851 1.00 31.28 768 ILE A N 1
ATOM 6095 C CA . ILE A 1 768 ? -30.946 -15.630 -27.302 1.00 31.28 768 ILE A CA 1
ATOM 6096 C C . ILE A 1 768 ? -30.945 -14.864 -28.622 1.00 31.28 768 ILE A C 1
ATOM 6098 O O . ILE A 1 768 ? -31.671 -15.220 -29.552 1.00 31.28 768 ILE A O 1
ATOM 6102 N N . THR A 1 769 ? -30.130 -13.818 -28.697 1.00 30.23 769 THR A N 1
ATOM 6103 C CA . THR A 1 769 ? -29.847 -13.068 -29.922 1.00 30.23 769 THR A CA 1
ATOM 6104 C C . THR A 1 769 ? -28.524 -13.523 -30.522 1.00 30.23 769 THR A C 1
ATOM 6106 O O . THR A 1 769 ? -27.569 -13.827 -29.810 1.00 30.23 769 THR A O 1
ATOM 6109 N N . TYR A 1 770 ? -28.451 -13.546 -31.849 1.00 32.59 770 TYR A N 1
ATOM 6110 C CA . TYR A 1 770 ? -27.188 -13.639 -32.573 1.00 32.59 770 TYR A CA 1
ATOM 6111 C C . TYR A 1 770 ? -27.199 -12.656 -33.744 1.00 32.59 770 TYR A C 1
ATOM 6113 O O . TYR A 1 770 ? -28.260 -12.278 -34.243 1.00 32.59 770 TYR A O 1
ATOM 6121 N N . TYR A 1 771 ? -26.012 -12.204 -34.143 1.00 31.89 771 TYR A N 1
ATOM 6122 C CA . TYR A 1 771 ? -25.841 -11.270 -35.249 1.00 31.89 771 TYR A CA 1
ATOM 6123 C C . TYR A 1 771 ? -25.801 -12.034 -36.569 1.00 31.89 771 TYR A C 1
ATOM 6125 O O . TYR A 1 771 ? -24.913 -12.863 -36.777 1.00 31.89 771 TYR A O 1
ATOM 6133 N N . ASP A 1 772 ? -26.754 -11.756 -37.456 1.00 37.81 772 ASP A N 1
ATOM 6134 C CA . ASP A 1 772 ? -26.726 -12.276 -38.819 1.00 37.81 772 ASP A CA 1
ATOM 6135 C C . ASP A 1 772 ? -25.888 -11.332 -39.691 1.00 37.81 772 ASP A C 1
ATOM 6137 O O . ASP A 1 772 ? -26.267 -10.188 -39.965 1.00 37.81 772 ASP A O 1
ATOM 6141 N N . SER A 1 773 ? -24.715 -11.805 -40.109 1.00 28.17 773 SER A N 1
ATOM 6142 C CA . SER A 1 773 ? -23.764 -11.019 -40.896 1.00 28.17 773 SER A CA 1
ATOM 6143 C C . SER A 1 773 ? -24.230 -10.761 -42.332 1.00 28.17 773 SER A C 1
ATOM 6145 O O . SER A 1 773 ? -23.709 -9.846 -42.973 1.00 28.17 773 SER A O 1
ATOM 6147 N N . ILE A 1 774 ? -25.221 -11.510 -42.829 1.00 35.12 774 ILE A N 1
ATOM 6148 C CA . ILE A 1 774 ? -25.766 -11.351 -44.179 1.00 35.12 774 ILE A CA 1
ATOM 6149 C C . ILE A 1 774 ? -26.856 -10.275 -44.185 1.00 35.12 774 ILE A C 1
ATOM 6151 O O . ILE A 1 774 ? -26.858 -9.417 -45.068 1.00 35.12 774 ILE A O 1
ATOM 6155 N N . SER A 1 775 ? -27.747 -10.259 -43.189 1.00 38.53 775 SER A N 1
ATOM 6156 C CA . SER A 1 775 ? -28.811 -9.245 -43.095 1.00 38.53 775 SER A CA 1
ATOM 6157 C C . SER A 1 775 ? -28.420 -7.993 -42.297 1.00 38.53 775 SER A C 1
ATOM 6159 O O . SER A 1 775 ? -29.150 -7.004 -42.323 1.00 38.53 775 SER A O 1
ATOM 6161 N N . LYS A 1 776 ? -27.279 -8.016 -41.590 1.00 35.78 776 LYS A N 1
ATOM 6162 C CA . LYS A 1 776 ? -26.804 -6.967 -40.664 1.00 35.78 776 LYS A CA 1
ATOM 6163 C C . LYS A 1 776 ? -27.821 -6.577 -39.584 1.00 35.78 776 LYS A C 1
ATOM 6165 O O . LYS A 1 776 ? -27.833 -5.437 -39.120 1.00 35.78 776 LYS A O 1
ATOM 6170 N N . THR A 1 777 ? -28.648 -7.522 -39.149 1.00 32.44 777 THR A N 1
ATOM 6171 C CA . THR A 1 777 ? -29.636 -7.329 -38.077 1.00 32.44 777 THR A CA 1
ATOM 6172 C C . THR A 1 777 ? -29.401 -8.311 -36.932 1.00 32.44 777 THR A C 1
ATOM 6174 O O . THR A 1 777 ? -28.777 -9.353 -37.118 1.00 32.44 777 THR A O 1
ATOM 6177 N N . TRP A 1 778 ? -29.947 -7.999 -35.755 1.00 30.30 778 TRP A N 1
ATOM 6178 C CA . TRP A 1 778 ? -29.987 -8.892 -34.591 1.00 30.30 778 TRP A CA 1
ATOM 6179 C C . TRP A 1 778 ? -31.395 -9.487 -34.438 1.00 30.30 778 TRP A C 1
ATOM 6181 O O . TRP A 1 778 ? -32.197 -8.956 -33.669 1.00 30.30 778 TRP A O 1
ATOM 6191 N N . PRO A 1 779 ? -31.766 -10.533 -35.195 1.00 35.91 779 PRO A N 1
ATOM 6192 C CA . PRO A 1 779 ? -33.069 -11.154 -35.016 1.00 35.91 779 PRO A CA 1
ATOM 6193 C C . PRO A 1 779 ? -33.138 -11.895 -33.672 1.00 35.91 779 PRO A C 1
ATOM 6195 O O . PRO A 1 779 ? -32.229 -12.634 -33.291 1.00 35.91 779 PRO A O 1
ATOM 6198 N N . ILE A 1 780 ? -34.251 -11.712 -32.961 1.00 32.22 780 ILE A N 1
ATOM 6199 C CA . ILE A 1 780 ? -34.614 -12.503 -31.781 1.00 32.22 780 ILE A CA 1
ATOM 6200 C C . ILE A 1 780 ? -35.418 -13.706 -32.278 1.00 32.22 780 ILE A C 1
ATOM 6202 O O . ILE A 1 780 ? -36.480 -13.533 -32.874 1.00 32.22 780 ILE A O 1
ATOM 6206 N N . VAL A 1 781 ? -34.937 -14.928 -32.037 1.00 31.94 781 VAL A N 1
ATOM 6207 C CA . VAL A 1 781 ? -35.665 -16.156 -32.393 1.00 31.94 781 VAL A CA 1
ATOM 6208 C C . VAL A 1 781 ? -36.091 -16.883 -31.122 1.00 31.94 781 VAL A C 1
ATOM 6210 O O . VAL A 1 781 ? -35.256 -17.355 -30.352 1.00 31.94 781 VAL A O 1
ATOM 6213 N N . PHE A 1 782 ? -37.400 -17.032 -30.924 1.00 31.03 782 PHE A N 1
ATOM 6214 C CA . PHE A 1 782 ? -37.956 -17.908 -29.894 1.00 31.03 782 PHE A CA 1
ATOM 6215 C C . PHE A 1 782 ? -38.102 -19.322 -30.461 1.00 31.03 782 PHE A C 1
ATOM 6217 O O . PHE A 1 782 ? -38.817 -19.538 -31.438 1.00 31.03 782 PHE A O 1
ATOM 6224 N N . LYS A 1 783 ? -37.426 -20.306 -29.859 1.00 29.56 783 LYS A N 1
ATOM 6225 C CA . LYS A 1 783 ? -37.514 -21.711 -30.279 1.00 29.56 783 LYS A CA 1
ATOM 6226 C C . LYS A 1 783 ? -38.322 -22.502 -29.250 1.00 29.56 783 LYS A C 1
ATOM 6228 O O . LYS A 1 783 ? -37.806 -22.859 -28.197 1.00 29.56 783 LYS A O 1
ATOM 6233 N N . THR A 1 784 ? -39.589 -22.783 -29.543 1.00 28.50 784 THR A N 1
ATOM 6234 C CA . THR A 1 784 ? -40.412 -23.707 -28.743 1.00 28.50 784 THR A CA 1
ATOM 6235 C C . THR A 1 784 ? -40.116 -25.163 -29.125 1.00 28.50 784 THR A C 1
ATOM 6237 O O . THR A 1 784 ? -40.050 -25.455 -30.324 1.00 28.50 784 THR A O 1
ATOM 6240 N N . PRO A 1 785 ? -39.998 -26.112 -28.179 1.00 26.16 785 PRO A N 1
ATOM 6241 C CA . PRO A 1 785 ? -39.954 -27.532 -28.511 1.00 26.16 785 PRO A CA 1
ATOM 6242 C C . PRO A 1 785 ? -41.359 -28.021 -28.904 1.00 26.16 785 PRO A C 1
ATOM 6244 O O . PRO A 1 785 ? -42.297 -27.921 -28.118 1.00 26.16 785 PRO A O 1
ATOM 6247 N N . ARG A 1 786 ? -41.512 -28.566 -30.117 1.00 26.52 786 ARG A N 1
ATOM 6248 C CA . ARG A 1 786 ? -42.726 -29.266 -30.580 1.00 26.52 786 ARG A CA 1
ATOM 6249 C C . ARG A 1 786 ? -42.434 -30.760 -30.739 1.00 26.52 786 ARG A C 1
ATOM 6251 O O . ARG A 1 786 ? -41.646 -31.098 -31.617 1.00 26.52 786 ARG A O 1
ATOM 6258 N N . THR A 1 787 ? -43.087 -31.597 -29.922 1.00 26.30 787 THR A N 1
ATOM 6259 C CA . THR A 1 787 ? -43.587 -33.000 -30.090 1.00 26.30 787 THR A CA 1
ATOM 6260 C C . THR A 1 787 ? -43.523 -33.700 -28.719 1.00 26.30 787 THR A C 1
ATOM 6262 O O . THR A 1 787 ? -42.459 -33.746 -28.122 1.00 26.30 787 THR A O 1
ATOM 6265 N N . PHE A 1 788 ? -44.609 -34.152 -28.080 1.00 23.55 788 PHE A N 1
ATOM 6266 C CA . PHE A 1 788 ? -45.712 -35.017 -28.524 1.00 23.55 788 PHE A CA 1
ATOM 6267 C C . PHE A 1 788 ? -47.104 -34.455 -28.158 1.00 23.55 788 PHE A C 1
ATOM 6269 O O . PHE A 1 788 ? -47.345 -34.161 -26.997 1.00 23.55 788 PHE A O 1
ATOM 6276 N N . VAL A 1 789 ? -47.997 -34.318 -29.145 1.00 25.11 789 VAL A N 1
ATOM 6277 C CA . VAL A 1 789 ? -49.332 -34.948 -29.302 1.00 25.11 789 VAL A CA 1
ATOM 6278 C C . VAL A 1 789 ? -49.860 -34.448 -30.658 1.00 25.11 789 VAL A C 1
ATOM 6280 O O . VAL A 1 789 ? -49.807 -33.258 -30.964 1.00 25.11 789 VAL A O 1
ATOM 6283 N N . ARG A 1 790 ? -50.284 -35.387 -31.507 1.00 24.55 790 ARG A N 1
ATOM 6284 C CA . ARG A 1 790 ? -51.040 -35.159 -32.745 1.00 24.55 790 ARG A CA 1
ATOM 6285 C C . ARG A 1 790 ? -52.521 -35.138 -32.356 1.00 24.55 790 ARG A C 1
ATOM 6287 O O . ARG A 1 790 ? -52.947 -36.125 -31.775 1.00 24.55 790 ARG A O 1
ATOM 6294 N N . GLU A 1 791 ? -53.244 -34.069 -32.678 1.00 25.92 791 GLU A N 1
ATOM 6295 C CA . GLU A 1 791 ? -54.564 -34.067 -33.342 1.00 25.92 791 GLU A CA 1
ATOM 6296 C C . GLU A 1 791 ? -55.104 -32.624 -33.419 1.00 25.92 791 GLU A C 1
ATOM 6298 O O . GLU A 1 791 ? -55.155 -31.917 -32.421 1.00 25.92 791 GLU A O 1
ATOM 6303 N N . ASP A 1 792 ? -55.398 -32.224 -34.659 1.00 30.62 792 ASP A N 1
ATOM 6304 C CA . ASP A 1 792 ? -56.274 -31.170 -35.184 1.00 30.62 792 ASP A CA 1
ATOM 6305 C C . ASP A 1 792 ? -56.274 -29.713 -34.663 1.00 30.62 792 ASP A C 1
ATOM 6307 O O . ASP A 1 792 ? -56.280 -29.412 -33.477 1.00 30.62 792 ASP A O 1
ATOM 6311 N N . ILE A 1 793 ? -56.426 -28.819 -35.659 1.00 26.70 793 ILE A N 1
ATOM 6312 C CA . ILE A 1 793 ? -56.811 -27.389 -35.646 1.00 26.70 793 ILE A CA 1
ATOM 6313 C C . ILE A 1 793 ? -55.663 -26.391 -35.953 1.00 26.70 793 ILE A C 1
ATOM 6315 O O . ILE A 1 793 ? -54.803 -26.074 -35.134 1.00 26.70 793 ILE A O 1
ATOM 6319 N N . GLN A 1 794 ? -55.685 -25.855 -37.181 1.00 28.75 794 GLN A N 1
ATOM 6320 C CA . GLN A 1 794 ? -55.226 -24.497 -37.541 1.00 28.75 794 GLN A CA 1
ATOM 6321 C C . GLN A 1 794 ? -56.390 -23.499 -37.312 1.00 28.75 794 GLN A C 1
ATOM 6323 O O . GLN A 1 794 ? -57.533 -23.954 -37.326 1.00 28.75 794 GLN A O 1
ATOM 6328 N N . PRO A 1 795 ? -56.195 -22.165 -37.374 1.00 52.34 795 PRO A N 1
ATOM 6329 C CA . PRO A 1 795 ? -55.126 -21.298 -36.860 1.00 52.34 795 PRO A CA 1
ATOM 6330 C C . PRO A 1 795 ? -55.722 -20.071 -36.096 1.00 52.34 795 PRO A C 1
ATOM 6332 O O . PRO A 1 795 ? -56.931 -19.967 -35.948 1.00 52.34 795 PRO A O 1
ATOM 6335 N N . GLU A 1 796 ? -54.865 -19.135 -35.662 1.00 38.53 796 GLU A N 1
ATOM 6336 C CA . GLU A 1 796 ? -55.189 -17.780 -35.146 1.00 38.53 796 GLU A CA 1
ATOM 6337 C C . GLU A 1 796 ? -55.895 -17.678 -33.778 1.00 38.53 796 GLU A C 1
ATOM 6339 O O . GLU A 1 796 ? -57.050 -18.045 -33.596 1.00 38.53 796 GLU A O 1
ATOM 6344 N N . LEU A 1 797 ? -55.194 -17.091 -32.800 1.00 30.55 797 LEU A N 1
ATOM 6345 C CA . LEU A 1 797 ? -55.786 -16.622 -31.547 1.00 30.55 797 LEU A CA 1
ATOM 6346 C C . LEU A 1 797 ? -55.693 -15.092 -31.520 1.00 30.55 797 LEU A C 1
ATOM 6348 O O . LEU A 1 797 ? -54.612 -14.529 -31.354 1.00 30.55 797 LEU A O 1
ATOM 6352 N N . ASP A 1 798 ? -56.839 -14.450 -31.732 1.00 42.38 798 ASP A N 1
ATOM 6353 C CA . ASP A 1 798 ? -57.049 -13.009 -31.610 1.00 42.38 798 ASP A CA 1
ATOM 6354 C C . ASP A 1 798 ? -57.117 -12.618 -30.120 1.00 42.38 798 ASP A C 1
ATOM 6356 O O . ASP A 1 798 ? -57.836 -13.227 -29.321 1.00 42.38 798 ASP A O 1
ATOM 6360 N N . ILE A 1 799 ? -56.355 -11.589 -29.745 1.00 36.25 799 ILE A N 1
ATOM 6361 C CA . ILE A 1 799 ? -56.204 -11.056 -28.380 1.00 36.25 799 ILE A CA 1
ATOM 6362 C C . ILE A 1 799 ? -57.553 -10.610 -27.785 1.00 36.25 799 ILE A C 1
ATOM 6364 O O . ILE A 1 799 ? -57.727 -10.597 -26.563 1.00 36.25 799 ILE A O 1
ATOM 6368 N N . VAL A 1 800 ? -58.541 -10.307 -28.629 1.00 43.72 800 VAL A N 1
ATOM 6369 C CA . VAL A 1 800 ? -59.880 -9.873 -28.206 1.00 43.72 800 VAL A CA 1
ATOM 6370 C C . VAL A 1 800 ? -60.680 -10.992 -27.513 1.00 43.72 800 VAL A C 1
ATOM 6372 O O . VAL A 1 800 ? -61.466 -10.706 -26.605 1.00 43.72 800 VAL A O 1
ATOM 6375 N N . ASP A 1 801 ? -60.460 -12.267 -27.856 1.00 41.31 801 ASP A N 1
ATOM 6376 C CA . ASP A 1 801 ? -61.253 -13.389 -27.317 1.00 41.31 801 ASP A CA 1
ATOM 6377 C C . ASP A 1 801 ? -60.773 -13.856 -25.927 1.00 41.31 801 ASP A C 1
ATOM 6379 O O . ASP A 1 801 ? -61.540 -14.413 -25.137 1.00 41.31 801 ASP A O 1
ATOM 6383 N N . LEU A 1 802 ? -59.512 -13.566 -25.582 1.00 39.72 802 LEU A N 1
ATOM 6384 C CA . LEU A 1 802 ? -58.941 -13.884 -24.270 1.00 39.72 802 LEU A CA 1
ATOM 6385 C C . LEU A 1 802 ? -59.483 -12.952 -23.175 1.00 39.72 802 LEU A C 1
ATOM 6387 O O . LEU A 1 802 ? -59.757 -13.392 -22.060 1.00 39.72 802 LEU A O 1
ATOM 6391 N N . LYS A 1 803 ? -59.689 -11.672 -23.510 1.00 41.56 803 LYS A N 1
ATOM 6392 C CA . LYS A 1 803 ? -60.166 -10.644 -22.574 1.00 41.56 803 LYS A CA 1
ATOM 6393 C C . LYS A 1 803 ? -61.618 -10.894 -22.150 1.00 41.56 803 LYS A C 1
ATOM 6395 O O . LYS A 1 803 ? -61.920 -10.910 -20.964 1.00 41.56 803 LYS A O 1
ATOM 6400 N N . LYS A 1 804 ? -62.480 -11.272 -23.102 1.00 50.00 804 LYS A N 1
ATOM 6401 C CA . LYS A 1 804 ? -63.875 -11.664 -22.828 1.00 50.00 804 LYS A CA 1
ATOM 6402 C C . LYS A 1 804 ? -64.020 -12.890 -21.923 1.00 50.00 804 LYS A C 1
ATOM 6404 O O . LYS A 1 804 ? -64.996 -12.981 -21.188 1.00 50.00 804 LYS A O 1
ATOM 6409 N N . LYS A 1 805 ? -63.087 -13.844 -21.996 1.00 43.69 805 LYS A N 1
ATOM 6410 C CA . LYS A 1 805 ? -63.105 -15.055 -21.154 1.00 43.69 805 LYS A CA 1
ATOM 6411 C C . LYS A 1 805 ? -62.627 -14.784 -19.726 1.00 43.69 805 LYS A C 1
ATOM 6413 O O . LYS A 1 805 ? -63.056 -15.483 -18.816 1.00 43.69 805 LYS A O 1
ATOM 6418 N N . LEU A 1 806 ? -61.777 -13.775 -19.538 1.00 42.00 806 LEU A N 1
ATOM 6419 C CA . LEU A 1 806 ? -61.296 -13.330 -18.227 1.00 42.00 806 LEU A CA 1
ATOM 6420 C C . LEU A 1 806 ? -62.310 -12.432 -17.505 1.00 42.00 806 LEU A C 1
ATOM 6422 O O . LEU A 1 806 ? -62.475 -12.576 -16.299 1.00 42.00 806 LEU A O 1
ATOM 6426 N N . ASP A 1 807 ? -63.057 -11.605 -18.241 1.00 49.19 807 ASP A N 1
ATOM 6427 C CA . ASP A 1 807 ? -64.122 -10.755 -17.681 1.00 49.19 807 ASP A CA 1
ATOM 6428 C C . ASP A 1 807 ? -65.366 -11.552 -17.216 1.00 49.19 807 ASP A C 1
ATOM 6430 O O . ASP A 1 807 ? -66.235 -11.008 -16.540 1.00 49.19 807 ASP A O 1
ATOM 6434 N N . ALA A 1 808 ? -65.465 -12.840 -17.568 1.00 45.00 808 ALA A N 1
ATOM 6435 C CA . ALA A 1 808 ? -66.595 -13.716 -17.240 1.00 45.00 808 ALA A CA 1
ATOM 6436 C C . ALA A 1 808 ? -66.386 -14.587 -15.981 1.00 45.00 808 ALA A C 1
ATOM 6438 O O . ALA A 1 808 ? -67.231 -15.431 -15.679 1.00 45.00 808 ALA A O 1
ATOM 6439 N N . LEU A 1 809 ? -65.270 -14.425 -15.259 1.00 38.00 809 LEU A N 1
ATOM 6440 C CA . LEU A 1 809 ? -64.999 -15.153 -14.015 1.00 38.00 809 LEU A CA 1
ATOM 6441 C C . LEU A 1 809 ? -65.516 -14.363 -12.801 1.00 38.00 809 LEU A C 1
ATOM 6443 O O . LEU A 1 809 ? -64.936 -13.357 -12.399 1.00 38.00 809 LEU A O 1
ATOM 6447 N N . ASP A 1 810 ? -66.627 -14.852 -12.247 1.00 40.31 810 ASP A N 1
ATOM 6448 C CA . ASP A 1 810 ? -67.320 -14.350 -11.054 1.00 40.31 810 ASP A CA 1
ATOM 6449 C C . ASP A 1 810 ? -66.397 -14.300 -9.819 1.00 40.31 810 ASP A C 1
ATOM 6451 O O . ASP A 1 810 ? -65.694 -15.269 -9.511 1.00 40.31 810 ASP A O 1
ATOM 6455 N N . LYS A 1 811 ? -66.416 -13.174 -9.094 1.00 43.19 811 LYS A N 1
ATOM 6456 C CA . LYS A 1 811 ? -65.621 -12.930 -7.876 1.00 43.19 811 LYS A CA 1
ATOM 6457 C C . LYS A 1 811 ? -66.427 -13.267 -6.612 1.00 43.19 811 LYS A C 1
ATOM 6459 O O . LYS A 1 811 ? -67.506 -12.698 -6.452 1.00 43.19 811 LYS A O 1
ATOM 6464 N N . PRO A 1 812 ? -65.903 -14.071 -5.667 1.00 34.19 812 PRO A N 1
ATOM 6465 C CA . PRO A 1 812 ? -66.410 -14.092 -4.301 1.00 34.19 812 PRO A CA 1
ATOM 6466 C C . PRO A 1 812 ? -65.546 -13.228 -3.360 1.00 34.19 812 PRO A C 1
ATOM 6468 O O . PRO A 1 812 ? -64.332 -13.402 -3.289 1.00 34.19 812 PRO A O 1
ATOM 6471 N N . ASP A 1 813 ? -66.247 -12.327 -2.668 1.00 35.84 813 ASP A N 1
ATOM 6472 C CA . ASP A 1 813 ? -66.007 -11.672 -1.371 1.00 35.84 813 ASP A CA 1
ATOM 6473 C C . ASP A 1 813 ? -64.645 -11.002 -1.071 1.00 35.84 813 ASP A C 1
ATOM 6475 O O . ASP A 1 813 ? -63.632 -11.643 -0.794 1.00 35.84 813 ASP A O 1
ATOM 6479 N N . GLU A 1 814 ? -64.685 -9.662 -1.041 1.00 37.97 814 GLU A N 1
ATOM 6480 C CA . GLU A 1 814 ? -63.659 -8.746 -0.510 1.00 37.97 814 GLU A CA 1
ATOM 6481 C C . GLU A 1 814 ? -63.519 -8.865 1.029 1.00 37.97 814 GLU A C 1
ATOM 6483 O O . GLU A 1 814 ? -64.459 -9.300 1.706 1.00 37.97 814 GLU A O 1
ATOM 6488 N N . PRO A 1 815 ? -62.381 -8.435 1.618 1.00 38.16 815 PRO A N 1
ATOM 6489 C CA . PRO A 1 815 ? -62.347 -7.033 2.044 1.00 38.16 815 PRO A CA 1
ATOM 6490 C C . PRO A 1 815 ? -61.007 -6.286 1.885 1.00 38.16 815 PRO A C 1
ATOM 6492 O O . PRO A 1 815 ? -59.921 -6.858 1.956 1.00 38.16 815 PRO A O 1
ATOM 6495 N N . GLU A 1 816 ? -61.211 -4.970 1.800 1.00 34.75 816 GLU A N 1
ATOM 6496 C CA . GLU A 1 816 ? -60.369 -3.802 2.094 1.00 34.75 816 GLU A CA 1
ATOM 6497 C C . GLU A 1 816 ? -59.285 -3.364 1.088 1.00 34.75 816 GLU A C 1
ATOM 6499 O O . GLU A 1 816 ? -58.271 -4.012 0.847 1.00 34.75 816 GLU A O 1
ATOM 6504 N N . GLU A 1 817 ? -59.607 -2.196 0.521 1.00 44.84 817 GLU A N 1
ATOM 6505 C CA . GLU A 1 817 ? -58.916 -1.292 -0.393 1.00 44.84 817 GLU A CA 1
ATOM 6506 C C . GLU A 1 817 ? -57.400 -1.174 -0.182 1.00 44.84 817 GLU A C 1
ATOM 6508 O O . GLU A 1 817 ? -56.944 -0.565 0.778 1.00 44.84 817 GLU A O 1
ATOM 6513 N N . ASP A 1 818 ? -56.644 -1.629 -1.182 1.00 30.66 818 ASP A N 1
ATOM 6514 C CA . ASP A 1 818 ? -55.420 -0.966 -1.628 1.00 30.66 818 ASP A CA 1
ATOM 6515 C C . ASP A 1 818 ? -55.508 -0.821 -3.158 1.00 30.66 818 ASP A C 1
ATOM 6517 O O . ASP A 1 818 ? -55.875 -1.756 -3.879 1.00 30.66 818 ASP A O 1
ATOM 6521 N N . GLU A 1 819 ? -55.249 0.392 -3.645 1.00 30.67 819 GLU A N 1
ATOM 6522 C CA . GLU A 1 819 ? -55.311 0.788 -5.052 1.00 30.67 819 GLU A CA 1
ATOM 6523 C C . GLU A 1 819 ? -54.384 -0.085 -5.921 1.00 30.67 819 GLU A C 1
ATOM 6525 O O . GLU A 1 819 ? -53.169 -0.108 -5.735 1.00 30.67 819 GLU A O 1
ATOM 6530 N N . TRP A 1 820 ? -54.941 -0.781 -6.917 1.00 26.56 820 TRP A N 1
ATOM 6531 C CA . TRP A 1 820 ? -54.152 -1.426 -7.970 1.00 26.56 820 TRP A CA 1
ATOM 6532 C C . TRP A 1 820 ? -54.032 -0.472 -9.163 1.00 26.56 820 TRP A C 1
ATOM 6534 O O . TRP A 1 820 ? -54.978 -0.321 -9.941 1.00 26.56 820 TRP A O 1
ATOM 6544 N N . GLU A 1 821 ? -52.866 0.154 -9.336 1.00 27.02 821 GLU A N 1
ATOM 6545 C CA . GLU A 1 821 ? -52.489 0.773 -10.610 1.00 27.02 821 GLU A CA 1
ATOM 6546 C C . GLU A 1 821 ? -52.132 -0.315 -11.639 1.00 27.02 821 GLU A C 1
ATOM 6548 O O . GLU A 1 821 ? -51.385 -1.256 -11.366 1.00 27.02 821 GLU A O 1
ATOM 6553 N N . TRP A 1 822 ? -52.685 -0.194 -12.846 1.00 23.11 822 TRP A N 1
ATOM 6554 C CA . TRP A 1 822 ? -52.337 -1.037 -13.987 1.00 23.11 822 TRP A CA 1
ATOM 6555 C C . TRP A 1 822 ? -51.062 -0.500 -14.651 1.00 23.11 822 TRP A C 1
ATOM 6557 O O . TRP A 1 822 ? -51.124 0.493 -15.374 1.00 23.11 822 TRP A O 1
ATOM 6567 N N . GLU A 1 823 ? -49.921 -1.170 -14.472 1.00 24.11 823 GLU A N 1
ATOM 6568 C CA . GLU A 1 823 ? -48.741 -0.923 -15.309 1.00 24.11 823 GLU A CA 1
ATOM 6569 C C . GLU A 1 823 ? -48.883 -1.630 -16.665 1.00 24.11 823 GLU A C 1
ATOM 6571 O O . GLU A 1 823 ? -48.804 -2.854 -16.798 1.00 24.11 823 GLU A O 1
ATOM 6576 N N . GLU A 1 824 ? -49.096 -0.823 -17.702 1.00 24.41 824 GLU A N 1
ATOM 6577 C CA . GLU A 1 824 ? -48.861 -1.193 -19.094 1.00 24.41 824 GLU A CA 1
ATOM 6578 C C . GLU A 1 824 ? -47.394 -1.619 -19.273 1.00 24.41 824 GLU A C 1
ATOM 6580 O O . GLU A 1 824 ? -46.478 -0.902 -18.873 1.00 24.41 824 GLU A O 1
ATOM 6585 N N . LEU A 1 825 ? -47.166 -2.771 -19.912 1.00 21.94 825 LEU A N 1
ATOM 6586 C CA . LEU A 1 825 ? -45.846 -3.314 -20.251 1.00 21.94 825 LEU A CA 1
ATOM 6587 C C . LEU A 1 825 ? -45.059 -2.322 -21.134 1.00 21.94 825 LEU A C 1
ATOM 6589 O O . LEU A 1 825 ? -45.125 -2.362 -22.364 1.00 21.94 825 LEU A O 1
ATOM 6593 N N . ARG A 1 826 ? -44.300 -1.423 -20.501 1.00 25.03 826 ARG A N 1
ATOM 6594 C CA . ARG A 1 826 ? -43.311 -0.569 -21.162 1.00 25.03 826 ARG A CA 1
ATOM 6595 C C . ARG A 1 826 ? -41.985 -1.308 -21.272 1.00 25.03 826 ARG A C 1
ATOM 6597 O O . ARG A 1 826 ? -41.531 -2.003 -20.366 1.00 25.03 826 ARG A O 1
ATOM 6604 N N . CYS A 1 827 ? -41.377 -1.190 -22.442 1.00 23.53 827 CYS A N 1
ATOM 6605 C CA . CYS A 1 827 ? -40.083 -1.773 -22.738 1.00 23.53 827 CYS A CA 1
ATOM 6606 C C . CYS A 1 827 ? -38.999 -1.028 -21.943 1.00 23.53 827 CYS A C 1
ATOM 6608 O O . CYS A 1 827 ? -38.746 0.126 -22.251 1.00 23.53 827 CYS A O 1
ATOM 6610 N N . TRP A 1 828 ? -38.380 -1.704 -20.966 1.00 26.42 828 TRP A N 1
ATOM 6611 C CA . TRP A 1 828 ? -37.089 -1.378 -20.330 1.00 26.42 828 TRP A CA 1
ATOM 6612 C C . TRP A 1 828 ? -36.798 0.123 -20.121 1.00 26.42 828 TRP A C 1
ATOM 6614 O O . TRP A 1 828 ? -36.069 0.731 -20.905 1.00 26.42 828 TRP A O 1
ATOM 6624 N N . ASP A 1 829 ? -37.271 0.677 -19.003 1.00 29.73 829 ASP A N 1
ATOM 6625 C CA . ASP A 1 829 ? -36.691 1.891 -18.423 1.00 29.73 829 ASP A CA 1
ATOM 6626 C C . ASP A 1 829 ? -35.521 1.519 -17.483 1.00 29.73 829 ASP A C 1
ATOM 6628 O O . ASP A 1 829 ? -35.561 0.533 -16.743 1.00 29.73 829 ASP A O 1
ATOM 6632 N N . ALA A 1 830 ? -34.426 2.275 -17.591 1.00 31.84 830 ALA A N 1
ATOM 6633 C CA . ALA A 1 830 ? -33.210 2.170 -16.779 1.00 31.84 830 ALA A CA 1
ATOM 6634 C C . ALA A 1 830 ? -33.462 2.634 -15.321 1.00 31.84 830 ALA A C 1
ATOM 6636 O O . ALA A 1 830 ? -34.405 3.385 -15.096 1.00 31.84 830 ALA A O 1
ATOM 6637 N N . PRO A 1 831 ? -32.638 2.238 -14.325 1.00 33.22 831 PRO A N 1
ATOM 6638 C CA . PRO A 1 831 ? -32.916 2.517 -12.911 1.00 33.22 831 PRO A CA 1
ATOM 6639 C C . PRO A 1 831 ? -32.994 4.021 -12.579 1.00 33.22 831 PRO A C 1
ATOM 6641 O O . PRO A 1 831 ? -32.149 4.806 -13.011 1.00 33.22 831 PRO A O 1
ATOM 6644 N N . ASP A 1 832 ? -33.973 4.376 -11.738 1.00 36.06 832 ASP A N 1
ATOM 6645 C CA . ASP A 1 832 ? -34.459 5.721 -11.362 1.00 36.06 832 ASP A CA 1
ATOM 6646 C C . ASP A 1 832 ? -33.481 6.675 -10.639 1.00 36.06 832 ASP A C 1
ATOM 6648 O O . ASP A 1 832 ? -33.896 7.668 -10.039 1.00 36.06 832 ASP A O 1
ATOM 6652 N N . VAL A 1 833 ? -32.168 6.455 -10.689 1.00 41.53 833 VAL A N 1
ATOM 6653 C CA . VAL A 1 833 ? -31.205 7.389 -10.077 1.00 41.53 833 VAL A CA 1
ATOM 6654 C C . VAL A 1 833 ? -30.638 8.319 -11.150 1.00 41.53 833 VAL A C 1
ATOM 6656 O O . VAL A 1 833 ? -29.516 8.172 -11.627 1.00 41.53 833 VAL A O 1
ATOM 6659 N N . ILE A 1 834 ? -31.457 9.291 -11.556 1.00 44.25 834 ILE A N 1
ATOM 6660 C CA . ILE A 1 834 ? -31.042 10.427 -12.387 1.00 44.25 834 ILE A CA 1
ATOM 6661 C C . ILE A 1 834 ? -30.526 11.510 -11.438 1.00 44.25 834 ILE A C 1
ATOM 6663 O O . ILE A 1 834 ? -31.321 12.235 -10.845 1.00 44.25 834 ILE A O 1
ATOM 6667 N N . THR A 1 835 ? -29.210 11.640 -11.262 1.00 50.97 835 THR A N 1
ATOM 6668 C CA . THR A 1 835 ? -28.681 12.636 -10.316 1.00 50.97 835 THR A CA 1
ATOM 6669 C C . THR A 1 835 ? -28.638 14.048 -10.887 1.00 50.97 835 THR A C 1
ATOM 6671 O O . THR A 1 835 ? -28.849 14.972 -10.113 1.00 50.97 835 THR A O 1
ATOM 6674 N N . ASN A 1 836 ? -28.450 14.264 -12.201 1.00 52.16 836 ASN A N 1
ATOM 6675 C CA . ASN A 1 836 ? -28.495 15.609 -12.804 1.00 52.16 836 ASN A CA 1
ATOM 6676 C C . ASN A 1 836 ? -28.820 15.595 -14.314 1.00 52.16 836 ASN A C 1
ATOM 6678 O O . ASN A 1 836 ? -28.203 14.866 -15.088 1.00 52.16 836 ASN A O 1
ATOM 6682 N N . THR A 1 837 ? -29.742 16.462 -14.758 1.00 55.47 837 THR A N 1
ATOM 6683 C CA . THR A 1 837 ? -30.017 16.720 -16.188 1.00 55.47 837 THR A CA 1
ATOM 6684 C C . THR A 1 837 ? -29.571 18.133 -16.555 1.00 55.47 837 THR A C 1
ATOM 6686 O O . THR A 1 837 ? -30.059 19.102 -15.974 1.00 55.47 837 THR A O 1
ATOM 6689 N N . TRP A 1 838 ? -28.695 18.273 -17.552 1.00 59.47 838 TRP A N 1
ATOM 6690 C CA . TRP A 1 838 ? -28.194 19.578 -18.000 1.00 59.47 838 TRP A CA 1
ATOM 6691 C C . TRP A 1 838 ? -28.759 19.945 -19.372 1.00 59.47 838 TRP A C 1
ATOM 6693 O O . TRP A 1 838 ? -28.799 19.120 -20.287 1.00 59.47 838 TRP A O 1
ATOM 6703 N N . LYS A 1 839 ? -29.185 21.205 -19.527 1.00 65.50 839 LYS A N 1
ATOM 6704 C CA . LYS A 1 839 ? -29.705 21.747 -20.791 1.00 65.50 839 LYS A CA 1
ATOM 6705 C C . LYS A 1 839 ? -28.687 22.715 -21.371 1.00 65.50 839 LYS A C 1
ATOM 6707 O O . LYS A 1 839 ? -28.407 23.740 -20.754 1.00 65.50 839 LYS A O 1
ATOM 6712 N N . LEU A 1 840 ? -28.170 22.419 -22.560 1.00 61.81 840 LEU A N 1
ATOM 6713 C CA . LEU A 1 840 ? -27.295 23.334 -23.288 1.00 61.81 840 LEU A CA 1
ATOM 6714 C C . LEU A 1 840 ? -28.002 23.770 -24.570 1.00 61.81 840 LEU A C 1
ATOM 6716 O O . LEU A 1 840 ? -28.446 22.943 -25.366 1.00 61.81 840 LEU A O 1
ATOM 6720 N N . GLN A 1 841 ? -28.106 25.081 -24.770 1.00 70.00 841 GLN A N 1
ATOM 6721 C CA . GLN A 1 841 ? -28.617 25.655 -26.007 1.00 70.00 841 GLN A CA 1
ATOM 6722 C C . GLN A 1 841 ? -27.523 26.545 -26.603 1.00 70.00 841 GLN A C 1
ATOM 6724 O O . GLN A 1 841 ? -27.389 27.696 -26.183 1.00 70.00 841 GLN A O 1
ATOM 6729 N N . PRO A 1 842 ? -26.699 26.033 -27.538 1.00 66.69 842 PRO A N 1
ATOM 6730 C CA . PRO A 1 842 ? -25.715 26.871 -28.202 1.00 66.69 842 PRO A CA 1
ATOM 6731 C C . PRO A 1 842 ? -26.440 27.996 -28.966 1.00 66.69 842 PRO A C 1
ATOM 6733 O O . PRO A 1 842 ? -27.440 27.724 -29.638 1.00 66.69 842 PRO A O 1
ATOM 6736 N N . PRO A 1 843 ? -25.960 29.253 -28.898 1.00 61.66 843 PRO A N 1
ATOM 6737 C CA . PRO A 1 843 ? -26.659 30.424 -29.442 1.00 61.66 843 PRO A CA 1
ATOM 6738 C C . PRO A 1 843 ? -26.831 30.442 -30.976 1.00 61.66 843 PRO A C 1
ATOM 6740 O O . PRO A 1 843 ? -27.414 31.384 -31.503 1.00 61.66 843 PRO A O 1
ATOM 6743 N N . GLY A 1 844 ? -26.384 29.407 -31.697 1.00 73.44 844 GLY A N 1
ATOM 6744 C CA . GLY A 1 844 ? -26.518 29.269 -33.154 1.00 73.44 844 GLY A CA 1
ATOM 6745 C C . GLY A 1 844 ? -27.086 27.931 -33.648 1.00 73.44 844 GLY A C 1
ATOM 6746 O O . GLY A 1 844 ? -26.988 27.655 -34.839 1.00 73.44 844 GLY A O 1
ATOM 6747 N N . GLY A 1 845 ? -27.662 27.097 -32.772 1.00 76.31 845 GLY A N 1
ATOM 6748 C CA . GLY A 1 845 ? -28.054 25.723 -33.124 1.00 76.31 845 GLY A CA 1
ATOM 6749 C C . GLY A 1 845 ? -26.864 24.753 -33.180 1.00 76.31 845 GLY A C 1
ATOM 6750 O O . GLY A 1 845 ? -25.717 25.140 -32.947 1.00 76.31 845 GLY A O 1
ATOM 6751 N N . ILE A 1 846 ? -27.139 23.471 -33.426 1.00 77.94 846 ILE A N 1
ATOM 6752 C CA . ILE A 1 846 ? -26.112 22.426 -33.539 1.00 77.94 846 ILE A CA 1
ATOM 6753 C C . ILE A 1 846 ? -25.648 22.344 -34.996 1.00 77.94 846 ILE A C 1
ATOM 6755 O O . ILE A 1 846 ? -26.465 22.126 -35.892 1.00 77.94 846 ILE A O 1
ATOM 6759 N N . VAL A 1 847 ? -24.348 22.497 -35.235 1.00 80.75 847 VAL A N 1
ATOM 6760 C CA . VAL A 1 847 ? -23.738 22.474 -36.568 1.00 80.75 847 VAL A CA 1
ATOM 6761 C C . VAL A 1 847 ? -22.933 21.186 -36.728 1.00 80.75 847 VAL A C 1
ATOM 6763 O O . VAL A 1 847 ? -22.232 20.764 -35.806 1.00 80.75 847 VAL A O 1
ATOM 6766 N N . HIS A 1 848 ? -23.036 20.549 -37.897 1.00 85.38 848 HIS A N 1
ATOM 6767 C CA . HIS A 1 848 ? -22.232 19.366 -38.222 1.00 85.38 848 HIS A CA 1
ATOM 6768 C C . HIS A 1 848 ? -20.732 19.643 -38.029 1.00 85.38 848 HIS A C 1
ATOM 6770 O O . HIS A 1 848 ? -20.248 20.700 -38.429 1.00 85.38 848 HIS A O 1
ATOM 6776 N N . ASP A 1 849 ? -20.009 18.691 -37.434 1.00 82.88 849 ASP A N 1
ATOM 6777 C CA . ASP A 1 849 ? -18.567 18.750 -37.152 1.00 82.88 849 ASP A CA 1
ATOM 6778 C C . ASP A 1 849 ? -18.101 19.859 -36.188 1.00 82.88 849 ASP A C 1
ATOM 6780 O O . ASP A 1 849 ? -16.901 19.985 -35.925 1.00 82.88 849 ASP A O 1
ATOM 6784 N N . GLN A 1 850 ? -19.012 20.621 -35.575 1.00 83.75 850 GLN A N 1
ATOM 6785 C CA . GLN A 1 850 ? -18.639 21.576 -34.535 1.00 83.75 850 GLN A CA 1
ATOM 6786 C C . GLN A 1 850 ? -18.282 20.855 -33.224 1.00 83.75 850 GLN A C 1
ATOM 6788 O O . GLN A 1 850 ? -18.925 19.877 -32.829 1.00 83.75 850 GLN A O 1
ATOM 6793 N N . LEU A 1 851 ? -17.240 21.355 -32.551 1.00 82.12 851 LEU A N 1
ATOM 6794 C CA . LEU A 1 851 ? -16.851 20.913 -31.215 1.00 82.12 851 LEU A CA 1
ATOM 6795 C C . LEU A 1 851 ? -17.593 21.718 -30.151 1.00 82.12 851 LEU A C 1
ATOM 6797 O O . LEU A 1 851 ? -17.583 22.949 -30.182 1.00 82.12 851 LEU A O 1
ATOM 6801 N N . TYR A 1 852 ? -18.189 21.005 -29.202 1.00 81.19 852 TYR A N 1
ATOM 6802 C CA . TYR A 1 852 ? -18.861 21.571 -28.040 1.00 81.19 852 TYR A CA 1
ATOM 6803 C C . TYR A 1 852 ? -18.079 21.211 -26.784 1.00 81.19 852 TYR A C 1
ATOM 6805 O O . TYR A 1 852 ? -17.768 20.036 -26.566 1.00 81.19 852 TYR A O 1
ATOM 6813 N N . ASP A 1 853 ? -17.766 22.224 -25.980 1.00 77.88 853 ASP A N 1
ATOM 6814 C CA . ASP A 1 853 ? -17.127 22.036 -24.682 1.00 77.88 853 ASP A CA 1
ATOM 6815 C C . ASP A 1 853 ? -18.152 21.469 -23.689 1.00 77.88 853 ASP A C 1
ATOM 6817 O O . ASP A 1 853 ? -19.275 21.972 -23.571 1.00 77.88 853 ASP A O 1
ATOM 6821 N N . ILE A 1 854 ? -17.770 20.404 -22.986 1.00 73.62 854 ILE A N 1
ATOM 6822 C CA . ILE A 1 854 ? -18.570 19.796 -21.922 1.00 73.62 854 ILE A CA 1
ATOM 6823 C C . ILE A 1 854 ? -18.076 20.364 -20.590 1.00 73.62 854 ILE A C 1
ATOM 6825 O O . ILE A 1 854 ? -16.884 20.272 -20.301 1.00 73.62 854 ILE A O 1
ATOM 6829 N N . PRO A 1 855 ? -18.949 20.936 -19.752 1.00 56.12 855 PRO A N 1
ATOM 6830 C CA . PRO A 1 855 ? -18.504 21.666 -18.572 1.00 56.12 855 PRO A CA 1
ATOM 6831 C C . PRO A 1 855 ? -18.138 20.797 -17.345 1.00 56.12 855 PRO A C 1
ATOM 6833 O O . PRO A 1 855 ? -18.321 21.303 -16.249 1.00 56.12 855 PRO A O 1
ATOM 6836 N N . PHE A 1 856 ? -17.641 19.545 -17.451 1.00 64.88 856 PHE A N 1
ATOM 6837 C CA . PHE A 1 856 ? -17.327 18.696 -16.265 1.00 64.88 856 PHE A CA 1
ATOM 6838 C C . PHE A 1 856 ? -16.250 17.595 -16.486 1.00 64.88 856 PHE A C 1
ATOM 6840 O O . PHE A 1 856 ? -15.936 17.277 -17.629 1.00 64.88 856 PHE A O 1
ATOM 6847 N N . GLY A 1 857 ? -15.711 17.045 -15.374 1.00 58.31 857 GLY A N 1
ATOM 6848 C CA . GLY A 1 857 ? -14.536 16.147 -15.236 1.00 58.31 857 GLY A CA 1
ATOM 6849 C C . GLY A 1 857 ? -14.705 14.649 -15.584 1.00 58.31 857 GLY A C 1
ATOM 6850 O O . GLY A 1 857 ? -15.612 14.283 -16.320 1.00 58.31 857 GLY A O 1
ATOM 6851 N N . ASP A 1 858 ? -13.783 13.798 -15.108 1.00 52.34 858 ASP A N 1
ATOM 6852 C CA . ASP A 1 858 ? -13.588 12.391 -15.526 1.00 52.34 858 ASP A CA 1
ATOM 6853 C C . ASP A 1 858 ? -14.784 11.464 -15.204 1.00 52.34 858 ASP A C 1
ATOM 6855 O O . ASP A 1 858 ? -14.900 10.938 -14.097 1.00 52.34 858 ASP A O 1
ATOM 6859 N N . TYR A 1 859 ? -15.661 11.213 -16.184 1.00 59.12 859 TYR A N 1
ATOM 6860 C CA . TYR A 1 859 ? -16.747 10.225 -16.084 1.00 59.12 859 TYR A CA 1
ATOM 6861 C C . TYR A 1 859 ? -16.436 8.958 -16.885 1.00 59.12 859 TYR A C 1
ATOM 6863 O O . TYR A 1 859 ? -15.960 9.018 -18.018 1.00 59.12 859 TYR A O 1
ATOM 6871 N N . THR A 1 860 ? -16.783 7.796 -16.329 1.00 50.22 860 THR A N 1
ATOM 6872 C CA . THR A 1 860 ? -16.557 6.480 -16.949 1.00 50.22 860 THR A CA 1
ATOM 6873 C C . THR A 1 860 ? -17.598 6.114 -18.015 1.00 50.22 860 THR A C 1
ATOM 6875 O O . THR A 1 860 ? -17.292 5.307 -18.895 1.00 50.22 860 THR A O 1
ATOM 6878 N N . LYS A 1 861 ? -18.813 6.695 -17.985 1.00 55.03 861 LYS A N 1
ATOM 6879 C CA . LYS A 1 861 ? -19.875 6.488 -18.995 1.00 55.03 861 LYS A CA 1
ATOM 6880 C C . LYS A 1 861 ? -20.725 7.750 -19.200 1.00 55.03 861 LYS A C 1
ATOM 6882 O O . LYS A 1 861 ? -21.202 8.342 -18.240 1.00 55.03 861 LYS A O 1
ATOM 6887 N N . LEU A 1 862 ? -20.962 8.132 -20.458 1.00 62.88 862 LEU A N 1
ATOM 6888 C CA . LEU A 1 862 ? -21.768 9.300 -20.839 1.00 62.88 862 LEU A CA 1
ATOM 6889 C C . LEU A 1 862 ? -22.864 8.891 -21.834 1.00 62.88 862 LEU A C 1
ATOM 6891 O O . LEU A 1 862 ? -22.558 8.288 -22.862 1.00 62.88 862 LEU A O 1
ATOM 6895 N N . TYR A 1 863 ? -24.118 9.264 -21.559 1.00 67.88 863 TYR A N 1
ATOM 6896 C CA . TYR A 1 863 ? -25.247 9.083 -22.477 1.00 67.88 863 TYR A CA 1
ATOM 6897 C C . TYR A 1 863 ? -25.735 10.448 -22.981 1.00 67.88 863 TYR A C 1
ATOM 6899 O O . TYR A 1 863 ? -25.930 11.386 -22.209 1.00 67.88 863 TYR A O 1
ATOM 6907 N N . ILE A 1 864 ? -25.908 10.589 -24.297 1.00 72.50 864 ILE A N 1
ATOM 6908 C CA . ILE A 1 864 ? -26.294 11.857 -24.935 1.00 72.50 864 ILE A CA 1
ATOM 6909 C C . ILE A 1 864 ? -27.552 11.618 -25.754 1.00 72.50 864 ILE A C 1
ATOM 6911 O O . ILE A 1 864 ? -27.566 10.743 -26.618 1.00 72.50 864 ILE A O 1
ATOM 6915 N N . THR A 1 865 ? -28.587 12.422 -25.508 1.00 76.94 865 THR A N 1
ATOM 6916 C CA . THR A 1 865 ? -29.849 12.347 -26.249 1.00 76.94 865 THR A CA 1
ATOM 6917 C C . THR A 1 865 ? -30.189 13.721 -26.822 1.00 76.94 865 THR A C 1
ATOM 6919 O O . THR A 1 865 ? -30.288 14.708 -26.093 1.00 76.94 865 THR A O 1
ATOM 6922 N N . ALA A 1 866 ? -30.367 13.810 -28.141 1.00 77.12 866 ALA A N 1
ATOM 6923 C CA . ALA A 1 866 ? -30.816 15.037 -28.795 1.00 77.12 866 ALA A CA 1
ATOM 6924 C C . ALA A 1 866 ? -32.348 15.073 -28.875 1.00 77.12 866 ALA A C 1
ATOM 6926 O O . ALA A 1 866 ? -32.985 14.030 -29.013 1.00 77.12 866 ALA A O 1
ATOM 6927 N N . TYR A 1 867 ? -32.940 16.267 -28.815 1.00 74.94 867 TYR A N 1
ATOM 6928 C CA . TYR A 1 867 ? -34.387 16.449 -28.918 1.00 74.94 867 TYR A CA 1
ATOM 6929 C C . TYR A 1 867 ? -34.740 17.528 -29.949 1.00 74.94 867 TYR A C 1
ATOM 6931 O O . TYR A 1 867 ? -34.061 18.552 -30.079 1.00 74.94 867 TYR A O 1
ATOM 6939 N N . ASN A 1 868 ? -35.831 17.301 -30.678 1.00 76.44 868 ASN A N 1
ATOM 6940 C CA . ASN A 1 868 ? -36.455 18.274 -31.570 1.00 76.44 868 ASN A CA 1
ATOM 6941 C C . ASN A 1 868 ? -37.034 19.462 -30.783 1.00 76.44 868 ASN A C 1
ATOM 6943 O O . ASN A 1 868 ? -37.162 19.424 -29.558 1.00 76.44 868 ASN A O 1
ATOM 6947 N N . GLN A 1 869 ? -37.395 20.545 -31.482 1.00 71.75 869 GLN A N 1
ATOM 6948 C CA . GLN A 1 869 ? -38.002 21.722 -30.839 1.00 71.75 869 GLN A CA 1
ATOM 6949 C C . GLN A 1 869 ? -39.328 21.410 -30.129 1.00 71.75 869 GLN A C 1
ATOM 6951 O O . GLN A 1 869 ? -39.665 22.089 -29.162 1.00 71.75 869 GLN A O 1
ATOM 6956 N N . ASP A 1 870 ? -40.043 20.380 -30.580 1.00 74.44 870 ASP A N 1
ATOM 6957 C CA . ASP A 1 870 ? -41.287 19.887 -29.982 1.00 74.44 870 ASP A CA 1
ATOM 6958 C C . ASP A 1 870 ? -41.067 18.968 -28.763 1.00 74.44 870 ASP A C 1
ATOM 6960 O O . ASP A 1 870 ? -42.033 18.511 -28.158 1.00 74.44 870 ASP A O 1
ATOM 6964 N N . GLY A 1 871 ? -39.812 18.714 -28.375 1.00 70.25 871 GLY A N 1
ATOM 6965 C CA . GLY A 1 871 ? -39.471 17.857 -27.241 1.00 70.25 871 GLY A CA 1
ATOM 6966 C C . GLY A 1 871 ? -39.480 16.360 -27.551 1.00 70.25 871 GLY A C 1
ATOM 6967 O O . GLY A 1 871 ? -39.296 15.567 -26.632 1.00 70.25 871 GLY A O 1
ATOM 6968 N N . THR A 1 872 ? -39.648 15.950 -28.813 1.00 78.00 872 THR A N 1
ATOM 6969 C CA . THR A 1 872 ? -39.478 14.545 -29.219 1.00 78.00 872 THR A CA 1
ATOM 6970 C C . THR A 1 872 ? -38.000 14.179 -29.342 1.00 78.00 872 THR A C 1
ATOM 6972 O O . THR A 1 872 ? -37.174 14.993 -29.763 1.00 78.00 872 THR A O 1
ATOM 6975 N N . ARG A 1 873 ? -37.642 12.950 -28.954 1.00 79.06 873 ARG A N 1
ATOM 6976 C CA . ARG A 1 873 ? -36.274 12.428 -29.066 1.00 79.06 873 ARG A CA 1
ATOM 6977 C C . ARG A 1 873 ? -35.864 12.329 -30.541 1.00 79.06 873 ARG A C 1
ATOM 6979 O O . ARG A 1 873 ? -36.621 11.820 -31.363 1.00 79.06 873 ARG A O 1
ATOM 6986 N N . ASN A 1 874 ? -34.671 12.816 -30.874 1.00 76.38 874 ASN A N 1
ATOM 6987 C CA . ASN A 1 874 ? -34.109 12.784 -32.222 1.00 76.38 874 ASN A CA 1
ATOM 6988 C C . ASN A 1 874 ? -32.861 11.889 -32.260 1.00 76.38 874 ASN A C 1
ATOM 6990 O O . ASN A 1 874 ? -31.750 12.331 -31.968 1.00 76.38 874 ASN A O 1
ATOM 6994 N N . ASP A 1 875 ? -33.059 10.633 -32.660 1.00 80.31 875 ASP A N 1
ATOM 6995 C CA . ASP A 1 875 ? -31.991 9.635 -32.797 1.00 80.31 875 ASP A CA 1
ATOM 6996 C C . ASP A 1 875 ? -31.167 9.784 -34.092 1.00 80.31 875 ASP A C 1
ATOM 6998 O O . ASP A 1 875 ? -30.209 9.044 -34.306 1.00 80.31 875 ASP A O 1
ATOM 7002 N N . ALA A 1 876 ? -31.508 10.736 -34.972 1.00 78.12 876 ALA A N 1
ATOM 7003 C CA . ALA A 1 876 ? -30.799 10.936 -36.238 1.00 78.12 876 ALA A CA 1
ATOM 7004 C C . ALA A 1 876 ? -29.474 11.704 -36.080 1.00 78.12 876 ALA A C 1
ATOM 7006 O O . ALA A 1 876 ? -28.680 11.744 -37.020 1.00 78.12 876 ALA A O 1
ATOM 7007 N N . ILE A 1 877 ? -29.223 12.322 -34.920 1.00 77.38 877 ILE A N 1
ATOM 7008 C CA . ILE A 1 877 ? -27.981 13.050 -34.632 1.00 77.38 877 ILE A CA 1
ATOM 7009 C C . ILE A 1 877 ? -27.014 12.122 -33.893 1.00 77.38 877 ILE A C 1
ATOM 7011 O O . ILE A 1 877 ? -27.246 11.753 -32.742 1.00 77.38 877 ILE A O 1
ATOM 7015 N N . GLY A 1 878 ? -25.911 11.769 -34.554 1.00 80.06 878 GLY A N 1
ATOM 7016 C CA . GLY A 1 878 ? -24.833 10.986 -33.952 1.00 80.06 878 GLY A CA 1
ATOM 7017 C C . GLY A 1 878 ? -23.848 11.857 -33.168 1.00 80.06 878 GLY A C 1
ATOM 7018 O O . GLY A 1 878 ? -23.698 13.048 -33.443 1.00 80.06 878 GLY A O 1
ATOM 7019 N N . TRP A 1 879 ? -23.121 11.251 -32.229 1.00 80.31 879 TRP A N 1
ATOM 7020 C CA . TRP A 1 879 ? -22.105 11.928 -31.415 1.00 80.31 879 TRP A CA 1
ATOM 7021 C C . TRP A 1 879 ? -20.799 11.138 -31.421 1.00 80.31 879 TRP A C 1
ATOM 7023 O O . TRP A 1 879 ? -20.811 9.910 -31.333 1.00 80.31 879 TRP A O 1
ATOM 7033 N N . LYS A 1 880 ? -19.666 11.839 -31.505 1.00 79.25 880 LYS A N 1
ATOM 7034 C CA . LYS A 1 880 ? -18.338 11.263 -31.257 1.00 79.25 880 LYS A CA 1
ATOM 7035 C C . LYS A 1 880 ? -17.638 12.031 -30.145 1.00 79.25 880 LYS A C 1
ATOM 7037 O O . LYS A 1 880 ? -17.555 13.258 -30.192 1.00 79.25 880 LYS A O 1
ATOM 7042 N N . ILE A 1 881 ? -17.104 11.294 -29.177 1.00 74.75 881 ILE A N 1
ATOM 7043 C CA . ILE A 1 881 ? -16.147 11.828 -28.206 1.00 74.75 881 ILE A CA 1
ATOM 7044 C C . ILE A 1 881 ? -14.841 12.059 -28.971 1.00 74.75 881 ILE A C 1
ATOM 7046 O O . ILE A 1 881 ? -14.360 11.158 -29.659 1.00 74.75 881 ILE A O 1
ATOM 7050 N N . ASN A 1 882 ? -14.335 13.291 -28.948 1.00 67.81 882 ASN A N 1
ATOM 7051 C CA . ASN A 1 882 ? -13.108 13.645 -29.655 1.00 67.81 882 ASN A CA 1
ATOM 7052 C C . ASN A 1 882 ? -11.879 13.298 -28.792 1.00 67.81 882 ASN A C 1
ATOM 7054 O O . ASN A 1 882 ? -11.982 13.235 -27.574 1.00 67.81 882 ASN A O 1
ATOM 7058 N N . GLU A 1 883 ? -10.705 13.136 -29.408 1.00 55.00 883 GLU A N 1
ATOM 7059 C CA . GLU A 1 883 ? -9.437 12.833 -28.710 1.00 55.00 883 GLU A CA 1
ATOM 7060 C C . GLU A 1 883 ? -8.964 13.969 -27.780 1.00 55.00 883 GLU A C 1
ATOM 7062 O O . GLU A 1 883 ? -8.057 13.787 -26.972 1.00 55.00 883 GLU A O 1
ATOM 7067 N N . GLN A 1 884 ? -9.579 15.153 -27.875 1.00 65.38 884 GLN A N 1
ATOM 7068 C CA . GLN A 1 884 ? -9.361 16.244 -26.930 1.00 65.38 884 GLN A CA 1
ATOM 7069 C C . GLN A 1 884 ? -10.272 16.064 -25.705 1.00 65.38 884 GLN A C 1
ATOM 7071 O O . GLN A 1 884 ? -11.493 15.985 -25.890 1.00 65.38 884 GLN A O 1
ATOM 7076 N N . PRO A 1 885 ? -9.721 16.053 -24.474 1.00 65.88 885 PRO A N 1
ATOM 7077 C CA . PRO A 1 885 ? -10.525 15.912 -23.268 1.00 65.88 885 PRO A CA 1
ATOM 7078 C C . PRO A 1 885 ? -11.627 16.980 -23.213 1.00 65.88 885 PRO A C 1
ATOM 7080 O O . PRO A 1 885 ? -11.397 18.143 -23.551 1.00 65.88 885 PRO A O 1
ATOM 7083 N N . PHE A 1 886 ? -12.827 16.563 -22.799 1.00 72.06 886 PHE A N 1
ATOM 7084 C CA . PHE A 1 886 ? -14.006 17.417 -22.590 1.00 72.06 886 PHE A CA 1
ATOM 7085 C C . PHE A 1 886 ? -14.635 18.043 -23.846 1.00 72.06 886 PHE A C 1
ATOM 7087 O O . PHE A 1 886 ? -15.371 19.024 -23.731 1.00 72.06 886 PHE A O 1
ATOM 7094 N N . LYS A 1 887 ? -14.411 17.478 -25.045 1.00 77.56 887 LYS A N 1
ATOM 7095 C CA . LYS A 1 887 ? -15.067 17.946 -26.282 1.00 77.56 887 LYS A CA 1
ATOM 7096 C C . LYS A 1 887 ? -15.891 16.872 -26.990 1.00 77.56 887 LYS A C 1
ATOM 7098 O O . LYS A 1 887 ? -15.408 15.776 -27.274 1.00 77.56 887 LYS A O 1
ATOM 7103 N N . LEU A 1 888 ? -17.117 17.231 -27.370 1.00 81.19 888 LEU A N 1
ATOM 7104 C CA . LEU A 1 888 ? -18.000 16.415 -28.211 1.00 81.19 888 LEU A CA 1
ATOM 7105 C C . LEU A 1 888 ? -18.077 16.966 -29.627 1.00 81.19 888 LEU A C 1
ATOM 7107 O O . LEU A 1 888 ? -18.227 18.171 -29.820 1.00 81.19 888 LEU A O 1
ATOM 7111 N N . ARG A 1 889 ? -18.041 16.070 -30.615 1.00 84.00 889 ARG A N 1
ATOM 7112 C CA . ARG A 1 889 ? -18.299 16.394 -32.019 1.00 84.00 889 ARG A CA 1
ATOM 7113 C C . ARG A 1 889 ? -19.688 15.902 -32.426 1.00 84.00 889 ARG A C 1
ATOM 7115 O O . ARG A 1 889 ? -19.973 14.707 -32.312 1.00 84.00 889 ARG A O 1
ATOM 7122 N N . ALA A 1 890 ? -20.527 16.813 -32.916 1.00 83.38 890 ALA A N 1
ATOM 7123 C CA . ALA A 1 890 ? -21.853 16.487 -33.441 1.00 83.38 890 ALA A CA 1
ATOM 7124 C C . ALA A 1 890 ? -21.769 15.966 -34.884 1.00 83.38 890 ALA A C 1
ATOM 7126 O O . ALA A 1 890 ? -21.149 16.594 -35.742 1.00 83.38 890 ALA A O 1
ATOM 7127 N N . ILE A 1 891 ? -22.452 14.860 -35.176 1.00 83.44 891 ILE A N 1
ATOM 7128 C CA . ILE A 1 891 ? -22.622 14.321 -36.529 1.00 83.44 891 ILE A CA 1
ATOM 7129 C C . ILE A 1 891 ? -24.085 14.529 -36.924 1.00 83.44 891 ILE A C 1
ATOM 7131 O O . ILE A 1 891 ? -24.941 13.670 -36.712 1.00 83.44 891 ILE A O 1
ATOM 7135 N N . VAL A 1 892 ? -24.372 15.709 -37.474 1.00 81.00 892 VAL A N 1
ATOM 7136 C CA . VAL A 1 892 ? -25.717 16.093 -37.930 1.00 81.00 892 VAL A CA 1
ATOM 7137 C C . VAL A 1 892 ? -25.899 15.695 -39.402 1.00 81.00 892 VAL A C 1
ATOM 7139 O O . VAL A 1 892 ? -25.075 16.099 -40.223 1.00 81.00 892 VAL A O 1
ATOM 7142 N N . PRO A 1 893 ? -26.937 14.935 -39.783 1.00 80.19 893 PRO A N 1
ATOM 7143 C CA . PRO A 1 893 ? -27.226 14.649 -41.186 1.00 80.19 893 PRO A CA 1
ATOM 7144 C C . PRO A 1 893 ? -27.330 15.936 -42.031 1.00 80.19 893 PRO A C 1
ATOM 7146 O O . PRO A 1 893 ? -27.835 16.943 -41.532 1.00 80.19 893 PRO A O 1
ATOM 7149 N N . PRO A 1 894 ? -26.905 15.940 -43.309 1.00 78.56 894 PRO A N 1
ATOM 7150 C CA . PRO A 1 894 ? -26.873 17.157 -44.132 1.00 78.56 894 PRO A CA 1
ATOM 7151 C C . PRO A 1 894 ? -28.222 17.880 -44.250 1.00 78.56 894 PRO A C 1
ATOM 7153 O O . PRO A 1 894 ? -28.264 19.101 -44.354 1.00 78.56 894 PRO A O 1
ATOM 7156 N N . ASN A 1 895 ? -29.330 17.138 -44.196 1.00 78.44 895 ASN A N 1
ATOM 7157 C CA . ASN A 1 895 ? -30.696 17.663 -44.246 1.00 78.44 895 ASN A CA 1
ATOM 7158 C C . ASN A 1 895 ? -31.178 18.296 -42.927 1.00 78.44 895 ASN A C 1
ATOM 7160 O O . ASN A 1 895 ? -32.276 18.843 -42.890 1.00 78.44 895 ASN A O 1
ATOM 7164 N N . LEU A 1 896 ? -30.385 18.211 -41.857 1.00 71.44 896 LEU A N 1
ATOM 7165 C CA . LEU A 1 896 ? -30.686 18.754 -40.532 1.00 71.44 896 LEU A CA 1
ATOM 7166 C C . LEU A 1 896 ? -29.665 19.817 -40.086 1.00 71.44 896 LEU A C 1
ATOM 7168 O O . LEU A 1 896 ? -29.724 20.237 -38.938 1.00 71.44 896 LEU A O 1
ATOM 7172 N N . ASN A 1 897 ? -28.736 20.255 -40.947 1.00 77.62 897 ASN A N 1
ATOM 7173 C CA . ASN A 1 897 ? -27.672 21.207 -40.598 1.00 77.62 897 ASN A CA 1
ATOM 7174 C C . ASN A 1 897 ? -27.978 22.640 -41.107 1.00 77.62 897 ASN A C 1
ATOM 7176 O O . ASN A 1 897 ? -28.091 22.815 -42.323 1.00 77.62 897 ASN A O 1
ATOM 7180 N N . PRO A 1 898 ? -28.049 23.679 -40.245 1.00 74.44 898 PRO A N 1
ATOM 7181 C CA . PRO A 1 898 ? -27.935 23.643 -38.784 1.00 74.44 898 PRO A CA 1
ATOM 7182 C C . PRO A 1 898 ? -29.219 23.143 -38.110 1.00 74.44 898 PRO A C 1
ATOM 7184 O O . PRO A 1 898 ? -30.327 23.477 -38.533 1.00 74.44 898 PRO A O 1
ATOM 7187 N N . PHE A 1 899 ? -29.074 22.381 -37.024 1.00 77.81 899 PHE A N 1
ATOM 7188 C CA . PHE A 1 899 ? -30.205 21.849 -36.269 1.00 77.81 899 PHE A CA 1
ATOM 7189 C C . PHE A 1 899 ? -30.624 22.845 -35.178 1.00 77.81 899 PHE A C 1
ATOM 7191 O O . PHE A 1 899 ? -29.828 23.137 -34.282 1.00 77.81 899 PHE A O 1
ATOM 7198 N N . PRO A 1 900 ? -31.867 23.359 -35.189 1.00 70.81 900 PRO A N 1
ATOM 7199 C CA . PRO A 1 900 ? -32.293 24.407 -34.265 1.00 70.81 900 PRO A CA 1
ATOM 7200 C C . PRO A 1 900 ? -32.882 23.868 -32.943 1.00 70.81 900 PRO A C 1
ATOM 7202 O O . PRO A 1 900 ? -33.512 24.629 -32.205 1.00 70.81 900 PRO A O 1
ATOM 7205 N N . GLY A 1 901 ? -32.761 22.563 -32.663 1.00 67.94 901 GLY A N 1
ATOM 7206 C CA . GLY A 1 901 ? -33.297 21.928 -31.452 1.00 67.94 901 GLY A CA 1
ATOM 7207 C C . GLY A 1 901 ? -32.404 22.077 -30.214 1.00 67.94 901 GLY A C 1
ATOM 7208 O O . GLY A 1 901 ? -31.328 22.675 -30.258 1.00 67.94 901 GLY A O 1
ATOM 7209 N N . LYS A 1 902 ? -32.884 21.559 -29.078 1.00 66.06 902 LYS A N 1
ATOM 7210 C CA . LYS A 1 902 ? -32.214 21.667 -27.772 1.00 66.06 902 LYS A CA 1
ATOM 7211 C C . LYS A 1 902 ? -31.431 20.392 -27.464 1.00 66.06 902 LYS A C 1
ATOM 7213 O O . LYS A 1 902 ? -31.888 19.287 -27.751 1.00 66.06 902 LYS A O 1
ATOM 7218 N N . LEU A 1 903 ? -30.266 20.553 -26.842 1.00 62.31 903 LEU A N 1
ATOM 7219 C CA . LEU A 1 903 ? -29.438 19.449 -26.367 1.00 62.31 903 LEU A CA 1
ATOM 7220 C C . LEU A 1 903 ? -29.726 19.188 -24.892 1.00 62.31 903 LEU A C 1
ATOM 7222 O O . LEU A 1 903 ? -29.684 20.109 -24.068 1.00 62.31 903 LEU A O 1
ATOM 7226 N N . PHE A 1 904 ? -29.990 17.926 -24.570 1.00 64.31 904 PHE A N 1
ATOM 7227 C CA . PHE A 1 904 ? -30.142 17.465 -23.201 1.00 64.31 904 PHE A CA 1
ATOM 7228 C C . PHE A 1 904 ? -29.049 16.442 -22.909 1.00 64.31 904 PHE A C 1
ATOM 7230 O O . PHE A 1 904 ? -28.877 15.462 -23.633 1.00 64.31 904 PHE A O 1
ATOM 7237 N N . PHE A 1 905 ? -28.304 16.679 -21.837 1.00 59.62 905 PHE A N 1
ATOM 7238 C CA . PHE A 1 905 ? -27.325 15.731 -21.331 1.00 59.62 905 PHE A CA 1
ATOM 7239 C C . PHE A 1 905 ? -27.925 15.036 -20.121 1.00 59.62 905 PHE A C 1
ATOM 7241 O O . PHE A 1 905 ? -28.287 15.695 -19.141 1.00 59.62 905 PHE A O 1
ATOM 7248 N N . GLN A 1 906 ? -28.024 13.714 -20.204 1.00 57.12 906 GLN A N 1
ATOM 7249 C CA . GLN A 1 906 ? -28.412 12.876 -19.084 1.00 57.12 906 GLN A CA 1
ATOM 7250 C C . GLN A 1 906 ? -27.202 12.023 -18.724 1.00 57.12 906 GLN A C 1
ATOM 7252 O O . GLN A 1 906 ? -26.828 11.100 -19.443 1.00 57.12 906 GLN A O 1
ATOM 7257 N N . ILE A 1 907 ? -26.533 12.409 -17.644 1.00 54.12 907 ILE A N 1
ATOM 7258 C CA . ILE A 1 907 ? -25.317 11.743 -17.190 1.00 54.12 907 ILE A CA 1
ATOM 7259 C C . ILE A 1 907 ? -25.728 10.752 -16.108 1.00 54.12 907 ILE A C 1
ATOM 7261 O O . ILE A 1 907 ? -26.411 11.125 -15.156 1.00 54.12 907 ILE A O 1
ATOM 7265 N N . HIS A 1 908 ? -25.328 9.496 -16.278 1.00 49.62 908 HIS A N 1
ATOM 7266 C CA . HIS A 1 908 ? -25.513 8.461 -15.271 1.00 49.62 908 HIS A CA 1
ATOM 7267 C C . HIS A 1 908 ? -24.195 8.297 -14.518 1.00 49.62 908 HIS A C 1
ATOM 7269 O O . HIS A 1 908 ? -23.169 8.005 -15.128 1.00 49.62 908 HIS A O 1
ATOM 7275 N N . GLU A 1 909 ? -24.226 8.504 -13.208 1.00 41.00 909 GLU A N 1
ATOM 7276 C CA . GLU A 1 909 ? -23.103 8.216 -12.321 1.00 41.00 909 GLU A CA 1
ATOM 7277 C C . GLU A 1 909 ? -23.189 6.729 -11.943 1.00 41.00 909 GLU A C 1
ATOM 7279 O O . GLU A 1 909 ? -24.220 6.287 -11.432 1.00 41.00 909 GLU A O 1
ATOM 7284 N N . SER A 1 910 ? -22.162 5.937 -12.270 1.00 42.66 910 SER A N 1
ATOM 7285 C CA . SER A 1 910 ? -22.048 4.533 -11.844 1.00 42.66 910 SER A CA 1
ATOM 7286 C C . SER A 1 910 ? -20.811 4.325 -11.002 1.00 42.66 910 SER A C 1
ATOM 7288 O O . SER A 1 910 ? -19.731 4.668 -11.543 1.00 42.66 910 SER A O 1
#

Nearest PDB structures (foldseek):
  9b45-assembly1_U  TM=5.034E-01  e=3.797E-03  Pseudomonas virus Pa193
  8fqc-assembly1_U1  TM=5.491E-01  e=7.594E-03  Agrobacterium phage Milano
  8eon-assembly1_o  TM=2.786E-01  e=1.519E-02  Pseudomonas phage vB_PaeM_E217
  8rk3-assembly1_q  TM=1.247E-01  e=5.110E-01  Pseudomonas phage JBD30

Mean predicted aligned error: 19.4 Å

Secondary structure (DSSP, 8-state):
---EEEE---SEEEEETBS-EEEEE--TTEEE--BEEEEEEEE-S-B-TT-EEEEEETTEEEEEEEESS--STTEEE-B---HHHHHHHHHHHHHSHHHHHHEEEEEEEETTEEEEEEEEEEESGGG--EEEESSTTEEEEEEE--BPPEEPTT-EEEEEEEEEPTTS-S-SGGGEEEEEEEEEEE--TTSEEEEE-HHHHHTT-------TT--SPEE-SSSEEEEEEEEEEEETTTTEE---EEPPPEEEEEEE--HHHHHTT-B-HHHHH--SSGGGPPPS--S-SEEEE-TT---EEEEE--SS-EEEEEEEEEEEETTS-EEEE--S--EEE-TT-EEEEE-STTTTTTTTTPPTT--EEEEEEEEE-SSSB-SPPEEEEE--S--SS-EEEEEE-TTSSEEEEEE-S--EEEEEEEEEEEEPPPPTT--GGG-SEEEEEEEEEEEEEEE--SB-HHHHHHHHHHHH-S-EEEEETTEEEEEEE--S------TT-SSB--EEEEEES----S--GGGS---S----TT---SS-----------SS-TTS-HHHHT--HHHHHHHHHHHTS--TTTS-S--HHHHHHHH--------------S---S------------PPPTTTTTSTTSS-----SS--TTS-SS----EEEEEEESSSS-EEEEEE-TTSSSEEEEEEE-TTSPEEEEE--TT--EEEETTEEEETTB--------PPPP------------TTSSGGG----SS-EEETTEEE---EE--BTTTTB--EE------S----------HHHHHHHHTT-PPP--------------S-PPPS---EEEEE--TT-B-TT-EEE------S--EEEEE-TTS-B-TT-EEEE-SSTTEEEEE--GGGPSB-SEEEEEEPP-

Foldseek 3Di:
DWKDWPDAFDQEFALAQTQQKTKIFDPQQFPDQWFWWKKKWWFQWWDDFQKWKWKAFLNDIQIAGEHCDDDDLRYDHTDTSDQVSLQVCQVSLCPRPVLVVFFRWDWDDDPPITIIITTTPGFDLRGHIAIDIPDPRIHMDTPDSIHDTDGFAQKFKWKWKWKADQPDPPPDPVRTDTDDDTDTFGADPRRMGMDRCSVVVLVQADFDDDPLPDQAKDWRRRQKIKMKMWITIWGDVVIDGDDIDIDDIGMYGHFYDDPVQSVPSGDDPCVQQDDPDLLAGAFLDDDDLEDEAELPAKFKTKHFAQDAKDWQKFKKKWWAKPVRDIDIDTQYGIDTHHHGIMIMGGPHNVSSVVVPPDPPPIDTAKMWIFMDHPPGTRHYIRIYGHDHDDFAPKWWKWFQFRSSHIGIAIAGDDKDKDKDKDWDKDADDADPPRDPVPDRIDTPPIFIWIKMKTKRFWDDLSVLVSCVRVLPTPFMWIQDPSDTFTKDWPDPDWDADDPPDPTTMIMTMMITPDTDPDDDPVPPPPPRPPPPPPDDPDDDPDPPDPPPPPPDPPVDDVVVVPQDPVNVVVVVVVVPPPDPVVVPPDDVVNVCVVPPDDDDDDDDDDDDDDDDDDDDDDDDDDDDDDDDDPVVVVVVPPDDDDPPPPDDPDPDDDDQDWDFDDWDDPDPQKTKTFTAHPVRPDGQWMWMQDNVRDIDIDGDDPPWDWDQDPVGTDTVNDDDDDDDDDDDDDDDDDDDDDDDDDPPVVVVPPDDDDQWDDDPRDIDGDWDWDQDPVVRDTDTDDDDDDDDDDDDDDDDDDPVVVVVVVVPDDDDDDDDDDDDDDDDDDDDDDDPPQPDKDKDQDPPAAAAFDKDAAPDDDAPDWDWWWAAQVRHTDPQKDWDDDPDPRIIGIHHPPVCGRPRGITMTGGDHD

Organism: NCBI:txid2305895

Solvent-accessible surface area (backbone atoms only — not comparable to full-atom values): 55801 Å² total; per-residue (Å²): 107,78,61,41,76,76,41,71,43,51,63,51,21,30,22,32,33,20,28,37,44,37,32,35,36,40,70,58,41,47,78,39,79,40,34,45,4,26,24,29,45,35,28,75,31,53,45,53,66,74,39,39,40,40,39,31,36,69,93,44,76,47,66,36,34,24,22,82,74,52,82,54,92,49,33,40,67,41,44,66,34,42,63,69,47,38,51,66,46,28,62,54,46,50,65,33,64,81,40,44,78,45,31,50,54,42,52,46,76,63,86,90,45,21,24,40,37,37,38,29,74,53,54,12,46,51,53,31,55,44,59,56,52,78,43,91,28,40,49,62,45,71,82,34,55,29,30,58,57,39,66,47,55,71,40,22,43,31,34,32,46,30,37,38,42,88,96,54,88,52,85,50,77,87,28,42,44,71,59,76,90,52,47,75,34,65,41,52,97,86,22,38,28,75,48,67,50,19,68,69,52,40,76,75,39,41,84,52,76,74,60,91,90,50,78,70,68,39,72,45,68,40,24,40,42,39,30,33,44,35,37,20,44,24,31,50,88,76,75,44,75,51,76,70,44,73,52,73,80,29,36,42,28,37,29,44,47,57,71,71,44,38,72,62,84,28,38,60,49,55,69,68,29,54,50,98,44,56,38,55,20,40,54,64,69,84,82,71,58,62,43,79,37,39,68,83,38,71,34,50,48,34,36,63,35,87,52,76,65,45,67,53,35,31,48,41,37,41,38,32,32,73,87,71,49,71,54,73,50,57,84,50,76,70,35,75,47,48,59,71,40,39,41,38,36,58,69,9,43,69,60,52,47,67,76,59,88,59,59,90,97,60,46,81,42,34,38,33,42,28,38,26,41,92,85,45,60,49,21,42,72,35,38,38,35,56,45,82,73,90,67,61,66,65,45,44,34,38,27,37,35,46,70,40,35,56,41,61,49,72,31,23,43,80,57,52,79,45,81,45,79,46,63,47,76,45,80,49,91,75,60,94,86,63,58,86,86,70,52,53,64,46,79,42,81,67,36,61,45,57,37,36,41,42,29,46,36,81,48,56,67,71,64,55,59,55,47,54,38,60,73,68,30,90,46,39,28,41,54,53,97,91,40,78,41,51,42,44,76,68,55,90,71,68,65,74,80,59,93,92,62,90,76,35,51,45,55,48,29,34,30,63,76,67,88,51,86,70,91,54,83,88,70,54,68,78,63,77,70,74,74,63,92,85,70,72,79,90,66,83,85,72,80,76,68,80,74,79,75,67,91,64,66,85,85,61,56,69,73,69,72,69,57,44,74,68,53,52,50,51,52,50,54,59,69,67,51,72,65,66,85,78,69,68,83,70,53,68,73,57,50,48,67,76,66,65,82,83,84,84,91,81,84,84,84,86,84,86,85,86,75,92,86,80,80,87,84,84,86,86,79,89,81,92,87,89,81,85,59,82,68,70,63,63,70,71,78,75,81,85,86,82,92,82,85,87,82,76,98,82,84,85,84,90,81,84,80,69,51,79,78,52,79,52,69,86,55,101,74,35,53,37,42,41,34,24,47,89,86,63,85,45,70,51,26,40,38,36,43,43,93,86,75,47,77,50,77,48,71,60,64,94,85,70,53,69,47,84,50,101,91,45,63,23,57,73,83,39,70,81,78,92,85,87,86,84,89,86,80,94,83,89,86,90,88,91,87,87,88,88,83,66,84,73,70,66,63,79,72,73,85,79,90,67,103,63,49,72,60,97,91,45,79,52,86,82,85,58,74,54,79,40,82,88,79,73,43,73,58,77,61,85,84,80,91,85,85,91,82,90,79,89,84,86,82,88,85,63,75,70,64,58,54,60,62,60,77,66,64,85,83,84,80,86,86,82,94,72,91,81,82,85,80,74,93,68,85,81,81,76,82,90,71,74,84,56,77,48,79,52,72,61,98,78,37,50,44,54,71,41,77,44,82,50,97,67,79,98,71,96,57,82,50,81,51,43,27,41,82,86,68,48,78,38,85,74,55,45,79,42,81,48,97,51,88,51,32,40,31,37,45,44,48,80,94,46,54,66,30,80,40,45,41,40,40,48,48,55,88,128

Sequence (910 aa):
MPVTVVSTPDRYALTKGGRMSFTFSGSGRLITTGSSAISLLELSGPLAEGTVINLRWNGRTEKLVVRDNPVQPNEIPSGDGSADYAISLEPFFKEYFSFREDFTCHAAIMGAVRTIVFTALRPGKAFSISGTTTSSNCKITQSNEGSDPQYRTQYSIYTEIWVQKAGTDGTQDAHFERLGNGYPIETDEDGLARIDVGSILHSQLQPDWPTWGFLNPSGSFNSQRKYFVAYGEAWGQPLQIGRMQKSEIRTAYLGGADYVHKADAGFDLQLFVQRDSPADDKALRFGSKTRYVRPDEPQFLTFLNTRATVEGLQLDVFRKFDDGSTDTISPYADQTWPLGAKITFAVGPGHLDVFDNIPGGKRLVEYYVKIKTSDADYSEPYRFIIWYRHEPYRRYFVYQNSLGVVETLVTWGKGSSELQRFYEQAERYLPVGYQVQDGQFVDYDITLQQQVEVTSGFRRLDELKLFNDFYRSPWRLLLRNGRQLPISIVSKSIRQLKDGDTLFSHKFEFVEQLRNEFYTEEDEEPGDALPPQGFTPAGNITIEQPTVVQSRDNTVPDILRSVTTAEFNNIRAKAAIPDHRNEGYLKQGTADQLYGKIYTPDSAVTTEEIGLQNLKTYNSATKKDELATAEQVKDFLKYGFDETLLNNPVAQRDAVFLKANVVFQADELQRGIFFANEDGSQIVGYMMMRDDGSIAIGSNPKGLAIALEDDGFKINGEKPYTRVFPPPPDTYDAVVKAGRETGEEVISGLYSHRSLRILNGKAQLIAITYYDSISKTWPIVFKTPRTFVREDIQPELDIVDLKKKLDALDKPDEPEEDEWEWEELRCWDAPDVITNTWKLQPPGGIVHDQLYDIPFGDYTKLYITAYNQDGTRNDAIGWKINEQPFKLRAIVPPNLNPFPGKLFFQIHES